Protein AF-A0A0G2EQR3-F1 (afdb_monomer_lite)

pLDDT: mean 72.44, std 26.59, range [21.33, 98.69]

Secondary structure (DSSP, 8-state):
-PPPPPPPPHHHHHHHHHHS--EEEEE----SHHHHHHHHHTT--EEEEE--SS--HHHHHHHHHHHHHHHHHTTTTEEE-SSHHHHHHHHHHT-EEEEEEES-GGGGTT-THHHHHHHHHTEEEEES-SSS--SS--BTTSSS---S-HHHHHHHHHHHHHTPEEE-TTB-HHHHHHHHHHSPTT---EEEEE-BTTTS--TTSBPHHHHHHHHHTT-EEEEP--GGGSTTGGG--HHHHHHHHHHHHHHH-TTSEEE---B-TT--SS-HHHHHHTBGGGTSSB--TTTTS----TT-SSTTTTHHHHHHHHHT------PPP---PPPHHHHHHHHHHSPSSPPSEEEETTSSS-EEEEEEEETTEEEEEEESS---HHHHHHHHHHHHHHHHHHTTSSP-HHHHHH-HHHHHHHHHHHEETTEE----HHHHHHHS--S-GGGSTT-S-----S------SEEEEEEEEESTTS-EEEEEEEE----TT-------------------------------S-EEEEEEEEEE--TT--EEEEEEESSSEEEEETTTTEEEEEE-S--SS-S-EEEEEEEEEE----S-SS------------------------------------------------------PPPPHHHHHHHHHHHGGGS----EEEEEEETB-TT----------TTT-TT--TT-PPPTT-----------------------------------------------SSGGGGGGSS---------------------GGGS-PPPTTBTTB--HHHHHHHHHHHHHHHHHTT----TTSHHHHSHHHHGGG-----------------------------------------------PPPTTTTTT-HHHHHHHHHHHS-HHHHHHHHHHHTTTS-HHHHHHHHHHHTTT-HHHHHHHHHHHHHIIIIIS-IIIIIHHHHHHHHHHHTT-SSHHHHHHHHHHHHHHHTTSEEEEEEBTTSPEEEEEEGGG--TTSS-HHHHHHHHHHHHHHHHHT--TT---EEEEEE-TT--GGG--HHHHHHHHHIIIIISTT-EEEEEEES--TTHHHHHHHHTTTS-HHHHHSEEEE-SHHHHTTTB-GGGSBTTTTSSB-------PPPTT---GGG--HHHHHHHHHHHHHHHHHHHHHHHHHHHHHT-SSHHHHHHHHHHHHHHHHHHHHHHHTTGGGTSPPPHHHHTTSEETTTEE-SS----HHHHHHHHHHHT------TT---

Organism: Phaeomoniella chlamydospora (NCBI:txid158046)

InterPro domains:
  IPR001251 CRAL-TRIO lipid binding domain [PF00650] (998-1143)
  IPR001251 CRAL-TRIO lipid binding domain [PS50191] (1004-1149)
  IPR001251 CRAL-TRIO lipid binding domain [SM00516] (996-1146)
  IPR001251 CRAL-TRIO lipid binding domain [cd00170] (991-1144)
  IPR008257 Peptidase M19 [PF01244] (35-271)
  IPR008257 Peptidase M19 [PS51365] (1-262)
  IPR011012 Longin-like domain superfamily [SSF64356] (357-447)
  IPR011074 CRAL/TRIO, N-terminal domain [PF03765] (900-951)
  IPR011074 CRAL/TRIO, N-terminal domain [SM01100] (928-953)
  IPR028565 Mu homology domain [PF00928] (461-718)
  IPR032466 Metal-dependent hydrolase [SSF51556] (22-273)
  IPR036168 AP-2 complex subunit mu, C-terminal superfamily [SSF49447] (464-717)
  IPR036273 CRAL/TRIO, N-terminal domain superfamily [SSF46938] (786-965)
  IPR036865 CRAL-TRIO lipid binding domain superfamily [G3DSA:3.40.525.10] (850-1183)
  IPR036865 CRAL-TRIO lipid binding domain superfamily [SSF52087] (991-1158)
  IPR052432 Phosphatidylinositol transfer protein/CRAL-TRIO domain [PTHR46590] (793-1256)

Sequence (1275 aa):
MGSPSSPVSEERALEVYRSSIHFDGLNIANWSRDIFEAWNKGGITGVSCTCGLWEGLRGSLANVVQWKRWFEEHSDLIVQANSVADIRQAKADGRTAVLLSWQNTSGIEDQLDYLHVFRDLGVRKMQLTYNTQNYSGSGYTELNDSGLTGFGRQVVGEMAKLGIVCDLSHVGPKTTEDVINFAPEGKPPCFSHVLPSGLKEHPRNKSDELINLLGSKGGFVGLSQFGPHMAKANDSTIDDYVAALDYVIGLIGEDLVGVGSDASEGHGRPSDFMAWCNKDKGYARQLTPWGSQKVVKPLGLLADRPELAKAMARAGCKAIVEHVYRSRPVSATNLLSLYRSHPAPRPALIYLPDASPPTTVFSIRYANLLILTPTQHDVDPVAVLEFLHRLVDIFEEFLGAPLLSVKIEQNYDIVAQLLGEVCDAGIISNTEPNALRDSVETQNFIGKLLGGVGLPGPNEKLFLPATVDMRIGLGPQGLDFEVRVTLNTDFPGSSPSRPGLRSGRSGTSTPAYPFSGPSAGSSNSPVLESVVVTIPIPAEVRNIQDLRPSRGEASFSLWDRNLEWRVPTKDGATVNGTASLSGTIIGPIDTAAASDEGEDSVNGTKTTNNPMLGYYDEDTAAVAEPYQSTPPSSKQKGSKAKAKAKSAPAASNTTQQKKIEANQHLMPRSVAVSFAVRGWLSSGIRVESLTIDTAKSKGLGDGIKPYKGVKYLTVSNRSSRATLPVHHRRHSPKVRTLEASSWTALLSVGAIGGTCAIIAYLYQYSSSLSTSEIGTGPREADSDTFDIEMLAEHNPGHAGNLTEEQENKLREFWAVTLKTFGVELPAEIENSTTAVADEAASIDTPDDTASSATDKDKKKSKKKLGIFRSKKGDKEEKDSSSTNQTDGKPSSEDDKYGQTKEFQHTMETHSPEELRAAFWSMVKCDHPDSLLLRFLRARKWDIEKALIMLVATMNWRMKDVHVDDDIMPVGEPGALEHAKSSDKSIAKEGDDFLDQLRLGKSFLHGTDKDGRPLCHVRVRLHRQGEQSQTSLERYTVYMIETARLLLVPPVETACIIFDMSNFTLANMDYAPVKFMIKCFEANYPESLGAVLVHKAPWVFQGIWKIIKGWLDPVVASKVHFTNSVEDLEGFIAKSHIIKELGGDDSFEYEYIEPLPEETPVVQISGDARSKRDRLLQQRAETVLDFQKKTYQWITSPSDEVSKTLMQDRDTLARRLKDGYWELDPMLRARSWYDRTGVINPGGKIDFYPERTKAVDEKSEAIAEAPVETLADDVD

Foldseek 3Di:
DDPFDPFQALVNLLVLLLVDAAEALEEAAPDDVVQLVLLLLLSHLEYAYAQEALDAQVSSVVSLVVVVVCCVVPVVAEDEDLDPVQSVVSSVSSHYYYAYEHAEPRHCQLHLCVLVVVNVSGHAEYEHHQQADDQQWGFLLDPDTPAGDPSVLVNLVSCQVSNRAYEHQRHFQRNLVNSQVSHDQVRQHEPSEAFECVLPNDSSHHHLVSLLSSLLRLYAYAYEQWQCRGNNRQPDALLSSVVRLVVSCVRNNNARYHHNYHHHHNQDQQDLVLCQSQADSRPHDGRDPPSNDDTHRNCPTSSSNSVNSVSCSVVSNDNDDDDDDDRDDFDPVVVVVQQVVDDPPRDQWDFAVPTVPGWIKGWDDADPDIDIDTDPDDDPNVVVNVLVVVLCVLCCVQLNPPDDVVSCVVPVQQNVQLCCQQAPSNRGDPQDSVVSVQRGDDPDPPPHLPPDDDDDDDDDPPDDQKDKDKDFLDDLQRFKIKIKMWGDWPDPPPDDPDDDDDDDDDDDDDDDDDDDDDPPDDPLGKAWDWKKKKFAFDLQFPDKPPWDKQAFDWDADNVVNIIMGIHDQDDDDDRTDMIMIMIGTDGDDPPVPPDDDDDDDDDDDDDDDDDDDDDDDDDDDDDDDDDDDDDDDDDDDDDDDDDDDDDDDDDDPVVSVVSSVVSVVRITDDMDMDTDMPNADPVRDHDDDDDDDPVPPPPDDPPDDDDDPDDDDDDDDDDDDDDDYDDDDDDDDDDDDDDDDDDDDDDDDDDDDDDDDDPVPPVPPPDDDDDDDDDDDDDDDDDDPDPPVPPDPQPELAPPHYDPVSVLLLLLLLVLLCVLLVNDAPDPCCVPNVVLQSCLLDDDDDDDDDDDDDDDDDDDDDDDDDDDDDDDDDDDDDDDDDDDDDDDGDDPPLCPPVLSVLQVVLSVPDDSNLLVVLLLLVCLQPQSSRVLSLLCVLVVSSSSSSNSLSSSLSCCCVPVQVVQNPLFLCDQVVLVVLLVDPDPVSVQLSCLQVVCQQVCQWDWFFAKPVRAIEIEGALQPAFPPPHDLSSLLSNLSSRLVVSCLQADPPRQAHEYEYDCVVPDPRSDDVSSLLSVQCCDNRNVGPRHQAYEDEQNDPVCVVVVVVSLVSHDPVRNVRYDYYYALVSVVVIHPLCRDDCVSPGDDPDDRHDDHDDPPQHRLVPDDDPLVVQLVVLVVVLVVLVVVLSVLSSCLSVPPDPVSNVVSSVVNVVSSNVNNQSSLSNSSNRGTDDSCDVQVCQDRSSDGDSDDDPDCVSVVVVVVVVPDDDDDDDPPDD

Structure (mmCIF, N/CA/C/O backbone):
data_AF-A0A0G2EQR3-F1
#
_entry.id   AF-A0A0G2EQR3-F1
#
loop_
_atom_site.group_PDB
_atom_site.id
_atom_site.type_symbol
_atom_site.label_atom_id
_atom_site.label_alt_id
_atom_site.label_comp_id
_atom_site.label_asym_id
_atom_site.label_entity_id
_atom_site.label_seq_id
_atom_site.pdbx_PDB_ins_code
_atom_site.Cartn_x
_atom_site.Cartn_y
_atom_site.Cartn_z
_atom_site.occupancy
_atom_site.B_iso_or_equiv
_atom_site.auth_seq_id
_atom_site.auth_comp_id
_atom_site.auth_asym_id
_atom_site.auth_atom_id
_atom_site.pdbx_PDB_model_num
ATOM 1 N N . MET A 1 1 ? 40.671 7.477 20.603 1.00 30.38 1 MET A N 1
ATOM 2 C CA . MET A 1 1 ? 40.638 6.405 19.592 1.00 30.38 1 MET A CA 1
ATOM 3 C C . MET A 1 1 ? 39.947 5.223 20.246 1.00 30.38 1 MET A C 1
ATOM 5 O O . MET A 1 1 ? 40.436 4.782 21.278 1.00 30.38 1 MET A O 1
ATOM 9 N N . GLY A 1 2 ? 38.783 4.806 19.747 1.00 29.23 2 GLY A N 1
ATOM 10 C CA . GLY A 1 2 ? 38.298 3.448 20.022 1.00 29.23 2 GLY A CA 1
ATOM 11 C C . GLY A 1 2 ? 39.070 2.460 19.146 1.00 29.23 2 GLY A C 1
ATOM 12 O O . GLY A 1 2 ? 39.764 2.890 18.222 1.00 29.23 2 GLY A O 1
ATOM 13 N N . SER A 1 3 ? 38.960 1.160 19.414 1.00 27.55 3 SER A N 1
ATOM 14 C CA . SER A 1 3 ? 39.318 0.159 18.404 1.00 27.55 3 SER A CA 1
ATOM 15 C C . SER A 1 3 ? 38.448 0.365 17.157 1.00 27.55 3 SER A C 1
ATOM 17 O O . SER A 1 3 ? 37.293 0.775 17.309 1.00 27.55 3 SER A O 1
ATOM 19 N N . PRO A 1 4 ? 38.951 0.088 15.941 1.00 36.16 4 PRO A N 1
ATOM 20 C CA . PRO A 1 4 ? 38.074 0.013 14.783 1.00 36.16 4 PRO A CA 1
ATOM 21 C C . PRO A 1 4 ? 36.986 -1.029 15.064 1.00 36.16 4 PRO A C 1
ATOM 23 O O . PRO A 1 4 ? 37.283 -2.136 15.518 1.00 36.16 4 PRO A O 1
ATOM 26 N N . SER A 1 5 ? 35.729 -0.662 14.818 1.00 44.25 5 SER A N 1
ATOM 27 C CA . SER A 1 5 ? 34.672 -1.647 14.600 1.00 44.25 5 SER A CA 1
ATOM 28 C C . SER A 1 5 ? 35.129 -2.571 13.475 1.00 44.25 5 SER A C 1
ATOM 30 O O . SER A 1 5 ? 35.646 -2.069 12.475 1.00 44.25 5 SER A O 1
ATOM 32 N N . SER A 1 6 ? 34.971 -3.888 13.639 1.00 48.16 6 SER A N 1
ATOM 33 C CA . SER A 1 6 ? 35.319 -4.859 12.597 1.00 48.16 6 SER A CA 1
ATOM 34 C C . SER A 1 6 ? 34.733 -4.410 11.253 1.00 48.16 6 SER A C 1
ATOM 36 O O . SER A 1 6 ? 33.560 -4.021 11.236 1.00 48.16 6 SER A O 1
ATOM 38 N N . PRO A 1 7 ? 35.512 -4.411 10.155 1.00 58.31 7 PRO A N 1
ATOM 39 C CA . PRO A 1 7 ? 34.997 -3.990 8.859 1.00 58.31 7 PRO A CA 1
ATOM 40 C C . PRO A 1 7 ? 33.796 -4.857 8.480 1.00 58.31 7 PRO A C 1
ATOM 42 O O . PRO A 1 7 ? 33.789 -6.066 8.728 1.00 58.31 7 PRO A O 1
ATOM 45 N N . VAL A 1 8 ? 32.775 -4.225 7.903 1.00 67.81 8 VAL A N 1
ATOM 46 C CA . VAL A 1 8 ? 31.617 -4.933 7.352 1.00 67.81 8 VAL A CA 1
ATOM 47 C C . VAL A 1 8 ? 32.134 -5.846 6.240 1.00 67.81 8 VAL A C 1
ATOM 49 O O . VAL A 1 8 ? 32.901 -5.394 5.394 1.00 67.81 8 VAL A O 1
ATOM 52 N N . SER A 1 9 ? 31.775 -7.130 6.255 1.00 84.25 9 SER A N 1
ATOM 53 C CA . SER A 1 9 ? 32.202 -8.039 5.188 1.00 84.25 9 SER A CA 1
ATOM 54 C C . SER A 1 9 ? 31.444 -7.738 3.891 1.00 84.25 9 SER A C 1
ATOM 56 O O . SER A 1 9 ? 30.340 -7.185 3.924 1.00 84.25 9 SER A O 1
ATOM 58 N N . GLU A 1 10 ? 32.012 -8.106 2.740 1.00 86.50 10 GLU A N 1
ATOM 59 C CA . GLU A 1 10 ? 31.342 -7.896 1.450 1.00 86.50 10 GLU A CA 1
ATOM 60 C C . GLU A 1 10 ? 29.990 -8.636 1.388 1.00 86.50 10 GLU A C 1
ATOM 62 O O . GLU A 1 10 ? 29.036 -8.112 0.816 1.00 86.50 10 GLU A O 1
ATOM 67 N N . GLU A 1 11 ? 29.848 -9.790 2.053 1.00 87.38 11 GLU A N 1
ATOM 68 C CA . GLU A 1 11 ? 28.570 -10.504 2.169 1.00 87.38 11 GLU A CA 1
ATOM 69 C C . GLU A 1 11 ? 27.539 -9.717 2.987 1.00 87.38 11 GLU A C 1
ATOM 71 O O . GLU A 1 11 ? 26.396 -9.583 2.550 1.00 87.38 11 GLU A O 1
ATOM 76 N N . ARG A 1 12 ? 27.925 -9.148 4.141 1.00 81.38 12 ARG A N 1
ATOM 77 C CA . ARG A 1 12 ? 27.002 -8.346 4.964 1.00 81.38 12 ARG A CA 1
ATOM 78 C C . ARG A 1 12 ? 26.628 -7.031 4.279 1.00 81.38 12 ARG A C 1
ATOM 80 O O . ARG A 1 12 ? 25.503 -6.565 4.435 1.00 81.38 12 ARG A O 1
ATOM 87 N N . ALA A 1 13 ? 27.533 -6.442 3.500 1.00 80.31 13 ALA A N 1
ATOM 88 C CA . ALA A 1 13 ? 27.223 -5.261 2.700 1.00 80.31 13 ALA A CA 1
ATOM 89 C C . ALA A 1 13 ? 26.238 -5.579 1.559 1.00 80.31 13 ALA A C 1
ATOM 91 O O . ALA A 1 13 ? 25.302 -4.813 1.340 1.00 80.31 13 ALA A O 1
ATOM 92 N N . LEU A 1 14 ? 26.383 -6.732 0.891 1.00 85.88 14 LEU A N 1
ATOM 93 C CA . LEU A 1 14 ? 25.402 -7.226 -0.085 1.00 85.88 14 LEU A CA 1
ATOM 94 C C . LEU A 1 14 ? 24.039 -7.544 0.550 1.00 85.88 14 LEU A C 1
ATOM 96 O O . LEU A 1 14 ? 23.008 -7.300 -0.072 1.00 85.88 14 LEU A O 1
ATOM 100 N N . GLU A 1 15 ? 24.019 -8.094 1.765 1.00 83.81 15 GLU A N 1
ATOM 101 C CA . GLU A 1 15 ? 22.787 -8.355 2.518 1.00 83.81 15 GLU A CA 1
ATOM 102 C C . GLU A 1 15 ? 22.034 -7.047 2.809 1.00 83.81 15 GLU A C 1
ATOM 104 O O . GLU A 1 15 ? 20.866 -6.921 2.445 1.00 83.81 15 GLU A O 1
ATOM 109 N N . VAL A 1 16 ? 22.732 -6.043 3.359 1.00 78.19 16 VAL A N 1
ATOM 110 C CA . VAL A 1 16 ? 22.176 -4.701 3.606 1.00 78.19 16 VAL A CA 1
ATOM 111 C C . VAL A 1 16 ? 21.670 -4.074 2.305 1.00 78.19 16 VAL A C 1
ATOM 113 O O . VAL A 1 16 ? 20.514 -3.661 2.248 1.00 78.19 16 VAL A O 1
ATOM 116 N N . TYR A 1 17 ? 22.475 -4.087 1.237 1.00 84.19 17 TYR A N 1
ATOM 117 C CA . TYR A 1 17 ? 22.090 -3.549 -0.074 1.00 84.19 17 TYR A CA 1
ATOM 118 C C . TYR A 1 17 ? 20.805 -4.185 -0.630 1.00 84.19 17 TYR A C 1
ATOM 120 O O . TYR A 1 17 ? 19.971 -3.491 -1.205 1.00 84.19 17 TYR A O 1
ATOM 128 N N . ARG A 1 18 ? 20.611 -5.497 -0.438 1.00 84.94 18 ARG A N 1
ATOM 129 C CA . ARG A 1 18 ? 19.378 -6.186 -0.855 1.00 84.94 18 ARG A CA 1
ATOM 130 C C . ARG A 1 18 ? 18.164 -5.739 -0.044 1.00 84.94 18 ARG A C 1
ATOM 132 O O . ARG A 1 18 ? 17.096 -5.593 -0.633 1.00 84.94 18 ARG A O 1
ATOM 139 N N . SER A 1 19 ? 18.311 -5.494 1.259 1.00 80.81 19 SER A N 1
ATOM 140 C CA . SER A 1 19 ? 17.211 -5.023 2.118 1.00 80.81 19 SER A CA 1
ATOM 141 C C . SER A 1 19 ? 16.867 -3.535 1.953 1.00 80.81 19 SER A C 1
ATOM 143 O O . SER A 1 19 ? 15.689 -3.191 1.977 1.00 80.81 19 SER A O 1
ATOM 145 N N . SER A 1 20 ? 17.855 -2.659 1.749 1.00 81.25 20 SER A N 1
ATOM 146 C CA . SER A 1 20 ? 17.670 -1.198 1.685 1.00 81.25 20 SER A CA 1
ATOM 147 C C . SER A 1 20 ? 16.984 -0.713 0.404 1.00 81.25 20 SER A C 1
ATOM 149 O O . SER A 1 20 ? 16.998 -1.393 -0.628 1.00 81.25 20 SER A O 1
ATOM 151 N N . ILE A 1 21 ? 16.436 0.502 0.433 1.00 85.81 21 ILE A N 1
ATOM 152 C CA . ILE A 1 21 ? 15.957 1.207 -0.760 1.00 85.81 21 ILE A CA 1
ATOM 153 C C . ILE A 1 21 ? 17.160 1.800 -1.499 1.00 85.81 21 ILE A C 1
ATOM 155 O O . ILE A 1 21 ? 17.826 2.716 -1.019 1.00 85.81 21 ILE A O 1
ATOM 159 N N . HIS A 1 22 ? 17.431 1.304 -2.707 1.00 89.81 22 HIS A N 1
ATOM 160 C CA . HIS A 1 22 ? 18.425 1.906 -3.595 1.00 89.81 22 HIS A CA 1
ATOM 161 C C . HIS A 1 22 ? 17.739 2.814 -4.620 1.00 89.81 22 HIS A C 1
ATOM 163 O O . HIS A 1 22 ? 17.098 2.322 -5.551 1.00 89.81 22 HIS A O 1
ATOM 169 N N . PHE A 1 23 ? 17.873 4.133 -4.453 1.00 93.75 23 PHE A N 1
ATOM 170 C CA . PHE A 1 23 ? 17.325 5.128 -5.376 1.00 93.75 23 PHE A CA 1
ATOM 171 C C . PHE A 1 23 ? 18.431 5.806 -6.201 1.00 93.75 23 PHE A C 1
ATOM 173 O O . PHE A 1 23 ? 19.350 6.399 -5.635 1.00 93.75 23 PHE A O 1
ATOM 180 N N . ASP A 1 24 ? 18.334 5.758 -7.533 1.00 95.31 24 ASP A N 1
ATOM 181 C CA . ASP A 1 24 ? 19.257 6.449 -8.444 1.00 95.31 24 ASP A CA 1
ATOM 182 C C . ASP A 1 24 ? 18.737 7.855 -8.801 1.00 95.31 24 ASP A C 1
ATOM 184 O O . ASP A 1 24 ? 17.735 8.022 -9.505 1.00 95.31 24 ASP A O 1
ATOM 188 N N . GLY A 1 25 ? 19.443 8.883 -8.324 1.00 93.62 25 GLY A N 1
ATOM 189 C CA . GLY A 1 25 ? 19.083 10.294 -8.453 1.00 93.62 25 GLY A CA 1
ATOM 190 C C . GLY A 1 25 ? 19.040 10.840 -9.884 1.00 93.62 25 GLY A C 1
ATOM 191 O O . GLY A 1 25 ? 18.388 11.869 -10.101 1.00 93.62 25 GLY A O 1
ATOM 192 N N . LEU A 1 26 ? 19.661 10.169 -10.866 1.00 96.75 26 LEU A N 1
ATOM 193 C CA . LEU A 1 26 ? 19.448 10.455 -12.290 1.00 96.75 26 LEU A CA 1
ATOM 194 C C . LEU A 1 26 ? 19.846 9.289 -13.210 1.00 96.75 26 LEU A C 1
ATOM 196 O O . LEU A 1 26 ? 20.982 8.818 -13.173 1.00 96.75 26 LEU A O 1
ATOM 200 N N . ASN A 1 27 ? 18.960 8.952 -14.151 1.00 95.56 27 ASN A N 1
ATOM 201 C CA . ASN A 1 27 ? 19.238 8.025 -15.247 1.00 95.56 27 ASN A CA 1
ATOM 202 C C . ASN A 1 27 ? 18.830 8.607 -16.626 1.00 95.56 27 ASN A C 1
ATOM 204 O O . ASN A 1 27 ? 17.872 9.387 -16.729 1.00 95.56 27 ASN A O 1
ATOM 208 N N . ILE A 1 28 ? 19.569 8.228 -17.678 1.00 94.19 28 ILE A N 1
ATOM 209 C CA . ILE A 1 28 ? 19.391 8.607 -19.098 1.00 94.19 28 ILE A CA 1
ATOM 210 C C . ILE A 1 28 ? 19.653 7.415 -20.048 1.00 94.19 28 ILE A C 1
ATOM 212 O O . ILE A 1 28 ? 20.187 7.597 -21.145 1.00 94.19 28 ILE A O 1
ATOM 216 N N . ALA A 1 29 ? 19.360 6.182 -19.625 1.00 95.00 29 ALA A N 1
ATOM 217 C CA . ALA A 1 29 ? 19.498 4.995 -20.470 1.00 95.00 29 ALA A CA 1
ATOM 218 C C . ALA A 1 29 ? 18.537 5.005 -21.682 1.00 95.00 29 ALA A C 1
ATOM 220 O O . ALA A 1 29 ? 17.672 5.870 -21.830 1.00 95.00 29 ALA A O 1
ATOM 221 N N . ASN A 1 30 ? 18.739 4.067 -22.604 1.00 94.12 30 ASN A N 1
ATOM 222 C CA . ASN A 1 30 ? 17.897 3.877 -23.780 1.00 94.12 30 ASN A CA 1
ATOM 223 C C . ASN A 1 30 ? 16.738 2.949 -23.404 1.00 94.12 30 ASN A C 1
ATOM 225 O O . ASN A 1 30 ? 16.904 1.733 -23.395 1.00 94.12 30 ASN A O 1
ATOM 229 N N . TRP A 1 31 ? 15.614 3.537 -22.994 1.00 95.88 31 TRP A N 1
ATOM 230 C CA . TRP A 1 31 ? 14.511 2.846 -22.323 1.00 95.88 31 TRP A CA 1
ATOM 231 C C . TRP A 1 31 ? 13.975 1.644 -23.122 1.00 95.88 31 TRP A C 1
ATOM 233 O O . TRP A 1 31 ? 13.516 1.785 -24.255 1.00 95.88 31 TRP A O 1
ATOM 243 N N . SER A 1 32 ? 14.041 0.462 -22.510 1.00 96.00 32 SER A N 1
ATOM 244 C CA . SER A 1 32 ? 13.604 -0.826 -23.056 1.00 96.00 32 SER A CA 1
ATOM 245 C C . SER A 1 32 ? 13.393 -1.824 -21.913 1.00 96.00 32 SER A C 1
ATOM 247 O O . SER A 1 32 ? 13.879 -1.596 -20.799 1.00 96.00 32 SER A O 1
ATOM 249 N N . ARG A 1 33 ? 12.729 -2.957 -22.183 1.00 97.25 33 ARG A N 1
ATOM 250 C CA . ARG A 1 33 ? 12.525 -4.008 -21.172 1.00 97.25 33 ARG A CA 1
ATOM 251 C C . ARG A 1 33 ? 13.851 -4.524 -20.598 1.00 97.25 33 ARG A C 1
ATOM 253 O O . ARG A 1 33 ? 13.950 -4.655 -19.386 1.00 97.25 33 ARG A O 1
ATOM 260 N N . ASP A 1 34 ? 14.894 -4.664 -21.417 1.00 97.69 34 ASP A N 1
ATOM 261 C CA . ASP A 1 34 ? 16.261 -5.019 -21.004 1.00 97.69 34 ASP A CA 1
ATOM 262 C C . ASP A 1 34 ? 16.824 -4.073 -19.920 1.00 97.69 34 ASP A C 1
ATOM 264 O O . ASP A 1 34 ? 17.481 -4.515 -18.979 1.00 97.69 34 ASP A O 1
ATOM 268 N N . ILE A 1 35 ? 16.561 -2.761 -20.023 1.00 98.00 35 ILE A N 1
ATOM 269 C CA . ILE A 1 35 ? 16.982 -1.768 -19.017 1.00 98.00 35 ILE A CA 1
ATOM 270 C C . ILE A 1 35 ? 16.170 -1.911 -17.725 1.00 98.00 35 ILE A C 1
ATOM 272 O O . ILE A 1 35 ? 16.722 -1.760 -16.634 1.00 98.00 35 ILE A O 1
ATOM 276 N N . PHE A 1 36 ? 14.880 -2.226 -17.835 1.00 98.19 36 PHE A N 1
ATOM 277 C CA . PHE A 1 36 ? 13.995 -2.430 -16.687 1.00 98.19 36 PHE A CA 1
ATOM 278 C C . PHE A 1 36 ? 14.343 -3.732 -15.938 1.00 98.19 36 PHE A C 1
ATOM 280 O O . PHE A 1 36 ? 14.431 -3.733 -14.710 1.00 98.19 36 PHE A O 1
ATOM 287 N N . GLU A 1 37 ? 14.687 -4.802 -16.660 1.00 98.06 37 GLU A N 1
ATOM 288 C CA . GLU A 1 37 ? 15.287 -6.018 -16.095 1.00 98.06 37 GLU A CA 1
ATOM 289 C C . GLU A 1 37 ? 16.663 -5.745 -15.466 1.00 98.06 37 GLU A C 1
ATOM 291 O O . GLU A 1 37 ? 16.963 -6.268 -14.392 1.00 98.06 37 GLU A O 1
ATOM 296 N N . ALA A 1 38 ? 17.500 -4.901 -16.081 1.00 97.88 38 ALA A N 1
ATOM 297 C CA . ALA A 1 38 ? 18.806 -4.542 -15.528 1.00 97.88 38 ALA A CA 1
ATOM 298 C C . ALA A 1 38 ? 18.698 -3.725 -14.226 1.00 97.88 38 ALA A C 1
ATOM 300 O O . ALA A 1 38 ? 19.509 -3.927 -13.320 1.00 97.88 38 ALA A O 1
ATOM 301 N N . TRP A 1 39 ? 17.691 -2.853 -14.084 1.00 97.31 39 TRP A N 1
ATOM 302 C CA . TRP A 1 39 ? 17.364 -2.208 -12.804 1.00 97.31 39 TRP A CA 1
ATOM 303 C C . TRP A 1 39 ? 16.937 -3.223 -11.747 1.00 97.31 39 TRP A C 1
ATOM 305 O O . TRP A 1 39 ? 17.505 -3.231 -10.652 1.00 97.31 39 TRP A O 1
ATOM 315 N N . ASN A 1 40 ? 15.991 -4.098 -12.093 1.00 94.88 40 ASN A N 1
ATOM 316 C CA . ASN A 1 40 ? 15.453 -5.114 -11.193 1.00 94.88 40 ASN A CA 1
ATOM 317 C C . ASN A 1 40 ? 16.564 -6.044 -10.670 1.00 94.88 40 ASN A C 1
ATOM 319 O O . ASN A 1 40 ? 16.804 -6.139 -9.465 1.00 94.88 40 ASN A O 1
ATOM 323 N N . LYS A 1 41 ? 17.353 -6.613 -11.590 1.00 96.44 41 LYS A N 1
ATOM 324 C CA . LYS A 1 41 ? 18.525 -7.456 -11.310 1.00 96.44 41 LYS A CA 1
ATOM 325 C C . LYS A 1 41 ? 19.616 -6.729 -10.516 1.00 96.44 41 LYS A C 1
ATOM 327 O O . LYS A 1 41 ? 20.290 -7.351 -9.696 1.00 96.44 41 LYS A O 1
ATOM 332 N N . GLY A 1 42 ? 19.778 -5.423 -10.731 1.00 95.06 42 GLY A N 1
ATOM 333 C CA . GLY A 1 42 ? 20.666 -4.566 -9.944 1.00 95.06 42 GLY A CA 1
ATOM 334 C C . GLY A 1 42 ? 20.157 -4.259 -8.529 1.00 95.06 42 GLY A C 1
ATOM 335 O O . GLY A 1 42 ? 20.869 -3.616 -7.758 1.00 95.06 42 GLY A O 1
ATOM 336 N N . GLY A 1 43 ? 18.940 -4.679 -8.166 1.00 93.00 43 GLY A N 1
ATOM 337 C CA . GLY A 1 43 ? 18.281 -4.328 -6.904 1.00 93.00 43 GLY A CA 1
ATOM 338 C C . GLY A 1 43 ? 17.871 -2.853 -6.812 1.00 93.00 43 GLY A C 1
ATOM 339 O O . GLY A 1 43 ? 17.646 -2.344 -5.712 1.00 93.00 43 GLY A O 1
ATOM 340 N N . ILE A 1 44 ? 17.812 -2.149 -7.948 1.00 94.88 44 ILE A N 1
ATOM 341 C CA . ILE A 1 44 ? 17.534 -0.713 -8.002 1.00 94.88 44 ILE A CA 1
ATOM 342 C C . ILE A 1 44 ? 16.046 -0.495 -7.720 1.00 94.88 44 ILE A C 1
ATOM 344 O O . ILE A 1 44 ? 15.177 -0.797 -8.534 1.00 94.88 44 ILE A O 1
ATOM 348 N N . THR A 1 45 ? 15.764 0.018 -6.527 1.00 94.31 45 THR A N 1
ATOM 349 C CA . THR A 1 45 ? 14.410 0.168 -5.983 1.00 94.31 45 THR A CA 1
ATOM 350 C C . THR A 1 45 ? 13.661 1.329 -6.621 1.00 94.31 45 THR A C 1
ATOM 352 O O . THR A 1 45 ? 12.455 1.250 -6.825 1.00 94.31 45 THR A O 1
ATOM 355 N N . GLY A 1 46 ? 14.365 2.405 -6.977 1.00 96.25 46 GLY A N 1
ATOM 356 C CA . GLY A 1 46 ? 13.764 3.505 -7.716 1.00 96.25 46 GLY A CA 1
ATOM 357 C C . GLY A 1 46 ? 14.766 4.323 -8.516 1.00 96.25 46 GLY A C 1
ATOM 358 O O . GLY A 1 46 ? 15.970 4.287 -8.266 1.00 96.25 46 GLY A O 1
ATOM 359 N N . VAL A 1 47 ? 14.265 5.041 -9.518 1.00 96.88 47 VAL A N 1
ATOM 360 C CA . VAL A 1 47 ? 15.082 5.779 -10.483 1.00 96.88 47 VAL A CA 1
ATOM 361 C C . VAL A 1 47 ? 14.409 7.095 -10.861 1.00 96.88 47 VAL A C 1
ATOM 363 O O . VAL A 1 47 ? 13.244 7.127 -11.256 1.00 96.88 47 VAL A O 1
ATOM 366 N N . SER A 1 48 ? 15.164 8.192 -10.808 1.00 97.25 48 SER A N 1
ATOM 367 C CA . SER A 1 48 ? 14.770 9.469 -11.406 1.00 97.25 48 SER A CA 1
ATOM 368 C C . SER A 1 48 ? 15.078 9.459 -12.905 1.00 97.25 48 SER A C 1
ATOM 370 O O . SER A 1 48 ? 16.173 9.832 -13.340 1.00 97.25 48 SER A O 1
ATOM 372 N N . CYS A 1 49 ? 14.109 9.030 -13.707 1.00 96.38 49 CYS A N 1
ATOM 373 C CA . CYS A 1 49 ? 14.265 8.896 -15.154 1.00 96.38 49 CYS A CA 1
ATOM 374 C C . CYS A 1 49 ? 14.113 10.240 -15.865 1.00 96.38 49 CYS A C 1
ATOM 376 O O . CYS A 1 49 ? 13.168 10.992 -15.603 1.00 96.38 49 CYS A O 1
ATOM 378 N N . THR A 1 50 ? 15.029 10.538 -16.787 1.00 96.06 50 THR A N 1
ATOM 379 C CA . THR A 1 50 ? 14.948 11.742 -17.624 1.00 96.06 50 THR A CA 1
ATOM 380 C C . THR A 1 50 ? 13.925 11.547 -18.748 1.00 96.06 50 THR A C 1
ATOM 382 O O . THR A 1 50 ? 14.061 10.641 -19.569 1.00 96.06 50 THR A O 1
ATOM 385 N N . CYS A 1 51 ? 12.923 12.425 -18.815 1.00 94.62 51 CYS A N 1
ATOM 386 C CA . CYS A 1 51 ? 11.879 12.448 -19.850 1.00 94.62 51 CYS A CA 1
ATOM 387 C C . CYS A 1 51 ? 11.707 13.823 -20.534 1.00 94.62 51 CYS A C 1
ATOM 389 O O . CYS A 1 51 ? 10.699 14.072 -21.190 1.00 94.62 51 CYS A O 1
ATOM 391 N N . GLY A 1 52 ? 12.705 14.706 -20.420 1.00 93.94 52 GLY A N 1
ATOM 392 C CA . GLY A 1 52 ? 12.797 15.968 -21.164 1.00 93.94 52 GLY A CA 1
ATOM 393 C C . GLY A 1 52 ? 14.168 16.628 -20.984 1.00 93.94 52 GLY A C 1
ATOM 394 O O . GLY A 1 52 ? 14.717 16.601 -19.877 1.00 93.94 52 GLY A O 1
ATOM 395 N N . LEU A 1 53 ? 14.735 17.182 -22.061 1.00 94.88 53 LEU A N 1
ATOM 396 C CA . LEU A 1 53 ? 16.115 17.689 -22.138 1.00 94.88 53 LEU A CA 1
ATOM 397 C C . LEU A 1 53 ? 16.261 18.961 -22.998 1.00 94.88 53 LEU A C 1
ATOM 399 O O . LEU A 1 53 ? 16.911 19.923 -22.588 1.00 94.88 53 LEU A O 1
ATOM 403 N N . TRP A 1 54 ? 15.652 18.972 -24.183 1.00 96.44 54 TRP A N 1
ATOM 404 C CA . TRP A 1 54 ? 15.633 20.101 -25.128 1.00 96.44 54 TRP A CA 1
ATOM 405 C C . TRP A 1 54 ? 14.233 20.387 -25.687 1.00 96.44 54 TRP A C 1
ATOM 407 O O . TRP A 1 54 ? 14.024 21.388 -26.370 1.00 96.44 54 TRP A O 1
ATOM 417 N N . GLU A 1 55 ? 13.284 19.497 -25.426 1.00 96.12 55 GLU A N 1
ATOM 418 C CA . GLU A 1 55 ? 11.922 19.524 -25.923 1.00 96.12 55 GLU A CA 1
ATOM 419 C C . GLU A 1 55 ? 11.134 20.715 -25.356 1.00 96.12 55 GLU A C 1
ATOM 421 O O . GLU A 1 55 ? 11.254 21.053 -24.176 1.00 96.12 55 GLU A O 1
ATOM 426 N N . GLY A 1 56 ? 10.309 21.328 -26.211 1.00 93.31 56 GLY A N 1
ATOM 427 C CA . GLY A 1 56 ? 9.179 22.166 -25.796 1.00 93.31 56 GLY A CA 1
ATOM 428 C C . GLY A 1 56 ? 7.948 21.318 -25.453 1.00 93.31 56 GLY A C 1
ATOM 429 O O . GLY A 1 56 ? 7.984 20.084 -25.550 1.00 93.31 56 GLY A O 1
ATOM 430 N N . LEU A 1 57 ? 6.839 21.980 -25.117 1.00 94.88 57 LEU A N 1
ATOM 431 C CA . LEU A 1 57 ? 5.601 21.410 -24.565 1.00 94.88 57 LEU A CA 1
ATOM 432 C C . LEU A 1 57 ? 5.184 20.090 -25.230 1.00 94.88 57 LEU A C 1
ATOM 434 O O . LEU A 1 57 ? 4.990 19.073 -24.563 1.00 94.88 57 LEU A O 1
ATOM 438 N N . ARG A 1 58 ? 5.069 20.090 -26.565 1.00 95.50 58 ARG A N 1
ATOM 439 C CA . ARG A 1 58 ? 4.583 18.932 -27.336 1.00 95.50 58 ARG A CA 1
ATOM 440 C C . ARG A 1 58 ? 5.524 17.724 -27.266 1.00 95.50 58 ARG A C 1
ATOM 442 O O . ARG A 1 58 ? 5.042 16.594 -27.268 1.00 95.50 58 ARG A O 1
ATOM 449 N N . GLY A 1 59 ? 6.839 17.949 -27.234 1.00 93.62 59 GLY A N 1
ATOM 450 C CA . GLY A 1 59 ? 7.827 16.870 -27.135 1.00 93.62 59 GLY A CA 1
ATOM 451 C C . GLY A 1 59 ? 7.842 16.270 -25.733 1.00 93.62 59 GLY A C 1
ATOM 452 O O . GLY A 1 59 ? 7.715 15.059 -25.581 1.00 93.62 59 GLY A O 1
ATOM 453 N N . SER A 1 60 ? 7.857 17.122 -24.706 1.00 95.38 60 SER A N 1
ATOM 454 C CA . SER A 1 60 ? 7.783 16.682 -23.312 1.00 95.38 60 SER A CA 1
ATOM 455 C C . SER A 1 60 ? 6.486 15.927 -22.999 1.00 95.38 60 SER A C 1
ATOM 457 O O . SER A 1 60 ? 6.519 14.910 -22.309 1.00 95.38 60 SER A O 1
ATOM 459 N N . LEU A 1 61 ? 5.347 16.353 -23.560 1.00 96.06 61 LEU A N 1
ATOM 460 C CA . LEU A 1 61 ? 4.086 15.614 -23.448 1.00 96.06 61 LEU A CA 1
ATOM 461 C C . LEU A 1 61 ? 4.150 14.248 -24.152 1.00 96.06 61 LEU A C 1
ATOM 463 O O . LEU A 1 61 ? 3.688 13.260 -23.587 1.00 96.06 61 LEU A O 1
ATOM 467 N N . ALA A 1 62 ? 4.752 14.161 -25.343 1.00 95.88 62 ALA A N 1
ATOM 468 C CA . ALA A 1 62 ? 4.926 12.888 -26.047 1.00 95.88 62 ALA A CA 1
ATOM 469 C C . ALA A 1 62 ? 5.816 11.906 -25.261 1.00 95.88 62 ALA A C 1
ATOM 471 O O . ALA A 1 62 ? 5.476 10.727 -25.157 1.00 95.88 62 ALA A O 1
ATOM 472 N N . ASN A 1 63 ? 6.895 12.395 -24.641 1.00 96.19 63 ASN A N 1
ATOM 473 C CA . ASN A 1 63 ? 7.754 11.593 -23.766 1.00 96.19 63 ASN A CA 1
ATOM 474 C C . ASN A 1 63 ? 6.984 11.061 -22.546 1.00 96.19 63 ASN A C 1
ATOM 476 O O . ASN A 1 63 ? 7.116 9.890 -22.197 1.00 96.19 63 ASN A O 1
ATOM 480 N N . VAL A 1 64 ? 6.150 11.893 -21.909 1.00 96.56 64 VAL A N 1
ATOM 481 C CA . VAL A 1 64 ? 5.305 11.472 -20.777 1.00 96.56 64 VAL A CA 1
ATOM 482 C C . VAL A 1 64 ? 4.256 10.440 -21.211 1.00 96.56 64 VAL A C 1
ATOM 484 O O . VAL A 1 64 ? 4.056 9.457 -20.503 1.00 96.56 64 VAL A O 1
ATOM 487 N N . VAL A 1 65 ? 3.638 10.596 -22.388 1.00 96.44 65 VAL A N 1
ATOM 488 C CA . VAL A 1 65 ? 2.707 9.597 -22.953 1.00 96.44 65 VAL A CA 1
ATOM 489 C C . VAL A 1 65 ? 3.405 8.259 -23.218 1.00 96.44 65 VAL A C 1
ATOM 491 O O . VAL A 1 65 ? 2.826 7.214 -22.928 1.00 96.44 65 VAL A O 1
ATOM 494 N N . GLN A 1 66 ? 4.648 8.259 -23.709 1.00 97.62 66 GLN A N 1
ATOM 495 C CA . GLN A 1 66 ? 5.393 7.010 -23.893 1.00 97.62 66 GLN A CA 1
ATOM 496 C C . GLN A 1 66 ? 5.777 6.357 -22.555 1.00 97.62 66 GLN A C 1
ATOM 498 O O . GLN A 1 66 ? 5.726 5.136 -22.443 1.00 97.62 66 GLN A O 1
ATOM 503 N N . TRP A 1 67 ? 6.068 7.144 -21.516 1.00 97.81 67 TRP A N 1
ATOM 504 C CA . TRP A 1 67 ? 6.255 6.607 -20.165 1.00 97.81 67 TRP A CA 1
ATOM 505 C C . TRP A 1 67 ? 4.987 5.974 -19.586 1.00 97.81 67 TRP A C 1
ATOM 507 O O . TRP A 1 67 ? 5.087 4.907 -18.992 1.00 97.81 67 TRP A O 1
ATOM 517 N N . LYS A 1 68 ? 3.802 6.569 -19.797 1.00 96.56 68 LYS A N 1
ATOM 518 C CA . LYS A 1 68 ? 2.524 5.948 -19.392 1.00 96.56 68 LYS A CA 1
ATOM 519 C C . LYS A 1 68 ? 2.347 4.567 -20.028 1.00 96.56 68 LYS A C 1
ATOM 521 O O . LYS A 1 68 ? 2.081 3.616 -19.305 1.00 96.56 68 LYS A O 1
ATOM 526 N N . ARG A 1 69 ? 2.621 4.441 -21.332 1.00 97.12 69 ARG A N 1
ATOM 527 C CA . ARG A 1 69 ? 2.615 3.143 -22.027 1.00 97.12 69 ARG A CA 1
ATOM 528 C C . ARG A 1 69 ? 3.599 2.149 -21.430 1.00 97.12 69 ARG A C 1
ATOM 530 O O . ARG A 1 69 ? 3.202 1.029 -21.167 1.00 97.12 69 ARG A O 1
ATOM 537 N N . TRP A 1 70 ? 4.841 2.540 -21.142 1.00 98.12 70 TRP A N 1
ATOM 538 C CA . TRP A 1 70 ? 5.799 1.616 -20.522 1.00 98.12 70 TRP A CA 1
ATOM 539 C C . TRP A 1 70 ? 5.384 1.156 -19.115 1.00 98.12 70 TRP A C 1
ATOM 541 O O . TRP A 1 70 ? 5.719 0.038 -18.739 1.00 98.12 70 TRP A O 1
ATOM 551 N N . PHE A 1 71 ? 4.620 1.948 -18.355 1.00 98.00 71 PHE A N 1
ATOM 552 C CA . PHE A 1 71 ? 4.030 1.488 -17.086 1.00 98.00 71 PHE A CA 1
ATOM 553 C C . PHE A 1 71 ? 2.872 0.497 -17.270 1.00 98.00 71 PHE A C 1
ATOM 555 O O . PHE A 1 71 ? 2.597 -0.275 -16.359 1.00 98.00 71 PHE A O 1
ATOM 562 N N . GLU A 1 72 ? 2.207 0.498 -18.426 1.00 92.75 72 GLU A N 1
ATOM 563 C CA . GLU A 1 72 ? 1.184 -0.488 -18.796 1.00 92.75 72 GLU A CA 1
ATOM 564 C C . GLU A 1 72 ? 1.851 -1.760 -19.368 1.00 92.75 72 GLU A C 1
ATOM 566 O O . GLU A 1 72 ? 1.639 -2.861 -18.861 1.00 92.75 72 GLU A O 1
ATOM 571 N N . GLU A 1 73 ? 2.726 -1.588 -20.367 1.00 97.56 73 GLU A N 1
ATOM 572 C CA . GLU A 1 73 ? 3.462 -2.621 -21.119 1.00 97.56 73 GLU A CA 1
ATOM 573 C C . GLU A 1 73 ? 4.485 -3.407 -20.272 1.00 97.56 73 GLU A C 1
ATOM 575 O O . GLU A 1 73 ? 4.815 -4.543 -20.618 1.00 97.56 73 GLU A O 1
ATOM 580 N N . HIS A 1 74 ? 5.009 -2.812 -19.192 1.00 97.88 74 HIS A N 1
ATOM 581 C CA . HIS A 1 74 ? 6.048 -3.394 -18.324 1.00 97.88 74 HIS A CA 1
ATOM 582 C C . HIS A 1 74 ? 5.719 -3.251 -16.827 1.00 97.88 74 HIS A C 1
ATOM 584 O O . HIS A 1 74 ? 6.594 -3.022 -15.986 1.00 97.88 74 HIS A O 1
ATOM 590 N N . SER A 1 75 ? 4.431 -3.373 -16.494 1.00 96.50 75 SER A N 1
ATOM 591 C CA . SER A 1 75 ? 3.902 -3.352 -15.120 1.00 96.50 75 SER A CA 1
ATOM 592 C C . SER A 1 75 ? 4.447 -4.475 -14.217 1.00 96.50 75 SER A C 1
ATOM 594 O O . SER A 1 75 ? 4.356 -4.372 -12.990 1.00 96.50 75 SER A O 1
ATOM 596 N N . ASP A 1 76 ? 5.054 -5.506 -14.814 1.00 95.88 76 ASP A N 1
ATOM 597 C CA . ASP A 1 76 ? 5.815 -6.585 -14.174 1.00 95.88 76 ASP A CA 1
ATOM 598 C C . ASP A 1 76 ? 7.148 -6.109 -13.568 1.00 95.88 76 ASP A C 1
ATOM 600 O O . ASP A 1 76 ? 7.596 -6.645 -12.557 1.00 95.88 76 ASP A O 1
ATOM 604 N N . LEU A 1 77 ? 7.775 -5.087 -14.160 1.00 97.00 77 LEU A N 1
ATOM 605 C CA . LEU A 1 77 ? 9.120 -4.623 -13.800 1.00 97.00 77 LEU A CA 1
ATOM 606 C C . LEU A 1 77 ? 9.141 -3.214 -13.199 1.00 97.00 77 LEU A C 1
ATOM 608 O O . LEU A 1 77 ? 9.973 -2.937 -12.329 1.00 97.00 77 LEU A O 1
ATOM 612 N N . ILE A 1 78 ? 8.264 -2.315 -13.656 1.00 98.44 78 ILE A N 1
ATOM 613 C CA . ILE A 1 78 ? 8.277 -0.890 -13.293 1.00 98.44 78 ILE A CA 1
ATOM 614 C C . ILE A 1 78 ? 6.901 -0.356 -12.889 1.00 98.44 78 ILE A C 1
ATOM 616 O O . ILE A 1 78 ? 5.862 -0.798 -13.369 1.00 98.44 78 ILE A O 1
ATOM 620 N N . VAL A 1 79 ? 6.905 0.657 -12.021 1.00 97.50 79 VAL A N 1
ATOM 621 C CA . VAL A 1 79 ? 5.705 1.386 -11.578 1.00 97.50 79 VAL A CA 1
ATOM 622 C C . VAL A 1 79 ? 6.013 2.880 -11.451 1.00 97.50 79 VAL A C 1
ATOM 624 O O . VAL A 1 79 ? 7.141 3.255 -11.133 1.00 97.50 79 VAL A O 1
ATOM 627 N N . GLN A 1 80 ? 5.043 3.763 -11.708 1.00 98.06 80 GLN A N 1
ATOM 628 C CA . GLN A 1 80 ? 5.270 5.208 -11.601 1.00 98.06 80 GLN A CA 1
ATOM 629 C C . GLN A 1 80 ? 5.301 5.681 -10.141 1.00 98.06 80 GLN A C 1
ATOM 631 O O . GLN A 1 80 ? 4.323 5.519 -9.415 1.00 98.06 80 GLN A O 1
ATOM 636 N N . ALA A 1 81 ? 6.372 6.375 -9.751 1.00 94.38 81 ALA A N 1
ATOM 637 C CA . ALA A 1 81 ? 6.473 7.056 -8.465 1.00 94.38 81 ALA A CA 1
ATOM 638 C C . ALA A 1 81 ? 5.927 8.491 -8.539 1.00 94.38 81 ALA A C 1
ATOM 640 O O . ALA A 1 81 ? 6.499 9.382 -9.176 1.00 94.38 81 ALA A O 1
ATOM 641 N N . ASN A 1 82 ? 4.830 8.717 -7.830 1.00 87.94 82 ASN A N 1
ATOM 642 C CA . ASN A 1 82 ? 4.225 10.004 -7.518 1.00 87.94 82 ASN A CA 1
ATOM 643 C C . ASN A 1 82 ? 4.564 10.473 -6.093 1.00 87.94 82 ASN A C 1
ATOM 645 O O . ASN A 1 82 ? 4.548 11.683 -5.849 1.00 87.94 82 ASN A O 1
ATOM 649 N N . SER A 1 83 ? 4.854 9.542 -5.181 1.00 85.31 83 SER A N 1
ATOM 650 C CA . SER A 1 83 ? 5.149 9.765 -3.762 1.00 85.31 83 SER A CA 1
ATOM 651 C C . SER A 1 83 ? 6.343 8.919 -3.271 1.00 85.31 83 SER A C 1
ATOM 653 O O . SER A 1 83 ? 6.901 8.110 -4.011 1.00 85.31 83 SER A O 1
ATOM 655 N N . VAL A 1 84 ? 6.741 9.094 -2.003 1.00 82.50 84 VAL A N 1
ATOM 656 C CA . VAL A 1 84 ? 7.738 8.228 -1.337 1.00 82.50 84 VAL A CA 1
ATOM 657 C C . VAL A 1 84 ? 7.140 6.869 -0.940 1.00 82.50 84 VAL A C 1
ATOM 659 O O . VAL A 1 84 ? 7.875 5.886 -0.869 1.00 82.50 84 VAL A O 1
ATOM 662 N N . ALA A 1 85 ? 5.822 6.786 -0.719 1.00 79.69 85 ALA A N 1
ATOM 663 C CA . ALA A 1 85 ? 5.150 5.516 -0.445 1.00 79.69 85 ALA A CA 1
ATOM 664 C C . ALA A 1 85 ? 5.249 4.580 -1.657 1.00 79.69 85 ALA A C 1
ATOM 666 O O . ALA A 1 85 ? 5.613 3.425 -1.497 1.00 79.69 85 ALA A O 1
ATOM 667 N N . ASP A 1 86 ? 5.078 5.102 -2.871 1.00 86.69 86 ASP A N 1
ATOM 668 C CA . ASP A 1 86 ? 5.157 4.338 -4.122 1.00 86.69 86 ASP A CA 1
ATOM 669 C C . ASP A 1 86 ? 6.550 3.705 -4.327 1.00 86.69 86 ASP A C 1
ATOM 671 O O . ASP A 1 86 ? 6.671 2.607 -4.863 1.00 86.69 86 ASP A O 1
ATOM 675 N N . ILE A 1 87 ? 7.613 4.373 -3.856 1.00 85.94 87 ILE A N 1
ATOM 676 C CA . ILE A 1 87 ? 8.993 3.853 -3.888 1.00 85.94 87 ILE A CA 1
ATOM 677 C C . ILE A 1 87 ? 9.166 2.694 -2.893 1.00 85.94 87 ILE A C 1
ATOM 679 O O . ILE A 1 87 ? 9.862 1.721 -3.185 1.00 85.94 87 ILE A O 1
ATOM 683 N N . ARG A 1 88 ? 8.509 2.773 -1.730 1.00 85.50 88 ARG A N 1
ATOM 684 C CA . ARG A 1 88 ? 8.469 1.689 -0.734 1.00 85.50 88 ARG A CA 1
ATOM 685 C C . ARG A 1 88 ? 7.608 0.522 -1.209 1.00 85.50 88 ARG A C 1
ATOM 687 O O . ARG A 1 88 ? 8.014 -0.622 -1.042 1.00 85.50 88 ARG A O 1
ATOM 694 N N . GLN A 1 89 ? 6.476 0.801 -1.851 1.00 82.56 89 GLN A N 1
ATOM 695 C CA . GLN A 1 89 ? 5.601 -0.228 -2.398 1.00 82.56 89 GLN A CA 1
ATOM 696 C C . GLN A 1 89 ? 6.299 -0.989 -3.524 1.00 82.56 89 GLN A C 1
ATOM 698 O O . GLN A 1 89 ? 6.343 -2.210 -3.482 1.00 82.56 89 GLN A O 1
ATOM 703 N N . ALA A 1 90 ? 6.978 -0.298 -4.446 1.00 89.38 90 ALA A N 1
ATOM 704 C CA . ALA A 1 90 ? 7.784 -0.962 -5.469 1.00 89.38 90 ALA A CA 1
ATOM 705 C C . ALA A 1 90 ? 8.851 -1.898 -4.867 1.00 89.38 90 ALA A C 1
ATOM 707 O O . ALA A 1 90 ? 9.037 -3.003 -5.371 1.00 89.38 90 ALA A O 1
ATOM 708 N N . LYS A 1 91 ? 9.499 -1.514 -3.750 1.00 90.12 91 LYS A N 1
ATOM 709 C CA . LYS A 1 91 ? 10.424 -2.403 -3.021 1.00 90.12 91 LYS A CA 1
ATOM 710 C C . LYS A 1 91 ? 9.741 -3.696 -2.568 1.00 90.12 91 LYS A C 1
ATOM 712 O O . LYS A 1 91 ? 10.337 -4.759 -2.718 1.00 90.12 91 LYS A O 1
ATOM 717 N N . ALA A 1 92 ? 8.539 -3.591 -2.001 1.00 88.50 92 ALA A N 1
ATOM 718 C CA . ALA A 1 92 ? 7.760 -4.726 -1.510 1.00 88.50 92 ALA A CA 1
ATOM 719 C C . ALA A 1 92 ? 7.241 -5.609 -2.659 1.00 88.50 92 ALA A C 1
ATOM 721 O O . ALA A 1 92 ? 7.351 -6.829 -2.586 1.00 88.50 92 ALA A O 1
ATOM 722 N N . ASP A 1 93 ? 6.776 -4.991 -3.747 1.00 89.56 93 ASP A N 1
ATOM 723 C CA . ASP A 1 93 ? 6.309 -5.653 -4.972 1.00 89.56 93 ASP A CA 1
ATOM 724 C C . ASP A 1 93 ? 7.441 -6.327 -5.776 1.00 89.56 93 ASP A C 1
ATOM 726 O O . ASP A 1 93 ? 7.177 -7.009 -6.764 1.00 89.56 93 ASP A O 1
ATOM 730 N N . GLY A 1 94 ? 8.711 -6.078 -5.432 1.00 94.00 94 GLY A N 1
ATOM 731 C CA . GLY A 1 94 ? 9.864 -6.528 -6.218 1.00 94.00 94 GLY A CA 1
ATOM 732 C C . GLY A 1 94 ? 10.055 -5.782 -7.548 1.00 94.00 94 GLY A C 1
ATOM 733 O O . GLY A 1 94 ? 10.679 -6.326 -8.456 1.00 94.00 94 GLY A O 1
ATOM 734 N N . ARG A 1 95 ? 9.541 -4.550 -7.672 1.00 96.56 95 ARG A N 1
ATOM 735 C CA . ARG A 1 95 ? 9.563 -3.697 -8.880 1.00 96.56 95 ARG A CA 1
ATOM 736 C C . ARG A 1 95 ? 10.460 -2.460 -8.710 1.00 96.56 95 ARG A C 1
ATOM 738 O O . ARG A 1 95 ? 10.850 -2.096 -7.602 1.00 96.56 95 ARG A O 1
ATOM 745 N N . THR A 1 96 ? 10.766 -1.768 -9.810 1.00 98.19 96 THR A N 1
ATOM 746 C CA . THR A 1 96 ? 11.507 -0.492 -9.790 1.00 98.19 96 THR A CA 1
ATOM 747 C C . THR A 1 96 ? 10.563 0.711 -9.920 1.00 98.19 96 THR A C 1
ATOM 749 O O . THR A 1 96 ? 9.853 0.873 -10.913 1.00 98.19 96 THR A O 1
ATOM 752 N N . ALA A 1 97 ? 10.594 1.606 -8.932 1.00 98.06 97 ALA A N 1
ATOM 753 C CA . ALA A 1 97 ? 9.808 2.838 -8.898 1.00 98.06 97 ALA A CA 1
ATOM 754 C C . ALA A 1 97 ? 10.404 3.939 -9.792 1.00 98.06 97 ALA A C 1
ATOM 756 O O . ALA A 1 97 ? 11.494 4.453 -9.536 1.00 98.06 97 ALA A O 1
ATOM 757 N N . VAL A 1 98 ? 9.677 4.369 -10.818 1.00 98.50 98 VAL A N 1
ATOM 758 C CA . VAL A 1 98 ? 10.134 5.386 -11.773 1.00 98.50 98 VAL A CA 1
ATOM 759 C C . VAL A 1 98 ? 9.571 6.759 -11.419 1.00 98.50 98 VAL A C 1
ATOM 761 O O . VAL A 1 98 ? 8.393 7.051 -11.632 1.00 98.50 98 VAL A O 1
ATOM 764 N N . LEU A 1 99 ? 10.441 7.640 -10.935 1.00 97.94 99 LEU A N 1
ATOM 765 C CA . LEU A 1 99 ? 10.138 9.049 -10.713 1.00 97.94 99 LEU A CA 1
ATOM 766 C C . LEU A 1 99 ? 10.360 9.823 -12.023 1.00 97.94 99 LEU A C 1
ATOM 768 O O . LEU A 1 99 ? 11.504 10.040 -12.435 1.00 97.94 99 LEU A O 1
ATOM 772 N N . LEU A 1 100 ? 9.283 10.267 -12.681 1.00 98.25 100 LEU A N 1
ATOM 773 C CA . LEU A 1 100 ? 9.413 11.064 -13.905 1.00 98.25 100 LEU A CA 1
ATOM 774 C C . LEU A 1 100 ? 10.064 12.418 -13.600 1.00 98.25 100 LEU A C 1
ATOM 776 O O . LEU A 1 100 ? 9.595 13.192 -12.757 1.00 98.25 100 LEU A O 1
ATOM 780 N N . SER A 1 101 ? 11.154 12.710 -14.308 1.00 97.38 101 SER A N 1
ATOM 781 C CA . SER A 1 101 ? 11.943 13.920 -14.101 1.00 97.38 101 SER A CA 1
ATOM 782 C C . SER A 1 101 ? 12.454 14.533 -15.398 1.00 97.38 101 SER A C 1
ATOM 784 O O . SER A 1 101 ? 12.674 13.835 -16.387 1.00 97.38 101 SER A O 1
ATOM 786 N N . TRP A 1 102 ? 12.655 15.847 -15.406 1.00 97.44 102 TRP A N 1
ATOM 787 C CA . TRP A 1 102 ? 13.234 16.574 -16.537 1.00 97.44 102 TRP A CA 1
ATOM 788 C C . TRP A 1 102 ? 14.597 17.145 -16.191 1.00 97.44 102 TRP A C 1
ATOM 790 O O . TRP A 1 102 ? 14.855 17.552 -15.058 1.00 97.44 102 TRP A O 1
ATOM 800 N N . GLN A 1 103 ? 15.441 17.252 -17.210 1.00 97.75 103 GLN A N 1
ATOM 801 C CA . GLN A 1 103 ? 16.730 17.919 -17.131 1.00 97.75 103 GLN A CA 1
ATOM 802 C C . GLN A 1 103 ? 16.713 19.367 -17.658 1.00 97.75 103 GLN A C 1
ATOM 804 O O . GLN A 1 103 ? 17.755 20.022 -17.657 1.00 97.75 103 GLN A O 1
ATOM 809 N N . ASN A 1 104 ? 15.553 19.894 -18.055 1.00 98.19 104 ASN A N 1
ATOM 810 C CA . ASN A 1 104 ? 15.385 21.274 -18.511 1.00 98.19 104 ASN A CA 1
ATOM 811 C C . ASN A 1 104 ? 13.950 21.758 -18.249 1.00 98.19 104 ASN A C 1
ATOM 813 O O . ASN A 1 104 ? 13.016 20.964 -18.343 1.00 98.19 104 ASN A O 1
ATOM 817 N N . THR A 1 105 ? 13.753 23.057 -18.015 1.00 98.00 105 THR A N 1
ATOM 818 C CA . THR A 1 105 ? 12.422 23.694 -17.991 1.00 98.00 105 THR A CA 1
ATOM 819 C C . THR A 1 105 ? 11.922 24.096 -19.384 1.00 98.00 105 THR A C 1
ATOM 821 O O . THR A 1 105 ? 10.850 24.675 -19.499 1.00 98.00 105 THR A O 1
ATOM 824 N N . SER A 1 106 ? 12.630 23.750 -20.468 1.00 95.12 106 SER A N 1
ATOM 825 C CA . SER A 1 106 ? 12.195 24.039 -21.849 1.00 95.12 106 SER A CA 1
ATOM 826 C C . SER A 1 106 ? 10.767 23.566 -22.158 1.00 95.12 106 SER A C 1
ATOM 828 O O . SER A 1 106 ? 10.062 24.231 -22.909 1.00 95.12 106 SER A O 1
ATOM 830 N N . GLY A 1 107 ? 10.316 22.473 -21.531 1.00 94.38 107 GLY A N 1
ATOM 831 C CA . GLY A 1 107 ? 8.972 21.918 -21.706 1.00 94.38 107 GLY A CA 1
ATOM 832 C C . GLY A 1 107 ? 7.826 22.713 -21.066 1.00 94.38 107 GLY A C 1
ATOM 833 O O . GLY A 1 107 ? 6.676 22.410 -21.372 1.00 94.38 107 GLY A O 1
ATOM 834 N N . ILE A 1 108 ? 8.108 23.703 -20.205 1.00 97.38 108 ILE A N 1
ATOM 835 C CA . ILE A 1 108 ? 7.097 24.675 -19.736 1.00 97.38 108 ILE A CA 1
ATOM 836 C C . ILE A 1 108 ? 7.093 25.976 -20.555 1.00 97.38 108 ILE A C 1
ATOM 838 O O . ILE A 1 108 ? 6.236 26.826 -20.343 1.00 97.38 108 ILE A O 1
ATOM 842 N N . GLU A 1 109 ? 8.028 26.122 -21.500 1.00 95.12 109 GLU A N 1
ATOM 843 C CA . GLU A 1 109 ? 8.142 27.280 -22.393 1.00 95.12 109 GLU A CA 1
ATOM 844 C C . GLU A 1 109 ? 8.187 28.601 -21.592 1.00 95.12 109 GLU A C 1
ATOM 846 O O . GLU A 1 109 ? 9.136 28.798 -20.828 1.00 95.12 109 GLU A O 1
ATOM 851 N N . ASP A 1 110 ? 7.197 29.486 -21.728 1.00 94.75 110 ASP A N 1
ATOM 852 C CA . ASP A 1 110 ? 7.034 30.713 -20.931 1.00 94.75 110 ASP A CA 1
ATOM 853 C C . ASP A 1 110 ? 5.771 30.702 -20.033 1.00 94.75 110 ASP A C 1
ATOM 855 O O . ASP A 1 110 ? 5.361 31.742 -19.515 1.00 94.75 110 ASP A O 1
ATOM 859 N N . GLN A 1 111 ? 5.172 29.526 -19.801 1.00 97.56 111 GLN A N 1
ATOM 860 C CA . GLN A 1 111 ? 3.891 29.358 -19.101 1.00 97.56 111 GLN A CA 1
ATOM 861 C C . GLN A 1 111 ? 4.059 28.642 -17.749 1.00 97.56 111 GLN A C 1
ATOM 863 O O . GLN A 1 111 ? 4.431 27.469 -17.685 1.00 97.56 111 GLN A O 1
ATOM 868 N N . LEU A 1 112 ? 3.724 29.320 -16.645 1.00 96.38 112 LEU A N 1
ATOM 869 C CA . LEU A 1 112 ? 3.783 28.723 -15.299 1.00 96.38 112 LEU A CA 1
ATOM 870 C C . LEU A 1 112 ? 2.745 27.608 -15.106 1.00 96.38 112 LEU A C 1
ATOM 872 O O . LEU A 1 112 ? 3.039 26.611 -14.449 1.00 96.38 112 LEU A O 1
ATOM 876 N N . ASP A 1 113 ? 1.567 27.732 -15.718 1.00 95.94 113 ASP A N 1
ATOM 877 C CA . ASP A 1 113 ? 0.461 26.774 -15.575 1.00 95.94 113 ASP A CA 1
ATOM 878 C C . ASP A 1 113 ? 0.827 25.368 -16.086 1.00 95.94 113 ASP A C 1
ATOM 880 O O . ASP A 1 113 ? 0.296 24.363 -15.613 1.00 95.94 113 ASP A O 1
ATOM 884 N N . TYR A 1 114 ? 1.803 25.254 -16.995 1.00 97.69 114 TYR A N 1
ATOM 885 C CA . TYR A 1 114 ? 2.307 23.954 -17.446 1.00 97.69 114 TYR A CA 1
ATOM 886 C C . TYR A 1 114 ? 3.023 23.183 -16.322 1.00 97.69 114 TYR A C 1
ATOM 888 O O . TYR A 1 114 ? 3.039 21.953 -16.356 1.00 97.69 114 TYR A O 1
ATOM 896 N N . LEU A 1 115 ? 3.533 23.852 -15.277 1.00 97.62 115 LEU A N 1
ATOM 897 C CA . LEU A 1 115 ? 4.034 23.172 -14.074 1.00 97.62 115 LEU A CA 1
ATOM 898 C C . LEU A 1 115 ? 2.920 22.390 -13.366 1.00 97.62 115 LEU A C 1
ATOM 900 O O . LEU A 1 115 ? 3.178 21.276 -12.918 1.00 97.62 115 LEU A O 1
ATOM 904 N N . HIS A 1 116 ? 1.693 22.924 -13.313 1.00 96.56 116 HIS A N 1
ATOM 905 C CA . HIS A 1 116 ? 0.525 22.227 -12.757 1.00 96.56 116 HIS A CA 1
ATOM 906 C C . HIS A 1 116 ? 0.167 21.017 -13.633 1.00 96.56 116 HIS A C 1
ATOM 908 O O . HIS A 1 116 ? 0.130 19.890 -13.148 1.00 96.56 116 HIS A O 1
ATOM 914 N N . VAL A 1 117 ? 0.050 21.213 -14.953 1.00 95.25 117 VAL A N 1
ATOM 915 C CA . VAL A 1 117 ? -0.262 20.128 -15.909 1.00 95.25 117 VAL A CA 1
ATOM 916 C C . VAL A 1 117 ? 0.740 18.969 -15.816 1.00 95.25 117 VAL A C 1
ATOM 918 O O . VAL A 1 117 ? 0.349 17.805 -15.722 1.00 95.25 117 VAL A O 1
ATOM 921 N N . PHE A 1 118 ? 2.046 19.253 -15.800 1.00 96.06 118 PHE A N 1
ATOM 922 C CA . PHE A 1 118 ? 3.058 18.199 -15.689 1.00 96.06 118 PHE A CA 1
ATOM 923 C C . PHE A 1 118 ? 3.183 17.625 -14.270 1.00 96.06 118 PHE A C 1
ATOM 925 O O . PHE A 1 118 ? 3.538 16.450 -14.127 1.00 96.06 118 PHE A O 1
ATOM 932 N N . ARG A 1 119 ? 2.819 18.382 -13.225 1.00 96.44 119 ARG A N 1
ATOM 933 C CA . ARG A 1 119 ? 2.667 17.868 -11.855 1.00 96.44 119 ARG A CA 1
ATOM 934 C C . ARG A 1 119 ? 1.535 16.842 -11.760 1.00 96.44 119 ARG A C 1
ATOM 936 O O . ARG A 1 119 ? 1.723 15.832 -11.076 1.00 96.44 119 ARG A O 1
ATOM 943 N N . ASP A 1 120 ? 0.431 17.034 -12.467 1.00 93.00 120 ASP A N 1
ATOM 944 C CA . ASP A 1 120 ? -0.697 16.094 -12.461 1.00 93.00 120 ASP A CA 1
ATOM 945 C C . ASP A 1 120 ? -0.412 14.854 -13.318 1.00 93.00 120 ASP A C 1
ATOM 947 O O . ASP A 1 120 ? -0.627 13.726 -12.876 1.00 93.00 120 ASP A O 1
ATOM 951 N N . LEU A 1 121 ? 0.211 15.027 -14.490 1.00 93.12 121 LEU A N 1
ATOM 952 C CA . LEU A 1 121 ? 0.661 13.905 -15.330 1.00 93.12 121 LEU A CA 1
ATOM 953 C C . LEU A 1 121 ? 1.736 13.024 -14.656 1.00 93.12 121 LEU A C 1
ATOM 955 O O . LEU A 1 121 ? 1.915 11.859 -15.034 1.00 93.12 121 LEU A O 1
ATOM 959 N N . GLY A 1 122 ? 2.422 13.554 -13.639 1.00 93.69 122 GLY A N 1
ATOM 960 C CA . GLY A 1 122 ? 3.263 12.780 -12.724 1.00 93.69 122 GLY A CA 1
ATOM 961 C C . GLY A 1 122 ? 4.761 13.103 -12.750 1.00 93.69 122 GLY A C 1
ATOM 962 O O . GLY A 1 122 ? 5.554 12.301 -12.264 1.00 93.69 122 GLY A O 1
ATOM 963 N N . VAL A 1 123 ? 5.168 14.257 -13.290 1.00 97.31 123 VAL A N 1
ATOM 964 C CA . VAL A 1 123 ? 6.550 14.764 -13.186 1.00 97.31 123 VAL A CA 1
ATOM 965 C C . VAL A 1 123 ? 6.796 15.303 -11.770 1.00 97.31 123 VAL A C 1
ATOM 967 O O . VAL A 1 123 ? 5.954 16.006 -11.204 1.00 97.31 123 VAL A O 1
ATOM 970 N N . ARG A 1 124 ? 7.933 14.950 -11.159 1.00 96.56 124 ARG A N 1
ATOM 971 C CA . ARG A 1 124 ? 8.242 15.255 -9.741 1.00 96.56 124 ARG A CA 1
ATOM 972 C C . ARG A 1 124 ? 9.565 15.989 -9.510 1.00 96.56 124 ARG A C 1
ATOM 974 O O . ARG A 1 124 ? 9.749 16.564 -8.443 1.00 96.56 124 ARG A O 1
ATOM 981 N N . LYS A 1 125 ? 10.468 16.021 -10.494 1.00 97.81 125 LYS A N 1
ATOM 982 C CA . LYS A 1 125 ? 11.726 16.790 -10.454 1.00 97.81 125 LYS A CA 1
ATOM 983 C C . LYS A 1 125 ? 11.950 17.482 -11.796 1.00 97.81 125 LYS A C 1
ATOM 985 O O . LYS A 1 125 ? 11.792 16.845 -12.835 1.00 97.81 125 LYS A O 1
ATOM 990 N N . MET A 1 126 ? 12.362 18.746 -11.788 1.00 98.44 126 MET A N 1
ATOM 991 C CA . MET A 1 126 ? 12.808 19.457 -12.990 1.00 98.44 126 MET A CA 1
ATOM 992 C C . MET A 1 126 ? 14.121 20.187 -12.703 1.00 98.44 126 MET A C 1
ATOM 994 O O . MET A 1 126 ? 14.246 20.906 -11.712 1.00 98.44 126 MET A O 1
ATOM 998 N N . GLN A 1 127 ? 15.106 20.013 -13.579 1.00 98.56 127 GLN A N 1
ATOM 999 C CA . GLN A 1 127 ? 16.343 20.786 -13.549 1.00 98.56 127 GLN A CA 1
ATOM 1000 C C . GLN A 1 127 ? 16.153 22.120 -14.269 1.00 98.56 127 GLN A C 1
ATOM 1002 O O . GLN A 1 127 ? 15.611 22.160 -15.374 1.00 98.56 127 GLN A O 1
ATOM 1007 N N . LEU A 1 128 ? 16.624 23.208 -13.657 1.00 98.00 128 LEU A N 1
ATOM 1008 C CA . LEU A 1 128 ? 16.265 24.561 -14.088 1.00 98.00 128 LEU A CA 1
ATOM 1009 C C . LEU A 1 128 ? 16.797 24.931 -15.484 1.00 98.00 128 LEU A C 1
ATOM 1011 O O . LEU A 1 128 ? 16.159 25.701 -16.193 1.00 98.00 128 LEU A O 1
ATOM 1015 N N . THR A 1 129 ? 17.947 24.389 -15.896 1.00 98.12 129 THR A N 1
ATOM 1016 C CA . THR A 1 129 ? 18.539 24.610 -17.229 1.00 98.12 129 THR A CA 1
ATOM 1017 C C . THR A 1 129 ? 19.340 23.390 -17.677 1.00 98.12 129 THR A C 1
ATOM 1019 O O . THR A 1 129 ? 20.035 22.797 -16.847 1.00 98.12 129 THR A O 1
ATOM 1022 N N . TYR A 1 130 ? 19.371 23.094 -18.981 1.00 97.69 130 TYR A N 1
ATOM 1023 C CA . TYR A 1 130 ? 20.310 22.120 -19.549 1.00 97.69 130 TYR A CA 1
ATOM 1024 C C . TYR A 1 130 ? 21.412 22.800 -20.366 1.00 97.69 130 TYR A C 1
ATOM 1026 O O . TYR A 1 130 ? 21.163 23.335 -21.447 1.00 97.69 130 TYR A O 1
ATOM 1034 N N . ASN A 1 131 ? 22.641 22.771 -19.836 1.00 95.69 131 ASN A N 1
ATOM 1035 C CA . ASN A 1 131 ? 23.896 23.312 -20.387 1.00 95.69 131 ASN A CA 1
ATOM 1036 C C . ASN A 1 131 ? 23.934 24.824 -20.689 1.00 95.69 131 ASN A C 1
ATOM 1038 O O . ASN A 1 131 ? 24.989 25.433 -20.559 1.00 95.69 131 ASN A O 1
ATOM 1042 N N . THR A 1 132 ? 22.830 25.434 -21.106 1.00 96.75 132 THR A N 1
ATOM 1043 C CA . THR A 1 132 ? 22.749 26.721 -21.812 1.00 96.75 132 THR A CA 1
ATOM 1044 C C . THR A 1 132 ? 21.596 27.566 -21.275 1.00 96.75 132 THR A C 1
ATOM 1046 O O . THR A 1 132 ? 20.823 27.096 -20.441 1.00 96.75 132 THR A O 1
ATOM 1049 N N . GLN A 1 133 ? 21.476 28.814 -21.726 1.00 97.19 133 GLN A N 1
ATOM 1050 C CA . GLN A 1 133 ? 20.417 29.715 -21.275 1.00 97.19 133 GLN A CA 1
ATOM 1051 C C . GLN A 1 133 ? 19.030 29.296 -21.793 1.00 97.19 133 GLN A C 1
ATOM 1053 O O . GLN A 1 133 ? 18.877 28.904 -22.958 1.00 97.19 133 GLN A O 1
ATOM 1058 N N . ASN A 1 134 ? 18.028 29.424 -20.921 1.00 96.88 134 ASN A N 1
ATOM 1059 C CA . ASN A 1 134 ? 16.594 29.326 -21.212 1.00 96.88 134 ASN A CA 1
ATOM 1060 C C . ASN A 1 134 ? 15.837 30.496 -20.528 1.00 96.88 134 ASN A C 1
ATOM 1062 O O . ASN A 1 134 ? 16.460 31.457 -20.073 1.00 96.88 134 ASN A O 1
ATOM 1066 N N . TYR A 1 135 ? 14.502 30.447 -20.454 1.00 97.44 135 TYR A N 1
ATOM 1067 C CA . TYR A 1 135 ? 13.709 31.495 -19.791 1.00 97.44 135 TYR A CA 1
ATOM 1068 C C . TYR A 1 135 ? 13.935 31.585 -18.272 1.00 97.44 135 TYR A C 1
ATOM 1070 O O . TYR A 1 135 ? 13.734 32.651 -17.690 1.00 97.44 135 TYR A O 1
ATOM 1078 N N . SER A 1 136 ? 14.359 30.500 -17.619 1.00 97.75 136 SER A N 1
ATOM 1079 C CA . SER A 1 136 ? 14.559 30.425 -16.169 1.00 97.75 136 SER A CA 1
ATOM 1080 C C . SER A 1 136 ? 15.941 30.929 -15.718 1.00 97.75 136 SER A C 1
ATOM 1082 O O . SER A 1 136 ? 16.034 31.590 -14.685 1.00 97.75 136 SER A O 1
ATOM 1084 N N . GLY A 1 137 ? 17.012 30.670 -16.473 1.00 97.75 137 GLY A N 1
ATOM 1085 C CA . GLY A 1 137 ? 18.377 31.095 -16.122 1.00 97.75 137 GLY A CA 1
ATOM 1086 C C . GLY A 1 137 ? 19.444 30.590 -17.096 1.00 97.75 137 GLY A C 1
ATOM 1087 O O . GLY A 1 137 ? 19.116 30.137 -18.196 1.00 97.75 137 GLY A O 1
ATOM 1088 N N . SER A 1 138 ? 20.718 30.635 -16.686 1.00 97.75 138 SER A N 1
ATOM 1089 C CA . SER A 1 138 ? 21.851 30.130 -17.480 1.00 97.75 138 SER A CA 1
ATOM 1090 C C . SER A 1 138 ? 22.369 28.770 -17.008 1.00 97.75 138 SER A C 1
ATOM 1092 O O . SER A 1 138 ? 22.537 28.512 -15.815 1.00 97.75 138 SER A O 1
ATOM 1094 N N . GLY A 1 139 ? 22.702 27.914 -17.975 1.00 97.25 139 GLY A N 1
ATOM 1095 C CA . GLY A 1 139 ? 23.478 26.695 -17.755 1.00 97.25 139 GLY A CA 1
ATOM 1096 C C . GLY A 1 139 ? 24.992 26.918 -17.842 1.00 97.25 139 GLY A C 1
ATOM 1097 O O . GLY A 1 139 ? 25.467 27.942 -18.332 1.00 97.25 139 GLY A O 1
ATOM 1098 N N . TYR A 1 140 ? 25.760 25.932 -17.375 1.00 96.25 140 TYR A N 1
ATOM 1099 C CA . TYR A 1 140 ? 27.210 26.055 -17.143 1.00 96.25 140 TYR A CA 1
ATOM 1100 C C . TYR A 1 140 ? 28.099 26.242 -18.396 1.00 96.25 140 TYR A C 1
ATOM 1102 O O . TYR A 1 140 ? 29.291 26.508 -18.256 1.00 96.25 140 TYR A O 1
ATOM 1110 N N . THR A 1 141 ? 27.561 26.081 -19.612 1.00 95.62 141 THR A N 1
ATOM 1111 C CA . THR A 1 141 ? 28.289 26.268 -20.889 1.00 95.62 141 THR A CA 1
ATOM 1112 C C . THR A 1 141 ? 27.995 27.605 -21.573 1.00 95.62 141 THR A C 1
ATOM 1114 O O . THR A 1 141 ? 28.435 27.829 -22.706 1.00 95.62 141 THR A O 1
ATOM 1117 N N . GLU A 1 142 ? 27.258 28.510 -20.922 1.00 94.50 142 GLU A N 1
ATOM 1118 C CA . GLU A 1 142 ? 27.201 29.895 -21.385 1.00 94.50 142 GLU A CA 1
ATOM 1119 C C . GLU A 1 142 ? 28.482 30.658 -21.056 1.00 94.50 142 GLU A C 1
ATOM 1121 O O . GLU A 1 142 ? 29.069 30.506 -19.988 1.00 94.50 142 GLU A O 1
ATOM 1126 N N . LEU A 1 143 ? 28.883 31.537 -21.977 1.00 90.19 143 LEU A N 1
ATOM 1127 C CA . LEU A 1 143 ? 30.038 32.426 -21.801 1.00 90.19 143 LEU A CA 1
ATOM 1128 C C . LEU A 1 143 ? 29.811 33.484 -20.708 1.00 90.19 143 LEU A C 1
ATOM 1130 O O . LEU A 1 143 ? 30.766 34.084 -20.222 1.00 90.19 143 LEU A O 1
ATOM 1134 N N . ASN A 1 144 ? 28.549 33.731 -20.355 1.00 94.62 144 ASN A N 1
ATOM 1135 C CA . ASN A 1 144 ? 28.129 34.631 -19.294 1.00 94.62 144 ASN A CA 1
ATOM 1136 C C . ASN A 1 144 ? 26.901 34.028 -18.598 1.00 94.62 144 ASN A C 1
ATOM 1138 O O . ASN A 1 144 ? 25.831 33.924 -19.200 1.00 94.62 144 ASN A O 1
ATOM 1142 N N . ASP A 1 145 ? 27.055 33.628 -17.338 1.00 97.12 145 ASP A N 1
ATOM 1143 C CA . ASP A 1 145 ? 25.941 33.183 -16.505 1.00 97.12 145 ASP A CA 1
ATOM 1144 C C . ASP A 1 145 ? 25.106 34.407 -16.093 1.00 97.12 145 ASP A C 1
ATOM 1146 O O . ASP A 1 145 ? 25.581 35.283 -15.364 1.00 97.12 145 ASP A O 1
ATOM 1150 N N . SER A 1 146 ? 23.862 34.498 -16.577 1.00 94.75 146 SER A N 1
ATOM 1151 C CA . SER A 1 146 ? 22.994 35.645 -16.294 1.00 94.75 146 SER A CA 1
ATOM 1152 C C . SER A 1 146 ? 22.643 35.768 -14.813 1.00 94.75 146 SER A C 1
ATOM 1154 O O . SER A 1 146 ? 22.377 36.877 -14.339 1.00 94.75 146 SER A O 1
ATOM 1156 N N . GLY A 1 147 ? 22.668 34.664 -14.066 1.00 97.38 147 GLY A N 1
ATOM 1157 C CA . GLY A 1 147 ? 21.901 34.512 -12.836 1.00 97.38 147 GLY A CA 1
ATOM 1158 C C . GLY A 1 147 ? 20.431 34.169 -13.107 1.00 97.38 147 GLY A C 1
ATOM 1159 O O . GLY A 1 147 ? 19.979 34.118 -14.258 1.00 97.38 147 GLY A O 1
ATOM 1160 N N . LEU A 1 148 ? 19.681 33.956 -12.027 1.00 98.31 148 LEU A N 1
ATOM 1161 C CA . LEU A 1 148 ? 18.265 33.570 -12.047 1.00 98.31 148 LEU A CA 1
ATOM 1162 C C . LEU A 1 148 ? 17.372 34.715 -12.552 1.00 98.31 148 LEU A C 1
ATOM 1164 O O . LEU A 1 148 ? 17.348 35.801 -11.961 1.00 98.31 148 LEU A O 1
ATOM 1168 N N . THR A 1 149 ? 16.600 34.473 -13.617 1.00 98.38 149 THR A N 1
ATOM 1169 C CA . THR A 1 149 ? 15.745 35.508 -14.226 1.00 98.38 149 THR A CA 1
ATOM 1170 C C . THR A 1 149 ? 14.511 35.819 -13.367 1.00 98.38 149 THR A C 1
ATOM 1172 O O . THR A 1 149 ? 14.149 35.068 -12.460 1.00 98.38 149 THR A O 1
ATOM 1175 N N . GLY A 1 150 ? 13.806 36.915 -13.678 1.00 97.69 150 GLY A N 1
ATOM 1176 C CA . GLY A 1 150 ? 12.525 37.237 -13.034 1.00 97.69 150 GLY A CA 1
ATOM 1177 C C . GLY A 1 150 ? 11.463 36.143 -13.216 1.00 97.69 150 GLY A C 1
ATOM 1178 O O . GLY A 1 150 ? 10.770 35.803 -12.260 1.00 97.69 150 GLY A O 1
ATOM 1179 N N . PHE A 1 151 ? 11.397 35.529 -14.404 1.00 98.12 151 PHE A N 1
ATOM 1180 C CA . PHE A 1 151 ? 10.541 34.365 -14.661 1.00 98.12 151 PHE A CA 1
ATOM 1181 C C . PHE A 1 151 ? 11.051 33.117 -13.927 1.00 98.12 151 PHE A C 1
ATOM 1183 O O . PHE A 1 151 ? 10.271 32.405 -13.306 1.00 98.12 151 PHE A O 1
ATOM 1190 N N . GLY A 1 152 ? 12.369 32.893 -13.891 1.00 98.19 152 GLY A N 1
ATOM 1191 C CA . GLY A 1 152 ? 12.995 31.811 -13.129 1.00 98.19 152 GLY A CA 1
ATOM 1192 C C . GLY A 1 152 ? 12.667 31.845 -11.636 1.00 98.19 152 GLY A C 1
ATOM 1193 O O . GLY A 1 152 ? 12.416 30.796 -11.048 1.00 98.19 152 GLY A O 1
ATOM 1194 N N . ARG A 1 153 ? 12.576 33.036 -11.030 1.00 98.38 153 ARG A N 1
ATOM 1195 C CA . ARG A 1 153 ? 12.097 33.207 -9.644 1.00 98.38 153 ARG A CA 1
ATOM 1196 C C . ARG A 1 153 ? 10.641 32.760 -9.481 1.00 98.38 153 ARG A C 1
ATOM 1198 O O . ARG A 1 153 ? 10.317 32.102 -8.497 1.00 98.38 153 ARG A O 1
ATOM 1205 N N . GLN A 1 154 ? 9.772 33.043 -10.450 1.00 98.38 154 GLN A N 1
ATOM 1206 C CA . GLN A 1 154 ? 8.393 32.545 -10.427 1.00 98.38 154 GLN A CA 1
ATOM 1207 C C . GLN A 1 154 ? 8.336 31.021 -10.620 1.00 98.38 154 GLN A C 1
ATOM 1209 O O . GLN A 1 154 ? 7.664 30.351 -9.844 1.00 98.38 154 GLN A O 1
ATOM 1214 N N . VAL A 1 155 ? 9.111 30.460 -11.557 1.00 98.56 155 VAL A N 1
ATOM 1215 C CA . VAL A 1 155 ? 9.227 29.005 -11.784 1.00 98.56 155 VAL A CA 1
ATOM 1216 C C . VAL A 1 155 ? 9.693 28.270 -10.523 1.00 98.56 155 VAL A C 1
ATOM 1218 O O . VAL A 1 155 ? 9.036 27.325 -10.098 1.00 98.56 155 VAL A O 1
ATOM 1221 N N . VAL A 1 156 ? 10.776 28.721 -9.876 1.00 98.31 156 VAL A N 1
ATOM 1222 C CA . VAL A 1 156 ? 11.286 28.115 -8.628 1.00 98.31 156 VAL A CA 1
ATOM 1223 C C . VAL A 1 156 ? 10.255 28.213 -7.499 1.00 98.31 156 VAL A C 1
ATOM 1225 O O . VAL A 1 156 ? 10.042 27.238 -6.778 1.00 98.31 156 VAL A O 1
ATOM 1228 N N . GLY A 1 157 ? 9.579 29.359 -7.362 1.00 97.19 157 GLY A N 1
ATOM 1229 C CA . GLY A 1 157 ? 8.518 29.541 -6.371 1.00 97.19 157 GLY A CA 1
ATOM 1230 C C . GLY A 1 157 ? 7.315 28.621 -6.605 1.00 97.19 157 GLY A C 1
ATOM 1231 O O . GLY A 1 157 ? 6.805 28.028 -5.657 1.00 97.19 157 GLY A O 1
ATOM 1232 N N . GLU A 1 158 ? 6.878 28.459 -7.854 1.00 98.12 158 GLU A N 1
ATOM 1233 C CA . GLU A 1 158 ? 5.723 27.628 -8.210 1.00 98.12 158 GLU A CA 1
ATOM 1234 C C . GLU A 1 158 ? 6.034 26.129 -8.088 1.00 98.12 158 GLU A C 1
ATOM 1236 O O . GLU A 1 158 ? 5.255 25.379 -7.499 1.00 98.12 158 GLU A O 1
ATOM 1241 N N . MET A 1 159 ? 7.225 25.700 -8.521 1.00 98.06 159 MET A N 1
ATOM 1242 C CA . MET A 1 159 ? 7.737 24.346 -8.278 1.00 98.06 159 MET A CA 1
ATOM 1243 C C . MET A 1 159 ? 7.750 24.003 -6.780 1.00 98.06 159 MET A C 1
ATOM 1245 O O . MET A 1 159 ? 7.301 22.923 -6.392 1.00 98.06 159 MET A O 1
ATOM 1249 N N . ALA A 1 160 ? 8.195 24.933 -5.928 1.00 93.50 160 ALA A N 1
ATOM 1250 C CA . ALA A 1 160 ? 8.240 24.741 -4.479 1.00 93.50 160 ALA A CA 1
ATOM 1251 C C . ALA A 1 160 ? 6.844 24.612 -3.833 1.00 93.50 160 ALA A C 1
ATOM 1253 O O . ALA A 1 160 ? 6.690 23.817 -2.900 1.00 93.50 160 ALA A O 1
ATOM 1254 N N . LYS A 1 161 ? 5.823 25.327 -4.343 1.00 95.12 161 LYS A N 1
ATOM 1255 C CA . LYS A 1 161 ? 4.410 25.147 -3.941 1.00 95.12 161 LYS A CA 1
ATOM 1256 C C . LYS A 1 161 ? 3.879 23.773 -4.352 1.00 95.12 161 LYS A C 1
ATOM 1258 O O . LYS A 1 161 ? 3.296 23.071 -3.533 1.00 95.12 161 LYS A O 1
ATOM 1263 N N . LEU A 1 162 ? 4.108 23.384 -5.609 1.00 93.75 162 LEU A N 1
ATOM 1264 C CA . LEU A 1 162 ? 3.619 22.132 -6.202 1.00 93.75 162 LEU A CA 1
ATOM 1265 C C . LEU A 1 162 ? 4.346 20.877 -5.688 1.00 93.75 162 LEU A C 1
ATOM 1267 O O . LEU A 1 162 ? 3.915 19.752 -5.953 1.00 93.75 162 LEU A O 1
ATOM 1271 N N . GLY A 1 163 ? 5.464 21.042 -4.978 1.00 91.56 163 GLY A N 1
ATOM 1272 C CA . GLY A 1 163 ? 6.315 19.928 -4.561 1.00 91.56 163 GLY A CA 1
ATOM 1273 C C . GLY A 1 163 ? 7.066 19.280 -5.728 1.00 91.56 163 GLY A C 1
ATOM 1274 O O . GLY A 1 163 ? 7.319 18.079 -5.694 1.00 91.56 163 GLY A O 1
ATOM 1275 N N . ILE A 1 164 ? 7.407 20.058 -6.762 1.00 96.75 164 ILE A N 1
ATOM 1276 C CA . ILE A 1 164 ? 8.340 19.644 -7.815 1.00 96.75 164 ILE A CA 1
ATOM 1277 C C . ILE A 1 164 ? 9.755 19.987 -7.335 1.00 96.75 164 ILE A C 1
ATOM 1279 O O . ILE A 1 164 ? 10.065 21.148 -7.070 1.00 96.75 164 ILE A O 1
ATOM 1283 N N . VAL A 1 165 ? 10.633 18.991 -7.235 1.00 96.50 165 VAL A N 1
ATOM 1284 C CA . VAL A 1 165 ? 12.025 19.190 -6.807 1.00 96.50 165 VAL A CA 1
ATOM 1285 C C . VAL A 1 165 ? 12.795 19.982 -7.870 1.00 96.50 165 VAL A C 1
ATOM 1287 O O . VAL A 1 165 ? 12.804 19.609 -9.045 1.00 96.50 165 VAL A O 1
ATOM 1290 N N . CYS A 1 166 ? 13.460 21.062 -7.454 1.00 98.38 166 CYS A N 1
ATOM 1291 C CA . CYS A 1 166 ? 14.329 21.865 -8.312 1.00 98.38 166 CYS A CA 1
ATOM 1292 C C . CYS A 1 166 ? 15.751 21.288 -8.328 1.00 98.38 166 CYS A C 1
ATOM 1294 O O . CYS A 1 166 ? 16.396 21.205 -7.285 1.00 98.38 166 CYS A O 1
ATOM 1296 N N . ASP A 1 167 ? 16.239 20.895 -9.504 1.00 98.69 167 ASP A N 1
ATOM 1297 C CA . ASP A 1 167 ? 17.603 20.387 -9.704 1.00 98.69 167 ASP A CA 1
ATOM 1298 C C . ASP A 1 167 ? 18.493 21.444 -10.379 1.00 98.69 167 ASP A C 1
ATOM 1300 O O . ASP A 1 167 ? 18.067 22.194 -11.263 1.00 98.69 167 ASP A O 1
ATOM 1304 N N . LEU A 1 168 ? 19.749 21.512 -9.948 1.00 98.62 168 LEU A N 1
ATOM 1305 C CA . LEU A 1 168 ? 20.719 22.525 -10.357 1.00 98.62 168 LEU A CA 1
ATOM 1306 C C . LEU A 1 168 ? 21.985 21.936 -11.000 1.00 98.62 168 LEU A C 1
ATOM 1308 O O . LEU A 1 168 ? 22.954 22.664 -11.221 1.00 98.62 168 LEU A O 1
ATOM 1312 N N . SER A 1 169 ? 22.022 20.641 -11.326 1.00 98.19 169 SER A N 1
ATOM 1313 C CA . SER A 1 169 ? 23.270 19.964 -11.728 1.00 98.19 169 SER A CA 1
ATOM 1314 C C . SER A 1 169 ? 23.933 20.555 -12.990 1.00 98.19 169 SER A C 1
ATOM 1316 O O . SER A 1 169 ? 25.128 20.842 -12.961 1.00 98.19 169 SER A O 1
ATOM 1318 N N . HIS A 1 170 ? 23.176 20.819 -14.062 1.00 97.88 170 HIS A N 1
ATOM 1319 C CA . HIS A 1 170 ? 23.636 21.487 -15.300 1.00 97.88 170 HIS A CA 1
ATOM 1320 C C . HIS A 1 170 ? 23.531 23.028 -15.278 1.00 97.88 170 HIS A C 1
ATOM 1322 O O . HIS A 1 170 ? 23.837 23.687 -16.278 1.00 97.88 170 HIS A O 1
ATOM 1328 N N . VAL A 1 171 ? 23.109 23.616 -14.159 1.00 98.50 171 VAL A N 1
ATOM 1329 C CA . VAL A 1 171 ? 22.945 25.070 -14.000 1.00 98.50 171 VAL A CA 1
ATOM 1330 C C . VAL A 1 171 ? 24.303 25.743 -13.766 1.00 98.50 171 VAL A C 1
ATOM 1332 O O . VAL A 1 171 ? 25.186 25.156 -13.133 1.00 98.50 171 VAL A O 1
ATOM 1335 N N . GLY A 1 172 ? 24.489 26.960 -14.287 1.00 98.06 172 GLY A N 1
ATOM 1336 C CA . GLY A 1 172 ? 25.726 27.730 -14.113 1.00 98.06 172 GLY A CA 1
ATOM 1337 C C . GLY A 1 172 ? 25.985 28.134 -12.650 1.00 98.06 172 GLY A C 1
ATOM 1338 O O . GLY A 1 172 ? 25.057 28.077 -11.838 1.00 98.06 172 GLY A O 1
ATOM 1339 N N . PRO A 1 173 ? 27.224 28.499 -12.264 1.00 97.75 173 PRO A N 1
ATOM 1340 C CA . PRO A 1 173 ? 27.576 28.786 -10.869 1.00 97.75 173 PRO A CA 1
ATOM 1341 C C . PRO A 1 173 ? 26.752 29.908 -10.220 1.00 97.75 173 PRO A C 1
ATOM 1343 O O . PRO A 1 173 ? 26.270 29.738 -9.102 1.00 97.75 173 PRO A O 1
ATOM 1346 N N . LYS A 1 174 ? 26.523 31.018 -10.931 1.00 98.06 174 LYS A N 1
ATOM 1347 C CA . LYS A 1 174 ? 25.769 32.170 -10.419 1.00 98.06 174 LYS A CA 1
ATOM 1348 C C . LYS A 1 174 ? 24.270 31.884 -10.411 1.00 98.06 174 LYS A C 1
ATOM 1350 O O . LYS A 1 174 ? 23.618 32.147 -9.408 1.00 98.06 174 LYS A O 1
ATOM 1355 N N . THR A 1 175 ? 23.716 31.289 -11.474 1.00 98.62 175 THR A N 1
ATOM 1356 C CA . THR A 1 175 ? 22.304 30.855 -11.454 1.00 98.62 175 THR A CA 1
ATOM 1357 C C . THR A 1 175 ? 22.077 29.800 -10.354 1.00 98.62 175 THR A C 1
ATOM 1359 O O . THR A 1 175 ? 21.023 29.792 -9.726 1.00 98.62 175 THR A O 1
ATOM 1362 N N . THR A 1 176 ? 23.070 28.955 -10.047 1.00 98.69 176 THR A N 1
ATOM 1363 C CA . THR A 1 176 ? 23.021 28.011 -8.914 1.00 98.69 176 THR A CA 1
ATOM 1364 C C . THR A 1 176 ? 22.943 28.749 -7.575 1.00 98.69 176 THR A C 1
ATOM 1366 O O . THR A 1 176 ? 22.039 28.478 -6.788 1.00 98.69 176 THR A O 1
ATOM 1369 N N . GLU A 1 177 ? 23.855 29.693 -7.324 1.00 98.50 177 GLU A N 1
ATOM 1370 C CA . GLU A 1 177 ? 23.879 30.512 -6.105 1.00 98.50 177 GLU A CA 1
ATOM 1371 C C . GLU A 1 177 ? 22.583 31.322 -5.924 1.00 98.50 177 GLU A C 1
ATOM 1373 O O . GLU A 1 177 ? 21.979 31.288 -4.851 1.00 98.50 177 GLU A O 1
ATOM 1378 N N . ASP A 1 178 ? 22.114 31.993 -6.982 1.00 98.62 178 ASP A N 1
ATOM 1379 C CA . ASP A 1 178 ? 20.853 32.740 -6.988 1.00 98.62 178 ASP A CA 1
ATOM 1380 C C . ASP A 1 178 ? 19.663 31.861 -6.569 1.00 98.62 178 ASP A C 1
ATOM 1382 O O . ASP A 1 178 ? 18.808 32.317 -5.809 1.00 98.62 178 ASP A O 1
ATOM 1386 N N . VAL A 1 179 ? 19.584 30.613 -7.054 1.00 98.62 179 VAL A N 1
ATOM 1387 C CA . VAL A 1 179 ? 18.477 29.701 -6.718 1.00 98.62 179 VAL A CA 1
ATOM 1388 C C . VAL A 1 179 ? 18.590 29.189 -5.288 1.00 98.62 179 VAL A C 1
ATOM 1390 O O . VAL A 1 179 ? 17.584 29.190 -4.588 1.00 98.62 179 VAL A O 1
ATOM 1393 N N . ILE A 1 180 ? 19.777 28.794 -4.817 1.00 98.12 180 ILE A N 1
ATOM 1394 C CA . ILE A 1 180 ? 19.944 28.303 -3.435 1.00 98.12 180 ILE A CA 1
ATOM 1395 C C . ILE A 1 180 ? 19.644 29.416 -2.413 1.00 98.12 180 ILE A C 1
ATOM 1397 O O . ILE A 1 180 ? 19.104 29.146 -1.340 1.00 98.12 180 ILE A O 1
ATOM 1401 N N . ASN A 1 181 ? 19.937 30.674 -2.755 1.00 97.31 181 ASN A N 1
ATOM 1402 C CA . ASN A 1 181 ? 19.612 31.832 -1.922 1.00 97.31 181 ASN A CA 1
ATOM 1403 C C . ASN A 1 181 ? 18.153 32.310 -2.049 1.00 97.31 181 ASN A C 1
ATOM 1405 O O . ASN A 1 181 ? 17.657 32.960 -1.130 1.00 97.31 181 ASN A O 1
ATOM 1409 N N . PHE A 1 182 ? 17.462 32.005 -3.153 1.00 97.69 182 PHE A N 1
ATOM 1410 C CA . PHE A 1 182 ? 16.057 32.376 -3.381 1.00 97.69 182 PHE A CA 1
ATOM 1411 C C . PHE A 1 182 ? 15.044 31.281 -2.996 1.00 97.69 182 PHE A C 1
ATOM 1413 O O . PHE A 1 182 ? 13.874 31.590 -2.774 1.00 97.69 182 PHE A O 1
ATOM 1420 N N . ALA A 1 183 ? 15.461 30.013 -2.944 1.00 92.62 183 ALA A N 1
ATOM 1421 C CA . ALA A 1 183 ? 14.580 28.881 -2.672 1.00 92.62 183 ALA A CA 1
ATOM 1422 C C . ALA A 1 183 ? 13.820 29.053 -1.338 1.00 92.62 183 ALA A C 1
ATOM 1424 O O . ALA A 1 183 ? 14.442 29.416 -0.335 1.00 92.62 183 ALA A O 1
ATOM 1425 N N . PRO A 1 184 ? 12.498 28.784 -1.294 1.00 86.94 184 PRO A N 1
ATOM 1426 C CA . PRO A 1 184 ? 11.725 28.894 -0.062 1.00 86.94 184 PRO A CA 1
ATOM 1427 C C . PRO A 1 184 ? 12.261 28.007 1.066 1.00 86.94 184 PRO A C 1
ATOM 1429 O O . PRO A 1 184 ? 12.775 26.909 0.841 1.00 86.94 184 PRO A O 1
ATOM 1432 N N . GLU A 1 185 ? 12.092 28.475 2.300 1.00 82.94 185 GLU A N 1
ATOM 1433 C CA . GLU A 1 185 ? 12.482 27.737 3.499 1.00 82.94 185 GLU A CA 1
ATOM 1434 C C . GLU A 1 185 ? 11.785 26.365 3.563 1.00 82.94 185 GLU A C 1
ATOM 1436 O O . GLU A 1 185 ? 10.620 26.213 3.188 1.00 82.94 185 GLU A O 1
ATOM 1441 N N . GLY A 1 186 ? 12.531 25.327 3.956 1.00 80.44 186 GLY A N 1
ATOM 1442 C CA . GLY A 1 186 ? 12.059 23.938 3.919 1.00 80.44 186 GLY A CA 1
ATOM 1443 C C . GLY A 1 186 ? 11.868 23.341 2.511 1.00 80.44 186 GLY A C 1
ATOM 1444 O O . GLY A 1 186 ? 11.421 22.199 2.402 1.00 80.44 186 GLY A O 1
ATOM 1445 N N . LYS A 1 187 ? 12.206 24.068 1.433 1.00 87.12 187 LYS A N 1
ATOM 1446 C CA . LYS A 1 187 ? 12.151 23.603 0.032 1.00 87.12 187 LYS A CA 1
ATOM 1447 C C . LYS A 1 187 ? 13.504 23.767 -0.694 1.00 87.12 187 LYS A C 1
ATOM 1449 O O . LYS A 1 187 ? 13.543 24.385 -1.761 1.00 87.12 187 LYS A O 1
ATOM 1454 N N . PRO A 1 188 ? 14.624 23.245 -0.152 1.00 91.25 188 PRO A N 1
ATOM 1455 C CA . PRO A 1 188 ? 15.920 23.382 -0.804 1.00 91.25 188 PRO A CA 1
ATOM 1456 C C . PRO A 1 188 ? 15.959 22.647 -2.158 1.00 91.25 188 PRO A C 1
ATOM 1458 O O . PRO A 1 188 ? 15.309 21.609 -2.321 1.00 91.25 188 PRO A O 1
ATOM 1461 N N . PRO A 1 189 ? 16.735 23.151 -3.134 1.00 96.81 189 PRO A N 1
ATOM 1462 C CA . PRO A 1 189 ? 16.996 22.441 -4.380 1.00 96.81 189 PRO A CA 1
ATOM 1463 C C . PRO A 1 189 ? 17.943 21.247 -4.150 1.00 96.81 189 PRO A C 1
ATOM 1465 O O . PRO A 1 189 ? 18.416 20.996 -3.039 1.00 96.81 189 PRO A O 1
ATOM 1468 N N . CYS A 1 190 ? 18.260 20.515 -5.217 1.00 98.12 190 CYS A N 1
ATOM 1469 C CA . CYS A 1 190 ? 19.277 19.466 -5.207 1.00 98.12 190 CYS A CA 1
ATOM 1470 C C . CYS A 1 190 ? 20.305 19.629 -6.335 1.00 98.12 190 CYS A C 1
ATOM 1472 O O . CYS A 1 190 ? 20.068 20.279 -7.356 1.00 98.12 190 CYS A O 1
ATOM 1474 N N . PHE A 1 191 ? 21.447 18.970 -6.170 1.00 98.50 191 PHE A N 1
ATOM 1475 C CA . PHE A 1 191 ? 22.286 18.541 -7.281 1.00 98.50 191 PHE A CA 1
ATOM 1476 C C . PHE A 1 191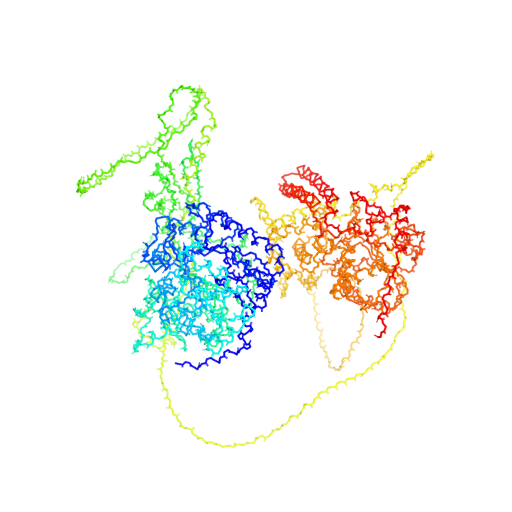 ? 22.014 17.054 -7.502 1.00 98.50 191 PHE A C 1
ATOM 1478 O O . PHE A 1 191 ? 22.580 16.226 -6.800 1.00 98.50 191 PHE A O 1
ATOM 1485 N N . SER A 1 192 ? 21.133 16.681 -8.433 1.00 97.12 192 SER A N 1
ATOM 1486 C CA . SER A 1 192 ? 20.794 15.261 -8.612 1.00 97.12 192 SER A CA 1
ATOM 1487 C C . SER A 1 192 ? 21.917 14.401 -9.207 1.00 97.12 192 SER A C 1
ATOM 1489 O O . SER A 1 192 ? 21.866 13.185 -9.054 1.00 97.12 192 SER A O 1
ATOM 1491 N N . HIS A 1 193 ? 22.911 15.002 -9.878 1.00 97.81 193 HIS A N 1
ATOM 1492 C CA . HIS A 1 193 ? 24.071 14.303 -10.451 1.00 97.81 193 HIS A CA 1
ATOM 1493 C C . HIS A 1 193 ? 25.255 15.267 -10.708 1.00 97.81 193 HIS A C 1
ATOM 1495 O O . HIS A 1 193 ? 25.386 15.879 -11.775 1.00 97.81 193 HIS A O 1
ATOM 1501 N N . VAL A 1 194 ? 26.165 15.414 -9.743 1.00 98.00 194 VAL A N 1
ATOM 1502 C CA . VAL A 1 194 ? 27.378 16.263 -9.850 1.00 98.00 194 VAL A CA 1
ATOM 1503 C C . VAL A 1 194 ? 28.633 15.543 -9.358 1.00 98.00 194 VAL A C 1
ATOM 1505 O O . VAL A 1 194 ? 28.555 14.469 -8.773 1.00 98.00 194 VAL A O 1
ATOM 1508 N N . LEU A 1 195 ? 29.795 16.145 -9.598 1.00 97.94 195 LEU A N 1
ATOM 1509 C CA . LEU A 1 195 ? 31.077 15.796 -8.982 1.00 97.94 195 LEU A CA 1
ATOM 1510 C C . LEU A 1 195 ? 31.694 17.077 -8.380 1.00 97.94 195 LEU A C 1
ATOM 1512 O O . LEU A 1 195 ? 31.397 18.167 -8.886 1.00 97.94 195 LEU A O 1
ATOM 1516 N N . PRO A 1 196 ? 32.506 16.980 -7.311 1.00 97.25 196 PRO A N 1
ATOM 1517 C CA . PRO A 1 196 ? 33.129 18.136 -6.665 1.00 97.25 196 PRO A CA 1
ATOM 1518 C C . PRO A 1 196 ? 34.334 18.653 -7.462 1.00 97.25 196 PRO A C 1
ATOM 1520 O O . PRO A 1 196 ? 35.154 17.863 -7.945 1.00 97.25 196 PRO A O 1
ATOM 1523 N N . SER A 1 197 ? 34.475 19.976 -7.591 1.00 97.19 197 SER A N 1
ATOM 1524 C CA . SER A 1 197 ? 35.603 20.565 -8.330 1.00 97.19 197 SER A CA 1
ATOM 1525 C C . SER A 1 197 ? 36.933 20.425 -7.576 1.00 97.19 197 SER A C 1
ATOM 1527 O O . SER A 1 197 ? 37.967 20.237 -8.216 1.00 97.19 197 SER A O 1
ATOM 1529 N N . GLY A 1 198 ? 36.901 20.334 -6.239 1.00 95.06 198 GLY A N 1
ATOM 1530 C CA . GLY A 1 198 ? 38.074 20.051 -5.403 1.00 95.06 198 GLY A CA 1
ATOM 1531 C C . GLY A 1 198 ? 38.759 18.701 -5.678 1.00 95.06 198 GLY A C 1
ATOM 1532 O O . GLY A 1 198 ? 39.946 18.547 -5.387 1.00 95.06 198 GLY A O 1
ATOM 1533 N N . LEU A 1 199 ? 38.067 17.740 -6.312 1.00 95.50 199 LEU A N 1
ATOM 1534 C CA . LEU A 1 199 ? 38.682 16.510 -6.844 1.00 95.50 199 LEU A CA 1
ATOM 1535 C C . LEU A 1 199 ? 39.110 16.628 -8.312 1.00 95.50 199 LEU A C 1
ATOM 1537 O O . LEU A 1 199 ? 40.028 15.923 -8.740 1.00 95.50 199 LEU A O 1
ATOM 1541 N N . LYS A 1 200 ? 38.442 17.485 -9.093 1.00 95.62 200 LYS A N 1
ATOM 1542 C CA . LYS A 1 200 ? 38.835 17.842 -10.459 1.00 95.62 200 LYS A CA 1
ATOM 1543 C C . LYS A 1 200 ? 38.133 19.103 -10.944 1.00 95.62 200 LYS A C 1
ATOM 1545 O O . LYS A 1 200 ? 36.913 19.115 -11.112 1.00 95.62 200 LYS A O 1
ATOM 1550 N N . GLU A 1 201 ? 38.923 20.102 -11.316 1.00 94.94 201 GLU A N 1
ATOM 1551 C CA . GLU A 1 201 ? 38.407 21.302 -11.964 1.00 94.94 201 GLU A CA 1
ATOM 1552 C C . GLU A 1 201 ? 37.813 21.004 -13.347 1.00 94.94 201 GLU A C 1
ATOM 1554 O O . GLU A 1 201 ? 38.485 20.503 -14.255 1.00 94.94 201 GLU A O 1
ATOM 1559 N N . HIS A 1 202 ? 36.522 21.302 -13.491 1.00 93.25 202 HIS A N 1
ATOM 1560 C CA . HIS A 1 202 ? 35.759 21.185 -14.729 1.00 93.25 202 HIS A CA 1
ATOM 1561 C C . HIS A 1 202 ? 34.453 22.000 -14.608 1.00 93.25 202 HIS A C 1
ATOM 1563 O O . HIS A 1 202 ? 33.765 21.846 -13.603 1.00 93.25 202 HIS A O 1
ATOM 1569 N N . PRO A 1 203 ? 34.018 22.785 -15.618 1.00 90.81 203 PRO A N 1
ATOM 1570 C CA . PRO A 1 203 ? 32.851 23.676 -15.495 1.00 90.81 203 PRO A CA 1
ATOM 1571 C C . PRO A 1 203 ? 31.497 23.026 -15.138 1.00 90.81 203 PRO A C 1
ATOM 1573 O O . PRO A 1 203 ? 30.571 23.730 -14.750 1.00 90.81 203 PRO A O 1
ATOM 1576 N N . ARG A 1 204 ? 31.355 21.698 -15.282 1.00 94.06 204 ARG A N 1
ATOM 1577 C CA . ARG A 1 204 ? 30.153 20.926 -14.885 1.00 94.06 204 ARG A CA 1
ATOM 1578 C C . ARG A 1 204 ? 30.213 20.380 -13.448 1.00 94.06 204 ARG A C 1
ATOM 1580 O O . ARG A 1 204 ? 29.206 19.871 -12.943 1.00 94.06 204 ARG A O 1
ATOM 1587 N N . ASN A 1 205 ? 31.381 20.449 -12.816 1.00 97.50 205 ASN A N 1
ATOM 1588 C CA . ASN A 1 205 ? 31.558 20.111 -11.411 1.00 97.50 205 ASN A CA 1
ATOM 1589 C C . ASN A 1 205 ? 31.114 21.302 -10.559 1.00 97.50 205 ASN A C 1
ATOM 1591 O O . ASN A 1 205 ? 31.158 22.449 -11.006 1.00 97.50 205 ASN A O 1
ATOM 1595 N N . LYS A 1 206 ? 30.635 21.034 -9.346 1.00 98.19 206 LYS A N 1
ATOM 1596 C CA . LYS A 1 206 ? 30.259 22.090 -8.400 1.00 98.19 206 LYS A CA 1
ATOM 1597 C C . LYS A 1 206 ? 31.438 22.322 -7.469 1.00 98.19 206 LYS A C 1
ATOM 1599 O O . LYS A 1 206 ? 32.038 21.352 -7.011 1.00 98.19 206 LYS A O 1
ATOM 1604 N N . SER A 1 207 ? 31.787 23.582 -7.233 1.00 98.31 207 SER A N 1
ATOM 1605 C CA . SER A 1 207 ? 32.848 23.903 -6.286 1.00 98.31 207 SER A CA 1
ATOM 1606 C C . SER A 1 207 ? 32.403 23.593 -4.861 1.00 98.31 207 SER A C 1
ATOM 1608 O O . SER A 1 207 ? 31.202 23.511 -4.568 1.00 98.31 207 SER A O 1
ATOM 1610 N N . ASP A 1 208 ? 33.371 23.420 -3.973 1.00 98.00 208 ASP A N 1
ATOM 1611 C CA . ASP A 1 208 ? 33.103 23.057 -2.589 1.00 98.00 208 ASP A CA 1
ATOM 1612 C C . ASP A 1 208 ? 32.294 24.155 -1.878 1.00 98.00 208 ASP A C 1
ATOM 1614 O O . ASP A 1 208 ? 31.470 23.839 -1.024 1.00 98.00 208 ASP A O 1
ATOM 1618 N N . GLU A 1 209 ? 32.420 25.427 -2.273 1.00 98.00 209 GLU A N 1
ATOM 1619 C CA . GLU A 1 209 ? 31.579 26.524 -1.776 1.00 98.00 209 GLU A CA 1
ATOM 1620 C C . GLU A 1 209 ? 30.110 26.345 -2.178 1.00 98.00 209 GLU A C 1
ATOM 1622 O O . GLU A 1 209 ? 29.231 26.523 -1.340 1.00 98.00 209 GLU A O 1
ATOM 1627 N N . LEU A 1 210 ? 29.821 25.948 -3.424 1.00 98.12 210 LEU A N 1
ATOM 1628 C CA . LEU A 1 210 ? 28.447 25.694 -3.881 1.00 98.12 210 LEU A CA 1
ATOM 1629 C C . LEU A 1 210 ? 27.851 24.425 -3.257 1.00 98.12 210 LEU A C 1
ATOM 1631 O O . LEU A 1 210 ? 26.648 24.377 -3.002 1.00 98.12 210 LEU A O 1
ATOM 1635 N N . ILE A 1 211 ? 28.678 23.409 -2.997 1.00 98.00 211 ILE A N 1
ATOM 1636 C CA . ILE A 1 211 ? 28.270 22.189 -2.285 1.00 98.00 211 ILE A CA 1
ATOM 1637 C C . ILE A 1 211 ? 27.956 22.514 -0.818 1.00 98.00 211 ILE A C 1
ATOM 1639 O O . ILE A 1 211 ? 26.879 22.162 -0.340 1.00 98.00 211 ILE A O 1
ATOM 1643 N N . ASN A 1 212 ? 28.828 23.255 -0.127 1.00 96.69 212 ASN A N 1
ATOM 1644 C CA . ASN A 1 212 ? 28.586 23.717 1.243 1.00 96.69 212 ASN A CA 1
ATOM 1645 C C . ASN A 1 212 ? 27.384 24.672 1.331 1.00 96.69 212 ASN A C 1
ATOM 1647 O O . ASN A 1 212 ? 26.579 24.544 2.251 1.00 96.69 212 ASN A O 1
ATOM 1651 N N . LEU A 1 213 ? 27.208 25.585 0.368 1.00 96.81 213 LEU A N 1
ATOM 1652 C CA . LEU A 1 213 ? 26.045 26.475 0.303 1.00 96.81 213 LEU A CA 1
ATOM 1653 C C . LEU A 1 213 ? 24.746 25.667 0.169 1.00 96.81 213 LEU A C 1
ATOM 1655 O O . LEU A 1 213 ? 23.803 25.911 0.922 1.00 96.81 213 LEU A O 1
ATOM 1659 N N . LEU A 1 214 ? 24.706 24.667 -0.719 1.00 96.56 214 LEU A N 1
ATOM 1660 C CA . LEU A 1 214 ? 23.554 23.774 -0.855 1.00 96.56 214 LEU A CA 1
ATOM 1661 C C . LEU A 1 214 ? 23.288 22.984 0.439 1.00 96.56 214 LEU A C 1
ATOM 1663 O O . LEU A 1 214 ? 22.155 22.963 0.925 1.00 96.56 214 LEU A O 1
ATOM 1667 N N . GLY A 1 215 ? 24.334 22.398 1.030 1.00 90.44 215 GLY A N 1
ATOM 1668 C CA . GLY A 1 215 ? 24.241 21.653 2.286 1.00 90.44 215 GLY A CA 1
ATOM 1669 C C . GLY A 1 215 ? 23.764 22.513 3.460 1.00 90.44 215 GLY A C 1
ATOM 1670 O O . GLY A 1 215 ? 22.937 22.064 4.249 1.00 90.44 215 GLY A O 1
ATOM 1671 N N . SER A 1 216 ? 24.172 23.787 3.520 1.00 90.00 216 SER A N 1
ATOM 1672 C CA . SER A 1 216 ? 23.727 24.751 4.542 1.00 90.00 216 SER A CA 1
ATOM 1673 C C . SER A 1 216 ? 22.226 25.074 4.490 1.00 90.00 216 SER A C 1
ATOM 1675 O O . SER A 1 216 ? 21.673 25.576 5.466 1.00 90.00 216 SER A O 1
ATOM 1677 N N . LYS A 1 217 ? 21.551 24.765 3.373 1.00 87.75 217 LYS A N 1
ATOM 1678 C CA . LYS A 1 217 ? 20.087 24.845 3.222 1.00 87.75 217 LYS A CA 1
ATOM 1679 C C . LYS A 1 217 ? 19.385 23.491 3.409 1.00 87.75 217 LYS A C 1
ATOM 1681 O O . LYS A 1 217 ? 18.171 23.418 3.252 1.00 87.75 217 LYS A O 1
ATOM 1686 N N . GLY A 1 218 ? 20.126 22.420 3.704 1.00 85.44 218 GLY A N 1
ATOM 1687 C CA . GLY A 1 218 ? 19.616 21.045 3.732 1.00 85.44 218 GLY A CA 1
ATOM 1688 C C . GLY A 1 218 ? 19.375 20.435 2.345 1.00 85.44 218 GLY A C 1
ATOM 1689 O O . GLY A 1 218 ? 18.618 19.473 2.232 1.00 85.44 218 GLY A O 1
ATOM 1690 N N . GLY A 1 219 ? 19.973 20.994 1.286 1.00 87.19 219 GLY A N 1
ATOM 1691 C CA . GLY A 1 219 ? 19.859 20.470 -0.076 1.00 87.19 219 GLY A CA 1
ATOM 1692 C C . GLY A 1 219 ? 20.717 19.222 -0.313 1.00 87.19 219 GLY A C 1
ATOM 1693 O O . GLY A 1 219 ? 21.767 19.042 0.299 1.00 87.19 219 GLY A O 1
ATOM 1694 N N . PHE A 1 220 ? 20.254 18.357 -1.216 1.00 94.00 220 PHE A N 1
ATOM 1695 C CA . PHE A 1 220 ? 20.813 17.019 -1.448 1.00 94.00 220 PHE A CA 1
ATOM 1696 C C . PHE A 1 220 ? 21.806 16.963 -2.619 1.00 94.00 220 PHE A C 1
ATOM 1698 O O . PHE A 1 220 ? 21.580 17.602 -3.652 1.00 94.00 220 PHE A O 1
ATOM 1705 N N . VAL A 1 221 ? 22.852 16.136 -2.496 1.00 97.44 221 VAL A N 1
ATOM 1706 C CA . VAL A 1 221 ? 23.860 15.900 -3.545 1.00 97.44 221 VAL A CA 1
ATOM 1707 C C . VAL A 1 221 ? 23.906 14.428 -3.970 1.00 97.44 221 VAL A C 1
ATOM 1709 O O . VAL A 1 221 ? 24.513 13.582 -3.318 1.00 97.44 221 VAL A O 1
ATOM 1712 N N . GLY A 1 222 ? 23.317 14.136 -5.129 1.00 96.44 222 GLY A N 1
ATOM 1713 C CA . GLY A 1 222 ? 23.545 12.903 -5.875 1.00 96.44 222 GLY A CA 1
ATOM 1714 C C . GLY A 1 222 ? 24.884 12.958 -6.615 1.00 96.44 222 GLY A C 1
ATOM 1715 O O . GLY A 1 222 ? 25.121 13.844 -7.443 1.00 96.44 222 GLY A O 1
ATOM 1716 N N . LEU A 1 223 ? 25.771 12.008 -6.327 1.00 96.12 223 LEU A N 1
ATOM 1717 C CA . LEU A 1 223 ? 27.100 11.931 -6.923 1.00 96.12 223 LEU A CA 1
ATOM 1718 C C . LEU A 1 223 ? 27.067 11.210 -8.277 1.00 96.12 223 LEU A C 1
ATOM 1720 O O . LEU A 1 223 ? 26.618 10.061 -8.383 1.00 96.12 223 LEU A O 1
ATOM 1724 N N . SER A 1 224 ? 27.609 11.867 -9.301 1.00 95.25 224 SER A N 1
ATOM 1725 C CA . SER A 1 224 ? 27.757 11.323 -10.650 1.00 95.25 224 SER A CA 1
ATOM 1726 C C . SER A 1 224 ? 29.024 10.491 -10.811 1.00 95.25 224 SER A C 1
ATOM 1728 O O . SER A 1 224 ? 30.058 10.753 -10.210 1.00 95.25 224 SER A O 1
ATOM 1730 N N . GLN A 1 225 ? 28.951 9.503 -11.696 1.00 93.06 225 GLN A N 1
ATOM 1731 C CA . GLN A 1 225 ? 30.058 8.621 -12.080 1.00 93.06 225 GLN A CA 1
ATOM 1732 C C . GLN A 1 225 ? 30.571 8.914 -13.510 1.00 93.06 225 GLN A C 1
ATOM 1734 O O . GLN A 1 225 ? 31.057 8.025 -14.203 1.00 93.06 225 GLN A O 1
ATOM 1739 N N . PHE A 1 226 ? 30.378 10.131 -14.035 1.00 92.69 226 PHE A N 1
ATOM 1740 C CA . PHE A 1 226 ? 30.788 10.484 -15.404 1.00 92.69 226 PHE A CA 1
ATOM 1741 C C . PHE A 1 226 ? 32.316 10.653 -15.513 1.00 92.69 226 PHE A C 1
ATOM 1743 O O . PHE A 1 226 ? 32.850 11.715 -15.190 1.00 92.69 226 PHE A O 1
ATOM 1750 N N . GLY A 1 227 ? 33.012 9.619 -16.006 1.00 91.69 227 GLY A N 1
ATOM 1751 C CA . GLY A 1 227 ? 34.479 9.511 -16.060 1.00 91.69 227 GLY A CA 1
ATOM 1752 C C . GLY A 1 227 ? 35.240 10.807 -16.379 1.00 91.69 227 GLY A C 1
ATOM 1753 O O . GLY A 1 227 ? 36.031 11.240 -15.546 1.00 91.69 227 GLY A O 1
ATOM 1754 N N . PRO A 1 228 ? 34.995 11.511 -17.504 1.00 90.81 228 PRO A N 1
ATOM 1755 C CA . PRO A 1 228 ? 35.701 12.754 -17.841 1.00 90.81 228 PRO A CA 1
ATOM 1756 C C . PRO A 1 228 ? 35.697 13.835 -16.750 1.00 90.81 228 PRO A C 1
ATOM 1758 O O . PRO A 1 228 ? 36.623 14.644 -16.709 1.00 90.81 228 PRO A O 1
ATOM 1761 N N . HIS A 1 229 ? 34.707 13.838 -15.856 1.00 93.12 229 HIS A N 1
ATOM 1762 C CA . HIS A 1 229 ? 34.571 14.785 -14.748 1.00 93.12 229 HIS A CA 1
ATOM 1763 C C . HIS A 1 229 ? 35.180 14.278 -13.423 1.00 93.12 229 HIS A C 1
ATOM 1765 O O . HIS A 1 229 ? 35.355 15.071 -12.502 1.00 93.12 229 HIS A O 1
ATOM 1771 N N . MET A 1 230 ? 35.522 12.988 -13.318 1.00 95.31 230 MET A N 1
ATOM 1772 C CA . MET A 1 230 ? 36.138 12.375 -12.132 1.00 95.31 230 MET A CA 1
ATOM 1773 C C . MET A 1 230 ? 37.657 12.587 -12.086 1.00 95.31 230 MET A C 1
ATOM 1775 O O . MET A 1 230 ? 38.295 12.807 -13.122 1.00 95.31 230 MET A O 1
ATOM 1779 N N . ALA A 1 231 ? 38.240 12.470 -10.886 1.00 93.75 231 ALA A N 1
ATOM 1780 C CA . ALA A 1 231 ? 39.651 12.738 -10.586 1.00 93.75 231 ALA A CA 1
ATOM 1781 C C . ALA A 1 231 ? 40.640 12.092 -11.578 1.00 93.75 231 ALA A C 1
ATOM 1783 O O . ALA A 1 231 ? 41.478 12.789 -12.148 1.00 93.75 231 ALA A O 1
ATOM 1784 N N . LYS A 1 232 ? 40.499 10.788 -11.865 1.00 95.62 232 LYS A N 1
ATOM 1785 C CA . LYS A 1 232 ? 41.356 10.055 -12.822 1.00 95.62 232 LYS A CA 1
ATOM 1786 C C . LYS A 1 232 ? 40.798 10.030 -14.252 1.00 95.62 232 LYS A C 1
ATOM 1788 O O . LYS A 1 232 ? 41.216 9.222 -15.072 1.00 95.62 232 LYS A O 1
ATOM 1793 N N . ALA A 1 233 ? 39.857 10.914 -14.581 1.00 92.31 233 ALA A N 1
ATOM 1794 C CA . ALA A 1 233 ? 39.148 10.911 -15.858 1.00 92.31 233 ALA A CA 1
ATOM 1795 C C . ALA A 1 233 ? 38.522 9.527 -16.164 1.00 92.31 233 ALA A C 1
ATOM 1797 O O . ALA A 1 233 ? 37.862 8.930 -15.315 1.00 92.31 233 ALA A O 1
ATOM 1798 N N . ASN A 1 234 ? 38.734 9.000 -17.373 1.00 92.69 234 ASN A N 1
ATOM 1799 C CA . ASN A 1 234 ? 38.269 7.666 -17.756 1.00 92.69 234 ASN A CA 1
ATOM 1800 C C . ASN A 1 234 ? 39.026 6.511 -17.061 1.00 92.69 234 ASN A C 1
ATOM 1802 O O . ASN A 1 234 ? 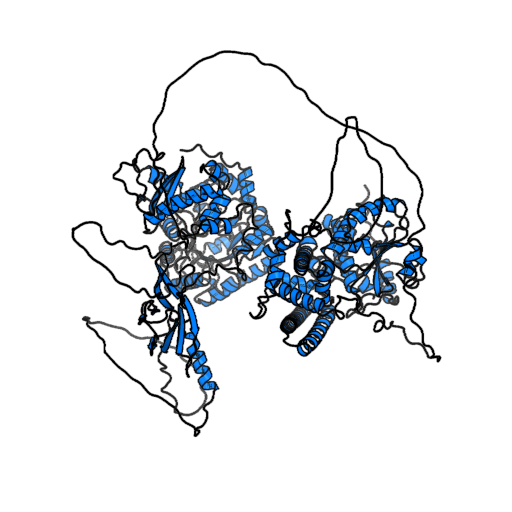38.596 5.373 -17.202 1.00 92.69 234 ASN A O 1
ATOM 1806 N N . ASP A 1 235 ? 40.094 6.778 -16.303 1.00 95.12 235 ASP A N 1
ATOM 1807 C CA . ASP A 1 235 ? 40.858 5.756 -15.569 1.00 95.12 235 ASP A CA 1
ATOM 1808 C C . ASP A 1 235 ? 40.382 5.590 -14.104 1.00 95.12 235 ASP A C 1
ATOM 1810 O O . ASP A 1 235 ? 41.038 4.921 -13.303 1.00 95.12 235 ASP A O 1
ATOM 1814 N N . SER A 1 236 ? 39.253 6.209 -13.727 1.00 95.88 236 SER A N 1
ATOM 1815 C CA . SER A 1 236 ? 38.636 6.044 -12.400 1.00 95.88 236 SER A CA 1
ATOM 1816 C C . SER A 1 236 ? 37.990 4.662 -12.218 1.00 95.88 236 SER A C 1
ATOM 1818 O O . SER A 1 236 ? 37.302 4.166 -13.110 1.00 95.88 236 SER A O 1
ATOM 1820 N N . THR A 1 237 ? 38.166 4.065 -11.036 1.00 96.38 237 THR A N 1
ATOM 1821 C CA . THR A 1 237 ? 37.547 2.790 -10.618 1.00 96.38 237 THR A CA 1
ATOM 1822 C C . THR A 1 237 ? 36.343 3.007 -9.696 1.00 96.38 237 THR A C 1
ATOM 1824 O O . THR A 1 237 ? 36.046 4.133 -9.292 1.00 96.38 237 THR A O 1
ATOM 1827 N N . ILE A 1 238 ? 35.627 1.931 -9.343 1.00 95.56 238 ILE A N 1
ATOM 1828 C CA . ILE A 1 238 ? 34.515 2.004 -8.382 1.00 95.56 238 ILE A CA 1
ATOM 1829 C C . ILE A 1 238 ? 34.975 2.522 -7.010 1.00 95.56 238 ILE A C 1
ATOM 1831 O O . ILE A 1 238 ? 34.253 3.267 -6.354 1.00 95.56 238 ILE A O 1
ATOM 1835 N N . ASP A 1 239 ? 36.212 2.218 -6.613 1.00 94.44 239 ASP A N 1
ATOM 1836 C CA . ASP A 1 239 ? 36.796 2.709 -5.365 1.00 94.44 239 ASP A CA 1
ATOM 1837 C C . ASP A 1 239 ? 37.135 4.218 -5.453 1.00 94.44 239 ASP A C 1
ATOM 1839 O O . ASP A 1 239 ? 37.050 4.919 -4.449 1.00 94.44 239 ASP A O 1
ATOM 1843 N N . ASP A 1 240 ? 37.413 4.762 -6.651 1.00 95.62 240 ASP A N 1
ATOM 1844 C CA . ASP A 1 240 ? 37.500 6.221 -6.868 1.00 95.62 240 ASP A CA 1
ATOM 1845 C C . ASP A 1 240 ? 36.130 6.914 -6.806 1.00 95.62 240 ASP A C 1
ATOM 1847 O O . ASP A 1 240 ? 36.054 8.090 -6.450 1.00 95.62 240 ASP A O 1
ATOM 1851 N N . TYR A 1 241 ? 35.044 6.211 -7.151 1.00 95.94 241 TYR A N 1
ATOM 1852 C CA . TYR A 1 241 ? 33.687 6.721 -6.941 1.00 95.94 241 TYR A CA 1
ATOM 1853 C C . TYR A 1 241 ? 33.342 6.761 -5.449 1.00 95.94 241 TYR A C 1
ATOM 1855 O O . TYR A 1 241 ? 32.834 7.775 -4.979 1.00 95.94 241 TYR A O 1
ATOM 1863 N N . VAL A 1 242 ? 33.681 5.714 -4.687 1.00 93.56 242 VAL A N 1
ATOM 1864 C CA . VAL A 1 242 ? 33.507 5.709 -3.222 1.00 93.56 242 VAL A CA 1
ATOM 1865 C C . VAL A 1 242 ? 34.364 6.796 -2.564 1.00 93.56 242 VAL A C 1
ATOM 1867 O O . VAL A 1 242 ? 33.844 7.552 -1.754 1.00 93.56 242 VAL A O 1
ATOM 1870 N N . ALA A 1 243 ? 35.617 6.987 -2.987 1.00 92.25 243 ALA A N 1
ATOM 1871 C CA . ALA A 1 243 ? 36.448 8.090 -2.494 1.00 92.25 243 ALA A CA 1
ATOM 1872 C C . ALA A 1 243 ? 35.864 9.483 -2.821 1.00 92.25 243 ALA A C 1
ATOM 1874 O O . ALA A 1 243 ? 36.018 10.420 -2.037 1.00 92.25 243 ALA A O 1
ATOM 1875 N N . ALA A 1 244 ? 35.173 9.634 -3.958 1.00 94.00 244 ALA A N 1
ATOM 1876 C CA . ALA A 1 244 ? 34.452 10.860 -4.297 1.00 94.00 244 ALA A CA 1
ATOM 1877 C C . ALA A 1 244 ? 33.138 11.030 -3.509 1.00 94.00 244 ALA A C 1
ATOM 1879 O O . ALA A 1 244 ? 32.728 12.164 -3.256 1.00 94.00 244 ALA A O 1
ATOM 1880 N N . LEU A 1 245 ? 32.513 9.930 -3.077 1.00 91.75 245 LEU A N 1
ATOM 1881 C CA . LEU A 1 245 ? 31.381 9.932 -2.151 1.00 91.75 245 LEU A CA 1
ATOM 1882 C C . LEU A 1 245 ? 31.847 10.394 -0.767 1.00 91.75 245 LEU A C 1
ATOM 1884 O O . LEU A 1 245 ? 31.364 11.417 -0.288 1.00 91.75 245 LEU A O 1
ATOM 1888 N N . ASP A 1 246 ? 32.861 9.734 -0.200 1.00 86.69 246 ASP A N 1
ATOM 1889 C CA . ASP A 1 246 ? 33.489 10.083 1.082 1.00 86.69 246 ASP A CA 1
ATOM 1890 C C . ASP A 1 246 ? 33.969 11.548 1.120 1.00 86.69 246 ASP A C 1
ATOM 1892 O O . ASP A 1 246 ? 33.878 12.205 2.157 1.00 86.69 246 ASP A O 1
ATOM 1896 N N . TYR A 1 247 ? 34.427 12.099 -0.012 1.00 93.12 247 TYR A N 1
ATOM 1897 C CA . TYR A 1 247 ? 34.798 13.512 -0.128 1.00 93.12 247 TYR A CA 1
ATOM 1898 C C . TYR A 1 247 ? 33.611 14.460 0.096 1.00 93.12 247 TYR A C 1
ATOM 1900 O O . TYR A 1 247 ? 33.685 15.347 0.944 1.00 93.12 247 TYR A O 1
ATOM 1908 N N . VAL A 1 248 ? 32.502 14.270 -0.629 1.00 90.25 248 VAL A N 1
ATOM 1909 C CA . VAL A 1 248 ? 31.304 15.124 -0.492 1.00 90.25 248 VAL A CA 1
ATOM 1910 C C . VAL A 1 248 ? 30.633 14.900 0.869 1.00 90.25 248 VAL A C 1
ATOM 1912 O O . VAL A 1 248 ? 30.195 15.858 1.506 1.00 90.25 248 VAL A O 1
ATOM 1915 N N . ILE A 1 249 ? 30.652 13.663 1.367 1.00 86.06 249 ILE A N 1
ATOM 1916 C CA . ILE A 1 249 ? 30.275 13.294 2.739 1.00 86.06 249 ILE A CA 1
ATOM 1917 C C . ILE A 1 249 ? 31.120 14.053 3.778 1.00 86.06 249 ILE A C 1
ATOM 1919 O O . ILE A 1 249 ? 30.600 14.487 4.807 1.00 86.06 249 ILE A O 1
ATOM 1923 N N . GLY A 1 250 ? 32.405 14.282 3.502 1.00 82.69 250 GLY A N 1
ATOM 1924 C CA . GLY A 1 250 ? 33.289 15.108 4.324 1.00 82.69 250 GLY A CA 1
ATOM 1925 C C . GLY A 1 250 ? 32.932 16.600 4.343 1.00 82.69 250 GLY A C 1
ATOM 1926 O O . GLY A 1 250 ? 33.232 17.266 5.334 1.00 82.69 250 GLY A O 1
ATOM 1927 N N . LEU A 1 251 ? 32.275 17.115 3.294 1.00 86.44 251 LEU A N 1
ATOM 1928 C CA . LEU A 1 251 ? 31.814 18.507 3.205 1.00 86.44 251 LEU A CA 1
ATOM 1929 C C . LEU A 1 251 ? 30.470 18.716 3.921 1.00 86.44 251 LEU A C 1
ATOM 1931 O O . LEU A 1 251 ? 30.368 19.578 4.790 1.00 86.44 251 LEU A O 1
ATOM 1935 N N . ILE A 1 252 ? 29.443 17.931 3.569 1.00 84.75 252 ILE A N 1
ATOM 1936 C CA . ILE A 1 252 ? 28.040 18.175 3.981 1.00 84.75 252 ILE A CA 1
ATOM 1937 C C . ILE A 1 252 ? 27.418 17.052 4.831 1.00 84.75 252 ILE A C 1
ATOM 1939 O O . ILE A 1 252 ? 26.222 17.073 5.115 1.00 84.75 252 ILE A O 1
ATOM 1943 N N . GLY A 1 253 ? 28.232 16.093 5.277 1.00 78.81 253 GLY A N 1
ATOM 1944 C CA . GLY A 1 253 ? 27.813 14.930 6.061 1.00 78.81 253 GLY A CA 1
ATOM 1945 C C . GLY A 1 253 ? 27.419 13.730 5.196 1.00 78.81 253 GLY A C 1
ATOM 1946 O O . GLY A 1 253 ? 26.993 13.884 4.056 1.00 78.81 253 GLY A O 1
ATOM 1947 N N . GLU A 1 254 ? 27.495 12.527 5.780 1.00 79.31 254 GLU A N 1
ATOM 1948 C CA . GLU A 1 254 ? 27.138 11.223 5.163 1.00 79.31 254 GLU A CA 1
ATOM 1949 C C . GLU A 1 254 ? 25.691 11.123 4.659 1.00 79.31 254 GLU A C 1
ATOM 1951 O O . GLU A 1 254 ? 25.298 10.194 3.965 1.00 79.31 254 GLU A O 1
ATOM 1956 N N . ASP A 1 255 ? 24.918 12.125 5.036 1.00 76.25 255 ASP A N 1
ATOM 1957 C CA . ASP A 1 255 ? 23.497 12.073 5.275 1.00 76.25 255 ASP A CA 1
ATOM 1958 C C . ASP A 1 255 ? 22.780 13.004 4.261 1.00 76.25 255 ASP A C 1
ATOM 1960 O O . ASP A 1 255 ? 21.643 12.756 3.885 1.00 76.25 255 ASP A O 1
ATOM 1964 N N . LEU A 1 256 ? 23.453 14.035 3.715 1.00 85.94 256 LEU A N 1
ATOM 1965 C CA . LEU A 1 256 ? 22.958 14.875 2.598 1.00 85.94 256 LEU A CA 1
ATOM 1966 C C . LEU A 1 256 ? 23.428 14.397 1.204 1.00 85.94 256 LEU A C 1
ATOM 1968 O O . LEU A 1 256 ? 23.306 15.134 0.220 1.00 85.94 256 LEU A O 1
ATOM 1972 N N . VAL A 1 257 ? 23.960 13.177 1.103 1.00 88.12 257 VAL A N 1
ATOM 1973 C CA . VAL A 1 257 ? 24.649 12.655 -0.090 1.00 88.12 257 VAL A CA 1
ATOM 1974 C C . VAL A 1 257 ? 24.047 11.320 -0.536 1.00 88.12 257 VAL A C 1
ATOM 1976 O O . VAL A 1 257 ? 23.584 10.530 0.282 1.00 88.12 257 VAL A O 1
ATOM 1979 N N . GLY A 1 258 ? 24.067 11.038 -1.839 1.00 90.75 258 GLY A N 1
ATOM 1980 C CA . GLY A 1 258 ? 23.689 9.729 -2.376 1.00 90.75 258 GLY A CA 1
ATOM 1981 C C . GLY A 1 258 ? 24.132 9.513 -3.821 1.00 90.75 258 GLY A C 1
ATOM 1982 O O . GLY A 1 258 ? 25.046 10.176 -4.312 1.00 90.75 258 GLY A O 1
ATOM 1983 N N . VAL A 1 259 ? 23.491 8.576 -4.521 1.00 92.12 259 VAL A N 1
ATOM 1984 C CA . VAL A 1 259 ? 23.850 8.192 -5.897 1.00 92.12 259 VAL A CA 1
ATOM 1985 C C . VAL A 1 259 ? 23.042 8.996 -6.918 1.00 92.12 259 VAL A C 1
ATOM 1987 O O . VAL A 1 259 ? 21.826 9.113 -6.803 1.00 92.12 259 VAL A O 1
ATOM 1990 N N . GLY A 1 260 ? 23.719 9.536 -7.933 1.00 94.94 260 GLY A N 1
ATOM 1991 C CA . GLY A 1 260 ? 23.123 10.257 -9.063 1.00 94.94 260 GLY A CA 1
ATOM 1992 C C . GLY A 1 260 ? 23.788 9.831 -10.365 1.00 94.94 260 GLY A C 1
ATOM 1993 O O . GLY A 1 260 ? 24.585 10.577 -10.935 1.00 94.94 260 GLY A O 1
ATOM 1994 N N . SER A 1 261 ? 23.575 8.580 -10.773 1.00 92.50 261 SER A N 1
ATOM 1995 C CA . SER A 1 261 ? 24.567 7.826 -11.541 1.00 92.50 261 SER A CA 1
ATOM 1996 C C . SER A 1 261 ? 24.777 8.332 -12.973 1.00 92.50 261 SER A C 1
ATOM 1998 O O . SER A 1 261 ? 25.841 8.092 -13.555 1.00 92.50 261 SER A O 1
ATOM 2000 N N . ASP A 1 262 ? 23.814 9.058 -13.552 1.00 93.19 262 ASP A N 1
ATOM 2001 C CA . ASP A 1 262 ? 23.860 9.497 -14.953 1.00 93.19 262 ASP A CA 1
ATOM 2002 C C . ASP A 1 262 ? 24.153 8.292 -15.874 1.00 93.19 262 ASP A C 1
ATOM 2004 O O . ASP A 1 262 ? 24.981 8.334 -16.786 1.00 93.19 262 ASP A O 1
ATOM 2008 N N . ALA A 1 263 ? 23.572 7.132 -15.552 1.00 93.12 263 ALA A N 1
ATOM 2009 C CA . ALA A 1 263 ? 23.732 5.939 -16.369 1.00 93.12 263 ALA A CA 1
ATOM 2010 C C . ALA A 1 263 ? 23.078 6.167 -17.735 1.00 93.12 263 ALA A C 1
ATOM 2012 O O . ALA A 1 263 ? 21.973 6.693 -17.832 1.00 93.12 263 ALA A O 1
ATOM 2013 N N . SER A 1 264 ? 23.788 5.770 -18.789 1.00 91.81 264 SER A N 1
ATOM 2014 C CA . SER A 1 264 ? 23.371 5.934 -20.182 1.00 91.81 264 SER A CA 1
ATOM 2015 C C . SER A 1 264 ? 23.492 4.607 -20.934 1.00 91.81 264 SER A C 1
ATOM 2017 O O . SER A 1 264 ? 24.079 4.543 -22.014 1.00 91.81 264 SER A O 1
ATOM 2019 N N . GLU A 1 265 ? 23.054 3.528 -20.291 1.00 93.06 265 GLU A N 1
ATOM 2020 C CA . GLU A 1 265 ? 23.107 2.168 -20.830 1.00 93.06 265 GLU A CA 1
ATOM 2021 C C . GLU A 1 265 ? 22.158 2.027 -22.033 1.00 93.06 265 GLU A C 1
ATOM 2023 O O . GLU A 1 265 ? 21.241 2.828 -22.200 1.00 93.06 265 GLU A O 1
ATOM 2028 N N . GLY A 1 266 ? 22.433 1.095 -22.947 1.00 89.62 266 GLY A N 1
ATOM 2029 C CA . GLY A 1 266 ? 21.703 0.975 -24.219 1.00 89.62 266 GLY A CA 1
ATOM 2030 C C . GLY A 1 266 ? 21.935 2.110 -25.240 1.00 89.62 266 GLY A C 1
ATOM 2031 O O . GLY A 1 266 ? 21.548 1.961 -26.399 1.00 89.62 266 GLY A O 1
ATOM 2032 N N . HIS A 1 267 ? 22.603 3.215 -24.870 1.00 87.44 267 HIS A N 1
ATOM 2033 C CA . HIS A 1 267 ? 23.071 4.245 -25.811 1.00 87.44 267 HIS A CA 1
ATOM 2034 C C . HIS A 1 267 ? 24.513 3.984 -26.253 1.00 87.44 267 HIS A C 1
ATOM 2036 O O . HIS A 1 267 ? 25.428 3.893 -25.433 1.00 87.44 267 HIS A O 1
ATOM 2042 N N . GLY A 1 268 ? 24.746 3.950 -27.567 1.00 76.62 268 GLY A N 1
ATOM 2043 C CA . GLY A 1 268 ? 26.099 3.890 -28.127 1.00 76.62 268 GLY A CA 1
ATOM 2044 C C . GLY A 1 268 ? 26.937 5.139 -27.808 1.00 76.62 268 GLY A C 1
ATOM 2045 O O . GLY A 1 268 ? 26.407 6.223 -27.548 1.00 76.62 268 GLY A O 1
ATOM 2046 N N . ARG A 1 269 ? 28.269 5.015 -27.869 1.00 74.62 269 ARG A N 1
ATOM 2047 C CA . ARG A 1 269 ? 29.201 6.157 -27.846 1.00 74.62 269 ARG A CA 1
ATOM 2048 C C . ARG A 1 269 ? 30.254 5.998 -28.955 1.00 74.62 269 ARG A C 1
ATOM 2050 O O . ARG A 1 269 ? 31.134 5.149 -28.802 1.00 74.62 269 ARG A O 1
ATOM 2057 N N . PRO A 1 270 ? 30.192 6.792 -30.042 1.00 70.06 270 PRO A N 1
ATOM 2058 C CA . PRO A 1 270 ? 29.167 7.799 -30.348 1.00 70.06 270 PRO A CA 1
ATOM 2059 C C . PRO A 1 270 ? 27.772 7.197 -30.609 1.00 70.06 270 PRO A C 1
ATOM 2061 O O . PRO A 1 270 ? 27.639 6.030 -30.967 1.00 70.06 270 PRO A O 1
ATOM 2064 N N . SER A 1 271 ? 26.739 8.022 -30.445 1.00 83.62 271 SER A N 1
ATOM 2065 C CA . SER A 1 271 ? 25.362 7.796 -30.911 1.00 83.62 271 SER A CA 1
ATOM 2066 C C . SER A 1 271 ? 24.706 9.143 -31.209 1.00 83.62 271 SER A C 1
ATOM 2068 O O . SER A 1 271 ? 25.155 10.175 -30.698 1.00 83.62 271 SER A O 1
ATOM 2070 N N . ASP A 1 272 ? 23.634 9.141 -32.001 1.00 87.38 272 ASP A N 1
ATOM 2071 C CA . ASP A 1 272 ? 22.916 10.370 -32.356 1.00 87.38 272 ASP A CA 1
ATOM 2072 C C . ASP A 1 272 ? 22.288 11.049 -31.131 1.00 87.38 272 ASP A C 1
ATOM 2074 O O . ASP A 1 272 ? 22.356 12.271 -31.016 1.00 87.38 272 ASP A O 1
ATOM 2078 N N . PHE A 1 273 ? 21.791 10.272 -30.158 1.00 89.44 273 PHE A N 1
ATOM 2079 C CA . PHE A 1 273 ? 21.320 10.793 -28.870 1.00 89.44 273 PHE A CA 1
ATOM 2080 C C . PHE A 1 273 ? 22.433 11.536 -28.116 1.00 89.44 273 PHE A C 1
ATOM 2082 O O . PHE A 1 273 ? 22.265 12.695 -27.744 1.00 89.44 273 PHE A O 1
ATOM 2089 N N . MET A 1 274 ? 23.616 10.930 -27.963 1.00 87.00 274 MET A N 1
ATOM 2090 C CA . MET A 1 274 ? 24.753 11.581 -27.294 1.00 87.00 274 MET A CA 1
ATOM 2091 C C . MET A 1 274 ? 25.256 12.823 -28.049 1.00 87.00 274 MET A C 1
ATOM 2093 O O . MET A 1 274 ? 25.651 13.814 -27.429 1.00 87.00 274 MET A O 1
ATOM 2097 N N . ALA A 1 275 ? 25.202 12.805 -29.384 1.00 88.00 275 ALA A N 1
ATOM 2098 C CA . ALA A 1 275 ? 25.524 13.963 -30.213 1.00 88.00 275 ALA A CA 1
ATOM 2099 C C . ALA A 1 275 ? 24.485 15.095 -30.082 1.00 88.00 275 ALA A C 1
ATOM 2101 O O . ALA A 1 275 ? 24.867 16.264 -30.099 1.00 88.00 275 ALA A O 1
ATOM 2102 N N . TRP A 1 276 ? 23.203 14.759 -29.917 1.00 92.06 276 TRP A N 1
ATOM 2103 C CA . TRP A 1 276 ? 22.090 15.685 -29.683 1.00 92.06 276 TRP A CA 1
ATOM 2104 C C . TRP A 1 276 ? 22.158 16.316 -28.283 1.00 92.06 276 TRP A C 1
ATOM 2106 O O . TRP A 1 276 ? 22.149 17.541 -28.165 1.00 92.06 276 TRP A O 1
ATOM 2116 N N . CYS A 1 277 ? 22.367 15.528 -27.222 1.00 92.25 277 CYS A N 1
ATOM 2117 C CA . CYS A 1 277 ? 22.584 16.043 -25.860 1.00 92.25 277 CYS A CA 1
ATOM 2118 C C . CYS A 1 277 ? 23.749 17.052 -25.795 1.00 92.25 277 CYS A C 1
ATOM 2120 O O . CYS A 1 277 ? 23.685 18.055 -25.085 1.00 92.25 277 CYS A O 1
ATOM 2122 N N . ASN A 1 278 ? 24.812 16.814 -26.573 1.00 92.38 278 ASN A N 1
ATOM 2123 C CA . ASN A 1 278 ? 26.012 17.654 -26.618 1.00 92.38 278 ASN A CA 1
ATOM 2124 C C . ASN A 1 278 ? 25.948 18.822 -27.632 1.00 92.38 278 ASN A C 1
ATOM 2126 O O . ASN A 1 278 ? 26.951 19.515 -27.838 1.00 92.38 278 ASN A O 1
ATOM 2130 N N . LYS A 1 279 ? 24.796 19.060 -28.268 1.00 93.31 279 LYS A N 1
ATOM 2131 C CA . LYS A 1 279 ? 24.539 20.235 -29.111 1.00 93.31 279 LYS A CA 1
ATOM 2132 C C . LYS A 1 279 ? 23.537 21.163 -28.445 1.00 93.31 279 LYS A C 1
ATOM 2134 O O . LYS A 1 279 ? 22.544 20.722 -27.879 1.00 93.31 279 LYS A O 1
ATOM 2139 N N . ASP A 1 280 ? 23.769 22.459 -28.582 1.00 95.25 280 ASP A N 1
ATOM 2140 C CA . ASP A 1 280 ? 22.848 23.507 -28.151 1.00 95.25 280 ASP A CA 1
ATOM 2141 C C . ASP A 1 280 ? 21.478 23.327 -28.831 1.00 95.25 280 ASP A C 1
ATOM 2143 O O . ASP A 1 280 ? 21.389 23.261 -30.063 1.00 95.25 280 ASP A O 1
ATOM 2147 N N . LYS A 1 281 ? 20.428 23.165 -28.014 1.00 94.81 281 LYS A N 1
ATOM 2148 C CA . LYS A 1 281 ? 19.041 22.856 -28.426 1.00 94.81 281 LYS A CA 1
ATOM 2149 C C . LYS A 1 281 ? 18.950 21.608 -29.326 1.00 94.81 281 LYS A C 1
ATOM 2151 O O . LYS A 1 281 ? 18.047 21.484 -30.146 1.00 94.81 281 LYS A O 1
ATOM 2156 N N . GLY A 1 282 ? 19.906 20.684 -29.210 1.00 93.25 282 GLY A N 1
ATOM 2157 C CA . GLY A 1 282 ? 19.956 19.438 -29.976 1.00 93.25 282 GLY A CA 1
ATOM 2158 C C . GLY A 1 282 ? 20.596 19.521 -31.367 1.00 93.25 282 GLY A C 1
ATOM 2159 O O . GLY A 1 282 ? 20.999 18.491 -31.910 1.00 93.25 282 GLY A O 1
ATOM 2160 N N . TYR A 1 283 ? 20.729 20.714 -31.962 1.00 94.81 283 TYR A N 1
ATOM 2161 C CA . TYR A 1 283 ? 21.143 20.856 -33.370 1.00 94.81 283 TYR A CA 1
ATOM 2162 C C . TYR A 1 283 ? 22.244 21.891 -33.645 1.00 94.81 283 TYR A C 1
ATOM 2164 O O . TYR A 1 283 ? 22.921 21.759 -34.667 1.00 94.81 283 TYR A O 1
ATOM 2172 N N . ALA A 1 284 ? 22.436 22.893 -32.780 1.00 95.31 284 ALA A N 1
ATOM 2173 C CA . ALA A 1 284 ? 23.309 24.037 -33.046 1.00 95.31 284 ALA A CA 1
ATOM 2174 C C . ALA A 1 284 ? 24.761 23.805 -32.564 1.00 95.31 284 ALA A C 1
ATOM 2176 O O . ALA A 1 284 ? 25.371 22.785 -32.895 1.00 95.31 284 ALA A O 1
ATOM 2177 N N . ARG A 1 285 ? 25.360 24.769 -31.844 1.00 94.56 285 ARG A N 1
ATOM 2178 C CA . ARG A 1 285 ? 26.782 24.728 -31.447 1.00 94.56 285 ARG A CA 1
ATOM 2179 C C . ARG A 1 285 ? 27.096 23.495 -30.589 1.00 94.56 285 ARG A C 1
ATOM 2181 O O . ARG A 1 285 ? 26.307 23.121 -29.725 1.00 94.56 285 ARG A O 1
ATOM 2188 N N . GLN A 1 286 ? 28.260 22.882 -30.802 1.00 92.75 286 GLN A N 1
ATOM 2189 C CA . GLN A 1 286 ? 28.764 21.825 -29.921 1.00 92.75 286 GLN A CA 1
ATOM 2190 C C . GLN A 1 286 ? 29.144 22.426 -28.560 1.00 92.75 286 GLN A C 1
ATOM 2192 O O . GLN A 1 286 ? 29.802 23.463 -28.508 1.00 92.75 286 GLN A O 1
ATOM 2197 N N . LEU A 1 287 ? 28.728 21.773 -27.474 1.00 92.38 287 LEU A N 1
ATOM 2198 C CA . LEU A 1 287 ? 28.836 22.301 -26.110 1.00 92.38 287 LEU A CA 1
ATOM 2199 C C . LEU A 1 287 ? 30.094 21.820 -25.379 1.00 92.38 287 LEU A C 1
ATOM 2201 O O . LEU A 1 287 ? 30.750 22.603 -24.699 1.00 92.38 287 LEU A O 1
ATOM 2205 N N . THR A 1 288 ? 30.465 20.546 -25.539 1.00 88.12 288 THR A N 1
ATOM 2206 C CA . THR A 1 288 ? 31.695 19.973 -24.963 1.00 88.12 288 THR A CA 1
ATOM 2207 C C . THR A 1 288 ? 32.472 19.144 -25.996 1.00 88.12 288 THR A C 1
ATOM 2209 O O . THR A 1 288 ? 31.869 18.577 -26.915 1.00 88.12 288 THR A O 1
ATOM 2212 N N . PRO A 1 289 ? 33.804 19.003 -25.871 1.00 81.88 289 PRO A N 1
ATOM 2213 C CA . PRO A 1 289 ? 34.594 18.177 -26.788 1.00 81.88 289 PRO A CA 1
ATOM 2214 C C . PRO A 1 289 ? 34.453 16.657 -26.550 1.00 81.88 289 PRO A C 1
ATOM 2216 O O . PRO A 1 289 ? 34.871 15.878 -27.407 1.00 81.88 289 PRO A O 1
ATOM 2219 N N . TRP A 1 290 ? 33.858 16.215 -25.432 1.00 72.25 290 TRP A N 1
ATOM 2220 C CA . TRP A 1 290 ? 33.788 14.794 -25.038 1.00 72.25 290 TRP A CA 1
ATOM 2221 C C . TRP A 1 290 ? 32.506 14.051 -25.446 1.00 72.25 290 TRP A C 1
ATOM 2223 O O . TRP A 1 290 ? 32.489 12.826 -25.373 1.00 72.25 290 TRP A O 1
ATOM 2233 N N . GLY A 1 291 ? 31.437 14.733 -25.875 1.00 67.06 291 GLY A N 1
ATOM 2234 C CA . GLY A 1 291 ? 30.111 14.104 -26.040 1.00 67.06 291 GLY A CA 1
ATOM 2235 C C . GLY A 1 291 ? 30.031 12.910 -27.008 1.00 67.06 291 GLY A C 1
ATOM 2236 O O . GLY A 1 291 ? 29.169 12.055 -26.843 1.00 67.06 291 GLY A O 1
ATOM 2237 N N . SER A 1 292 ? 30.944 12.805 -27.978 1.00 66.44 292 SER A N 1
ATOM 2238 C CA . SER A 1 292 ? 31.048 11.673 -28.915 1.00 66.44 292 SER A CA 1
ATOM 2239 C C . SER A 1 292 ? 32.083 10.608 -28.516 1.00 66.44 292 SER A C 1
ATOM 2241 O O . SER A 1 292 ? 32.238 9.613 -29.224 1.00 66.44 292 SER A O 1
ATOM 2243 N N . GLN A 1 293 ? 32.811 10.802 -27.414 1.00 75.31 293 GLN A N 1
ATOM 2244 C CA . GLN A 1 293 ? 33.923 9.943 -26.995 1.00 75.31 293 GLN A CA 1
ATOM 2245 C C . GLN A 1 293 ? 33.456 8.794 -26.087 1.00 75.31 293 GLN A C 1
ATOM 2247 O O . GLN A 1 293 ? 32.403 8.862 -25.445 1.00 75.31 293 GLN A O 1
ATOM 2252 N N . LYS A 1 294 ? 34.273 7.735 -25.987 1.00 80.12 294 LYS A N 1
ATOM 2253 C CA . LYS A 1 294 ? 34.068 6.682 -24.984 1.00 80.12 294 LYS A CA 1
ATOM 2254 C C . LYS A 1 294 ? 34.238 7.279 -23.582 1.00 80.12 294 LYS A C 1
ATOM 2256 O O . LYS A 1 294 ? 35.229 7.948 -23.298 1.00 80.12 294 LYS A O 1
ATOM 2261 N N . VAL A 1 295 ? 33.271 7.004 -22.714 1.00 86.31 295 VAL A N 1
ATOM 2262 C CA . VAL A 1 295 ? 33.229 7.448 -21.316 1.00 86.31 295 VAL A CA 1
ATOM 2263 C C . VAL A 1 295 ? 33.191 6.216 -20.425 1.00 86.31 295 VAL A C 1
ATOM 2265 O O . VAL A 1 295 ? 32.438 5.285 -20.706 1.00 86.31 295 VAL A O 1
ATOM 2268 N N . VAL A 1 296 ? 34.001 6.210 -19.368 1.00 89.88 296 VAL A N 1
ATOM 2269 C CA . VAL A 1 296 ? 33.930 5.197 -18.309 1.00 89.88 296 VAL A CA 1
ATOM 2270 C C . VAL A 1 296 ? 32.913 5.630 -17.253 1.00 89.88 296 VAL A C 1
ATOM 2272 O O . VAL A 1 296 ? 32.755 6.817 -16.959 1.00 89.88 296 VAL A O 1
ATOM 2275 N N . LYS A 1 297 ? 32.191 4.638 -16.731 1.00 92.75 297 LYS A N 1
ATOM 2276 C CA . LYS A 1 297 ? 31.137 4.750 -15.723 1.00 92.75 297 LYS A CA 1
ATOM 2277 C C . LYS A 1 297 ? 31.481 3.762 -14.596 1.00 92.75 297 LYS A C 1
ATOM 2279 O O . LYS A 1 297 ? 31.191 2.576 -14.742 1.00 92.75 297 LYS A O 1
ATOM 2284 N N . PRO A 1 298 ? 32.195 4.198 -13.538 1.00 93.06 298 PRO A N 1
ATOM 2285 C CA . PRO A 1 298 ? 32.762 3.282 -12.544 1.00 93.06 298 PRO A CA 1
ATOM 2286 C C . PRO A 1 298 ? 31.805 2.390 -11.740 1.00 93.06 298 PRO A C 1
ATOM 2288 O O . PRO A 1 298 ? 32.277 1.433 -11.137 1.00 93.06 298 PRO A O 1
ATOM 2291 N N . LEU A 1 299 ? 30.493 2.647 -11.738 1.00 92.94 299 LEU A N 1
ATOM 2292 C CA . LEU A 1 299 ? 29.479 1.769 -11.130 1.00 92.94 299 LEU A CA 1
ATOM 2293 C C . LEU A 1 299 ? 29.067 0.586 -12.031 1.00 92.94 299 LEU A C 1
ATOM 2295 O O . LEU A 1 299 ? 28.147 -0.147 -11.675 1.00 92.94 299 LEU A O 1
ATOM 2299 N N . GLY A 1 300 ? 29.709 0.418 -13.192 1.00 92.25 300 GLY A N 1
ATOM 2300 C CA . GLY A 1 300 ? 29.429 -0.675 -14.124 1.00 92.25 300 GLY A CA 1
ATOM 2301 C C . GLY A 1 300 ? 28.066 -0.555 -14.806 1.00 92.25 300 GLY A C 1
ATOM 2302 O O . GLY A 1 300 ? 27.530 0.549 -14.975 1.00 92.25 300 GLY A O 1
ATOM 2303 N N . LEU A 1 301 ? 27.516 -1.704 -15.210 1.00 94.94 301 LEU A N 1
ATOM 2304 C CA . LEU A 1 301 ? 26.159 -1.790 -15.745 1.00 94.94 301 LEU A CA 1
ATOM 2305 C C . LEU A 1 301 ? 25.125 -1.545 -14.635 1.00 94.94 301 LEU A C 1
ATOM 2307 O O . LEU A 1 301 ? 25.437 -1.505 -13.439 1.00 94.94 301 LEU A O 1
ATOM 2311 N N . LEU A 1 302 ? 23.864 -1.377 -15.016 1.00 96.00 302 LEU A N 1
ATOM 2312 C CA . LEU A 1 302 ? 22.749 -1.258 -14.074 1.00 96.00 302 LEU A CA 1
ATOM 2313 C C . LEU A 1 302 ? 22.555 -2.550 -13.265 1.00 96.00 302 LEU A C 1
ATOM 2315 O O . LEU A 1 302 ? 22.371 -2.478 -12.053 1.00 96.00 302 LEU A O 1
ATOM 2319 N N . ALA A 1 303 ? 22.742 -3.713 -13.895 1.00 96.94 303 ALA A N 1
ATOM 2320 C CA . ALA A 1 303 ? 22.689 -5.015 -13.226 1.00 96.94 303 ALA A CA 1
ATOM 2321 C C . ALA A 1 303 ? 23.835 -5.258 -12.217 1.00 96.94 303 ALA A C 1
ATOM 2323 O O . ALA A 1 303 ? 23.680 -6.072 -11.309 1.00 96.94 303 ALA A O 1
ATOM 2324 N N . ASP A 1 304 ? 24.964 -4.549 -12.342 1.00 95.81 304 ASP A N 1
ATOM 2325 C CA . ASP A 1 304 ? 26.162 -4.740 -11.503 1.00 95.81 304 ASP A CA 1
ATOM 2326 C C . ASP A 1 304 ? 26.152 -3.869 -10.229 1.00 95.81 304 ASP A C 1
ATOM 2328 O O . ASP A 1 304 ? 27.103 -3.868 -9.445 1.00 95.81 304 ASP A O 1
ATOM 2332 N N . ARG A 1 305 ? 25.070 -3.116 -9.989 1.00 93.50 305 ARG A N 1
ATOM 2333 C CA . ARG A 1 305 ? 24.962 -2.141 -8.890 1.00 93.50 305 ARG A CA 1
ATOM 2334 C C . ARG A 1 305 ? 25.282 -2.669 -7.475 1.00 93.50 305 ARG A C 1
ATOM 2336 O O . ARG A 1 305 ? 25.862 -1.888 -6.716 1.00 93.50 305 ARG A O 1
ATOM 2343 N N . PRO A 1 306 ? 25.038 -3.949 -7.109 1.00 93.62 306 PRO A N 1
ATOM 2344 C CA . PRO A 1 306 ? 25.470 -4.500 -5.820 1.00 93.62 306 PRO A CA 1
ATOM 2345 C C . PRO A 1 306 ? 26.991 -4.451 -5.564 1.00 93.62 306 PRO A C 1
ATOM 2347 O O . PRO A 1 306 ? 27.411 -4.475 -4.405 1.00 93.62 306 PRO A O 1
ATOM 2350 N N . GLU A 1 307 ? 27.838 -4.329 -6.595 1.00 93.94 307 GLU A N 1
ATOM 2351 C CA . GLU A 1 307 ? 29.294 -4.190 -6.419 1.00 93.94 307 GLU A CA 1
ATOM 2352 C C . GLU A 1 307 ? 29.691 -2.878 -5.714 1.00 93.94 307 GLU A C 1
ATOM 2354 O O . GLU A 1 307 ? 30.748 -2.818 -5.079 1.00 93.94 307 GLU A O 1
ATOM 2359 N N . LEU A 1 308 ? 28.831 -1.848 -5.738 1.00 92.50 308 LEU A N 1
ATOM 2360 C CA . LEU A 1 308 ? 29.028 -0.615 -4.965 1.00 92.50 308 LEU A CA 1
ATOM 2361 C C . LEU A 1 308 ? 29.051 -0.898 -3.457 1.00 92.50 308 LEU A C 1
ATOM 2363 O O . LEU A 1 308 ? 29.916 -0.383 -2.752 1.00 92.50 308 LEU A O 1
ATOM 2367 N N . ALA A 1 309 ? 28.166 -1.771 -2.966 1.00 89.25 309 ALA A N 1
ATOM 2368 C CA . ALA A 1 309 ? 28.127 -2.136 -1.551 1.00 89.25 309 ALA A CA 1
ATOM 2369 C C . ALA A 1 309 ? 29.435 -2.811 -1.103 1.00 89.25 309 ALA A C 1
ATOM 2371 O O . ALA A 1 309 ? 29.954 -2.517 -0.025 1.00 89.25 309 ALA A O 1
ATOM 2372 N N . LYS A 1 310 ? 30.023 -3.650 -1.967 1.00 89.94 310 LYS A N 1
ATOM 2373 C CA . LYS A 1 310 ? 31.348 -4.241 -1.735 1.00 89.94 310 LYS A CA 1
ATOM 2374 C C . LYS A 1 310 ? 32.460 -3.191 -1.733 1.00 89.94 310 LYS A C 1
ATOM 2376 O O . LYS A 1 310 ? 33.317 -3.216 -0.857 1.00 89.94 310 LYS A O 1
ATOM 2381 N N . ALA A 1 311 ? 32.447 -2.251 -2.681 1.00 90.56 311 ALA A N 1
ATOM 2382 C CA . ALA A 1 311 ? 33.434 -1.170 -2.736 1.00 90.56 311 ALA A CA 1
ATOM 2383 C C . ALA A 1 311 ? 33.414 -0.308 -1.463 1.00 90.56 311 ALA A C 1
ATOM 2385 O O . ALA A 1 311 ? 34.466 -0.029 -0.888 1.00 90.56 311 ALA A O 1
ATOM 2386 N N . MET A 1 312 ? 32.222 0.019 -0.962 1.00 86.38 312 MET A N 1
ATOM 2387 C CA . MET A 1 312 ? 32.035 0.736 0.303 1.00 86.38 312 MET A CA 1
ATOM 2388 C C . MET A 1 312 ? 32.509 -0.096 1.509 1.00 86.38 312 MET A C 1
ATOM 2390 O O . MET A 1 312 ? 33.198 0.423 2.387 1.00 86.38 312 MET A O 1
ATOM 2394 N N . ALA A 1 313 ? 32.249 -1.408 1.523 1.00 84.25 313 ALA A N 1
ATOM 2395 C CA . ALA A 1 313 ? 32.782 -2.313 2.545 1.00 84.25 313 ALA A CA 1
ATOM 2396 C C . ALA A 1 313 ? 34.324 -2.345 2.562 1.00 84.25 313 ALA A C 1
ATOM 2398 O O . ALA A 1 313 ? 34.933 -2.239 3.629 1.00 84.25 313 ALA A O 1
ATOM 2399 N N . ARG A 1 314 ? 34.973 -2.413 1.387 1.00 87.31 314 ARG A N 1
ATOM 2400 C CA . ARG A 1 314 ? 36.444 -2.359 1.250 1.00 87.31 314 ARG A CA 1
ATOM 2401 C C . ARG A 1 314 ? 37.039 -1.014 1.663 1.00 87.31 314 ARG A C 1
ATOM 2403 O O . ARG A 1 314 ? 38.119 -0.998 2.250 1.00 87.31 314 ARG A O 1
ATOM 2410 N N . ALA A 1 315 ? 36.349 0.092 1.384 1.00 82.50 315 ALA A N 1
ATOM 2411 C CA . ALA A 1 315 ? 36.734 1.426 1.850 1.00 82.50 315 ALA A CA 1
ATOM 2412 C C . ALA A 1 315 ? 36.622 1.580 3.382 1.00 82.50 315 ALA A C 1
ATOM 2414 O O . ALA A 1 315 ? 37.207 2.494 3.963 1.00 82.50 315 ALA A O 1
ATOM 2415 N N . GLY A 1 316 ? 35.917 0.665 4.057 1.00 72.56 316 GLY A N 1
ATOM 2416 C CA . GLY A 1 316 ? 35.677 0.724 5.495 1.00 72.56 316 GLY A CA 1
ATOM 2417 C C . GLY A 1 316 ? 34.504 1.626 5.877 1.00 72.56 316 GLY A C 1
ATOM 2418 O O . GLY A 1 316 ? 34.366 1.962 7.058 1.00 72.56 316 GLY A O 1
ATOM 2419 N N . CYS A 1 317 ? 33.645 1.990 4.916 1.00 66.44 317 CYS A N 1
ATOM 2420 C CA . CYS A 1 317 ? 32.356 2.603 5.206 1.00 66.44 317 CYS A CA 1
ATOM 2421 C C . CYS A 1 317 ? 31.597 1.685 6.176 1.00 66.44 317 CYS A C 1
ATOM 2423 O O . CYS A 1 317 ? 31.502 0.469 5.975 1.00 66.44 317 CYS A O 1
ATOM 2425 N N . LYS A 1 318 ? 31.038 2.255 7.244 1.00 54.97 318 LYS A N 1
ATOM 2426 C CA . LYS A 1 318 ? 30.077 1.515 8.070 1.00 54.97 318 LYS A CA 1
ATOM 2427 C C . LYS A 1 318 ? 28.840 1.230 7.223 1.00 54.97 318 LYS A C 1
ATOM 2429 O O . LYS A 1 318 ? 28.537 1.996 6.313 1.00 54.97 318 LYS A O 1
ATOM 2434 N N . ALA A 1 319 ? 28.130 0.143 7.524 1.00 40.50 319 ALA A N 1
ATOM 2435 C CA . ALA A 1 319 ? 26.874 -0.161 6.848 1.00 40.50 319 ALA A CA 1
ATOM 2436 C C . ALA A 1 319 ? 25.929 1.038 7.007 1.00 40.50 319 ALA A C 1
ATOM 2438 O O . ALA A 1 319 ? 25.549 1.368 8.132 1.00 40.50 319 ALA A O 1
ATOM 2439 N N . ILE A 1 320 ? 25.618 1.711 5.896 1.00 41.72 320 ILE A N 1
ATOM 2440 C CA . ILE A 1 320 ? 24.773 2.902 5.906 1.00 41.72 320 ILE A CA 1
ATOM 2441 C C . ILE A 1 320 ? 23.349 2.435 6.187 1.00 41.72 320 ILE A C 1
ATOM 2443 O O . ILE A 1 320 ? 22.691 1.845 5.332 1.00 41.72 320 ILE A O 1
ATOM 2447 N N . VAL A 1 321 ? 22.913 2.657 7.424 1.00 30.30 321 VAL A N 1
ATOM 2448 C CA . VAL A 1 321 ? 21.520 2.488 7.832 1.00 30.30 321 VAL A CA 1
ATOM 2449 C C . VAL A 1 321 ? 20.705 3.547 7.100 1.00 30.30 321 VAL A C 1
ATOM 2451 O O . VAL A 1 321 ? 21.069 4.721 7.101 1.00 30.30 321 VAL A O 1
ATOM 2454 N N . GLU A 1 322 ? 19.613 3.136 6.463 1.00 34.06 322 GLU A N 1
ATOM 2455 C CA . GLU A 1 322 ? 18.734 4.055 5.749 1.00 34.06 322 GLU A CA 1
ATOM 2456 C C . GLU A 1 322 ? 18.002 4.959 6.750 1.00 34.06 322 GLU A C 1
ATOM 2458 O O . GLU A 1 322 ? 17.071 4.533 7.433 1.00 34.06 322 GLU A O 1
ATOM 2463 N N . HIS A 1 323 ? 18.446 6.211 6.859 1.00 27.80 323 HIS A N 1
ATOM 2464 C CA . HIS A 1 323 ? 17.840 7.210 7.732 1.00 27.80 323 HIS A CA 1
ATOM 2465 C C . HIS A 1 323 ? 16.919 8.118 6.911 1.00 27.80 323 HIS A C 1
ATOM 2467 O O . HIS A 1 323 ? 17.349 8.729 5.933 1.00 27.80 323 HIS A O 1
ATOM 2473 N N . VAL A 1 324 ? 15.640 8.213 7.284 1.00 29.84 324 VAL A N 1
ATOM 2474 C CA . VAL A 1 324 ? 14.651 9.030 6.556 1.00 29.84 324 VAL A CA 1
ATOM 2475 C C . VAL A 1 324 ? 14.872 10.516 6.868 1.00 29.84 324 VAL A C 1
ATOM 2477 O O . VAL A 1 324 ? 15.079 10.903 8.016 1.00 29.84 324 VAL A O 1
ATOM 2480 N N . TYR A 1 325 ? 14.866 11.359 5.834 1.00 32.03 325 TYR A N 1
ATOM 2481 C CA . TYR A 1 325 ? 15.463 12.696 5.899 1.00 32.03 325 TYR A CA 1
ATOM 2482 C C . TYR A 1 325 ? 14.565 13.725 6.616 1.00 32.03 325 TYR A C 1
ATOM 2484 O O . TYR A 1 325 ? 13.461 14.029 6.164 1.00 32.03 325 TYR A O 1
ATOM 2492 N N . ARG A 1 326 ? 15.109 14.351 7.666 1.00 31.72 326 ARG A N 1
ATOM 2493 C CA . ARG A 1 326 ? 14.769 15.705 8.154 1.00 31.72 326 ARG A CA 1
ATOM 2494 C C . ARG A 1 326 ? 16.088 16.495 8.347 1.00 31.72 326 ARG A C 1
ATOM 2496 O O . ARG A 1 326 ? 17.163 15.934 8.149 1.00 31.72 326 ARG A O 1
ATOM 2503 N N . SER A 1 327 ? 16.014 17.796 8.646 1.00 37.50 327 SER A N 1
ATOM 2504 C CA . SER A 1 327 ? 17.149 18.750 8.683 1.00 37.50 327 SER A CA 1
ATOM 2505 C C . SER A 1 327 ? 18.325 18.334 9.590 1.00 37.50 327 SER A C 1
ATOM 2507 O O . SER A 1 327 ? 18.128 17.611 10.564 1.00 37.50 327 SER A O 1
ATOM 2509 N N . ARG A 1 328 ? 19.560 18.777 9.278 1.00 48.75 328 ARG A N 1
ATOM 2510 C CA . ARG A 1 328 ? 20.788 18.057 9.688 1.00 48.75 328 ARG A CA 1
ATOM 2511 C C . ARG A 1 328 ? 21.803 18.820 10.571 1.00 48.75 328 ARG A C 1
ATOM 2513 O O . ARG A 1 328 ? 22.166 19.951 10.242 1.00 48.75 328 ARG A O 1
ATOM 2520 N N . PRO A 1 329 ? 22.319 18.194 11.653 1.00 54.44 329 PRO A N 1
ATOM 2521 C CA . PRO A 1 329 ? 23.338 18.764 12.542 1.00 54.44 329 PRO A CA 1
ATOM 2522 C C . PRO A 1 329 ? 24.787 18.398 12.151 1.00 54.44 329 PRO A C 1
ATOM 2524 O O . PRO A 1 329 ? 25.040 17.540 11.309 1.00 54.44 329 PRO A O 1
ATOM 2527 N N . VAL A 1 330 ? 25.764 19.019 12.827 1.00 59.00 330 VAL A N 1
ATOM 2528 C CA . VAL A 1 330 ? 27.207 18.741 12.666 1.00 59.00 330 VAL A CA 1
ATOM 2529 C C . VAL A 1 330 ? 27.548 17.296 13.059 1.00 59.00 330 VAL A C 1
ATOM 2531 O O . VAL A 1 330 ? 27.183 16.843 14.145 1.00 59.00 330 VAL A O 1
ATOM 2534 N N . SER A 1 331 ? 28.314 16.591 12.216 1.00 63.09 331 SER A N 1
ATOM 2535 C CA . SER A 1 331 ? 28.627 15.168 12.416 1.00 63.09 331 SER A CA 1
ATOM 2536 C C . SER A 1 331 ? 29.343 14.880 13.745 1.00 63.09 331 SER A C 1
ATOM 2538 O O . SER A 1 331 ? 30.258 15.595 14.174 1.00 63.09 331 SER A O 1
ATOM 2540 N N . ALA A 1 332 ? 28.955 13.780 14.400 1.00 63.53 332 ALA A N 1
ATOM 2541 C CA . ALA A 1 332 ? 29.413 13.439 15.749 1.00 63.53 332 ALA A CA 1
ATOM 2542 C C . ALA A 1 332 ? 30.944 13.287 15.862 1.00 63.53 332 ALA A C 1
ATOM 2544 O O . ALA A 1 332 ? 31.528 13.619 16.896 1.00 63.53 332 ALA A O 1
ATOM 2545 N N . THR A 1 333 ? 31.614 12.828 14.800 1.00 65.06 333 THR A N 1
ATOM 2546 C CA . THR A 1 333 ? 33.081 12.692 14.742 1.00 65.06 333 THR A CA 1
ATOM 2547 C C . THR A 1 333 ? 33.785 14.051 14.777 1.00 65.06 333 THR A C 1
ATOM 2549 O O . THR A 1 333 ? 34.755 14.223 15.526 1.00 65.06 333 THR A O 1
ATOM 2552 N N . ASN A 1 334 ? 33.277 15.032 14.026 1.00 68.62 334 ASN A N 1
ATOM 2553 C CA . ASN A 1 334 ? 33.837 16.383 13.968 1.00 68.62 334 ASN A CA 1
ATOM 2554 C C . ASN A 1 334 ? 33.534 17.136 15.271 1.00 68.62 334 ASN A C 1
ATOM 2556 O O . ASN A 1 334 ? 34.452 17.649 15.918 1.00 68.62 334 ASN A O 1
ATOM 2560 N N . LEU A 1 335 ? 32.280 17.072 15.731 1.00 79.38 335 LEU A N 1
ATOM 2561 C CA . LEU A 1 335 ? 31.816 17.629 17.005 1.00 79.38 335 LEU A CA 1
ATOM 2562 C C . LEU A 1 335 ? 32.668 17.150 18.194 1.00 79.38 335 LEU A C 1
ATOM 2564 O O . LEU A 1 335 ? 33.180 17.952 18.977 1.00 79.38 335 LEU A O 1
ATOM 2568 N N . LEU A 1 336 ? 32.889 15.836 18.305 1.00 81.25 336 LEU A N 1
ATOM 2569 C CA . LEU A 1 336 ? 33.689 15.232 19.373 1.00 81.25 336 LEU A CA 1
ATOM 2570 C C . LEU A 1 336 ? 35.177 15.605 19.289 1.00 81.25 336 LEU A C 1
ATOM 2572 O O . LEU A 1 336 ? 35.866 15.595 20.312 1.00 81.25 336 LEU A O 1
ATOM 2576 N N . SER A 1 337 ? 35.686 15.924 18.098 1.00 81.62 337 SER A N 1
ATOM 2577 C CA . SER A 1 337 ? 37.082 16.323 17.884 1.00 81.62 337 SER A CA 1
ATOM 2578 C C . SER A 1 337 ? 37.312 17.785 18.276 1.00 81.62 337 SER A C 1
ATOM 2580 O O . SER A 1 337 ? 38.224 18.062 19.057 1.00 81.62 337 SER A O 1
ATOM 2582 N N . LEU A 1 338 ? 36.425 18.692 17.859 1.00 81.50 338 LEU A N 1
ATOM 2583 C CA . LEU A 1 338 ? 36.424 20.109 18.254 1.00 81.50 338 LEU A CA 1
ATOM 2584 C C . LEU A 1 338 ? 36.124 20.305 19.756 1.00 81.50 338 LEU A C 1
ATOM 2586 O O . LEU A 1 338 ? 36.753 21.120 20.434 1.00 81.50 338 LEU A O 1
ATOM 2590 N N . TYR A 1 339 ? 35.246 19.483 20.338 1.00 85.50 339 TYR A N 1
ATOM 2591 C CA . TYR A 1 339 ? 35.064 19.433 21.794 1.00 85.50 339 TYR A CA 1
ATOM 2592 C C . TYR A 1 339 ? 36.336 18.941 22.515 1.00 85.50 339 TYR A C 1
ATOM 2594 O O . TYR A 1 339 ? 36.648 19.370 23.628 1.00 85.50 339 TYR A O 1
ATOM 2602 N N . ARG A 1 340 ? 37.111 18.033 21.905 1.00 85.75 340 ARG A N 1
ATOM 2603 C CA . ARG A 1 340 ? 38.344 17.488 22.502 1.00 85.75 340 ARG A CA 1
ATOM 2604 C C . ARG A 1 340 ? 39.568 18.391 22.351 1.00 85.75 340 ARG A C 1
ATOM 2606 O O . ARG A 1 340 ? 40.434 18.287 23.220 1.00 85.75 340 ARG A O 1
ATOM 2613 N N . SER A 1 341 ? 39.649 19.264 21.346 1.00 83.44 341 SER A N 1
ATOM 2614 C CA . SER A 1 341 ? 40.753 20.235 21.221 1.00 83.44 341 SER A CA 1
ATOM 2615 C C . SER A 1 341 ? 40.771 21.242 22.378 1.00 83.44 341 SER A C 1
ATOM 2617 O O . SER A 1 341 ? 41.843 21.623 22.846 1.00 83.44 341 SER A O 1
ATOM 2619 N N . HIS A 1 342 ? 39.596 21.588 22.913 1.00 81.75 342 HIS A N 1
ATOM 2620 C CA . HIS A 1 342 ? 39.464 22.417 24.108 1.00 81.75 342 HIS A CA 1
ATOM 2621 C C . HIS A 1 342 ? 40.198 21.798 25.318 1.00 81.75 342 HIS A C 1
ATOM 2623 O O . HIS A 1 342 ? 40.050 20.596 25.576 1.00 81.75 342 HIS A O 1
ATOM 2629 N N . PRO A 1 343 ? 40.984 22.582 26.085 1.00 79.50 343 PRO A N 1
ATOM 2630 C CA . PRO A 1 343 ? 41.759 22.079 27.218 1.00 79.50 343 PRO A CA 1
ATOM 2631 C C . PRO A 1 343 ? 40.870 21.633 28.391 1.00 79.50 343 PRO A C 1
ATOM 2633 O O . PRO A 1 343 ? 39.699 21.992 28.496 1.00 79.50 343 PRO A O 1
ATOM 2636 N N . ALA A 1 344 ? 41.431 20.824 29.293 1.00 72.81 344 ALA A N 1
ATOM 2637 C CA . ALA A 1 344 ? 40.747 20.382 30.508 1.00 72.81 344 ALA A CA 1
ATOM 2638 C C . ALA A 1 344 ? 41.083 21.298 31.709 1.00 72.81 344 ALA A C 1
ATOM 2640 O O . ALA A 1 344 ? 42.248 21.671 31.849 1.00 72.81 344 ALA A O 1
ATOM 2641 N N . PRO A 1 345 ? 40.129 21.596 32.617 1.00 74.25 345 PRO A N 1
ATOM 2642 C CA . PRO A 1 345 ? 38.742 21.126 32.636 1.00 74.25 345 PRO A CA 1
ATOM 2643 C C . PRO A 1 345 ? 37.877 21.803 31.563 1.00 74.25 345 PRO A C 1
ATOM 2645 O O . PRO A 1 345 ? 37.914 23.016 31.399 1.00 74.25 345 PRO A O 1
ATOM 2648 N N . ARG A 1 346 ? 37.074 21.000 30.856 1.00 82.19 346 ARG A N 1
ATOM 2649 C CA . ARG A 1 346 ? 36.100 21.501 29.878 1.00 82.19 346 ARG A CA 1
ATOM 2650 C C . ARG A 1 346 ? 34.821 21.916 30.614 1.00 82.19 346 ARG A C 1
ATOM 2652 O O . ARG A 1 346 ? 34.350 21.111 31.423 1.00 82.19 346 ARG A O 1
ATOM 2659 N N . PRO A 1 347 ? 34.270 23.117 30.373 1.00 82.75 347 PRO A N 1
ATOM 2660 C CA . PRO A 1 347 ? 32.962 23.500 30.897 1.00 82.75 347 PRO A CA 1
ATOM 2661 C C . PRO A 1 347 ? 31.841 22.672 30.248 1.00 82.75 347 PRO A C 1
ATOM 2663 O O . PRO A 1 347 ? 32.034 22.049 29.205 1.00 82.75 347 PRO A O 1
ATOM 2666 N N . ALA A 1 348 ? 30.656 22.687 30.866 1.00 82.44 348 ALA A N 1
ATOM 2667 C CA . ALA A 1 348 ? 29.463 22.021 30.334 1.00 82.44 348 ALA A CA 1
ATOM 2668 C C . ALA A 1 348 ? 28.927 22.676 29.045 1.00 82.44 348 ALA A C 1
ATOM 2670 O O . ALA A 1 348 ? 28.174 22.039 28.319 1.00 82.44 348 ALA A O 1
ATOM 2671 N N . LEU A 1 349 ? 29.339 23.913 28.754 1.00 90.44 349 LEU A N 1
ATOM 2672 C CA . LEU A 1 349 ? 28.955 24.705 27.588 1.00 90.44 349 LEU A CA 1
ATOM 2673 C C . LEU A 1 349 ? 30.213 25.223 26.877 1.00 90.44 349 LEU A C 1
ATOM 2675 O O . LEU A 1 349 ? 31.040 25.879 27.512 1.00 90.44 349 LEU A O 1
ATOM 2679 N N . ILE A 1 350 ? 30.357 24.938 25.582 1.00 87.44 350 ILE A N 1
ATOM 2680 C CA . ILE A 1 350 ? 31.467 25.391 24.729 1.00 87.44 350 ILE A CA 1
ATOM 2681 C C . ILE A 1 350 ? 30.901 25.915 23.406 1.00 87.44 350 ILE A C 1
ATOM 2683 O O . ILE A 1 350 ? 30.168 25.200 22.735 1.00 87.44 350 ILE A O 1
ATOM 2687 N N . TYR A 1 351 ? 31.281 27.126 22.996 1.00 86.75 351 TYR A N 1
ATOM 2688 C CA . TYR A 1 351 ? 31.029 27.611 21.637 1.00 86.75 351 TYR A CA 1
ATOM 2689 C C . TYR A 1 351 ? 32.142 27.138 20.693 1.00 86.75 351 TYR A C 1
ATOM 2691 O O . TYR A 1 351 ? 33.323 27.297 21.007 1.00 86.75 351 TYR A O 1
ATOM 2699 N N . LEU A 1 352 ? 31.773 26.554 19.552 1.00 80.75 352 LEU A N 1
ATOM 2700 C CA . LEU A 1 352 ? 32.686 26.097 18.505 1.00 80.75 352 LEU A CA 1
ATOM 2701 C C . LEU A 1 352 ? 32.536 26.995 17.263 1.00 80.75 352 LEU A C 1
ATOM 2703 O O . LEU A 1 352 ? 31.689 26.708 16.411 1.00 80.75 352 LEU A O 1
ATOM 2707 N N . PRO A 1 353 ? 33.344 28.067 17.131 1.00 74.50 353 PRO A N 1
ATOM 2708 C CA . PRO A 1 353 ? 33.309 28.933 15.951 1.00 74.50 353 PRO A CA 1
ATOM 2709 C C . PRO A 1 353 ? 33.787 28.214 14.682 1.00 74.50 353 PRO A C 1
ATOM 2711 O O . PRO A 1 353 ? 33.335 28.549 13.595 1.00 74.50 353 PRO A O 1
ATOM 2714 N N . ASP A 1 354 ? 34.660 27.211 14.826 1.00 69.50 354 ASP A N 1
ATOM 2715 C CA . ASP A 1 354 ? 35.261 26.446 13.722 1.00 69.50 354 ASP A CA 1
ATOM 2716 C C . ASP A 1 354 ? 34.389 25.262 13.248 1.00 69.50 354 ASP A C 1
ATOM 2718 O O . ASP A 1 354 ? 34.848 24.399 12.498 1.00 69.50 354 ASP A O 1
ATOM 2722 N N . ALA A 1 355 ? 33.143 25.169 13.722 1.00 66.06 355 ALA A N 1
ATOM 2723 C CA . ALA A 1 355 ? 32.152 24.242 13.182 1.00 66.06 355 ALA A CA 1
ATOM 2724 C C . ALA A 1 355 ? 31.474 24.846 11.937 1.00 66.06 355 ALA A C 1
ATOM 2726 O O . ALA A 1 355 ? 31.388 26.064 11.800 1.00 66.06 355 ALA A O 1
ATOM 2727 N N . SER A 1 356 ? 30.951 23.996 11.049 1.00 56.09 356 SER A N 1
ATOM 2728 C CA . SER A 1 356 ? 30.126 24.416 9.909 1.00 56.09 356 SER A CA 1
ATOM 2729 C C . SER A 1 356 ? 28.740 23.763 10.018 1.00 56.09 356 SER A C 1
ATOM 2731 O O . SER A 1 356 ? 28.656 22.542 9.868 1.00 56.09 356 SER A O 1
ATOM 2733 N N . PRO A 1 357 ? 27.666 24.520 10.328 1.00 57.62 357 PRO A N 1
ATOM 2734 C CA . PRO A 1 357 ? 27.676 25.916 10.786 1.00 57.62 357 PRO A CA 1
ATOM 2735 C C . PRO A 1 357 ? 28.318 26.079 12.185 1.00 57.62 357 PRO A C 1
ATOM 2737 O O . PRO A 1 357 ? 28.394 25.101 12.941 1.00 57.62 357 PRO A O 1
ATOM 2740 N N . PRO A 1 358 ? 28.745 27.300 12.573 1.00 73.12 358 PRO A N 1
ATOM 2741 C CA . PRO A 1 358 ? 29.224 27.590 13.924 1.00 73.12 358 PRO A CA 1
ATOM 2742 C C . PRO A 1 358 ? 28.196 27.160 14.972 1.00 73.12 358 PRO A C 1
ATOM 2744 O O . PRO A 1 358 ? 27.002 27.406 14.817 1.00 73.12 358 PRO A O 1
ATOM 2747 N N . THR A 1 359 ? 28.648 26.454 16.006 1.00 80.00 359 THR A N 1
ATOM 2748 C CA . THR A 1 359 ? 27.762 25.614 16.827 1.00 80.00 359 THR A CA 1
ATOM 2749 C C . THR A 1 359 ? 28.070 25.768 18.311 1.00 80.00 359 THR A C 1
ATOM 2751 O O . THR A 1 359 ? 29.216 25.642 18.745 1.00 80.00 359 THR A O 1
ATOM 2754 N N . THR A 1 360 ? 27.030 25.961 19.117 1.00 87.19 360 THR A N 1
ATOM 2755 C CA . THR A 1 360 ? 27.120 25.899 20.579 1.00 87.19 360 THR A CA 1
ATOM 2756 C C . THR A 1 360 ? 26.968 24.447 21.035 1.00 87.19 360 THR A C 1
ATOM 2758 O O . THR A 1 360 ? 26.120 23.724 20.525 1.00 87.19 360 THR A O 1
ATOM 2761 N N . VAL A 1 361 ? 27.805 23.977 21.963 1.00 88.25 361 VAL A N 1
ATOM 2762 C CA . VAL A 1 361 ? 27.842 22.570 22.395 1.00 88.25 361 VAL A CA 1
ATOM 2763 C C . VAL A 1 361 ? 27.651 22.444 23.894 1.00 88.25 361 VAL A C 1
ATOM 2765 O O . VAL A 1 361 ? 28.471 22.904 24.694 1.00 88.25 361 VAL A O 1
ATOM 2768 N N . PHE A 1 362 ? 26.596 21.726 24.254 1.00 91.56 362 PHE A N 1
ATOM 2769 C CA . PHE A 1 362 ? 26.285 21.307 25.610 1.00 91.56 362 PHE A CA 1
ATOM 2770 C C . PHE A 1 362 ? 26.880 19.928 25.884 1.00 91.56 362 PHE A C 1
ATOM 2772 O O . PHE A 1 362 ? 26.961 19.082 24.991 1.00 91.56 362 PHE A O 1
ATOM 2779 N N . SER A 1 363 ? 27.332 19.693 27.114 1.00 89.50 363 SER A N 1
ATOM 2780 C CA . SER A 1 363 ? 27.951 18.428 27.497 1.00 89.50 363 SER A CA 1
ATOM 2781 C C . SER A 1 363 ? 27.724 18.060 28.958 1.00 89.50 363 SER A C 1
ATOM 2783 O O . SER A 1 363 ? 27.952 18.865 29.863 1.00 89.50 363 SER A O 1
ATOM 2785 N N . ILE A 1 364 ? 27.358 16.797 29.186 1.00 87.19 364 ILE A N 1
ATOM 2786 C CA . ILE A 1 364 ? 27.298 16.189 30.520 1.00 87.19 364 ILE A CA 1
ATOM 2787 C C . ILE A 1 364 ? 28.115 14.895 30.564 1.00 87.19 364 ILE A C 1
ATOM 2789 O O . ILE A 1 364 ? 28.462 14.295 29.541 1.00 87.19 364 ILE A O 1
ATOM 2793 N N . ARG A 1 365 ? 28.445 14.454 31.779 1.00 82.88 365 ARG A N 1
ATOM 2794 C CA . ARG A 1 365 ? 29.119 13.176 32.034 1.00 82.88 365 ARG A CA 1
ATOM 2795 C C . ARG A 1 365 ? 28.308 12.374 33.026 1.00 82.88 365 ARG A C 1
ATOM 2797 O O . ARG A 1 365 ? 28.043 12.855 34.124 1.00 82.88 365 ARG A O 1
ATOM 2804 N N . TYR A 1 366 ? 27.978 11.149 32.647 1.00 82.69 366 TYR A N 1
ATOM 2805 C CA . TYR A 1 366 ? 27.219 10.232 33.479 1.00 82.69 366 TYR A CA 1
ATOM 2806 C C . TYR A 1 366 ? 27.844 8.839 33.402 1.00 82.69 366 TYR A C 1
ATOM 2808 O O . TYR A 1 366 ? 28.162 8.360 32.315 1.00 82.69 366 TYR A O 1
ATOM 2816 N N . ALA A 1 367 ? 28.100 8.217 34.556 1.00 80.25 367 ALA A N 1
ATOM 2817 C CA . ALA A 1 367 ? 28.953 7.031 34.673 1.00 80.25 367 ALA A CA 1
ATOM 2818 C C . ALA A 1 367 ? 30.270 7.176 33.864 1.00 80.25 367 ALA A C 1
ATOM 2820 O O . ALA A 1 367 ? 31.083 8.055 34.159 1.00 80.25 367 ALA A O 1
ATOM 2821 N N . ASN A 1 368 ? 30.479 6.337 32.841 1.00 77.81 368 ASN A N 1
ATOM 2822 C CA . ASN A 1 368 ? 31.623 6.406 31.917 1.00 77.81 368 ASN A CA 1
ATOM 2823 C C . ASN A 1 368 ? 31.294 7.088 30.570 1.00 77.81 368 ASN A C 1
ATOM 2825 O O . ASN A 1 368 ? 32.163 7.177 29.700 1.00 77.81 368 ASN A O 1
ATOM 2829 N N . LEU A 1 369 ? 30.060 7.562 30.385 1.00 80.69 369 LEU A N 1
ATOM 2830 C CA . LEU A 1 369 ? 29.575 8.184 29.157 1.00 80.69 369 LEU A CA 1
ATOM 2831 C C . LEU A 1 369 ? 29.877 9.692 29.134 1.00 80.69 369 LEU A C 1
ATOM 2833 O O . LEU A 1 369 ? 29.920 10.375 30.162 1.00 80.69 369 LEU A O 1
ATOM 2837 N N . LEU A 1 370 ? 30.085 10.211 27.925 1.00 85.88 370 LEU A N 1
ATOM 2838 C CA . LEU A 1 370 ? 30.141 11.637 27.613 1.00 85.88 370 LEU A CA 1
ATOM 2839 C C . LEU A 1 370 ? 29.034 11.901 26.597 1.00 85.88 370 LEU A C 1
ATOM 2841 O O . LEU A 1 370 ? 29.124 11.409 25.475 1.00 85.88 370 LEU A O 1
ATOM 2845 N N . ILE A 1 371 ? 28.023 12.661 27.002 1.00 86.81 371 ILE A N 1
ATOM 2846 C CA . ILE A 1 371 ? 26.901 13.050 26.146 1.00 86.81 371 ILE A CA 1
ATOM 2847 C C . ILE A 1 371 ? 27.179 14.476 25.673 1.00 86.81 371 ILE A C 1
ATOM 2849 O O . ILE A 1 371 ? 27.571 15.322 26.481 1.00 86.81 371 ILE A O 1
ATOM 2853 N N . LEU A 1 372 ? 27.040 14.710 24.367 1.00 84.94 372 LEU A N 1
ATOM 2854 C CA . LEU A 1 372 ? 27.261 15.994 23.699 1.00 84.94 372 LEU A CA 1
ATOM 2855 C C . LEU A 1 372 ? 26.027 16.331 22.862 1.00 84.94 372 LEU A C 1
ATOM 2857 O O . LEU A 1 372 ? 25.559 15.463 22.128 1.00 84.94 372 LEU A O 1
ATOM 2861 N N . THR A 1 373 ? 25.580 17.584 22.901 1.00 87.31 373 THR A N 1
ATOM 2862 C CA . THR A 1 373 ? 24.473 18.073 22.067 1.00 87.31 373 THR A CA 1
ATOM 2863 C C . THR A 1 373 ? 24.840 19.413 21.431 1.00 87.31 373 THR A C 1
ATOM 2865 O O . THR A 1 373 ? 25.139 20.360 22.164 1.00 87.31 373 THR A O 1
ATOM 2868 N N . PRO A 1 374 ? 24.857 19.503 20.087 1.00 83.56 374 PRO A N 1
ATOM 2869 C CA . PRO A 1 374 ? 25.034 20.756 19.365 1.00 83.56 374 PRO A CA 1
ATOM 2870 C C . PRO A 1 374 ? 23.718 21.545 19.295 1.00 83.56 374 PRO A C 1
ATOM 2872 O O . PRO A 1 374 ? 22.646 20.952 19.198 1.00 83.56 374 PRO A O 1
ATOM 2875 N N . THR A 1 375 ? 23.798 22.874 19.265 1.00 77.44 375 THR A N 1
ATOM 2876 C CA . THR A 1 375 ? 22.677 23.771 18.952 1.00 77.44 375 THR A CA 1
ATOM 2877 C C . THR A 1 375 ? 23.121 24.815 17.925 1.00 77.44 375 THR A C 1
ATOM 2879 O O . THR A 1 375 ? 24.219 25.370 18.013 1.00 77.44 375 THR A O 1
ATOM 2882 N N . GLN A 1 376 ? 22.266 25.057 16.926 1.00 61.19 376 GLN A N 1
ATOM 2883 C CA . GLN A 1 376 ? 22.511 25.982 15.804 1.00 61.19 376 GLN A CA 1
ATOM 2884 C C . GLN A 1 376 ? 21.827 27.353 15.997 1.00 61.19 376 GLN A C 1
ATOM 2886 O O . GLN A 1 376 ? 21.952 28.242 15.156 1.00 61.19 376 GLN A O 1
ATOM 2891 N N . HIS A 1 377 ? 21.114 27.530 17.112 1.00 63.50 377 HIS A N 1
ATOM 2892 C CA . HIS A 1 377 ? 20.405 28.750 17.497 1.00 63.50 377 HIS A CA 1
ATOM 2893 C C . HIS A 1 377 ? 20.679 29.076 18.973 1.00 63.50 377 HIS A C 1
ATOM 2895 O O . HIS A 1 377 ? 21.077 28.192 19.743 1.00 63.50 377 HIS A O 1
ATOM 2901 N N . ASP A 1 378 ? 20.439 30.330 19.365 1.00 67.94 378 ASP A N 1
ATOM 2902 C CA . ASP A 1 378 ? 20.468 30.748 20.767 1.00 67.94 378 ASP A CA 1
ATOM 2903 C C . ASP A 1 378 ? 19.307 30.103 21.537 1.00 67.94 378 ASP A C 1
ATOM 2905 O O . ASP A 1 378 ? 18.136 30.266 21.196 1.00 67.94 378 ASP A O 1
ATOM 2909 N N . VAL A 1 379 ? 19.648 29.364 22.592 1.00 71.19 379 VAL A N 1
ATOM 2910 C CA . VAL A 1 379 ? 18.720 28.628 23.461 1.00 71.19 379 VAL A CA 1
ATOM 2911 C C . VAL A 1 379 ? 19.165 28.762 24.915 1.00 71.19 379 VAL A C 1
ATOM 2913 O O . VAL A 1 379 ? 20.356 28.940 25.178 1.00 71.19 379 VAL A O 1
ATOM 2916 N N . ASP A 1 380 ? 18.232 28.671 25.868 1.00 81.00 380 ASP A N 1
ATOM 2917 C CA . ASP A 1 380 ? 18.558 28.770 27.297 1.00 81.00 380 ASP A CA 1
ATOM 2918 C C . ASP A 1 380 ? 19.519 27.634 27.716 1.00 81.00 380 ASP A C 1
ATOM 2920 O O . ASP A 1 380 ? 19.148 26.455 27.639 1.00 81.00 380 ASP A O 1
ATOM 2924 N N . PRO A 1 381 ? 20.738 27.954 28.202 1.00 80.00 381 PRO A N 1
ATOM 2925 C CA . PRO A 1 381 ? 21.688 26.952 28.661 1.00 80.00 381 PRO A CA 1
ATOM 2926 C C . PRO A 1 381 ? 21.173 26.027 29.765 1.00 80.00 381 PRO A C 1
ATOM 2928 O O . PRO A 1 381 ? 21.650 24.897 29.882 1.00 80.00 381 PRO A O 1
ATOM 2931 N N . VAL A 1 382 ? 20.229 26.491 30.588 1.00 80.25 382 VAL A N 1
ATOM 2932 C CA . VAL A 1 382 ? 19.626 25.691 31.659 1.00 80.25 382 VAL A CA 1
ATOM 2933 C C . VAL A 1 382 ? 18.704 24.631 31.065 1.00 80.25 382 VAL A C 1
ATOM 2935 O O . VAL A 1 382 ? 18.830 23.465 31.430 1.00 80.25 382 VAL A O 1
ATOM 2938 N N . ALA A 1 383 ? 17.856 25.005 30.103 1.00 78.12 383 ALA A N 1
ATOM 2939 C CA . ALA A 1 383 ? 16.903 24.094 29.470 1.00 78.12 383 ALA A CA 1
ATOM 2940 C C . ALA A 1 383 ? 17.604 22.928 28.755 1.00 78.12 383 ALA A C 1
ATOM 2942 O O . ALA A 1 383 ? 17.211 21.774 28.928 1.00 78.12 383 ALA A O 1
ATOM 2943 N N . VAL A 1 384 ? 18.690 23.196 28.015 1.00 77.06 384 VAL A N 1
ATOM 2944 C CA . VAL A 1 384 ? 19.440 22.125 27.334 1.00 77.06 384 VAL A CA 1
ATOM 2945 C C . VAL A 1 384 ? 20.145 21.210 28.341 1.00 77.06 384 VAL A C 1
ATOM 2947 O O . VAL A 1 384 ? 20.125 19.994 28.178 1.00 77.06 384 VAL A O 1
ATOM 2950 N N . LEU A 1 385 ? 20.743 21.747 29.410 1.00 82.69 385 LEU A N 1
ATOM 2951 C CA . LEU A 1 385 ? 21.411 20.912 30.418 1.00 82.69 385 LEU A CA 1
ATOM 2952 C C . LEU A 1 385 ? 20.420 20.090 31.259 1.00 82.69 385 LEU A C 1
ATOM 2954 O O . LEU A 1 385 ? 20.717 18.938 31.576 1.00 82.69 385 LEU A O 1
ATOM 2958 N N . GLU A 1 386 ? 19.245 20.637 31.584 1.00 83.00 386 GLU A N 1
ATOM 2959 C CA . GLU A 1 386 ? 18.161 19.895 32.240 1.00 83.00 386 GLU A CA 1
ATOM 2960 C C . GLU A 1 386 ? 17.637 18.771 31.337 1.00 83.00 386 GLU A C 1
ATOM 2962 O O . GLU A 1 386 ? 17.519 17.630 31.789 1.00 83.00 386 GLU A O 1
ATOM 2967 N N . PHE A 1 387 ? 17.441 19.049 30.044 1.00 84.50 387 PHE A N 1
ATOM 2968 C CA . PHE A 1 387 ? 17.093 18.042 29.044 1.00 84.50 387 PHE A CA 1
ATOM 2969 C C . PHE A 1 387 ? 18.107 16.891 28.981 1.00 84.50 387 PHE A C 1
ATOM 2971 O O . PHE A 1 387 ? 17.701 15.733 29.039 1.00 84.50 387 PHE A O 1
ATOM 2978 N N . LEU A 1 388 ? 19.418 17.165 28.935 1.00 85.31 388 LEU A N 1
ATOM 2979 C CA . LEU A 1 388 ? 20.422 16.089 28.889 1.00 85.31 388 LEU A CA 1
ATOM 2980 C C . LEU A 1 388 ? 20.420 15.218 30.150 1.00 85.31 388 LEU A C 1
ATOM 2982 O O . LEU A 1 388 ? 20.697 14.022 30.063 1.00 85.31 388 LEU A O 1
ATOM 2986 N N . HIS A 1 389 ? 20.095 15.785 31.313 1.00 84.94 389 HIS A N 1
ATOM 2987 C CA . HIS A 1 389 ? 19.913 15.000 32.532 1.00 84.94 389 HIS A CA 1
ATOM 2988 C C . HIS A 1 389 ? 18.618 14.173 32.499 1.00 84.94 389 HIS A C 1
ATOM 2990 O O . HIS A 1 389 ? 18.664 12.983 32.805 1.00 84.94 389 HIS A O 1
ATOM 2996 N N . ARG A 1 390 ? 17.503 14.750 32.036 1.00 83.69 390 ARG A N 1
ATOM 2997 C CA . ARG A 1 390 ? 16.227 14.040 31.838 1.00 83.69 390 ARG A CA 1
ATOM 2998 C C . ARG A 1 390 ? 16.364 12.884 30.837 1.00 83.69 390 ARG A C 1
ATOM 3000 O O . ARG A 1 390 ? 15.836 11.809 31.085 1.00 83.69 390 ARG A O 1
ATOM 3007 N N . LEU A 1 391 ? 17.122 13.075 29.755 1.00 85.25 391 LEU A N 1
ATOM 3008 C CA . LEU A 1 391 ? 17.423 12.053 28.747 1.00 85.25 391 LEU A CA 1
ATOM 3009 C C . LEU A 1 391 ? 18.184 10.856 29.343 1.00 85.25 391 LEU A C 1
ATOM 3011 O O . LEU A 1 391 ? 17.916 9.715 28.978 1.00 85.25 391 LEU A O 1
ATOM 3015 N N . VAL A 1 392 ? 19.103 11.097 30.286 1.00 84.94 392 VAL A N 1
ATOM 3016 C CA . VAL A 1 392 ? 19.783 10.022 31.030 1.00 84.94 392 VAL A CA 1
ATOM 3017 C C . VAL A 1 392 ? 18.813 9.273 31.937 1.00 84.94 392 VAL A C 1
ATOM 3019 O O . VAL A 1 392 ? 18.829 8.044 31.919 1.00 84.94 392 VAL A O 1
ATOM 3022 N N . ASP A 1 393 ? 17.970 9.983 32.693 1.00 83.25 393 ASP A N 1
ATOM 3023 C CA . ASP A 1 393 ? 16.971 9.358 33.570 1.00 83.25 393 ASP A CA 1
ATOM 3024 C C . ASP A 1 393 ? 15.997 8.482 32.747 1.00 83.25 393 ASP A C 1
ATOM 3026 O O . ASP A 1 393 ? 15.745 7.335 33.109 1.00 83.25 393 ASP A O 1
ATOM 3030 N N . ILE A 1 394 ? 15.544 8.971 31.585 1.00 83.88 394 ILE A N 1
ATOM 3031 C CA . ILE A 1 394 ? 14.704 8.231 30.626 1.00 83.88 394 ILE A CA 1
A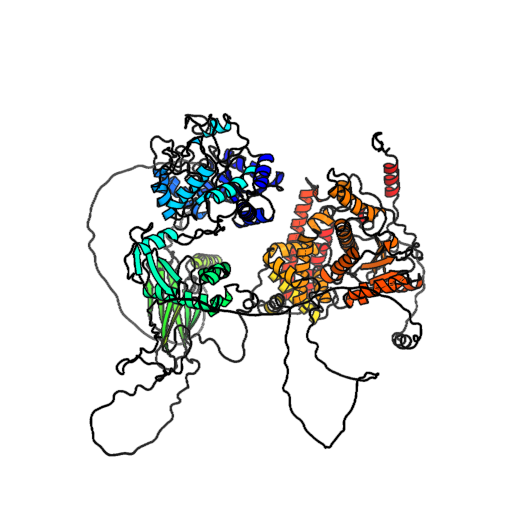TOM 3032 C C . ILE A 1 394 ? 15.441 7.002 30.066 1.00 83.88 394 ILE A C 1
ATOM 3034 O O . ILE A 1 394 ? 14.895 5.900 30.058 1.00 83.88 394 ILE A O 1
ATOM 3038 N N . PHE A 1 395 ? 16.699 7.133 29.636 1.00 85.44 395 PHE A N 1
ATOM 3039 C CA . PHE A 1 395 ? 17.469 5.980 29.155 1.00 85.44 395 PHE A CA 1
ATOM 3040 C C . PHE A 1 395 ? 17.757 4.954 30.272 1.00 85.44 395 PHE A C 1
ATOM 3042 O O . PHE A 1 395 ? 17.843 3.761 29.984 1.00 85.44 395 PHE A O 1
ATOM 3049 N N . GLU A 1 396 ? 17.869 5.359 31.542 1.00 84.12 396 GLU A N 1
ATOM 3050 C CA . GLU A 1 396 ? 17.932 4.421 32.678 1.00 84.12 396 GLU A CA 1
ATOM 3051 C C . GLU A 1 396 ? 16.582 3.792 33.035 1.00 84.12 396 GLU A C 1
ATOM 3053 O O . GLU A 1 396 ? 16.565 2.671 33.544 1.00 84.12 396 GLU A O 1
ATOM 3058 N N . GLU A 1 39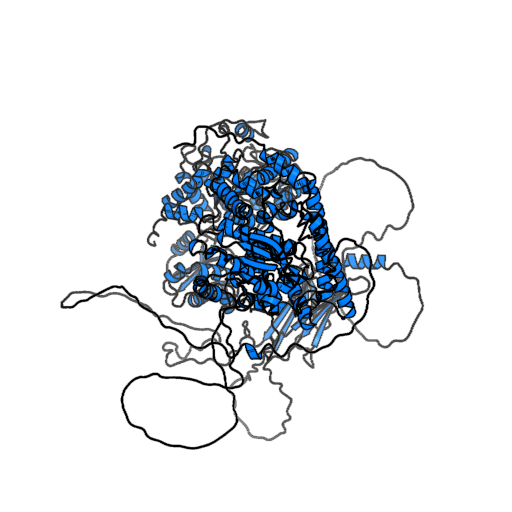7 ? 15.466 4.461 32.758 1.00 79.31 397 GLU A N 1
ATOM 3059 C CA . GLU A 1 397 ? 14.121 3.913 32.939 1.00 79.31 397 GLU A CA 1
ATOM 3060 C C . GLU A 1 397 ? 13.811 2.829 31.892 1.00 79.31 397 GLU A C 1
ATOM 3062 O O . GLU A 1 397 ? 13.347 1.748 32.254 1.00 79.31 397 GLU A O 1
ATOM 3067 N N . PHE A 1 398 ? 14.144 3.075 30.621 1.00 76.62 398 PHE A N 1
ATOM 3068 C CA . PHE A 1 398 ? 13.820 2.179 29.502 1.00 76.62 398 PHE A CA 1
ATOM 3069 C C . PHE A 1 398 ? 14.871 1.082 29.276 1.00 76.62 398 PHE A C 1
ATOM 3071 O O . PHE A 1 398 ? 14.517 -0.061 29.001 1.00 76.62 398 PHE A O 1
ATOM 3078 N N . LEU A 1 399 ? 16.167 1.390 29.425 1.00 80.69 399 LEU A N 1
ATOM 3079 C CA . LEU A 1 399 ? 17.257 0.414 29.237 1.00 80.69 399 LEU A CA 1
ATOM 3080 C C . LEU A 1 399 ? 17.757 -0.179 30.569 1.00 80.69 399 LEU A C 1
ATOM 3082 O O . LEU A 1 399 ? 18.602 -1.082 30.589 1.00 80.69 399 LEU A O 1
ATOM 3086 N N . GLY A 1 400 ? 17.255 0.325 31.699 1.00 74.50 400 GLY A N 1
ATOM 3087 C CA . GLY A 1 400 ? 17.612 -0.072 33.060 1.00 74.50 400 GLY A CA 1
ATOM 3088 C C . GLY A 1 400 ? 18.916 0.557 33.571 1.00 74.50 400 GLY A C 1
ATOM 3089 O O . GLY A 1 400 ? 19.968 0.459 32.935 1.00 74.50 400 GLY A O 1
ATOM 3090 N N . ALA A 1 401 ? 18.896 1.100 34.786 1.00 76.94 401 ALA A N 1
ATOM 3091 C CA . ALA A 1 401 ? 20.100 1.564 35.478 1.00 76.94 401 ALA A CA 1
ATOM 3092 C C . ALA A 1 401 ? 21.114 0.421 35.773 1.00 76.94 401 ALA A C 1
ATOM 3094 O O . ALA A 1 401 ? 20.711 -0.726 35.998 1.00 76.94 401 ALA A O 1
ATOM 3095 N N . PRO A 1 402 ? 22.434 0.699 35.833 1.00 72.12 402 PRO A N 1
ATOM 3096 C CA . PRO A 1 402 ? 23.075 1.930 35.383 1.00 72.12 402 PRO A CA 1
ATOM 3097 C C . PRO A 1 402 ? 23.170 1.988 33.849 1.00 72.12 402 PRO A C 1
ATOM 3099 O O . PRO A 1 402 ? 23.326 0.953 33.192 1.00 72.12 402 PRO A O 1
ATOM 3102 N N . LEU A 1 403 ? 23.162 3.194 33.281 1.00 79.81 403 LEU A N 1
ATOM 3103 C CA . LEU A 1 403 ? 23.341 3.399 31.843 1.00 79.81 403 LEU A CA 1
ATOM 3104 C C . LEU A 1 403 ? 24.773 3.039 31.400 1.00 79.81 403 LEU A C 1
ATOM 3106 O O . LEU A 1 403 ? 25.763 3.600 31.880 1.00 79.81 403 LEU A O 1
ATOM 3110 N N . LEU A 1 404 ? 24.885 2.100 30.458 1.00 78.56 404 LEU A N 1
ATOM 3111 C CA . LEU A 1 404 ? 26.145 1.589 29.902 1.00 78.56 404 LEU A CA 1
ATOM 3112 C C . LEU A 1 404 ? 26.110 1.676 28.374 1.00 78.56 404 LEU A C 1
ATOM 3114 O O . LEU A 1 404 ? 25.048 1.490 27.786 1.00 78.56 404 LEU A O 1
ATOM 3118 N N . SER A 1 405 ? 27.260 1.885 27.720 1.00 74.56 405 SER A N 1
ATOM 3119 C CA . SER A 1 405 ? 27.302 2.017 26.251 1.00 74.56 405 SER A CA 1
ATOM 3120 C C . SER A 1 405 ? 26.741 0.777 25.552 1.00 74.56 405 SER A C 1
ATOM 3122 O O . SER A 1 405 ? 25.868 0.909 24.709 1.00 74.56 405 SER A O 1
ATOM 3124 N N . VAL A 1 406 ? 27.109 -0.421 26.023 1.00 68.75 406 VAL A N 1
ATOM 3125 C CA . VAL A 1 406 ? 26.599 -1.710 25.523 1.00 68.75 406 VAL A CA 1
ATOM 3126 C C . VAL A 1 406 ? 25.067 -1.800 25.571 1.00 68.75 406 VAL A C 1
ATOM 3128 O O . VAL A 1 406 ? 24.479 -2.402 24.686 1.00 68.75 406 VAL A O 1
ATOM 3131 N N . LYS A 1 407 ? 24.397 -1.170 26.550 1.00 74.44 407 LYS A N 1
ATOM 3132 C CA . LYS A 1 407 ? 22.924 -1.144 26.600 1.00 74.44 407 LYS A CA 1
ATOM 3133 C C . LYS A 1 407 ? 22.327 -0.254 25.510 1.00 74.44 407 LYS A C 1
ATOM 3135 O O . LYS A 1 407 ? 21.346 -0.643 24.891 1.00 74.44 407 LYS A O 1
ATOM 3140 N N . ILE A 1 408 ? 22.935 0.905 25.259 1.00 74.94 408 ILE A N 1
ATOM 3141 C CA . ILE A 1 408 ? 22.543 1.827 24.180 1.00 74.94 408 ILE A CA 1
ATOM 3142 C C . ILE A 1 408 ? 22.813 1.173 22.812 1.00 74.94 408 ILE A C 1
ATOM 3144 O O . ILE A 1 408 ? 21.970 1.212 21.926 1.00 74.94 408 ILE A O 1
ATOM 3148 N N . GLU A 1 409 ? 23.961 0.506 22.666 1.00 71.62 409 GLU A N 1
ATOM 3149 C CA . GLU A 1 409 ? 24.370 -0.241 21.467 1.00 71.62 409 GLU A CA 1
ATOM 3150 C C . GLU A 1 409 ? 23.453 -1.447 21.165 1.00 71.62 409 GLU A C 1
ATOM 3152 O O . GLU A 1 409 ? 23.343 -1.846 20.010 1.00 71.62 409 GLU A O 1
ATOM 3157 N N . GLN A 1 410 ? 22.798 -2.027 22.180 1.00 62.91 410 GLN A N 1
ATOM 3158 C CA . GLN A 1 410 ? 21.913 -3.197 22.054 1.00 62.91 410 GLN A CA 1
ATOM 3159 C C . GLN A 1 410 ? 20.422 -2.867 21.863 1.00 62.91 410 GLN A C 1
ATOM 3161 O O . GLN A 1 410 ? 19.662 -3.780 21.565 1.00 62.91 410 GLN A O 1
ATOM 3166 N N . ASN A 1 411 ? 20.003 -1.610 22.045 1.00 65.88 411 ASN A N 1
ATOM 3167 C CA . ASN A 1 411 ? 18.594 -1.177 22.009 1.00 65.88 411 ASN A CA 1
ATOM 3168 C C . ASN A 1 411 ? 18.466 0.134 21.204 1.00 65.88 411 ASN A C 1
ATOM 3170 O O . ASN A 1 411 ? 17.907 1.131 21.667 1.00 65.88 411 ASN A O 1
ATOM 3174 N N . TYR A 1 412 ? 19.118 0.172 20.038 1.00 66.88 412 TYR A N 1
ATOM 3175 C CA . TYR A 1 412 ? 19.268 1.379 19.215 1.00 66.88 412 TYR A CA 1
ATOM 3176 C C . TYR A 1 412 ? 17.931 1.885 18.644 1.00 66.88 412 TYR A C 1
ATOM 3178 O O . TYR A 1 412 ? 17.726 3.087 18.507 1.00 66.88 412 TYR A O 1
ATOM 3186 N N . ASP A 1 413 ? 17.019 0.959 18.369 1.00 55.84 413 ASP A N 1
ATOM 3187 C CA . ASP A 1 413 ? 15.615 1.160 18.012 1.00 55.84 413 ASP A CA 1
ATOM 3188 C C . ASP A 1 413 ? 14.839 1.933 19.091 1.00 55.84 413 ASP A C 1
ATOM 3190 O O . ASP A 1 413 ? 14.302 3.007 18.815 1.00 55.84 413 ASP A O 1
ATOM 3194 N N . ILE A 1 414 ? 14.856 1.447 20.335 1.00 69.38 414 ILE A N 1
ATOM 3195 C CA . ILE A 1 414 ? 14.198 2.096 21.481 1.00 69.38 414 ILE A CA 1
ATOM 3196 C C . ILE A 1 414 ? 14.835 3.470 21.743 1.00 69.38 414 ILE A C 1
ATOM 3198 O O . ILE A 1 414 ? 14.136 4.447 22.008 1.00 69.38 414 ILE A O 1
ATOM 3202 N N . VAL A 1 415 ? 16.162 3.582 21.615 1.00 75.44 415 VAL A N 1
ATOM 3203 C CA . VAL A 1 415 ? 16.893 4.856 21.745 1.00 75.44 415 VAL A CA 1
ATOM 3204 C C . VAL A 1 415 ? 16.488 5.866 20.666 1.00 75.44 415 VAL A C 1
ATOM 3206 O O . VAL A 1 415 ? 16.319 7.042 20.984 1.00 75.44 415 VAL A O 1
ATOM 3209 N N . ALA A 1 416 ? 16.314 5.437 19.413 1.00 64.94 416 ALA A N 1
ATOM 3210 C CA . ALA A 1 416 ? 15.898 6.309 18.316 1.00 64.94 416 ALA A CA 1
ATOM 3211 C C . ALA A 1 416 ? 14.455 6.808 18.495 1.00 64.94 416 ALA A C 1
ATOM 3213 O O . ALA A 1 416 ? 14.203 8.004 18.345 1.00 64.94 416 ALA A O 1
ATOM 3214 N N . GLN A 1 417 ? 13.533 5.923 18.889 1.00 65.56 417 GLN A N 1
ATOM 3215 C CA . GLN A 1 417 ? 12.148 6.286 19.203 1.00 65.56 417 GLN A CA 1
ATOM 3216 C C . GLN A 1 417 ? 12.073 7.277 20.378 1.00 65.56 417 GLN A C 1
ATOM 3218 O O . GLN A 1 417 ? 11.459 8.335 20.250 1.00 65.56 417 GLN A O 1
ATOM 3223 N N . LEU A 1 418 ? 12.781 7.006 21.486 1.00 76.50 418 LEU A N 1
ATOM 3224 C CA . LEU A 1 418 ? 12.853 7.924 22.633 1.00 76.50 418 LEU A CA 1
ATOM 3225 C C . LEU A 1 418 ? 13.381 9.300 22.237 1.00 76.50 418 LEU A C 1
ATOM 3227 O O . LEU A 1 418 ? 12.858 10.302 22.714 1.00 76.50 418 LEU A O 1
ATOM 3231 N N . LEU A 1 419 ? 14.397 9.360 21.370 1.00 75.19 419 LEU A N 1
ATOM 3232 C CA . LEU A 1 419 ? 14.950 10.622 20.879 1.00 75.19 419 LEU A CA 1
ATOM 3233 C C . LEU A 1 419 ? 13.965 11.398 19.996 1.00 75.19 419 LEU A C 1
ATOM 3235 O O . LEU A 1 419 ? 13.917 12.618 20.121 1.00 75.19 419 LEU A O 1
ATOM 3239 N N . GLY A 1 420 ? 13.171 10.725 19.159 1.00 67.19 420 GLY A N 1
ATOM 3240 C CA . GLY A 1 420 ? 12.112 11.373 18.374 1.00 67.19 420 GLY A CA 1
ATOM 3241 C C . GLY A 1 420 ? 11.007 11.968 19.252 1.00 67.19 420 GLY A C 1
ATOM 3242 O O . GLY A 1 420 ? 10.583 13.099 19.034 1.00 67.19 420 GLY A O 1
ATOM 3243 N N . GLU A 1 421 ? 10.606 11.250 20.300 1.00 74.94 421 GLU A N 1
ATOM 3244 C CA . GLU A 1 421 ? 9.505 11.652 21.185 1.00 74.94 421 GLU A CA 1
ATOM 3245 C C . GLU A 1 421 ? 9.884 12.724 22.222 1.00 74.94 421 GLU A C 1
ATOM 3247 O O . GLU A 1 421 ? 9.028 13.494 22.666 1.00 74.94 421 GLU A O 1
ATOM 3252 N N . VAL A 1 422 ? 11.164 12.836 22.600 1.00 72.94 422 VAL A N 1
ATOM 3253 C CA . VAL A 1 422 ? 11.657 13.969 23.412 1.00 72.94 422 VAL A CA 1
ATOM 3254 C C . VAL A 1 422 ? 12.168 15.148 22.578 1.00 72.94 422 VAL A C 1
ATOM 3256 O O . VAL A 1 422 ? 12.379 16.219 23.147 1.00 72.94 422 VAL A O 1
ATOM 3259 N N . CYS A 1 423 ? 12.367 14.981 21.265 1.00 66.00 423 CYS A N 1
ATOM 3260 C CA . CYS A 1 423 ? 12.850 16.032 20.367 1.00 66.00 423 CYS A CA 1
ATOM 3261 C C . CYS A 1 423 ? 12.233 15.949 18.955 1.00 66.00 423 CYS A C 1
ATOM 3263 O O . CYS A 1 423 ? 12.844 15.364 18.054 1.00 66.00 423 CYS A O 1
ATOM 3265 N N . ASP A 1 424 ? 11.109 16.629 18.697 1.00 56.75 424 ASP A N 1
ATOM 3266 C CA . ASP A 1 424 ? 10.636 16.775 17.310 1.00 56.75 424 ASP A CA 1
ATOM 3267 C C . ASP A 1 424 ? 11.511 17.783 16.549 1.00 56.75 424 ASP A C 1
ATOM 3269 O O . ASP A 1 424 ? 11.728 18.914 16.986 1.00 56.75 424 ASP A O 1
ATOM 3273 N N . ALA A 1 425 ? 12.060 17.350 15.412 1.00 50.31 425 ALA A N 1
ATOM 3274 C CA . ALA A 1 425 ? 12.941 18.126 14.532 1.00 50.31 425 ALA A CA 1
ATOM 3275 C C . ALA A 1 425 ? 14.128 18.845 15.231 1.00 50.31 425 ALA A C 1
ATOM 3277 O O . ALA A 1 425 ? 14.685 19.797 14.684 1.00 50.31 425 ALA A O 1
ATOM 3278 N N . GLY A 1 426 ? 14.542 18.384 16.419 1.00 52.75 426 GLY A N 1
ATOM 3279 C CA . GLY A 1 426 ? 15.605 18.997 17.228 1.00 52.75 426 GLY A CA 1
ATOM 3280 C C . GLY A 1 426 ? 15.142 20.083 18.213 1.00 52.75 426 GLY A C 1
ATOM 3281 O O . GLY A 1 426 ? 15.973 20.625 18.943 1.00 52.75 426 GLY A O 1
ATOM 3282 N N . ILE A 1 427 ? 13.842 20.381 18.280 1.00 59.28 427 ILE A N 1
ATOM 3283 C CA . ILE A 1 427 ? 13.237 21.192 19.343 1.00 59.28 427 ILE A CA 1
ATOM 3284 C C . ILE A 1 427 ? 13.002 20.285 20.552 1.00 59.28 427 ILE A C 1
ATOM 3286 O O . ILE A 1 427 ? 12.400 19.228 20.414 1.00 59.28 427 ILE A O 1
ATOM 3290 N N . ILE A 1 428 ? 13.450 20.699 21.739 1.00 71.25 428 ILE A N 1
ATOM 3291 C CA . ILE A 1 428 ? 13.244 19.936 22.979 1.00 71.25 428 ILE A CA 1
ATOM 3292 C C . ILE A 1 428 ? 11.752 19.937 23.338 1.00 71.25 428 ILE A C 1
ATOM 3294 O O . ILE A 1 428 ? 11.198 20.969 23.728 1.00 71.25 428 ILE A O 1
ATOM 3298 N N . SER A 1 429 ? 11.120 18.770 23.253 1.00 61.25 429 SER A N 1
ATOM 3299 C CA . SER A 1 429 ? 9.742 18.546 23.683 1.00 61.25 429 SER A CA 1
ATOM 3300 C C . SER A 1 429 ? 9.701 18.316 25.196 1.00 61.25 429 SER A C 1
ATOM 3302 O O . SER A 1 429 ? 10.452 17.510 25.746 1.00 61.25 429 SER A O 1
ATOM 3304 N N . ASN A 1 430 ? 8.775 18.976 25.897 1.00 61.34 430 ASN A N 1
ATOM 3305 C CA . ASN A 1 430 ? 8.542 18.767 27.336 1.00 61.34 430 ASN A CA 1
ATOM 3306 C C . ASN A 1 430 ? 7.734 17.482 27.626 1.00 61.34 430 ASN A C 1
ATOM 3308 O O . ASN A 1 430 ? 6.881 17.453 28.513 1.00 61.34 430 ASN A O 1
ATOM 3312 N N . THR A 1 431 ? 7.998 16.412 26.876 1.00 58.88 431 THR A N 1
ATOM 3313 C CA . THR A 1 431 ? 7.277 15.137 26.935 1.00 58.88 431 THR A CA 1
ATOM 3314 C C . THR A 1 431 ? 7.462 14.496 28.310 1.00 58.88 431 THR A C 1
ATOM 3316 O O . THR A 1 431 ? 8.589 14.345 28.800 1.00 58.88 431 THR A O 1
ATOM 3319 N N . GLU A 1 432 ? 6.365 14.177 29.000 1.00 57.97 432 GLU A N 1
ATOM 3320 C CA . GLU A 1 432 ? 6.429 13.521 30.312 1.00 57.97 432 GLU A CA 1
ATOM 3321 C C . GLU A 1 432 ? 6.879 12.057 30.173 1.00 57.97 432 GLU A C 1
ATOM 3323 O O . GLU A 1 432 ? 6.503 11.414 29.195 1.00 57.97 432 GLU A O 1
ATOM 3328 N N . PRO A 1 433 ? 7.635 11.479 31.133 1.00 54.34 433 PRO A N 1
ATOM 3329 C CA . PRO A 1 433 ? 8.128 10.100 31.012 1.00 54.34 433 PRO A CA 1
ATOM 3330 C C . PRO A 1 433 ? 7.008 9.069 30.826 1.00 54.34 433 PRO A C 1
ATOM 3332 O O . PRO A 1 433 ? 7.180 8.080 30.121 1.00 54.34 433 PRO A O 1
ATOM 3335 N N . ASN A 1 434 ? 5.829 9.347 31.391 1.00 57.53 434 ASN A N 1
ATOM 3336 C CA . ASN A 1 434 ? 4.624 8.546 31.189 1.00 57.53 434 ASN A CA 1
ATOM 3337 C C . ASN A 1 434 ? 4.171 8.540 29.720 1.00 57.53 434 ASN A C 1
ATOM 3339 O O . ASN A 1 434 ? 3.839 7.483 29.205 1.00 57.53 434 ASN A O 1
ATOM 3343 N N . ALA A 1 435 ? 4.217 9.689 29.034 1.00 58.88 435 ALA A N 1
ATOM 3344 C CA . ALA A 1 435 ? 3.847 9.797 27.623 1.00 58.88 435 ALA A CA 1
ATOM 3345 C C . ALA A 1 435 ? 4.865 9.108 26.693 1.00 58.88 435 ALA A C 1
ATOM 3347 O O . ALA A 1 435 ? 4.480 8.608 25.644 1.00 58.88 435 ALA A O 1
ATOM 3348 N N . LEU A 1 436 ? 6.137 9.010 27.102 1.00 59.12 436 LEU A N 1
ATOM 3349 C CA . LEU A 1 436 ? 7.174 8.286 26.351 1.00 59.12 436 LEU A CA 1
ATOM 3350 C C . LEU A 1 436 ? 6.986 6.767 26.388 1.00 59.12 436 LEU A C 1
ATOM 3352 O O . LEU A 1 436 ? 7.251 6.100 25.398 1.00 59.12 436 LEU A O 1
ATOM 3356 N N . ARG A 1 437 ? 6.509 6.205 27.509 1.00 60.31 437 ARG A N 1
ATOM 3357 C CA . ARG A 1 437 ? 6.172 4.763 27.613 1.00 60.31 437 ARG A CA 1
ATOM 3358 C C . ARG A 1 437 ? 5.037 4.363 26.675 1.00 60.31 437 ARG A C 1
ATOM 3360 O O . ARG A 1 437 ? 4.845 3.190 26.385 1.00 60.31 437 ARG A O 1
ATOM 3367 N N . ASP A 1 438 ? 4.284 5.378 26.288 1.00 57.22 438 ASP A N 1
ATOM 3368 C CA . ASP A 1 438 ? 3.059 5.343 25.528 1.00 57.22 438 ASP A CA 1
ATOM 3369 C C . ASP A 1 438 ? 3.339 5.501 24.021 1.00 57.22 438 ASP A C 1
ATOM 3371 O O . ASP A 1 438 ? 2.593 4.981 23.196 1.00 57.22 438 ASP A O 1
ATOM 3375 N N . SER A 1 439 ? 4.344 6.286 23.620 1.00 49.44 439 SER A N 1
ATOM 3376 C CA . SER A 1 439 ? 4.703 6.521 22.208 1.00 49.44 439 SER A CA 1
ATOM 3377 C C . SER A 1 439 ? 5.975 5.809 21.742 1.00 49.44 439 SER A C 1
ATOM 3379 O O . SER A 1 439 ? 6.245 5.798 20.545 1.00 49.44 439 SER A O 1
ATOM 3381 N N . VAL A 1 440 ? 6.721 5.176 22.651 1.00 46.84 440 VAL A N 1
ATOM 3382 C CA . VAL A 1 440 ? 7.856 4.309 22.318 1.00 46.84 440 VAL A CA 1
ATOM 3383 C C . VAL A 1 440 ? 7.507 2.847 22.550 1.00 46.84 440 VAL A C 1
ATOM 3385 O O . VAL A 1 440 ? 7.268 2.415 23.681 1.00 46.84 440 VAL A O 1
ATOM 3388 N N . GLU A 1 441 ? 7.609 2.059 21.487 1.00 50.94 441 GLU A N 1
ATOM 3389 C CA . GLU A 1 441 ? 7.524 0.605 21.518 1.00 50.94 441 GLU A CA 1
ATOM 3390 C C . GLU A 1 441 ? 8.781 -0.013 22.146 1.00 50.94 441 GLU A C 1
ATOM 3392 O O . GLU A 1 441 ? 9.657 -0.581 21.494 1.00 50.94 441 GLU A O 1
ATOM 3397 N N . THR A 1 442 ? 8.826 0.015 23.477 1.00 45.94 442 THR A N 1
ATOM 3398 C CA . THR A 1 442 ? 9.315 -1.172 24.193 1.00 45.94 442 THR A CA 1
ATOM 3399 C C . THR A 1 442 ? 8.365 -2.341 23.903 1.00 45.94 442 THR A C 1
ATOM 3401 O O . THR A 1 442 ? 7.183 -2.113 23.647 1.00 45.94 442 THR A O 1
ATOM 3404 N N . GLN A 1 443 ? 8.835 -3.594 23.950 1.00 40.31 443 GLN A N 1
ATOM 3405 C CA . GLN A 1 443 ? 7.965 -4.756 23.707 1.00 40.31 443 GLN A CA 1
ATOM 3406 C C . GLN A 1 443 ? 6.844 -4.878 24.760 1.00 40.31 443 GLN A C 1
ATOM 3408 O O . GLN A 1 443 ? 7.041 -5.533 25.782 1.00 40.31 443 GLN A O 1
ATOM 3413 N N . ASN A 1 444 ? 5.694 -4.241 24.494 1.00 32.66 444 ASN A N 1
ATOM 3414 C CA . ASN A 1 444 ? 4.340 -4.490 25.016 1.00 32.66 444 ASN A CA 1
ATOM 3415 C C . ASN A 1 444 ? 3.346 -3.474 24.393 1.00 32.66 444 ASN A C 1
ATOM 3417 O O . ASN A 1 444 ? 2.911 -2.523 25.039 1.00 32.66 444 ASN A O 1
ATOM 3421 N N . PHE A 1 445 ? 2.970 -3.693 23.129 1.00 34.91 445 PHE A N 1
ATOM 3422 C CA . PHE A 1 445 ? 2.167 -2.784 22.283 1.00 34.91 445 PHE A CA 1
ATOM 3423 C C . PHE A 1 445 ? 0.754 -2.435 22.820 1.00 34.91 445 PHE A C 1
ATOM 3425 O O . PHE A 1 445 ? 0.171 -1.415 22.468 1.00 34.91 445 PHE A O 1
ATOM 3432 N N . ILE A 1 446 ? 0.195 -3.260 23.712 1.00 35.34 446 ILE A N 1
ATOM 3433 C CA . ILE A 1 446 ? -1.230 -3.226 24.109 1.00 35.34 446 ILE A CA 1
ATOM 3434 C C . ILE A 1 446 ? -1.544 -2.151 25.180 1.00 35.34 446 ILE A C 1
ATOM 3436 O O . ILE A 1 446 ? -2.692 -1.959 25.570 1.00 35.34 446 ILE A O 1
ATOM 3440 N N . GLY A 1 447 ? -0.552 -1.379 25.635 1.00 33.44 447 GLY A N 1
ATOM 3441 C CA . GLY A 1 447 ? -0.764 -0.336 26.648 1.00 33.44 447 GLY A CA 1
ATOM 3442 C C . GLY A 1 447 ? -1.605 0.868 26.194 1.00 33.44 447 GLY A C 1
ATOM 3443 O O . GLY A 1 447 ? -2.239 1.501 27.037 1.00 33.44 447 GLY A O 1
ATOM 3444 N N . LYS A 1 448 ? -1.609 1.203 24.891 1.00 36.22 448 LYS A N 1
ATOM 3445 C CA . LYS A 1 448 ? -1.880 2.590 24.456 1.00 36.22 448 LYS A CA 1
ATOM 3446 C C . LYS A 1 448 ? -3.087 2.821 23.545 1.00 36.22 448 LYS A C 1
ATOM 3448 O O . LYS A 1 448 ? -3.520 3.963 23.408 1.00 36.22 448 LYS A O 1
ATOM 3453 N N . LEU A 1 449 ? -3.699 1.771 22.991 1.00 35.56 449 LEU A N 1
ATOM 3454 C CA . LEU A 1 449 ? -4.941 1.913 22.209 1.00 35.56 449 LEU A CA 1
ATOM 3455 C C . LEU A 1 449 ? -6.135 2.367 23.082 1.00 35.56 449 LEU A C 1
ATOM 3457 O O . LEU A 1 449 ? -7.099 2.930 22.581 1.00 35.56 449 LEU A O 1
ATOM 3461 N N . LEU A 1 450 ? -6.035 2.198 24.406 1.00 32.81 450 LEU A N 1
ATOM 3462 C CA . LEU A 1 450 ? -7.043 2.582 25.404 1.00 32.81 450 LEU A CA 1
ATOM 3463 C C . LEU A 1 450 ? -6.840 4.010 25.974 1.00 32.81 450 LEU A C 1
ATOM 3465 O O . LEU A 1 450 ? -7.397 4.354 27.017 1.00 32.81 450 LEU A O 1
ATOM 3469 N N . GLY A 1 451 ? -6.027 4.848 25.315 1.00 27.28 451 GLY A N 1
ATOM 3470 C CA . GLY A 1 451 ? -5.547 6.145 25.824 1.00 27.28 451 GLY A CA 1
ATOM 3471 C C . GLY A 1 451 ? -6.547 7.318 25.851 1.00 27.28 451 GLY A C 1
ATOM 3472 O O . GLY A 1 451 ? -6.199 8.396 26.333 1.00 27.28 451 GLY A O 1
ATOM 3473 N N . GLY A 1 452 ? -7.778 7.149 25.358 1.00 24.53 452 GLY A N 1
ATOM 3474 C CA . GLY A 1 452 ? -8.848 8.158 25.414 1.00 24.53 452 GLY A CA 1
ATOM 3475 C C . GLY A 1 452 ? -9.954 7.895 24.380 1.00 24.53 452 GLY A C 1
ATOM 3476 O O . GLY A 1 452 ? -9.673 7.341 23.329 1.00 24.53 452 GLY A O 1
ATOM 3477 N N . VAL A 1 453 ? -11.223 8.261 24.600 1.00 27.23 453 VAL A N 1
ATOM 3478 C CA . VAL A 1 453 ? -11.807 9.123 25.650 1.00 27.23 453 VAL A CA 1
ATOM 3479 C C . VAL A 1 453 ? -13.053 8.448 26.249 1.00 27.23 453 VAL A C 1
ATOM 3481 O O . VAL A 1 453 ? -13.927 8.011 25.513 1.00 27.23 453 VAL A O 1
ATOM 3484 N N . GLY A 1 454 ? -13.150 8.368 27.583 1.00 25.69 454 GLY A N 1
ATOM 3485 C CA . GLY A 1 454 ? -14.200 7.601 28.279 1.00 25.69 454 GLY A CA 1
ATOM 3486 C C . GLY A 1 454 ? -15.302 8.416 28.978 1.00 25.69 454 GLY A C 1
ATOM 3487 O O . GLY A 1 454 ? -15.319 9.648 28.958 1.00 25.69 454 GLY A O 1
ATOM 3488 N N . LEU A 1 455 ? -16.202 7.705 29.674 1.00 24.45 455 LEU A N 1
ATOM 3489 C CA . LEU A 1 455 ? -17.285 8.260 30.505 1.00 24.45 455 LEU A CA 1
ATOM 3490 C C . LEU A 1 455 ? -17.238 7.729 31.964 1.00 24.45 455 LEU A C 1
ATOM 3492 O O . LEU A 1 455 ? -16.537 6.757 32.238 1.00 24.45 455 LEU A O 1
ATOM 3496 N N . PRO A 1 456 ? -17.872 8.409 32.950 1.00 31.25 456 PRO A N 1
ATOM 3497 C CA . PRO A 1 456 ? -17.234 8.549 34.264 1.00 31.25 456 PRO A CA 1
ATOM 3498 C C . PRO A 1 456 ? -17.904 7.843 35.458 1.00 31.25 456 PRO A C 1
ATOM 3500 O O . PRO A 1 456 ? -19.112 7.946 35.671 1.00 31.25 456 PRO A O 1
ATOM 3503 N N . GLY A 1 457 ? -17.072 7.361 36.389 1.00 23.25 457 GLY A N 1
ATOM 3504 C CA . GLY A 1 457 ? -17.422 7.309 37.814 1.00 23.25 457 GLY A CA 1
ATOM 3505 C C . GLY A 1 457 ? -16.455 6.488 38.687 1.00 23.25 457 GLY A C 1
ATOM 3506 O O . GLY A 1 457 ? -16.077 5.403 38.260 1.00 23.25 457 GLY A O 1
ATOM 3507 N N . PRO A 1 458 ? -16.086 6.925 39.915 1.00 34.44 458 PRO A N 1
ATOM 3508 C CA . PRO A 1 458 ? -16.401 8.188 40.589 1.00 34.44 458 PRO A CA 1
ATOM 3509 C C . PRO A 1 458 ? -15.186 9.137 40.717 1.00 34.44 458 PRO A C 1
ATOM 3511 O O . PRO A 1 458 ? -14.167 8.775 41.286 1.00 34.44 458 PRO A O 1
ATOM 3514 N N . ASN A 1 459 ? -15.356 10.393 40.290 1.00 29.92 459 ASN A N 1
ATOM 3515 C CA . ASN A 1 459 ? -14.525 11.562 40.631 1.00 29.92 459 ASN A CA 1
ATOM 3516 C C . ASN A 1 459 ? -12.989 11.390 40.714 1.00 29.92 459 ASN A C 1
ATOM 3518 O O . ASN A 1 459 ? -12.434 11.303 41.804 1.00 29.92 459 ASN A O 1
ATOM 3522 N N . GLU A 1 460 ? -12.312 11.727 39.617 1.00 29.61 460 GLU A N 1
ATOM 3523 C CA . GLU A 1 460 ? -11.529 12.972 39.621 1.00 29.61 460 GLU A CA 1
ATOM 3524 C C . GLU A 1 460 ? -11.716 13.695 38.277 1.00 29.61 460 GLU A C 1
ATOM 3526 O O . GLU A 1 460 ? -11.071 13.401 37.277 1.00 29.61 460 GLU A O 1
ATOM 3531 N N . LYS A 1 461 ? -12.687 14.622 38.219 1.00 36.41 461 LYS A N 1
ATOM 3532 C CA . LYS A 1 461 ? -12.867 15.475 37.035 1.00 36.41 461 LYS A CA 1
ATOM 3533 C C . LYS A 1 461 ? -11.674 16.419 36.928 1.00 36.41 461 LYS A C 1
ATOM 3535 O O . LYS A 1 461 ? -11.456 17.203 37.852 1.00 36.41 461 LYS A O 1
ATOM 3540 N N . LEU A 1 462 ? -10.983 16.408 35.786 1.00 39.00 462 LEU A N 1
ATOM 3541 C CA . LEU A 1 462 ? -9.964 17.406 35.469 1.00 39.00 462 LEU A CA 1
ATOM 3542 C C . LEU A 1 462 ? -10.585 18.808 35.578 1.00 39.00 462 LEU A C 1
ATOM 3544 O O . LEU A 1 462 ? -11.491 19.169 34.823 1.00 39.00 462 LEU A O 1
ATOM 3548 N N . PHE A 1 463 ? -10.145 19.582 36.569 1.00 48.59 463 PHE A N 1
ATOM 3549 C CA . PHE A 1 463 ? -10.741 20.879 36.863 1.00 48.59 463 PHE A CA 1
ATOM 3550 C C . PHE A 1 463 ? -10.194 21.939 35.906 1.00 48.59 463 PHE A C 1
ATOM 3552 O O . PHE A 1 463 ? -9.170 22.562 36.174 1.00 48.59 463 PHE A O 1
ATOM 3559 N N . LEU A 1 464 ? -10.885 22.156 34.789 1.00 55.50 464 LEU A N 1
ATOM 3560 C CA . LEU A 1 464 ? -10.616 23.296 33.915 1.00 55.50 464 LEU A CA 1
ATOM 3561 C C . LEU A 1 464 ? -11.232 24.566 34.538 1.00 55.50 464 LEU A C 1
ATOM 3563 O O . LEU A 1 464 ? -12.456 24.637 34.679 1.00 55.50 464 LEU A O 1
ATOM 3567 N N . PRO A 1 465 ? -10.424 25.578 34.918 1.00 66.00 465 PRO A N 1
ATOM 3568 C CA . PRO A 1 465 ? -10.926 26.794 35.561 1.00 66.00 465 PRO A CA 1
ATOM 3569 C C . PRO A 1 465 ? -11.563 27.786 34.572 1.00 66.00 465 PRO A C 1
ATOM 3571 O O . PRO A 1 465 ? -12.180 28.765 34.994 1.00 66.00 465 PRO A O 1
ATOM 3574 N N . ALA A 1 466 ? -11.417 27.551 33.264 1.00 72.69 466 ALA A N 1
ATOM 3575 C CA . ALA A 1 466 ? -12.016 28.336 32.192 1.00 72.69 466 ALA A CA 1
ATOM 3576 C C . ALA A 1 466 ? -12.437 27.428 31.023 1.00 72.69 466 ALA A C 1
ATOM 3578 O O . ALA A 1 466 ? -11.699 26.517 30.651 1.00 72.69 466 ALA A O 1
ATOM 3579 N N . THR A 1 467 ? -13.594 27.705 30.419 1.00 72.44 467 THR A N 1
ATOM 3580 C CA . THR A 1 467 ? -14.065 27.108 29.152 1.00 72.44 467 THR A CA 1
ATOM 3581 C C . THR A 1 467 ? -14.573 28.202 28.209 1.00 72.44 467 THR A C 1
ATOM 3583 O O . THR A 1 467 ? -14.953 29.276 28.682 1.00 72.44 467 THR A O 1
ATOM 3586 N N . VAL A 1 468 ? -14.575 27.966 26.889 1.00 82.19 468 VAL A N 1
ATOM 3587 C CA . VAL A 1 468 ? -14.912 28.980 25.869 1.00 82.19 468 VAL A CA 1
ATOM 3588 C C . VAL A 1 468 ? -15.910 28.475 24.813 1.00 82.19 468 VAL A C 1
ATOM 3590 O O . VAL A 1 468 ? -15.868 27.314 24.422 1.00 82.19 468 VAL A O 1
ATOM 3593 N N . ASP A 1 469 ? -16.799 29.368 24.373 1.00 80.50 469 ASP A N 1
ATOM 3594 C CA . ASP A 1 469 ? -17.765 29.252 23.266 1.00 80.50 469 ASP A CA 1
ATOM 3595 C C . ASP A 1 469 ? -17.529 30.433 22.295 1.00 80.50 469 ASP A C 1
ATOM 3597 O O . ASP A 1 469 ? -17.162 31.528 22.736 1.00 80.50 469 ASP A O 1
ATOM 3601 N N . MET A 1 470 ? -17.726 30.241 20.988 1.00 88.06 470 MET A N 1
ATOM 3602 C CA . MET A 1 470 ? -17.594 31.290 19.963 1.00 88.06 470 MET A CA 1
ATOM 3603 C C . MET A 1 470 ? -18.747 31.208 18.964 1.00 88.06 470 MET A C 1
ATOM 3605 O O . MET A 1 470 ? -19.077 30.147 18.444 1.00 88.06 470 MET A O 1
ATOM 3609 N N . ARG A 1 471 ? -19.321 32.370 18.648 1.00 86.75 471 ARG A N 1
ATOM 3610 C CA . ARG A 1 471 ? -20.423 32.546 17.701 1.00 86.75 471 ARG A CA 1
ATOM 3611 C C . ARG A 1 471 ? -20.038 33.611 16.687 1.00 86.75 471 ARG A C 1
ATOM 3613 O O . ARG A 1 471 ? -19.574 34.681 17.070 1.00 86.75 471 ARG A O 1
ATOM 3620 N N . ILE A 1 472 ? -20.248 33.319 15.411 1.00 89.50 472 ILE A N 1
ATOM 3621 C CA . ILE A 1 472 ? -19.921 34.181 14.267 1.00 89.50 472 ILE A CA 1
ATOM 3622 C C . ILE A 1 472 ? -21.128 34.270 13.324 1.00 89.50 472 ILE A C 1
ATOM 3624 O O . ILE A 1 472 ? -22.114 33.561 13.522 1.00 89.50 472 ILE A O 1
ATOM 3628 N N . GLY A 1 473 ? -21.073 35.138 12.311 1.00 80.56 473 GLY A N 1
ATOM 3629 C CA . GLY A 1 473 ? -22.187 35.323 11.375 1.00 80.56 473 GLY A CA 1
ATOM 3630 C C . GLY A 1 473 ? -23.405 36.014 11.999 1.00 80.56 473 GLY A C 1
ATOM 3631 O O . GLY A 1 473 ? -24.516 35.876 11.491 1.00 80.56 473 GLY A O 1
ATOM 3632 N N . LEU A 1 474 ? -23.229 36.723 13.119 1.00 82.88 474 LEU A N 1
ATOM 3633 C CA . LEU A 1 474 ? -24.319 37.376 13.837 1.00 82.88 474 LEU A CA 1
ATOM 3634 C C . LEU A 1 474 ? -24.672 38.737 13.199 1.00 82.88 474 LEU A C 1
ATOM 3636 O O . LEU A 1 474 ? -23.933 39.298 12.384 1.00 82.88 474 LEU A O 1
ATOM 3640 N N . GLY A 1 475 ? -25.826 39.277 13.595 1.00 80.06 475 GLY A N 1
ATOM 3641 C CA . GLY A 1 475 ? -26.321 40.571 13.120 1.00 80.06 475 GLY A CA 1
ATOM 3642 C C . GLY A 1 475 ? -26.938 40.534 11.712 1.00 80.06 475 GLY A C 1
ATOM 3643 O O . GLY A 1 475 ? -26.834 39.541 10.994 1.00 80.06 475 GLY A O 1
ATOM 3644 N N . PRO A 1 476 ? -27.596 41.622 11.270 1.00 73.50 476 PRO A N 1
ATOM 3645 C CA . PRO A 1 476 ? -28.350 41.658 10.009 1.00 73.50 476 PRO A CA 1
ATOM 3646 C C . PRO A 1 476 ? -27.482 41.633 8.735 1.00 73.50 476 PRO A C 1
ATOM 3648 O O . PRO A 1 476 ? -28.034 41.635 7.634 1.00 73.50 476 PRO A O 1
ATOM 3651 N N . GLN A 1 477 ? -26.151 41.640 8.870 1.00 78.75 477 GLN A N 1
ATOM 3652 C CA . GLN A 1 477 ? -25.183 41.567 7.766 1.00 78.75 477 GLN A CA 1
ATOM 3653 C C . GLN A 1 477 ? -24.158 40.426 7.927 1.00 78.75 477 GLN A C 1
ATOM 3655 O O . GLN A 1 477 ? -23.264 40.307 7.093 1.00 78.75 477 GLN A O 1
ATOM 3660 N N . GLY A 1 478 ? -24.260 39.598 8.975 1.00 81.56 478 GLY A N 1
ATOM 3661 C CA . GLY A 1 478 ? -23.336 38.482 9.218 1.00 81.56 478 GLY A CA 1
ATOM 3662 C C . GLY A 1 478 ? -21.929 38.870 9.699 1.00 81.56 478 GLY A C 1
ATOM 3663 O O . GLY A 1 478 ? -21.036 38.033 9.651 1.00 81.56 478 GLY A O 1
ATOM 3664 N N . LEU A 1 479 ? -21.719 40.117 10.136 1.00 87.50 479 LEU A N 1
ATOM 3665 C CA . LEU A 1 479 ? -20.405 40.665 10.515 1.00 87.50 479 LEU A CA 1
ATOM 3666 C C . LEU A 1 479 ? -20.136 40.678 12.029 1.00 87.50 479 LEU A C 1
ATOM 3668 O O . LEU A 1 479 ? -19.020 40.992 12.445 1.00 87.50 479 LEU A O 1
ATOM 3672 N N . ASP A 1 480 ? -21.130 40.362 12.862 1.00 90.75 480 ASP A N 1
ATOM 3673 C CA . ASP A 1 480 ? -20.971 40.376 14.317 1.00 90.75 480 ASP A CA 1
ATOM 3674 C C . ASP A 1 480 ? -20.477 39.008 14.831 1.00 90.75 480 ASP A C 1
ATOM 3676 O O . ASP A 1 480 ? -20.866 37.948 14.326 1.00 90.75 480 ASP A O 1
ATOM 3680 N N . PHE A 1 481 ? -19.652 39.017 15.879 1.00 91.12 481 PHE A N 1
ATOM 3681 C CA . PHE A 1 481 ? -19.259 37.823 16.632 1.00 91.12 481 PHE A CA 1
ATOM 3682 C C . PHE A 1 481 ? -19.446 38.007 18.145 1.00 91.12 481 PHE A C 1
ATOM 3684 O O . PHE A 1 481 ? -19.428 39.126 18.660 1.00 91.12 481 PHE A O 1
ATOM 3691 N N . GLU A 1 482 ? -19.607 36.894 18.864 1.00 92.12 482 GLU A N 1
ATOM 3692 C CA . GLU A 1 482 ? -19.582 36.818 20.328 1.00 92.12 482 GLU A CA 1
ATOM 3693 C C . GLU A 1 482 ? -18.687 35.649 20.772 1.00 92.12 482 GLU A C 1
ATOM 3695 O O . GLU A 1 482 ? -18.958 34.495 20.449 1.00 92.12 482 GLU A O 1
ATOM 3700 N N . VAL A 1 483 ? -17.648 35.935 21.557 1.00 91.12 483 VAL A N 1
ATOM 3701 C CA . VAL A 1 483 ? -16.856 34.939 22.296 1.00 91.12 483 VAL A CA 1
ATOM 3702 C C . VAL A 1 483 ? -17.284 34.955 23.755 1.00 91.12 483 VAL A C 1
ATOM 3704 O O . VAL A 1 483 ? -17.514 36.014 24.332 1.00 91.12 483 VAL A O 1
ATOM 3707 N N . ARG A 1 484 ? -17.397 33.788 24.378 1.00 87.50 484 ARG A N 1
ATOM 3708 C CA . ARG A 1 484 ? -18.004 33.614 25.696 1.00 87.50 484 ARG A CA 1
ATOM 3709 C C . ARG A 1 484 ? -17.155 32.682 26.544 1.00 87.50 484 ARG A C 1
ATOM 3711 O O . ARG A 1 484 ? -16.991 31.524 26.196 1.00 87.50 484 ARG A O 1
ATOM 3718 N N . VAL A 1 485 ? -16.644 33.176 27.669 1.00 86.12 485 VAL A N 1
ATOM 3719 C CA . VAL A 1 485 ? -15.783 32.419 28.589 1.00 86.12 485 VAL A CA 1
ATOM 3720 C C . VAL A 1 485 ? -16.501 32.194 29.910 1.00 86.12 485 VAL A C 1
ATOM 3722 O O . VAL A 1 485 ? -16.933 33.149 30.554 1.00 86.12 485 VAL A O 1
ATOM 3725 N N . THR A 1 486 ? -16.616 30.939 30.337 1.00 82.81 486 THR A N 1
ATOM 3726 C CA . THR A 1 486 ? -17.165 30.583 31.652 1.00 82.81 486 THR A CA 1
ATOM 3727 C C . THR A 1 486 ? -16.033 30.222 32.597 1.00 82.81 486 THR A C 1
ATOM 3729 O O . THR A 1 486 ? -15.253 29.319 32.311 1.00 82.81 486 THR A O 1
ATOM 3732 N N . LEU A 1 487 ? -15.944 30.943 33.718 1.00 80.12 487 LEU A N 1
ATOM 3733 C CA . LEU A 1 487 ? -14.951 30.699 34.759 1.00 80.12 487 LEU A CA 1
ATOM 3734 C C . LEU A 1 487 ? -15.551 29.870 35.893 1.00 80.12 487 LEU A C 1
ATOM 3736 O O . LEU A 1 487 ? -16.637 30.178 36.396 1.00 80.12 487 LEU A O 1
ATOM 3740 N N . ASN A 1 488 ? -14.799 28.855 36.305 1.00 69.94 488 ASN A N 1
ATOM 3741 C CA . ASN A 1 488 ? -15.098 27.962 37.415 1.00 69.94 488 ASN A CA 1
ATOM 3742 C C . ASN A 1 488 ? -13.999 28.122 38.471 1.00 69.94 488 ASN A C 1
ATOM 3744 O O . ASN A 1 488 ? -12.814 28.028 38.145 1.00 69.94 488 ASN A O 1
ATOM 3748 N N . THR A 1 489 ? -14.372 28.377 39.729 1.00 64.81 489 THR A N 1
ATOM 3749 C CA . THR A 1 489 ? -13.399 28.541 40.827 1.00 64.81 489 THR A CA 1
ATOM 3750 C C . THR A 1 489 ? -13.664 27.659 42.049 1.00 64.81 489 THR A C 1
ATOM 3752 O O . THR A 1 489 ? -12.943 27.769 43.040 1.00 64.81 489 THR A O 1
ATOM 3755 N N . ASP A 1 490 ? -14.613 26.720 41.968 1.00 59.84 490 ASP A N 1
ATOM 3756 C CA . ASP A 1 490 ? -14.849 25.700 43.001 1.00 59.84 490 ASP A CA 1
ATOM 3757 C C . ASP A 1 490 ? -13.816 24.552 42.895 1.00 59.84 490 ASP A C 1
ATOM 3759 O O . ASP A 1 490 ? -14.149 23.401 42.602 1.00 59.84 490 ASP A O 1
ATOM 3763 N N . PHE A 1 491 ? -12.533 24.882 43.087 1.00 59.81 491 PHE A N 1
ATOM 3764 C CA . PHE A 1 491 ? -11.407 23.953 42.933 1.00 59.81 491 PHE A CA 1
ATOM 3765 C C . PHE A 1 491 ? -11.524 22.713 43.855 1.00 59.81 491 PHE A C 1
ATOM 3767 O O . PHE A 1 491 ? -11.795 22.854 45.054 1.00 59.81 491 PHE A O 1
ATOM 3774 N N . PRO A 1 492 ? -11.217 21.492 43.367 1.00 49.72 492 PRO A N 1
ATOM 3775 C CA . PRO A 1 492 ? -11.186 20.289 44.194 1.00 49.72 492 PRO A CA 1
ATOM 3776 C C . PRO A 1 492 ? -10.295 20.453 45.432 1.00 49.72 492 PRO A C 1
ATOM 3778 O O . PRO A 1 492 ? -9.169 20.947 45.365 1.00 49.72 492 PRO A O 1
ATOM 3781 N N . GLY A 1 493 ? -10.814 20.048 46.593 1.00 51.88 493 GLY A N 1
ATOM 3782 C CA . GLY A 1 493 ? -10.103 20.150 47.869 1.00 51.88 493 GLY A CA 1
ATOM 3783 C C . GLY A 1 493 ? -10.100 21.540 48.526 1.00 51.88 493 GLY A C 1
ATOM 3784 O O . GLY A 1 493 ? -9.494 21.688 49.590 1.00 51.88 493 GLY A O 1
ATOM 3785 N N . SER A 1 494 ? -10.780 22.555 47.973 1.00 48.25 494 SER A N 1
ATOM 3786 C CA . SER A 1 494 ? -11.021 23.809 48.702 1.00 48.25 494 SER A CA 1
ATOM 3787 C C . SER A 1 494 ? -12.162 23.644 49.717 1.00 48.25 494 SER A C 1
ATOM 3789 O O . SER A 1 494 ? -13.332 23.555 49.347 1.00 48.25 494 SER A O 1
ATOM 3791 N N . SER A 1 495 ? -11.839 23.605 51.012 1.00 39.88 495 SER A N 1
ATOM 3792 C CA . SER A 1 495 ? -12.842 23.506 52.084 1.00 39.88 495 SER A CA 1
ATOM 3793 C C . SER A 1 495 ? -13.667 24.800 52.205 1.00 39.88 495 SER A C 1
ATOM 3795 O O . SER A 1 495 ? -13.090 25.840 52.537 1.00 39.88 495 SER A O 1
ATOM 3797 N N . PRO A 1 496 ? -15.005 24.777 52.023 1.00 38.44 496 PRO A N 1
ATOM 3798 C CA . PRO A 1 496 ? -15.828 25.983 52.079 1.00 38.44 496 PRO A CA 1
ATOM 3799 C C . PRO A 1 496 ? -15.946 26.515 53.515 1.00 38.44 496 PRO A C 1
ATOM 3801 O O . PRO A 1 496 ? -16.698 26.001 54.349 1.00 38.44 496 PRO A O 1
ATOM 3804 N N . SER A 1 497 ? -15.215 27.590 53.806 1.00 35.53 497 SER A N 1
ATOM 3805 C CA . SER A 1 497 ? -15.180 28.266 55.104 1.00 35.53 497 SER A CA 1
ATOM 3806 C C . SER A 1 497 ? -16.459 29.075 55.370 1.00 35.53 497 SER A C 1
ATOM 3808 O O . SER A 1 497 ? -16.490 30.302 55.282 1.00 35.53 497 SER A O 1
ATOM 3810 N N . ARG A 1 498 ? -17.544 28.380 55.746 1.00 33.16 498 ARG A N 1
ATOM 3811 C CA . ARG A 1 498 ? -18.776 29.023 56.241 1.00 33.16 498 ARG A CA 1
ATOM 3812 C C . ARG A 1 498 ? -18.450 30.020 57.374 1.00 33.16 498 ARG A C 1
ATOM 3814 O O . ARG A 1 498 ? -17.769 29.632 58.326 1.00 33.16 498 ARG A O 1
ATOM 3821 N N . PRO A 1 499 ? -18.973 31.262 57.338 1.00 35.94 499 PRO A N 1
ATOM 3822 C CA . PRO A 1 499 ? -18.706 32.269 58.365 1.00 35.94 499 PRO A CA 1
ATOM 3823 C C . PRO A 1 499 ? -19.432 31.934 59.680 1.00 35.94 499 PRO A C 1
ATOM 3825 O O . PRO A 1 499 ? -20.571 32.336 59.914 1.00 35.94 499 PRO A O 1
ATOM 3828 N N . GLY A 1 500 ? -18.767 31.170 60.547 1.00 30.47 500 GLY A N 1
ATOM 3829 C CA . GLY A 1 500 ? -19.259 30.814 61.878 1.00 30.47 500 GLY A CA 1
ATOM 3830 C C . GLY A 1 500 ? -19.055 31.935 62.900 1.00 30.47 500 GLY A C 1
ATOM 3831 O O . GLY A 1 500 ? -17.932 32.383 63.125 1.00 30.47 500 GLY A O 1
ATOM 3832 N N . LEU A 1 501 ? -20.136 32.362 63.559 1.00 36.53 501 LEU A N 1
ATOM 3833 C CA . LEU A 1 501 ? -20.096 33.342 64.650 1.00 36.53 501 LEU A CA 1
ATOM 3834 C C . LEU A 1 501 ? -19.202 32.873 65.812 1.00 36.53 501 LEU A C 1
ATOM 3836 O O . LEU A 1 501 ? -19.333 31.746 66.289 1.00 36.53 501 LEU A O 1
ATOM 3840 N N . ARG A 1 502 ? -18.415 33.797 66.382 1.00 30.70 502 ARG A N 1
ATOM 3841 C CA . ARG A 1 502 ? -17.911 33.683 67.761 1.00 30.70 502 ARG A CA 1
ATOM 3842 C C . ARG A 1 502 ? -18.072 34.979 68.556 1.00 30.70 502 ARG A C 1
ATOM 3844 O O . ARG A 1 502 ? -17.256 35.891 68.481 1.00 30.70 502 ARG A O 1
ATOM 3851 N N . SER A 1 503 ? -19.093 34.985 69.409 1.00 29.80 503 SER A N 1
ATOM 3852 C CA . SER A 1 503 ? -18.973 35.578 70.747 1.00 29.80 503 SER A CA 1
ATOM 3853 C C . SER A 1 503 ? -17.969 34.737 71.568 1.00 29.80 503 SER A C 1
ATOM 3855 O O . SER A 1 503 ? -17.905 33.527 71.360 1.00 29.80 503 SER A O 1
ATOM 3857 N N . GLY A 1 504 ? -17.158 35.266 72.489 1.00 30.61 504 GLY A N 1
ATOM 3858 C CA . GLY A 1 504 ? -16.901 36.667 72.844 1.00 30.61 504 GLY A CA 1
ATOM 3859 C C . GLY A 1 504 ? -16.016 36.774 74.108 1.00 30.61 504 GLY A C 1
ATOM 3860 O O . GLY A 1 504 ? -16.047 35.868 74.928 1.00 30.61 504 GLY A O 1
ATOM 3861 N N . ARG A 1 505 ? -15.221 37.861 74.219 1.00 31.39 505 ARG A N 1
ATOM 3862 C CA . ARG A 1 505 ? -14.756 38.612 75.432 1.00 31.39 505 ARG A CA 1
ATOM 3863 C C . ARG A 1 505 ? -14.704 37.844 76.786 1.00 31.39 505 ARG A C 1
ATOM 3865 O O . ARG A 1 505 ? -15.735 37.363 77.226 1.00 31.39 505 ARG A O 1
ATOM 3872 N N . SER A 1 506 ? -13.619 37.776 77.580 1.00 30.95 506 SER A N 1
ATOM 3873 C CA . SER A 1 506 ? -12.470 38.681 77.902 1.00 30.95 506 SER A CA 1
ATOM 3874 C C . SER A 1 506 ? -11.336 37.896 78.625 1.00 30.95 506 SER A C 1
ATOM 3876 O O . SER A 1 506 ? -11.578 36.754 78.990 1.00 30.95 506 SER A O 1
ATOM 3878 N N . GLY A 1 507 ? -10.130 38.398 78.961 1.00 29.77 507 GLY A N 1
ATOM 3879 C CA . GLY A 1 507 ? -9.436 39.690 78.744 1.00 29.77 507 GLY A CA 1
ATOM 3880 C C . GLY A 1 507 ? -8.338 39.965 79.815 1.00 29.77 507 GLY A C 1
ATOM 3881 O O . GLY A 1 507 ? -8.416 39.398 80.897 1.00 29.77 507 GLY A O 1
ATOM 3882 N N . THR A 1 508 ? -7.376 40.872 79.534 1.00 30.48 508 THR A N 1
ATOM 3883 C CA . THR A 1 508 ? -6.240 41.353 80.398 1.00 30.48 508 THR A CA 1
ATOM 3884 C C . THR A 1 508 ? -5.186 40.304 80.840 1.00 30.48 508 THR A C 1
ATOM 3886 O O . THR A 1 508 ? -5.534 39.149 81.026 1.00 30.48 508 THR A O 1
ATOM 3889 N N . SER A 1 509 ? -3.883 40.602 81.012 1.00 30.72 509 SER A N 1
ATOM 3890 C CA . SER A 1 509 ? -3.107 41.871 81.019 1.00 30.72 509 SER A CA 1
ATOM 3891 C C . SER A 1 509 ? -1.721 41.763 80.311 1.00 30.72 509 SER A C 1
ATOM 3893 O O . SER A 1 509 ? -1.317 40.695 79.864 1.00 30.72 509 SER A O 1
ATOM 3895 N N . THR A 1 510 ? -1.016 42.896 80.161 1.00 29.39 510 THR A N 1
ATOM 3896 C CA . THR A 1 510 ? 0.270 43.128 79.440 1.00 29.39 510 THR A CA 1
ATOM 3897 C C . THR A 1 510 ? 1.471 43.299 80.416 1.00 29.39 510 THR A C 1
ATOM 3899 O O . THR A 1 510 ? 1.210 43.233 81.620 1.00 29.39 510 THR A O 1
ATOM 3902 N N . PRO A 1 511 ? 2.749 43.588 80.013 1.00 41.12 511 PRO A N 1
ATOM 3903 C CA . PRO A 1 511 ? 3.370 43.724 78.668 1.00 41.12 511 PRO A CA 1
ATOM 3904 C C . PRO A 1 511 ? 4.746 43.013 78.443 1.00 41.12 511 PRO A C 1
ATOM 3906 O O . PRO A 1 511 ? 5.495 42.786 79.389 1.00 41.12 511 PRO A O 1
ATOM 3909 N N . ALA A 1 512 ? 5.155 42.809 77.175 1.00 27.81 512 ALA A N 1
ATOM 3910 C CA . ALA A 1 512 ? 6.568 42.742 76.727 1.00 27.81 512 ALA A CA 1
ATOM 3911 C C . ALA A 1 512 ? 6.699 42.891 75.184 1.00 27.81 512 ALA A C 1
ATOM 3913 O O . ALA A 1 512 ? 5.765 42.576 74.453 1.00 27.81 512 ALA A O 1
ATOM 3914 N N . TYR A 1 513 ? 7.864 43.339 74.697 1.00 28.61 513 TYR A N 1
ATOM 3915 C CA . TYR A 1 513 ? 8.261 43.537 73.282 1.00 28.61 513 TYR A CA 1
ATOM 3916 C C . TYR A 1 513 ? 9.724 43.043 73.096 1.00 28.61 513 TYR A C 1
ATOM 3918 O O . TYR A 1 513 ? 10.419 42.943 74.110 1.00 28.61 513 TYR A O 1
ATOM 3926 N N . PRO A 1 514 ? 10.283 42.869 71.871 1.00 41.75 514 PRO A N 1
ATOM 3927 C CA . PRO A 1 514 ? 9.655 42.663 70.554 1.00 41.75 514 PRO A CA 1
ATOM 3928 C C . PRO A 1 514 ? 10.370 41.567 69.706 1.00 41.75 514 PRO A C 1
ATOM 3930 O O . PRO A 1 514 ? 11.450 41.822 69.181 1.00 41.75 514 PRO A O 1
ATOM 3933 N N . PHE A 1 515 ? 9.793 40.378 69.482 1.00 28.98 515 PHE A N 1
ATOM 3934 C CA . PHE A 1 515 ? 10.331 39.417 68.490 1.00 28.98 515 PHE A CA 1
ATOM 3935 C C . PHE A 1 515 ? 9.271 38.432 67.959 1.00 28.98 515 PHE A C 1
ATOM 3937 O O . PHE A 1 515 ? 8.194 38.297 68.536 1.00 28.98 515 PHE A O 1
ATOM 3944 N N . SER A 1 516 ? 9.632 37.710 66.888 1.00 28.73 516 SER A N 1
ATOM 3945 C CA . SER A 1 516 ? 8.807 36.849 66.012 1.00 28.73 516 SER A CA 1
ATOM 3946 C C . SER A 1 516 ? 7.912 37.607 65.013 1.00 28.73 516 SER A C 1
ATOM 3948 O O . SER A 1 516 ? 7.413 38.693 65.293 1.00 28.73 516 SER A O 1
ATOM 3950 N N . GLY A 1 517 ? 7.832 37.074 63.787 1.00 27.23 517 GLY A N 1
ATOM 3951 C CA . GLY A 1 517 ? 7.275 37.753 62.610 1.00 27.23 517 GLY A CA 1
ATOM 3952 C C . GLY A 1 517 ? 5.847 37.323 62.247 1.00 27.23 517 GLY A C 1
ATOM 3953 O O . GLY A 1 517 ? 5.198 36.626 63.027 1.00 27.23 517 GLY A O 1
ATOM 3954 N N . PRO A 1 518 ? 5.346 37.705 61.055 1.00 28.67 518 PRO A N 1
ATOM 3955 C CA . PRO A 1 518 ? 4.008 37.327 60.614 1.00 28.67 518 PRO A CA 1
ATOM 3956 C C . PRO A 1 518 ? 3.897 35.808 60.451 1.00 28.67 518 PRO A C 1
ATOM 3958 O O . PRO A 1 518 ? 4.536 35.204 59.587 1.00 28.67 518 PRO A O 1
ATOM 3961 N N . SER A 1 519 ? 3.037 35.193 61.260 1.00 31.59 519 SER A N 1
ATOM 3962 C CA . SER A 1 519 ? 2.592 33.811 61.107 1.00 31.59 519 SER A CA 1
ATOM 3963 C C . SER A 1 519 ? 1.681 33.690 59.881 1.00 31.59 519 SER A C 1
ATOM 3965 O O . SER A 1 519 ? 0.456 33.661 59.982 1.00 31.59 519 SER A O 1
ATOM 3967 N N . ALA A 1 520 ? 2.297 33.636 58.699 1.00 29.89 520 ALA A N 1
ATOM 3968 C CA . ALA A 1 520 ? 1.616 33.393 57.434 1.00 29.89 520 ALA A CA 1
ATOM 3969 C C . ALA A 1 520 ? 0.996 31.984 57.429 1.00 29.89 520 ALA A C 1
ATOM 3971 O O . ALA A 1 520 ? 1.641 31.003 57.060 1.00 29.89 520 ALA A O 1
ATOM 3972 N N . GLY A 1 521 ? -0.259 31.888 57.877 1.00 27.61 521 GLY A N 1
ATOM 3973 C CA . GLY A 1 521 ? -1.046 30.660 57.824 1.00 27.61 521 GLY A CA 1
ATOM 3974 C C . GLY A 1 521 ? -1.146 30.160 56.385 1.00 27.61 521 GLY A C 1
ATOM 3975 O O . GLY A 1 521 ? -1.563 30.899 55.492 1.00 27.61 521 GLY A O 1
ATOM 3976 N N . SER A 1 522 ? -0.733 28.917 56.151 1.00 35.03 522 SER A N 1
ATOM 3977 C CA . SER A 1 522 ? -0.607 28.356 54.808 1.00 35.03 522 SER A CA 1
ATOM 3978 C C . SER A 1 522 ? -1.976 28.021 54.212 1.00 35.03 522 SER A C 1
ATOM 3980 O O . SER A 1 522 ? -2.523 26.939 54.439 1.00 35.03 522 SER A O 1
ATOM 3982 N N . SER A 1 523 ? -2.525 28.957 53.437 1.00 38.97 523 SER A N 1
ATOM 3983 C CA . SER A 1 523 ? -3.702 28.748 52.588 1.00 38.97 523 SER A CA 1
ATOM 3984 C C . SER A 1 523 ? -3.350 27.827 51.412 1.00 38.97 523 SER A C 1
ATOM 3986 O O . SER A 1 523 ? -3.178 28.286 50.286 1.00 38.97 523 SER A O 1
ATOM 3988 N N . ASN A 1 524 ? -3.226 26.524 51.681 1.00 49.12 524 ASN A N 1
ATOM 3989 C CA . ASN A 1 524 ? -2.880 25.473 50.711 1.00 49.12 524 ASN A CA 1
ATOM 3990 C C . ASN A 1 524 ? -4.062 25.103 49.783 1.00 49.12 524 ASN A C 1
ATOM 3992 O O . ASN A 1 524 ? -4.318 23.926 49.529 1.00 49.12 524 ASN A O 1
ATOM 3996 N N . SER A 1 525 ? -4.806 26.100 49.307 1.00 50.88 525 SER A N 1
ATOM 3997 C CA . SER A 1 525 ? -5.915 25.942 48.360 1.00 50.88 525 SER A CA 1
ATOM 3998 C C . SER A 1 525 ? -5.601 26.734 47.088 1.00 50.88 525 SER A C 1
ATOM 4000 O O . SER A 1 525 ? -5.202 27.896 47.207 1.00 50.88 525 SER A O 1
ATOM 4002 N N . PRO A 1 526 ? -5.735 26.128 45.893 1.00 57.47 526 PRO A N 1
ATOM 4003 C CA . PRO A 1 526 ? -5.399 26.783 44.634 1.00 57.47 526 PRO A CA 1
ATOM 4004 C C . PRO A 1 526 ? -6.361 27.934 44.311 1.00 57.47 526 PRO A C 1
ATOM 4006 O O . PRO A 1 526 ? -7.525 27.915 44.711 1.00 57.47 526 PRO A O 1
ATOM 4009 N N . VAL A 1 527 ? -5.865 28.946 43.594 1.00 65.75 527 VAL A N 1
ATOM 4010 C CA . VAL A 1 527 ? -6.640 30.134 43.196 1.00 65.75 527 VAL A CA 1
ATOM 4011 C C . VAL A 1 527 ? -6.278 30.549 41.770 1.00 65.75 527 VAL A C 1
ATOM 4013 O O . VAL A 1 527 ? -5.099 30.670 41.440 1.00 65.75 527 VAL A O 1
ATOM 4016 N N . LEU A 1 528 ? -7.288 30.829 40.944 1.00 70.06 528 LEU A N 1
ATOM 4017 C CA . LEU A 1 528 ? -7.119 31.386 39.599 1.00 70.06 528 LEU A CA 1
ATOM 4018 C C . LEU A 1 528 ? -6.553 32.817 39.686 1.00 70.06 528 LEU A C 1
ATOM 4020 O O . LEU A 1 528 ? -7.142 33.689 40.330 1.00 70.06 528 LEU A O 1
ATOM 4024 N N . GLU A 1 529 ? -5.391 33.060 39.080 1.00 71.19 529 GLU A N 1
ATOM 4025 C CA . GLU A 1 529 ? -4.650 34.323 39.193 1.00 71.19 529 GLU A CA 1
ATOM 4026 C C . GLU A 1 529 ? -4.876 35.221 37.967 1.00 71.19 529 GLU A C 1
ATOM 4028 O O . GLU A 1 529 ? -5.266 36.378 38.138 1.00 71.19 529 GLU A O 1
ATOM 4033 N N . SER A 1 530 ? -4.770 34.679 36.749 1.00 77.31 530 SER A N 1
ATOM 4034 C CA . SER A 1 530 ? -5.055 35.382 35.487 1.00 77.31 530 SER A CA 1
ATOM 4035 C C . SER A 1 530 ? -5.797 34.499 34.477 1.00 77.31 530 SER A C 1
ATOM 4037 O O . SER A 1 530 ? -5.686 33.272 34.522 1.00 77.31 530 SER A O 1
ATOM 4039 N N . VAL A 1 531 ? -6.532 35.139 33.558 1.00 80.94 531 VAL A N 1
ATOM 4040 C CA . VAL A 1 531 ? -7.115 34.535 32.348 1.00 80.94 531 VAL A CA 1
ATOM 4041 C C . VAL A 1 531 ? -6.981 35.529 31.190 1.00 80.94 531 VAL A C 1
ATOM 4043 O O . VAL A 1 531 ? -7.339 36.702 31.331 1.00 80.94 531 VAL A O 1
ATOM 4046 N N . VAL A 1 532 ? -6.470 35.069 30.051 1.00 85.19 532 VAL A N 1
ATOM 4047 C CA . VAL A 1 532 ? -6.290 35.840 28.814 1.00 85.19 532 VAL A CA 1
ATOM 4048 C C . VAL A 1 532 ? -6.840 35.026 27.647 1.00 85.19 532 VAL A C 1
ATOM 4050 O O . VAL A 1 532 ? -6.587 33.829 27.549 1.00 85.19 532 VAL A O 1
ATOM 4053 N N . VAL A 1 533 ? -7.609 35.675 26.783 1.00 86.50 533 VAL A N 1
ATOM 4054 C CA . VAL A 1 533 ? -8.285 35.090 25.624 1.00 86.50 533 VAL A CA 1
ATOM 4055 C C . VAL A 1 533 ? -7.695 35.727 24.373 1.00 86.50 533 VAL A C 1
ATOM 4057 O O . VAL A 1 533 ? -7.662 36.952 24.292 1.00 86.50 533 VAL A O 1
ATOM 4060 N N . THR A 1 534 ? -7.256 34.930 23.403 1.00 88.19 534 THR A N 1
ATOM 4061 C CA . THR A 1 534 ? -6.635 35.435 22.169 1.00 88.19 534 THR A CA 1
ATOM 4062 C C . THR A 1 534 ? -7.381 34.904 20.955 1.00 88.19 534 THR A C 1
ATOM 4064 O O . THR A 1 534 ? -7.571 33.697 20.815 1.00 88.19 534 THR A O 1
ATOM 4067 N N . ILE A 1 535 ? -7.820 35.811 20.085 1.00 90.38 535 ILE A N 1
ATOM 4068 C CA . ILE A 1 535 ? -8.636 35.532 18.901 1.00 90.38 535 ILE A CA 1
ATOM 4069 C C . ILE A 1 535 ? -7.848 35.995 17.662 1.00 90.38 535 ILE A C 1
ATOM 4071 O O . ILE A 1 535 ? -7.708 37.208 17.467 1.00 90.38 535 ILE A O 1
ATOM 4075 N N . PRO A 1 536 ? -7.329 35.076 16.827 1.00 86.06 536 PRO A N 1
ATOM 4076 C CA . PRO A 1 536 ? -6.699 35.421 15.555 1.00 86.06 536 PRO A CA 1
ATOM 4077 C C . PRO A 1 536 ? -7.720 35.955 14.541 1.00 86.06 536 PRO A C 1
ATOM 4079 O O . PRO A 1 536 ? -8.823 35.418 14.403 1.00 86.06 536 PRO A O 1
ATOM 4082 N N . ILE A 1 537 ? -7.343 37.007 13.815 1.00 88.19 537 ILE A N 1
ATOM 4083 C CA . ILE A 1 537 ? -8.224 37.763 12.914 1.00 88.19 537 ILE A CA 1
ATOM 4084 C C . ILE A 1 537 ? -7.741 37.624 11.452 1.00 88.19 537 ILE A C 1
ATOM 4086 O O . ILE A 1 537 ? -6.540 37.772 11.209 1.00 88.19 537 ILE A O 1
ATOM 4090 N N . PRO A 1 538 ? -8.631 37.346 10.471 1.00 84.62 538 PRO A N 1
ATOM 4091 C CA . PRO A 1 538 ? -8.247 37.188 9.063 1.00 84.62 538 PRO A CA 1
ATOM 4092 C C . PRO A 1 538 ? -7.554 38.414 8.449 1.00 84.62 538 PRO A C 1
ATOM 4094 O O . PRO A 1 538 ? -7.742 39.551 8.885 1.00 84.62 538 PRO A O 1
ATOM 4097 N N . ALA A 1 539 ? -6.759 38.182 7.401 1.00 79.06 539 ALA A N 1
ATOM 4098 C CA . ALA A 1 539 ? -5.905 39.192 6.772 1.00 79.06 539 ALA A CA 1
ATOM 4099 C C . ALA A 1 539 ? -6.686 40.325 6.083 1.00 79.06 539 ALA A C 1
ATOM 4101 O O . ALA A 1 539 ? -6.158 41.421 5.894 1.00 79.06 539 ALA A O 1
ATOM 4102 N N . GLU A 1 540 ? -7.929 40.036 5.710 1.00 80.94 540 GLU A N 1
ATOM 4103 C CA . GLU A 1 540 ? -8.860 40.869 4.954 1.00 80.94 540 GLU A CA 1
ATOM 4104 C C . GLU A 1 540 ? -9.688 41.797 5.866 1.00 80.94 540 GLU A C 1
ATOM 4106 O O . GLU A 1 540 ? -10.377 42.701 5.385 1.00 80.94 540 GLU A O 1
ATOM 4111 N N . VAL A 1 541 ? -9.622 41.594 7.188 1.00 83.81 541 VAL A N 1
ATOM 4112 C CA . VAL A 1 541 ? -10.301 42.429 8.185 1.00 83.81 541 VAL A CA 1
ATOM 4113 C C . VAL A 1 541 ? -9.525 43.725 8.385 1.00 83.81 541 VAL A C 1
ATOM 4115 O O . VAL A 1 541 ? -8.420 43.743 8.925 1.00 83.81 541 VAL A O 1
ATOM 4118 N N . ARG A 1 542 ? -10.136 44.845 7.997 1.00 84.75 542 ARG A N 1
ATOM 4119 C CA . ARG A 1 542 ? -9.529 46.174 8.118 1.00 84.75 542 ARG A CA 1
ATOM 4120 C C . ARG A 1 542 ? -9.616 46.737 9.536 1.00 84.75 542 ARG A C 1
ATOM 4122 O O . ARG A 1 542 ? -8.755 47.524 9.924 1.00 84.75 542 ARG A O 1
ATOM 4129 N N . ASN A 1 543 ? -10.672 46.413 10.282 1.00 85.81 543 ASN A N 1
ATOM 4130 C CA . ASN A 1 543 ? -10.833 46.803 11.685 1.00 85.81 543 ASN A CA 1
ATOM 4131 C C . ASN A 1 543 ? -11.925 45.965 12.378 1.00 85.81 543 ASN A C 1
ATOM 4133 O O . ASN A 1 543 ? -12.771 45.370 11.710 1.00 85.81 543 ASN A O 1
ATOM 4137 N N . ILE A 1 544 ? -11.963 46.010 13.711 1.00 88.31 544 ILE A N 1
ATOM 4138 C CA . ILE A 1 544 ? -13.089 45.542 14.526 1.00 88.31 544 ILE A CA 1
ATOM 4139 C C . ILE A 1 544 ? -13.714 46.761 15.211 1.00 88.31 544 ILE A C 1
ATOM 4141 O O . ILE A 1 544 ? -13.050 47.482 15.956 1.00 88.31 544 ILE A O 1
ATOM 4145 N N . GLN A 1 545 ? -14.992 47.010 14.942 1.00 85.62 545 GLN A N 1
ATOM 4146 C CA . GLN A 1 545 ? -15.794 48.033 15.611 1.00 85.62 545 GLN A CA 1
ATOM 4147 C C . GLN A 1 545 ? -16.653 47.413 16.716 1.00 85.62 545 GLN A C 1
ATOM 4149 O O . GLN A 1 545 ? -16.783 46.197 16.823 1.00 85.62 545 GLN A O 1
ATOM 4154 N N . ASP A 1 546 ? -17.208 48.272 17.574 1.00 84.50 546 ASP A N 1
ATOM 4155 C CA . ASP A 1 546 ? -18.121 47.889 18.656 1.00 84.50 546 ASP A CA 1
ATOM 4156 C C . ASP A 1 546 ? -17.627 46.745 19.567 1.00 84.50 546 ASP A C 1
ATOM 4158 O O . ASP A 1 546 ? -18.411 45.979 20.127 1.00 84.50 546 ASP A O 1
ATOM 4162 N N . LEU A 1 547 ? -16.306 46.681 19.769 1.00 90.00 547 LEU A N 1
ATOM 4163 C CA . LEU A 1 547 ? -15.646 45.730 20.657 1.00 90.00 547 LEU A CA 1
ATOM 4164 C C . LEU A 1 547 ? -16.088 45.955 22.117 1.00 90.00 547 LEU A C 1
ATOM 4166 O O . LEU A 1 547 ? -15.737 46.952 22.751 1.00 90.00 547 LEU A O 1
ATOM 4170 N N . ARG A 1 548 ? -16.891 45.030 22.645 1.00 88.56 548 ARG A N 1
ATOM 4171 C CA . ARG A 1 548 ? -17.625 45.151 23.914 1.00 88.56 548 ARG A CA 1
ATOM 4172 C C . ARG A 1 548 ? -17.361 43.932 24.812 1.00 88.56 548 ARG A C 1
ATOM 4174 O O . ARG A 1 548 ? -18.137 42.971 24.766 1.00 88.56 548 ARG A O 1
ATOM 4181 N N . PRO A 1 549 ? -16.296 43.945 25.637 1.00 90.06 549 PRO A N 1
ATOM 4182 C CA . PRO A 1 549 ? -16.130 42.992 26.733 1.00 90.06 549 PRO A CA 1
ATOM 4183 C C . PRO A 1 549 ? -17.171 43.244 27.835 1.00 90.06 549 PRO A C 1
ATOM 4185 O O . PRO A 1 549 ? -17.410 44.380 28.244 1.00 90.06 549 PRO A O 1
ATOM 4188 N N . SER A 1 550 ? -17.773 42.180 28.365 1.00 85.88 550 SER A N 1
ATOM 4189 C CA . SER A 1 550 ? -18.713 42.241 29.492 1.00 85.88 550 SER A CA 1
ATOM 4190 C C . SER A 1 550 ? -18.004 42.374 30.844 1.00 85.88 550 SER A C 1
ATOM 4192 O O . SER A 1 550 ? -18.628 42.766 31.830 1.00 85.88 550 SER A O 1
ATOM 4194 N N . ARG A 1 551 ? -16.725 41.977 30.901 1.00 82.19 551 ARG A N 1
ATOM 4195 C CA . ARG A 1 551 ? -15.781 42.111 32.022 1.00 82.19 551 ARG A CA 1
ATOM 4196 C C . ARG A 1 551 ? -14.366 42.213 31.453 1.00 82.19 551 ARG A C 1
ATOM 4198 O O . ARG A 1 551 ? -14.068 41.544 30.465 1.00 82.19 551 ARG A O 1
ATOM 4205 N N . GLY A 1 552 ? -13.497 42.980 32.105 1.00 81.75 552 GLY A N 1
ATOM 4206 C CA . GLY A 1 552 ? -12.106 43.142 31.675 1.00 81.75 552 GLY A CA 1
ATOM 4207 C C . GLY A 1 552 ? -11.912 44.042 30.462 1.00 81.75 552 GLY A C 1
ATOM 4208 O O . GLY A 1 552 ? -12.815 44.773 30.057 1.00 81.75 552 GLY A O 1
ATOM 4209 N N . GLU A 1 553 ? -10.710 43.974 29.900 1.00 85.69 553 GLU A N 1
ATOM 4210 C CA . GLU A 1 553 ? -10.236 44.855 28.832 1.00 85.69 553 GLU A CA 1
ATOM 4211 C C . GLU A 1 553 ? -9.833 44.022 27.614 1.00 85.69 553 GLU A C 1
ATOM 4213 O O . GLU A 1 553 ? -9.202 42.973 27.756 1.00 85.69 553 GLU A O 1
ATOM 4218 N N . ALA A 1 554 ? -10.237 44.474 26.425 1.00 89.69 554 ALA A N 1
ATOM 4219 C CA . ALA A 1 554 ? -9.982 43.807 25.154 1.00 89.69 554 ALA A CA 1
ATOM 4220 C C . ALA A 1 554 ? -9.340 44.785 24.162 1.00 89.69 554 ALA A C 1
ATOM 4222 O O . ALA A 1 554 ? -9.781 45.930 24.044 1.00 89.69 554 ALA A O 1
ATOM 4223 N N . SER A 1 555 ? -8.311 44.329 23.454 1.00 85.62 555 SER A N 1
ATOM 4224 C CA . SER A 1 555 ? -7.481 45.128 22.554 1.00 85.62 555 SER A CA 1
ATOM 4225 C C . SER A 1 555 ? -7.132 44.337 21.296 1.00 85.62 555 SER A C 1
ATOM 4227 O O . SER A 1 555 ? -6.580 43.241 21.377 1.00 85.62 555 SER A O 1
ATOM 4229 N N . PHE A 1 556 ? -7.428 44.914 20.133 1.00 84.50 556 PHE A N 1
ATOM 4230 C CA . PHE A 1 556 ? -7.070 44.366 18.827 1.00 84.50 556 PHE A CA 1
ATOM 4231 C C . PHE A 1 556 ? -5.859 45.105 18.249 1.00 84.50 556 PHE A C 1
ATOM 4233 O O . PHE A 1 556 ? -5.852 46.336 18.212 1.00 84.50 556 PHE A O 1
ATOM 4240 N N . SER A 1 557 ? -4.861 44.354 17.778 1.00 75.75 557 SER A N 1
ATOM 4241 C CA . SER A 1 557 ? -3.720 44.890 17.033 1.00 75.75 557 SER A CA 1
ATOM 4242 C C . SER A 1 557 ? -3.781 44.466 15.568 1.00 75.75 557 SER A C 1
ATOM 4244 O O . SER A 1 557 ? -3.835 43.277 15.253 1.00 75.75 557 SER A O 1
ATOM 4246 N N . LEU A 1 558 ? -3.725 45.447 14.662 1.00 66.38 558 LEU A N 1
ATOM 4247 C CA . LEU A 1 558 ? -3.670 45.215 13.214 1.00 66.38 558 LEU A CA 1
ATOM 4248 C C . LEU A 1 558 ? -2.313 44.675 12.737 1.00 66.38 558 LEU A C 1
ATOM 4250 O O . LEU A 1 558 ? -2.261 44.032 11.691 1.00 66.38 558 LEU A O 1
ATOM 4254 N N . TRP A 1 559 ? -1.237 44.914 13.496 1.00 69.00 559 TRP A N 1
ATOM 4255 C CA . TRP A 1 559 ? 0.091 44.366 13.207 1.00 69.00 559 TRP A CA 1
ATOM 4256 C C . TRP A 1 559 ? 0.189 42.902 13.627 1.00 69.00 559 TRP A C 1
ATOM 4258 O O . TRP A 1 559 ? 0.527 42.050 12.812 1.00 69.00 559 TRP A O 1
ATOM 4268 N N . ASP A 1 560 ? -0.184 42.602 14.871 1.00 69.69 560 ASP A N 1
ATOM 4269 C CA . ASP A 1 560 ? -0.101 41.245 15.428 1.00 69.69 560 ASP A CA 1
ATOM 4270 C C . ASP A 1 560 ? -1.265 40.347 14.976 1.00 69.69 560 ASP A C 1
ATOM 4272 O O . ASP A 1 560 ? -1.271 39.154 15.271 1.00 69.69 560 ASP A O 1
ATOM 4276 N N . ARG A 1 561 ? -2.277 40.923 14.303 1.00 81.31 561 ARG A N 1
ATOM 4277 C CA . ARG A 1 561 ? -3.520 40.283 13.818 1.00 81.31 561 ARG A CA 1
ATOM 4278 C C . ARG A 1 561 ? -4.270 39.465 14.873 1.00 81.31 561 ARG A C 1
ATOM 4280 O O . ARG A 1 561 ? -5.021 38.545 14.558 1.00 81.31 561 ARG A O 1
ATOM 4287 N N . ASN A 1 562 ? -4.098 39.843 16.133 1.00 83.62 562 ASN A N 1
ATOM 4288 C CA . ASN A 1 562 ? -4.695 39.189 17.284 1.00 83.62 562 ASN A CA 1
ATOM 4289 C C . ASN A 1 562 ? -5.536 40.187 18.083 1.00 83.62 562 ASN A C 1
ATOM 4291 O O . ASN A 1 562 ? -5.130 41.324 18.343 1.00 83.62 562 ASN A O 1
ATOM 4295 N N . LEU A 1 563 ? -6.723 39.735 18.475 1.00 89.00 563 LEU A N 1
ATOM 4296 C CA . LEU A 1 563 ? -7.578 40.371 19.466 1.00 89.00 563 LEU A CA 1
ATOM 4297 C C . LEU A 1 563 ? -7.351 39.663 20.805 1.00 89.00 563 LEU A C 1
ATOM 4299 O O . LEU A 1 563 ? -7.753 38.515 20.983 1.00 89.00 563 LEU A O 1
ATOM 4303 N N . GLU A 1 564 ? -6.692 40.350 21.734 1.00 89.81 564 GLU A N 1
ATOM 4304 C CA . GLU A 1 564 ? -6.445 39.867 23.094 1.00 89.81 564 GLU A CA 1
ATOM 4305 C C . GLU A 1 564 ? -7.507 40.426 24.056 1.00 89.81 564 GLU A C 1
ATOM 4307 O O . GLU A 1 564 ? -7.892 41.592 23.958 1.00 89.81 564 GLU A O 1
ATOM 4312 N N . TRP A 1 565 ? -7.986 39.616 25.000 1.00 93.12 565 TRP A N 1
ATOM 4313 C CA . TRP A 1 565 ? -8.971 39.999 26.013 1.00 93.12 565 TRP A CA 1
ATOM 4314 C C . TRP A 1 565 ? -8.619 39.405 27.378 1.00 93.12 565 TRP A C 1
ATOM 4316 O O . TRP A 1 565 ? -8.567 38.190 27.562 1.00 93.12 565 TRP A O 1
ATOM 4326 N N . ARG A 1 566 ? -8.371 40.275 28.361 1.00 88.81 566 ARG A N 1
ATOM 4327 C CA . ARG A 1 566 ? -7.953 39.896 29.718 1.00 88.81 566 ARG A CA 1
ATOM 4328 C C . ARG A 1 566 ? -9.164 39.857 30.643 1.00 88.81 566 ARG A C 1
ATOM 4330 O O . ARG A 1 566 ? -9.768 40.895 30.917 1.00 88.81 566 ARG A O 1
ATOM 4337 N N . VAL A 1 567 ? -9.517 38.670 31.138 1.00 86.75 567 VAL A N 1
ATOM 4338 C CA . VAL A 1 567 ? -10.718 38.452 31.962 1.00 86.75 567 VAL A CA 1
ATOM 4339 C C . VAL A 1 567 ? -10.355 38.539 33.457 1.00 86.75 567 VAL A C 1
ATOM 4341 O O . VAL A 1 567 ? -9.488 37.788 33.912 1.00 86.75 567 VAL A O 1
ATOM 4344 N N . PRO A 1 568 ? -10.988 39.421 34.262 1.00 76.38 568 PRO A N 1
ATOM 4345 C CA . PRO A 1 568 ? -10.635 39.592 35.668 1.00 76.38 568 PRO A CA 1
ATOM 4346 C C . PRO A 1 568 ? -11.047 38.387 36.516 1.00 76.38 568 PRO A C 1
ATOM 4348 O O . PRO A 1 568 ? -12.198 37.954 36.505 1.00 76.38 568 PRO A O 1
ATOM 4351 N N . THR A 1 569 ? -10.115 37.896 37.329 1.00 68.56 569 THR A N 1
ATOM 4352 C CA . THR A 1 569 ? -10.317 36.757 38.241 1.00 68.56 569 THR A CA 1
ATOM 4353 C C . THR A 1 569 ? -10.941 37.149 39.588 1.00 68.56 569 THR A C 1
ATOM 4355 O O . THR A 1 569 ? -11.271 36.274 40.388 1.00 68.56 569 THR A O 1
ATOM 4358 N N . LYS A 1 570 ? -11.088 38.454 39.876 1.00 64.12 570 LYS A N 1
ATOM 4359 C CA . LYS A 1 570 ? -11.470 38.990 41.201 1.00 64.12 570 LYS A CA 1
ATOM 4360 C C . LYS A 1 570 ? -12.407 40.206 41.143 1.00 64.12 570 LYS A C 1
ATOM 4362 O O . LYS A 1 570 ? -12.156 41.212 41.802 1.00 64.12 570 LYS A O 1
ATOM 4367 N N . ASP A 1 571 ? -13.510 40.095 40.407 1.00 46.97 571 ASP A N 1
ATOM 4368 C CA . ASP A 1 571 ? -14.650 41.006 40.584 1.00 46.97 571 ASP A CA 1
ATOM 4369 C C . ASP A 1 571 ? -15.551 40.547 41.746 1.00 46.97 571 ASP A C 1
ATOM 4371 O O . ASP A 1 571 ? -15.710 39.354 42.010 1.00 46.97 571 ASP A O 1
ATOM 4375 N N . GLY A 1 572 ? -16.103 41.507 42.491 1.00 48.38 572 GLY A N 1
ATOM 4376 C CA . GLY A 1 572 ? -16.748 41.254 43.782 1.00 48.38 572 GLY A CA 1
ATOM 4377 C C . GLY A 1 572 ? -18.100 40.528 43.715 1.00 48.38 572 GLY A C 1
ATOM 4378 O O . GLY A 1 572 ? -18.955 40.870 42.904 1.00 48.38 572 GLY A O 1
ATOM 4379 N N . ALA A 1 573 ? -18.307 39.630 44.689 1.00 41.34 573 ALA A N 1
ATOM 4380 C CA . ALA A 1 573 ? -19.486 38.786 44.939 1.00 41.34 573 ALA A CA 1
ATOM 4381 C C . ALA A 1 573 ? -19.690 37.585 43.982 1.00 41.34 573 ALA A C 1
ATOM 4383 O O . ALA A 1 573 ? -19.969 37.739 42.799 1.00 41.34 573 ALA A O 1
ATOM 4384 N N . THR A 1 574 ? -19.651 36.375 44.569 1.00 41.88 574 THR A N 1
ATOM 4385 C CA . THR A 1 574 ? -19.934 35.052 43.955 1.00 41.88 574 THR A CA 1
ATOM 4386 C C . THR A 1 574 ? -19.124 34.720 42.693 1.00 41.88 574 THR A C 1
ATOM 4388 O O . THR A 1 574 ? -19.499 35.062 41.577 1.00 41.88 574 THR A O 1
ATOM 4391 N N . VAL A 1 575 ? -18.016 33.991 42.878 1.00 50.75 575 VAL A N 1
ATOM 4392 C CA . VAL A 1 575 ? -16.989 33.731 41.848 1.00 50.75 575 VAL A CA 1
ATOM 4393 C C . VAL A 1 575 ? -17.275 32.471 41.008 1.00 50.75 575 VAL A C 1
ATOM 4395 O O . VAL A 1 575 ? -16.406 31.640 40.781 1.00 50.75 575 VAL A O 1
ATOM 4398 N N . ASN A 1 576 ? -18.497 32.353 40.499 1.00 53.44 576 ASN A N 1
ATOM 4399 C CA . ASN A 1 576 ? -18.817 31.477 39.368 1.00 53.44 576 ASN A CA 1
ATOM 4400 C C . ASN A 1 576 ? -19.562 32.334 38.350 1.00 53.44 576 ASN A C 1
ATOM 4402 O O . ASN A 1 576 ? -20.547 32.992 38.698 1.00 53.44 576 ASN A O 1
ATOM 4406 N N . GLY A 1 577 ? -19.083 32.389 37.109 1.00 62.84 577 GLY A N 1
ATOM 4407 C CA . GLY A 1 577 ? -19.661 33.324 36.154 1.00 62.84 577 GLY A CA 1
ATOM 4408 C C . GLY A 1 577 ? -19.105 33.244 34.744 1.00 62.84 577 GLY A C 1
ATOM 4409 O O . GLY A 1 577 ? -17.921 33.003 34.516 1.00 62.84 577 GLY A O 1
ATOM 4410 N N . THR A 1 578 ? -19.995 33.524 33.801 1.00 76.00 578 THR A N 1
ATOM 4411 C CA . THR A 1 578 ? -19.677 33.719 32.391 1.00 76.00 578 THR A CA 1
ATOM 4412 C C . THR A 1 578 ? -19.389 35.195 32.116 1.00 76.00 578 THR A C 1
ATOM 4414 O O . THR A 1 578 ? -20.114 36.079 32.582 1.00 76.00 578 THR A O 1
ATOM 4417 N N . ALA A 1 579 ? -18.349 35.456 31.333 1.00 84.56 579 ALA A N 1
ATOM 4418 C CA . ALA A 1 579 ? -18.107 36.716 30.646 1.00 84.56 579 ALA A CA 1
ATOM 4419 C C . ALA A 1 579 ? -18.264 36.503 29.131 1.00 84.56 579 ALA A C 1
ATOM 4421 O O . ALA A 1 579 ? -18.109 35.384 28.641 1.00 84.56 579 ALA A O 1
ATOM 4422 N N . SER A 1 580 ? -18.544 37.558 28.374 1.00 89.31 580 SER A N 1
ATOM 4423 C CA . SER A 1 580 ? -18.470 37.516 26.912 1.00 89.31 580 SER A CA 1
ATOM 4424 C C . SER A 1 580 ? -17.860 38.782 26.323 1.00 89.31 580 SER A C 1
ATOM 4426 O O . SER A 1 580 ? -17.780 39.819 26.978 1.00 89.31 580 SER A O 1
ATOM 4428 N N . LEU A 1 581 ? -17.390 38.671 25.089 1.00 93.06 581 LEU A N 1
ATOM 4429 C CA . LEU A 1 581 ? -16.804 39.711 24.265 1.00 93.06 581 LEU A CA 1
ATOM 4430 C C . LEU A 1 581 ? -17.535 39.683 22.930 1.00 93.06 581 LEU A C 1
ATOM 4432 O O . LEU A 1 581 ? -17.539 38.654 22.263 1.00 93.06 581 LEU A O 1
ATOM 4436 N N . SER A 1 582 ? -18.139 40.800 22.541 1.00 92.94 582 SER A N 1
ATOM 4437 C CA . SER A 1 582 ? -18.740 40.953 21.210 1.00 92.94 582 SER A CA 1
ATOM 4438 C C . SER A 1 582 ? -17.983 41.983 20.380 1.00 92.94 582 SER A C 1
ATOM 4440 O O . SER A 1 582 ? -17.308 42.843 20.947 1.00 92.94 582 SER A O 1
ATOM 4442 N N . GLY A 1 583 ? -18.071 41.889 19.055 1.00 90.81 583 GLY A N 1
ATOM 4443 C CA . GLY A 1 583 ? -17.477 42.849 18.124 1.00 90.81 583 GLY A CA 1
ATOM 4444 C C . GLY A 1 583 ? -18.029 42.690 16.707 1.00 90.81 583 GLY A C 1
ATOM 4445 O O . GLY A 1 583 ? -18.519 41.622 16.345 1.00 90.81 583 GLY A O 1
ATOM 4446 N N . THR A 1 584 ? -17.941 43.758 15.918 1.00 92.06 584 THR A N 1
ATOM 4447 C CA . THR A 1 584 ? -18.406 43.835 14.526 1.00 92.06 584 THR A CA 1
ATOM 4448 C C . THR A 1 584 ? -17.205 43.978 13.601 1.00 92.06 584 THR A C 1
ATOM 4450 O O . THR A 1 584 ? -16.399 44.898 13.755 1.00 92.06 584 THR A O 1
ATOM 4453 N N . ILE A 1 585 ? -17.068 43.085 12.629 1.00 89.06 585 ILE A N 1
ATOM 4454 C CA . ILE A 1 585 ? -15.938 43.078 11.698 1.00 89.06 585 ILE A CA 1
ATOM 4455 C C . ILE A 1 585 ? -16.178 44.020 10.517 1.00 89.06 585 ILE A C 1
ATOM 4457 O O . ILE A 1 585 ? -17.276 44.106 9.975 1.00 89.06 585 ILE A O 1
ATOM 4461 N N . ILE A 1 586 ? -15.127 44.741 10.119 1.00 85.19 586 ILE A N 1
ATOM 4462 C CA . ILE A 1 586 ? -15.135 45.672 8.990 1.00 85.19 586 ILE A CA 1
ATOM 4463 C C . ILE A 1 586 ? -14.208 45.135 7.897 1.00 85.19 586 ILE A C 1
ATOM 4465 O O . ILE A 1 586 ? -12.987 45.106 8.070 1.00 85.19 586 ILE A O 1
ATOM 4469 N N . GLY A 1 587 ? -14.798 44.725 6.775 1.00 71.88 587 GLY A N 1
ATOM 4470 C CA . GLY A 1 587 ? -14.081 44.306 5.570 1.00 71.88 587 GLY A CA 1
ATOM 4471 C C . GLY A 1 587 ? -13.495 45.471 4.747 1.00 71.88 587 GLY A C 1
ATOM 4472 O O . GLY A 1 587 ? -13.447 46.618 5.216 1.00 71.88 587 GLY A O 1
ATOM 4473 N N . PRO A 1 588 ? -13.038 45.198 3.511 1.00 67.75 588 PRO A N 1
ATOM 4474 C CA . PRO A 1 588 ? -12.599 46.229 2.569 1.00 67.75 588 PRO A CA 1
ATOM 4475 C C . PRO A 1 588 ? -13.748 47.165 2.145 1.00 67.75 588 PRO A C 1
ATOM 4477 O O . PRO A 1 588 ? -14.926 46.861 2.320 1.00 67.75 588 PRO A O 1
ATOM 4480 N N . ILE A 1 589 ? -13.405 48.335 1.594 1.00 55.47 589 ILE A N 1
ATOM 4481 C CA . ILE A 1 589 ? -14.397 49.309 1.108 1.00 55.47 589 ILE A CA 1
ATOM 4482 C C . ILE A 1 589 ? -14.931 48.863 -0.260 1.00 55.47 589 ILE A C 1
ATOM 4484 O O . ILE A 1 589 ? -14.160 48.774 -1.213 1.00 55.47 589 ILE A O 1
ATOM 4488 N N . ASP A 1 590 ? -16.251 48.686 -0.366 1.00 47.62 590 ASP A N 1
ATOM 4489 C CA . ASP A 1 590 ? -16.974 48.595 -1.642 1.00 47.62 590 ASP A CA 1
ATOM 4490 C C . ASP A 1 590 ? -16.770 49.896 -2.449 1.00 47.62 590 ASP A C 1
ATOM 4492 O O . ASP A 1 590 ? -17.386 50.925 -2.163 1.00 47.62 590 ASP A O 1
ATOM 4496 N N . THR A 1 591 ? -15.931 49.868 -3.487 1.00 42.81 591 THR A N 1
ATOM 4497 C CA . THR A 1 591 ? -15.879 50.933 -4.511 1.00 42.81 591 THR A CA 1
ATOM 4498 C C . THR A 1 591 ? -17.001 50.799 -5.549 1.00 42.81 591 THR A C 1
ATOM 4500 O O . THR A 1 591 ? -17.218 51.712 -6.340 1.00 42.81 591 THR A O 1
ATOM 4503 N N . ALA A 1 592 ? -17.757 49.697 -5.516 1.00 39.59 592 ALA A N 1
ATOM 4504 C CA . ALA A 1 592 ? -18.836 49.360 -6.448 1.00 39.59 592 ALA A CA 1
ATOM 4505 C C . ALA A 1 592 ? -20.211 49.982 -6.101 1.00 39.59 592 ALA A C 1
ATOM 4507 O O . ALA A 1 592 ? -21.234 49.563 -6.634 1.00 39.59 592 ALA A O 1
ATOM 4508 N N . ALA A 1 593 ? -20.262 50.978 -5.210 1.00 35.31 593 ALA A N 1
ATOM 4509 C CA . ALA A 1 593 ? -21.499 51.630 -4.760 1.00 35.31 593 ALA A CA 1
ATOM 4510 C C . ALA A 1 593 ? -21.790 52.975 -5.470 1.00 35.31 593 ALA A C 1
ATOM 4512 O O . ALA A 1 593 ? -22.417 53.858 -4.885 1.00 35.31 593 ALA A O 1
ATOM 4513 N N . ALA A 1 594 ? -21.297 53.160 -6.703 1.00 36.03 594 ALA A N 1
ATOM 4514 C CA . ALA A 1 594 ? -21.338 54.443 -7.418 1.00 36.03 594 ALA A CA 1
ATOM 4515 C C . ALA A 1 594 ? -21.546 54.321 -8.948 1.00 36.03 594 ALA A C 1
ATOM 4517 O O . ALA A 1 594 ? -20.984 55.105 -9.710 1.00 36.03 594 ALA A O 1
ATOM 4518 N N . SER A 1 595 ? -22.346 53.351 -9.405 1.00 35.69 595 SER A N 1
ATOM 4519 C CA . SER A 1 595 ? -22.772 53.242 -10.813 1.00 35.69 595 SER A CA 1
ATOM 4520 C C . SER A 1 595 ? -24.027 52.364 -10.965 1.00 35.69 595 SER A C 1
ATOM 4522 O O . SER A 1 595 ? -23.915 51.178 -11.270 1.00 35.69 595 SER A O 1
ATOM 4524 N N . ASP A 1 596 ? -25.209 52.942 -10.735 1.00 35.47 596 ASP A N 1
ATOM 4525 C CA . ASP A 1 596 ? -26.517 52.317 -11.021 1.00 35.47 596 ASP A CA 1
ATOM 4526 C C . ASP A 1 596 ? -27.512 53.357 -11.583 1.00 35.47 596 ASP A C 1
ATOM 4528 O O . ASP A 1 596 ? -28.561 53.638 -11.011 1.00 35.47 596 ASP A O 1
ATOM 4532 N N . GLU A 1 597 ? -27.124 53.985 -12.697 1.00 33.03 597 GLU A N 1
ATOM 4533 C CA . GLU A 1 597 ? -28.003 54.714 -13.622 1.00 33.03 597 GLU A CA 1
ATOM 4534 C C . GLU A 1 597 ? -27.484 54.496 -15.059 1.00 33.03 597 GLU A C 1
ATOM 4536 O O . GLU A 1 597 ? -26.274 54.566 -15.278 1.00 33.03 597 GLU A O 1
ATOM 4541 N N . GLY A 1 598 ? -28.378 54.294 -16.040 1.00 29.08 598 GLY A N 1
ATOM 4542 C CA . GLY A 1 598 ? -28.058 54.471 -17.472 1.00 29.08 598 GLY A CA 1
ATOM 4543 C C . GLY A 1 598 ? -28.008 53.223 -18.373 1.00 29.08 598 GLY A C 1
ATOM 4544 O O . GLY A 1 598 ? -26.942 52.686 -18.638 1.00 29.08 598 GLY A O 1
ATOM 4545 N N . GLU A 1 599 ? -29.179 52.852 -18.900 1.00 29.55 599 GLU A N 1
ATOM 4546 C CA . GLU A 1 599 ? -29.462 52.537 -20.322 1.00 29.55 599 GLU A CA 1
ATOM 4547 C C . GLU A 1 599 ? -28.550 51.597 -21.163 1.00 29.55 599 GLU A C 1
ATOM 4549 O O . GLU A 1 599 ? -27.445 51.925 -21.576 1.00 29.55 599 GLU A O 1
ATOM 4554 N N . ASP A 1 600 ? -29.158 50.474 -21.569 1.00 28.08 600 ASP A N 1
ATOM 4555 C CA . ASP A 1 600 ? -29.318 49.995 -22.956 1.00 28.08 600 ASP A CA 1
ATOM 4556 C C . ASP A 1 600 ? -28.144 49.876 -23.970 1.00 28.08 600 ASP A C 1
ATOM 4558 O O . ASP A 1 600 ? -27.616 50.839 -24.520 1.00 28.08 600 ASP A O 1
ATOM 4562 N N . SER A 1 601 ? -28.039 48.635 -24.481 1.00 27.83 601 SER A N 1
ATOM 4563 C CA . SER A 1 601 ? -27.966 48.258 -25.914 1.00 27.83 601 SER A CA 1
ATOM 4564 C C . SER A 1 601 ? -26.626 47.872 -26.596 1.00 27.83 601 SER A C 1
ATOM 4566 O O . SER A 1 601 ? -25.672 48.629 -26.690 1.00 27.83 601 SER A O 1
ATOM 4568 N N . VAL A 1 602 ? -26.684 46.684 -27.232 1.00 28.92 602 VAL A N 1
ATOM 4569 C CA . VAL A 1 602 ? -26.172 46.336 -28.584 1.00 28.92 602 VAL A CA 1
ATOM 4570 C C . VAL A 1 602 ? -24.650 46.195 -28.853 1.00 28.92 602 VAL A C 1
ATOM 4572 O O . VAL A 1 602 ? -23.881 47.139 -28.813 1.00 28.92 602 VAL A O 1
ATOM 4575 N N . ASN A 1 603 ? -24.290 44.978 -29.308 1.00 28.20 603 ASN A N 1
ATOM 4576 C CA . ASN A 1 603 ? -23.208 44.554 -30.227 1.00 28.20 603 ASN A CA 1
ATOM 4577 C C . ASN A 1 603 ? -21.842 45.283 -30.268 1.00 28.20 603 ASN A C 1
ATOM 4579 O O . ASN A 1 603 ? -21.753 46.430 -30.692 1.00 28.20 603 ASN A O 1
ATOM 4583 N N . GLY A 1 604 ? -20.744 44.511 -30.173 1.00 27.27 604 GLY A N 1
ATOM 4584 C CA . GLY A 1 604 ? -19.472 44.927 -30.793 1.00 27.27 604 GLY A CA 1
ATOM 4585 C C . GLY A 1 604 ? -18.214 44.127 -30.437 1.00 27.27 604 GLY A C 1
ATOM 4586 O O . GLY A 1 604 ? -17.435 44.544 -29.589 1.00 27.27 604 GLY A O 1
ATOM 4587 N N . THR A 1 605 ? -17.925 43.022 -31.134 1.00 28.41 605 THR A N 1
ATOM 4588 C CA . THR A 1 605 ? -16.592 42.386 -31.056 1.00 28.41 605 THR A CA 1
ATOM 4589 C C . THR A 1 605 ? -15.567 43.102 -31.947 1.00 28.41 605 THR A C 1
ATOM 4591 O O . THR A 1 605 ? -15.792 43.127 -33.161 1.00 28.41 605 THR A O 1
ATOM 4594 N N . LYS A 1 606 ? -14.423 43.551 -31.388 1.00 30.53 606 LYS A N 1
ATOM 4595 C CA . LYS A 1 606 ? -13.025 43.284 -31.853 1.00 30.53 606 LYS A CA 1
ATOM 4596 C C . LYS A 1 606 ? -11.993 44.368 -31.460 1.00 30.53 606 LYS A C 1
ATOM 4598 O O . LYS A 1 606 ? -12.075 45.470 -31.982 1.00 30.53 606 LYS A O 1
ATOM 4603 N N . THR A 1 607 ? -10.901 43.935 -30.799 1.00 26.06 607 THR A N 1
ATOM 4604 C CA . THR A 1 607 ? -9.496 44.448 -30.919 1.00 26.06 607 THR A CA 1
ATOM 4605 C C . THR A 1 607 ? -9.225 45.928 -30.527 1.00 26.06 607 THR A C 1
ATOM 4607 O O . THR A 1 607 ? -10.158 46.707 -30.441 1.00 26.06 607 THR A O 1
ATOM 4610 N N . THR A 1 608 ? -8.013 46.426 -30.218 1.00 25.59 608 THR A N 1
ATOM 4611 C CA . THR A 1 608 ? -6.601 46.015 -30.466 1.00 25.59 608 THR A CA 1
ATOM 4612 C C . THR A 1 608 ? -5.658 46.276 -29.259 1.00 25.59 608 THR A C 1
ATOM 4614 O O . THR A 1 608 ? -6.046 46.905 -28.283 1.00 25.59 608 THR A O 1
ATOM 4617 N N . ASN A 1 609 ? -4.397 45.827 -29.355 1.00 28.45 609 ASN A N 1
ATOM 4618 C CA . ASN A 1 609 ? -3.355 45.850 -28.308 1.00 28.45 609 ASN A CA 1
ATOM 4619 C C . ASN A 1 609 ? -2.636 47.210 -28.070 1.00 28.45 609 ASN A C 1
ATOM 4621 O O . ASN A 1 609 ? -2.262 47.846 -29.051 1.00 28.45 609 ASN A O 1
ATOM 4625 N N . ASN A 1 610 ? -2.221 47.458 -26.808 1.00 30.48 610 ASN A N 1
ATOM 4626 C CA . ASN A 1 610 ? -0.956 48.119 -26.361 1.00 30.48 610 ASN A CA 1
ATOM 4627 C C . ASN A 1 610 ? -0.668 49.594 -26.798 1.00 30.48 610 ASN A C 1
ATOM 4629 O O . ASN A 1 610 ? -1.449 50.149 -27.566 1.00 30.48 610 ASN A O 1
ATOM 4633 N N . PRO A 1 611 ? 0.458 50.252 -26.387 1.00 41.28 611 PRO A N 1
ATOM 4634 C CA . PRO A 1 611 ? 1.474 49.921 -25.364 1.00 41.28 611 PRO A CA 1
ATOM 4635 C C . PRO A 1 611 ? 1.852 51.066 -24.376 1.00 41.28 611 PRO A C 1
ATOM 4637 O O . PRO A 1 611 ? 1.349 52.182 -24.437 1.00 41.28 611 PRO A O 1
ATOM 4640 N N . MET A 1 612 ? 2.820 50.770 -23.494 1.00 38.00 612 MET A N 1
ATOM 4641 C CA . MET A 1 612 ? 3.589 51.702 -22.643 1.00 38.00 612 MET A CA 1
ATOM 4642 C C . MET A 1 612 ? 4.219 52.924 -23.348 1.00 38.00 612 MET A C 1
ATOM 4644 O O . MET A 1 612 ? 4.793 52.765 -24.423 1.00 38.00 612 MET A O 1
ATOM 4648 N N . LEU A 1 613 ? 4.277 54.062 -22.632 1.00 28.55 613 LEU A N 1
ATOM 4649 C CA . LEU A 1 613 ? 5.413 55.010 -22.451 1.00 28.55 613 LEU A CA 1
ATOM 4650 C C . LEU A 1 613 ? 4.955 56.139 -21.483 1.00 28.55 613 LEU A C 1
ATOM 4652 O O . LEU A 1 613 ? 3.763 56.423 -21.451 1.00 28.55 613 LEU A O 1
ATOM 4656 N N . GLY A 1 614 ? 5.765 56.851 -20.683 1.00 24.83 614 GLY A N 1
ATOM 4657 C CA . GLY A 1 614 ? 7.193 56.804 -20.310 1.00 24.83 614 GLY A CA 1
ATOM 4658 C C . GLY A 1 614 ? 7.425 57.771 -19.110 1.00 24.83 614 GLY A C 1
ATOM 4659 O O . GLY A 1 614 ? 6.629 58.683 -18.927 1.00 24.83 614 GLY A O 1
ATOM 4660 N N . TYR A 1 615 ? 8.330 57.484 -18.162 1.00 26.70 615 TYR A N 1
ATOM 4661 C CA . TYR A 1 615 ? 9.749 57.921 -18.086 1.00 26.70 615 TYR A CA 1
ATOM 4662 C C . TYR A 1 615 ? 10.012 59.265 -17.347 1.00 26.70 615 TYR A C 1
ATOM 4664 O O . TYR A 1 615 ? 9.552 60.297 -17.820 1.00 26.70 615 TYR A O 1
ATOM 4672 N N . TYR A 1 616 ? 10.876 59.220 -16.308 1.00 31.09 616 TYR A N 1
ATOM 4673 C CA . TYR A 1 616 ? 11.605 60.334 -15.638 1.00 31.09 616 TYR A CA 1
ATOM 4674 C C . TYR A 1 616 ? 10.788 61.403 -14.855 1.00 31.09 616 TYR A C 1
ATOM 4676 O O . TYR A 1 616 ? 9.690 61.755 -15.267 1.00 31.09 616 TYR A O 1
ATOM 4684 N N . ASP A 1 617 ? 11.266 62.013 -13.753 1.00 30.67 617 ASP A N 1
ATOM 4685 C CA . ASP A 1 617 ? 12.269 61.635 -12.718 1.00 30.67 617 ASP A CA 1
ATOM 4686 C C . ASP A 1 617 ? 12.113 62.556 -11.464 1.00 30.67 617 ASP A C 1
ATOM 4688 O O . ASP A 1 617 ? 11.268 63.449 -11.481 1.00 30.67 617 ASP A O 1
ATOM 4692 N N . GLU A 1 618 ? 12.963 62.364 -10.442 1.00 28.20 618 GLU A N 1
ATOM 4693 C CA . GLU A 1 618 ? 13.378 63.302 -9.363 1.00 28.20 618 GLU A CA 1
ATOM 4694 C C . GLU A 1 618 ? 12.373 63.800 -8.274 1.00 28.20 618 GLU A C 1
ATOM 4696 O O . GLU A 1 618 ? 11.346 64.410 -8.545 1.00 28.20 618 GLU A O 1
ATOM 4701 N N . ASP A 1 619 ? 12.816 63.643 -7.010 1.00 29.22 619 ASP A N 1
ATOM 4702 C CA . ASP A 1 619 ? 12.763 64.598 -5.874 1.00 29.22 619 ASP A CA 1
ATOM 4703 C C . ASP A 1 619 ? 11.429 65.097 -5.233 1.00 29.22 619 ASP A C 1
ATOM 4705 O O . ASP A 1 619 ? 10.401 65.260 -5.874 1.00 29.22 619 ASP A O 1
ATOM 4709 N N . THR A 1 620 ? 11.354 65.411 -3.920 1.00 26.67 620 THR A N 1
ATOM 4710 C CA . THR A 1 620 ? 12.368 65.386 -2.830 1.00 26.67 620 THR A CA 1
ATOM 4711 C C . THR A 1 620 ? 11.770 65.117 -1.429 1.00 26.67 620 THR A C 1
ATOM 4713 O O . THR A 1 620 ? 10.736 65.669 -1.079 1.00 26.67 620 THR A O 1
ATOM 4716 N N . ALA A 1 621 ? 12.529 64.373 -0.609 1.00 27.16 621 ALA A N 1
ATOM 4717 C CA . ALA A 1 621 ? 12.838 64.554 0.830 1.00 27.16 621 ALA A CA 1
ATOM 4718 C C . ALA A 1 621 ? 11.783 64.831 1.950 1.00 27.16 621 ALA A C 1
ATOM 4720 O O . ALA A 1 621 ? 10.748 65.460 1.789 1.00 27.16 621 ALA A O 1
ATOM 4721 N N . ALA A 1 622 ? 12.232 64.481 3.170 1.00 27.73 622 ALA A N 1
ATOM 4722 C CA . ALA A 1 622 ? 11.822 64.978 4.498 1.00 27.73 622 ALA A CA 1
ATOM 4723 C C . ALA A 1 622 ? 10.483 64.497 5.107 1.00 27.73 622 ALA A C 1
ATOM 4725 O O . ALA A 1 622 ? 9.450 65.157 5.029 1.00 27.73 622 ALA A O 1
ATOM 4726 N N . VAL A 1 623 ? 10.563 63.409 5.886 1.00 28.56 623 VAL A N 1
ATOM 4727 C CA . VAL A 1 623 ? 9.569 63.055 6.917 1.00 28.56 623 VAL A CA 1
ATOM 4728 C C . VAL A 1 623 ? 9.973 63.659 8.266 1.00 28.56 623 VAL A C 1
ATOM 4730 O O . VAL A 1 623 ? 11.122 63.528 8.686 1.00 28.56 623 VAL A O 1
ATOM 4733 N N . ALA A 1 624 ? 9.003 64.235 8.977 1.00 27.31 624 ALA A N 1
ATOM 4734 C CA . ALA A 1 624 ? 9.047 64.431 10.422 1.00 27.31 624 ALA A CA 1
ATOM 4735 C C . ALA A 1 624 ? 7.663 64.108 11.018 1.00 27.31 624 ALA A C 1
ATOM 4737 O O . ALA A 1 624 ? 6.642 64.588 10.531 1.00 27.31 624 ALA A O 1
ATOM 4738 N N . GLU A 1 625 ? 7.641 63.277 12.059 1.00 32.88 625 GLU A N 1
ATOM 4739 C CA . GLU A 1 625 ? 6.473 62.996 12.915 1.00 32.88 625 GLU A CA 1
ATOM 4740 C C . GLU A 1 625 ? 6.169 64.218 13.859 1.00 32.88 625 GLU A C 1
ATOM 4742 O O . GLU A 1 625 ? 6.943 65.180 13.783 1.00 32.88 625 GLU A O 1
ATOM 4747 N N . PRO A 1 626 ? 5.160 64.251 14.791 1.00 48.03 626 PRO A N 1
ATOM 4748 C CA . PRO A 1 626 ? 4.447 63.094 15.372 1.00 48.03 626 PRO A CA 1
ATOM 4749 C C . PRO A 1 626 ? 3.030 63.292 16.025 1.00 48.03 626 PRO A C 1
ATOM 4751 O O . PRO A 1 626 ? 2.379 64.319 15.870 1.00 48.03 626 PRO A O 1
ATOM 4754 N N . TYR A 1 627 ? 2.652 62.305 16.869 1.00 25.31 627 TYR A N 1
ATOM 4755 C CA . TYR A 1 627 ? 1.767 62.339 18.072 1.00 25.31 627 TYR A CA 1
ATOM 4756 C C . TYR A 1 627 ? 0.222 62.145 17.973 1.00 25.31 627 TYR A C 1
ATOM 4758 O O . TYR A 1 627 ? -0.502 62.960 17.420 1.00 25.31 627 TYR A O 1
ATOM 4766 N N . GLN A 1 628 ? -0.260 61.053 18.609 1.00 29.58 628 GLN A N 1
ATOM 4767 C CA . GLN A 1 628 ? -1.139 60.961 19.818 1.00 29.58 628 GLN A CA 1
ATOM 4768 C C . GLN A 1 628 ? -2.256 62.016 20.111 1.00 29.58 628 GLN A C 1
ATOM 4770 O O . GLN A 1 628 ? -2.079 63.190 19.828 1.00 29.58 628 GLN A O 1
ATOM 4775 N N . SER A 1 629 ? -3.359 61.734 20.846 1.00 29.28 629 SER A N 1
ATOM 4776 C CA . SER A 1 629 ? -4.026 60.478 21.295 1.00 29.28 629 SER A CA 1
ATOM 4777 C C . SER A 1 629 ? -5.370 60.728 22.057 1.00 29.28 629 SER A C 1
ATOM 4779 O O . SER A 1 629 ? -5.515 61.713 22.771 1.00 29.28 629 SER A O 1
ATOM 4781 N N . THR A 1 630 ? -6.289 59.742 22.028 1.00 25.67 630 THR A N 1
ATOM 4782 C CA . THR A 1 630 ? -7.312 59.359 23.064 1.00 25.67 630 THR A CA 1
ATOM 4783 C C . THR A 1 630 ? -8.515 60.272 23.501 1.00 25.67 630 THR A C 1
ATOM 4785 O O . THR A 1 630 ? -8.474 61.485 23.330 1.00 25.67 630 THR A O 1
ATOM 4788 N N . PRO A 1 631 ? -9.628 59.685 24.049 1.00 58.88 631 PRO A N 1
ATOM 4789 C CA . PRO A 1 631 ? -10.919 60.344 24.405 1.00 58.88 631 PRO A CA 1
ATOM 4790 C C . PRO A 1 631 ? -11.134 60.525 25.944 1.00 58.88 631 PRO A C 1
ATOM 4792 O O . PRO A 1 631 ? -10.143 60.384 26.664 1.00 58.88 631 PRO A O 1
ATOM 4795 N N . PRO A 1 632 ? -12.358 60.810 26.508 1.00 43.53 632 PRO A N 1
ATOM 4796 C CA . PRO A 1 632 ? -13.288 59.716 26.941 1.00 43.53 632 PRO A CA 1
ATOM 4797 C C . PRO A 1 632 ? -14.809 60.015 27.249 1.00 43.53 632 PRO A C 1
ATOM 4799 O O . PRO A 1 632 ? -15.191 61.127 27.595 1.00 43.53 632 PRO A O 1
ATOM 4802 N N . SER A 1 633 ? -15.625 58.940 27.389 1.00 27.62 633 SER A N 1
ATOM 4803 C CA . SER A 1 633 ? -16.785 58.765 28.341 1.00 27.62 633 SER A CA 1
ATOM 4804 C C . SER A 1 633 ? -18.138 59.529 28.137 1.00 27.62 633 SER A C 1
ATOM 4806 O O . SER A 1 633 ? -18.146 60.588 27.534 1.00 27.62 633 SER A O 1
ATOM 4808 N N . SER A 1 634 ? -19.331 59.133 28.663 1.00 27.50 634 SER A N 1
ATOM 4809 C CA . SER A 1 634 ? -19.911 57.823 29.105 1.00 27.50 634 SER A CA 1
ATOM 4810 C C . SER A 1 634 ? -21.426 57.883 29.511 1.00 27.50 634 SER A C 1
ATOM 4812 O O . SER A 1 634 ? -21.874 58.941 29.937 1.00 27.50 634 SER A O 1
ATOM 4814 N N . LYS A 1 635 ? -22.130 56.716 29.563 1.00 26.97 635 LYS A N 1
ATOM 4815 C CA . LYS A 1 635 ? -23.329 56.359 30.416 1.00 26.97 635 LYS A CA 1
ATOM 4816 C C . LYS A 1 635 ? -24.689 57.087 30.126 1.00 26.97 635 LYS A C 1
ATOM 4818 O O . LYS A 1 635 ? -24.681 58.173 29.579 1.00 26.97 635 LYS A O 1
ATOM 4823 N N . GLN A 1 636 ? -25.912 56.598 30.456 1.00 27.20 636 GLN A N 1
ATOM 4824 C CA . GLN A 1 636 ? -26.442 55.333 31.044 1.00 27.20 636 GLN A CA 1
ATOM 4825 C C . GLN A 1 636 ? -27.976 55.124 30.780 1.00 27.20 636 GLN A C 1
ATOM 4827 O O . GLN A 1 636 ? -28.692 56.108 30.640 1.00 27.20 636 GLN A O 1
ATOM 4832 N N . LYS A 1 637 ? -28.482 53.880 30.973 1.00 25.92 637 LYS A N 1
ATOM 4833 C CA . LYS A 1 637 ? -29.883 53.469 31.338 1.00 25.92 637 LYS A CA 1
ATOM 4834 C C . LYS A 1 637 ? -31.028 53.573 30.290 1.00 25.92 637 LYS A C 1
ATOM 4836 O O . LYS A 1 637 ? -30.950 54.299 29.315 1.00 25.92 637 LYS A O 1
ATOM 4841 N N . GLY A 1 638 ? -32.117 52.820 30.540 1.00 24.47 638 GLY A N 1
ATOM 4842 C CA . GLY A 1 638 ? -33.395 52.773 29.787 1.00 24.47 638 GLY A CA 1
ATOM 4843 C C . GLY A 1 638 ? -34.398 51.775 30.420 1.00 24.47 638 GLY A C 1
ATOM 4844 O O . GLY A 1 638 ? -34.045 51.186 31.440 1.00 24.47 638 GLY A O 1
ATOM 4845 N N . SER A 1 639 ? -35.619 51.569 29.871 1.00 23.83 639 SER A N 1
ATOM 4846 C CA . SER A 1 639 ? -36.459 50.341 30.061 1.00 23.83 639 SER A CA 1
ATOM 4847 C C . SER A 1 639 ? -37.829 50.329 29.316 1.00 23.83 639 SER A C 1
ATOM 4849 O O . SER A 1 639 ? -38.409 51.377 29.069 1.00 23.83 639 SER A O 1
ATOM 4851 N N . LYS A 1 640 ? -38.372 49.114 29.070 1.00 24.95 640 LYS A N 1
ATOM 4852 C CA . LYS A 1 640 ? -39.810 48.709 28.944 1.00 24.95 640 LYS A CA 1
ATOM 4853 C C . LYS A 1 640 ? -40.734 49.252 27.811 1.00 24.95 640 LYS A C 1
ATOM 4855 O O . LYS A 1 640 ? -41.606 50.079 28.032 1.00 24.95 640 LYS A O 1
ATOM 4860 N N . ALA A 1 641 ? -40.647 48.587 26.652 1.00 26.16 641 ALA A N 1
ATOM 4861 C CA . ALA A 1 641 ? -41.721 47.979 25.826 1.00 26.16 641 ALA A CA 1
ATOM 4862 C C . ALA A 1 641 ? -43.206 48.463 25.838 1.00 26.16 641 ALA A C 1
ATOM 4864 O O . ALA A 1 641 ? -43.888 48.329 26.856 1.00 26.16 641 ALA A O 1
ATOM 4865 N N . LYS A 1 642 ? -43.777 48.698 24.629 1.00 24.09 642 LYS A N 1
ATOM 4866 C CA . LYS A 1 642 ? -45.023 48.033 24.137 1.00 24.09 642 LYS A CA 1
ATOM 4867 C C . LYS A 1 642 ? -45.354 48.237 22.629 1.00 24.09 642 LYS A C 1
ATOM 4869 O O . LYS A 1 642 ? -45.342 49.350 22.135 1.00 24.09 642 LYS A O 1
ATOM 4874 N N . ALA A 1 643 ? -45.763 47.137 21.978 1.00 25.28 643 ALA A N 1
ATOM 4875 C CA . ALA A 1 643 ? -46.771 46.980 20.901 1.00 25.28 643 ALA A CA 1
ATOM 4876 C C . ALA A 1 643 ? -46.745 47.765 19.545 1.00 25.28 643 ALA A C 1
ATOM 4878 O O . ALA A 1 643 ? -47.274 48.861 19.433 1.00 25.28 643 ALA A O 1
ATOM 4879 N N . LYS A 1 644 ? -46.382 47.016 18.482 1.00 25.73 644 LYS A N 1
ATOM 4880 C CA . LYS A 1 644 ? -47.044 46.850 17.152 1.00 25.73 644 LYS A CA 1
ATOM 4881 C C . LYS A 1 644 ? -47.279 48.023 16.151 1.00 25.73 644 LYS A C 1
ATOM 4883 O O . LYS A 1 644 ? -48.210 48.803 16.284 1.00 25.73 644 LYS A O 1
ATOM 4888 N N . ALA A 1 645 ? -46.642 47.824 14.983 1.00 26.69 645 ALA A N 1
ATOM 4889 C CA . ALA A 1 645 ? -47.218 47.782 13.618 1.00 26.69 645 ALA A CA 1
ATOM 4890 C C . ALA A 1 645 ? -47.423 49.066 12.774 1.00 26.69 645 ALA A C 1
ATOM 4892 O O . ALA A 1 645 ? -48.394 49.797 12.956 1.00 26.69 645 ALA A O 1
ATOM 4893 N N . LYS A 1 646 ? -46.675 49.149 11.657 1.00 26.88 646 LYS A N 1
ATOM 4894 C CA . LYS A 1 646 ? -47.203 48.868 10.297 1.00 26.88 646 LYS A CA 1
ATOM 4895 C C . LYS A 1 646 ? -46.072 48.570 9.289 1.00 26.88 646 LYS A C 1
ATOM 4897 O O . LYS A 1 646 ? -44.904 48.624 9.654 1.00 26.88 646 LYS A O 1
ATOM 4902 N N . SER A 1 647 ? -46.439 48.147 8.079 1.00 31.59 647 SER A N 1
ATOM 4903 C CA . SER A 1 647 ? -45.582 47.494 7.073 1.00 31.59 647 SER A CA 1
ATOM 4904 C C . SER A 1 647 ? -45.099 48.408 5.938 1.00 31.59 647 SER A C 1
ATOM 4906 O O . SER A 1 647 ? -45.850 49.263 5.474 1.00 31.59 647 SER A O 1
ATOM 4908 N N . ALA A 1 648 ? -43.908 48.108 5.416 1.00 28.97 648 ALA A N 1
ATOM 4909 C CA . ALA A 1 648 ? -43.373 48.524 4.112 1.00 28.97 648 ALA A CA 1
ATOM 4910 C C . ALA A 1 648 ? -42.821 47.259 3.393 1.00 28.97 648 ALA A C 1
ATOM 4912 O O . ALA A 1 648 ? -42.669 46.234 4.066 1.00 28.97 648 ALA A O 1
ATOM 4913 N N . PRO A 1 649 ? -42.618 47.251 2.059 1.00 36.22 649 PRO A N 1
ATOM 4914 C CA . PRO A 1 649 ? -42.480 46.007 1.294 1.00 36.22 649 PRO A CA 1
ATOM 4915 C C . PRO A 1 649 ? -41.139 45.288 1.496 1.00 36.22 649 PRO A C 1
ATOM 4917 O O . PRO A 1 649 ? -40.117 45.907 1.783 1.00 36.22 649 PRO A O 1
ATOM 4920 N N . ALA A 1 650 ? -41.151 43.968 1.302 1.00 35.72 650 ALA A N 1
ATOM 4921 C CA . ALA A 1 650 ? -39.957 43.136 1.369 1.00 35.72 650 ALA A CA 1
ATOM 4922 C C . ALA A 1 650 ? -39.099 43.289 0.102 1.00 35.72 650 ALA A C 1
ATOM 4924 O O . ALA A 1 650 ? -39.547 42.967 -0.998 1.00 35.72 650 ALA A O 1
ATOM 4925 N N . ALA A 1 651 ? -37.851 43.729 0.274 1.00 36.41 651 ALA A N 1
ATOM 4926 C CA . ALA A 1 651 ? -36.796 43.481 -0.704 1.00 36.41 651 ALA A CA 1
ATOM 4927 C C . ALA A 1 651 ? -36.424 41.983 -0.707 1.00 36.41 651 ALA A C 1
ATOM 4929 O O . ALA A 1 651 ? -36.675 41.265 0.261 1.00 36.41 651 ALA A O 1
ATOM 4930 N N . SER A 1 652 ? -35.836 41.496 -1.799 1.00 42.97 652 SER A N 1
ATOM 4931 C CA . SER A 1 652 ? -35.545 40.072 -1.998 1.00 42.97 652 SER A CA 1
ATOM 4932 C C . SER A 1 652 ? -34.526 39.511 -0.998 1.00 42.97 652 SER A C 1
ATOM 4934 O O . SER A 1 652 ? -33.365 39.930 -0.999 1.00 42.97 652 SER A O 1
ATOM 4936 N N . ASN A 1 653 ? -34.921 38.475 -0.240 1.00 52.50 653 ASN A N 1
ATOM 4937 C CA . ASN A 1 653 ? -34.030 37.690 0.635 1.00 52.50 653 ASN A CA 1
ATOM 4938 C C . ASN A 1 653 ? -32.713 37.307 -0.068 1.00 52.50 653 ASN A C 1
ATOM 4940 O O . ASN A 1 653 ? -31.647 37.375 0.535 1.00 52.50 653 ASN A O 1
ATOM 4944 N N . THR A 1 654 ? -32.782 36.977 -1.363 1.00 55.81 654 THR A N 1
ATOM 4945 C CA . THR A 1 654 ? -31.654 36.601 -2.230 1.00 55.81 654 THR A CA 1
ATOM 4946 C C . THR A 1 654 ? -30.501 37.611 -2.234 1.00 55.81 654 THR A C 1
ATOM 4948 O O . THR A 1 654 ? -29.352 37.221 -2.424 1.00 55.81 654 THR A O 1
ATOM 4951 N N . THR A 1 655 ? -30.778 38.901 -2.029 1.00 57.81 655 THR A N 1
ATOM 4952 C CA . THR A 1 655 ? -29.757 39.963 -2.054 1.00 57.81 655 THR A CA 1
ATOM 4953 C C . THR A 1 655 ? -29.074 40.126 -0.697 1.00 57.81 655 THR A C 1
ATOM 4955 O O . THR A 1 655 ? -27.877 40.396 -0.637 1.00 57.81 655 THR A O 1
ATOM 4958 N N . GLN A 1 656 ? -29.813 39.927 0.400 1.00 58.03 656 GLN A N 1
ATOM 4959 C CA . GLN A 1 656 ? -29.256 39.981 1.755 1.00 58.03 656 GLN A CA 1
ATOM 4960 C C . GLN A 1 656 ? -28.462 38.707 2.079 1.00 58.03 656 GLN A C 1
ATOM 4962 O O . GLN A 1 656 ? -27.362 38.798 2.619 1.00 58.03 656 GLN A O 1
ATOM 4967 N N . GLN A 1 657 ? -28.970 37.546 1.658 1.00 64.31 657 GLN A N 1
ATOM 4968 C CA . GLN A 1 657 ? -28.313 36.245 1.792 1.00 64.31 657 GLN A CA 1
ATOM 4969 C C . GLN A 1 657 ? -26.909 36.251 1.157 1.00 64.31 657 GLN A C 1
ATOM 4971 O O . GLN A 1 657 ? -25.927 35.972 1.841 1.00 64.31 657 GLN A O 1
ATOM 4976 N N . LYS A 1 658 ? -26.788 36.712 -0.098 1.00 67.56 658 LYS A N 1
ATOM 4977 C CA . LYS A 1 658 ? -25.494 36.823 -0.797 1.00 67.56 658 LYS A CA 1
ATOM 4978 C C . LYS A 1 658 ? -24.479 37.741 -0.106 1.00 67.56 658 LYS A C 1
ATOM 4980 O O . LYS A 1 658 ? -23.281 37.490 -0.203 1.00 67.56 658 LYS A O 1
ATOM 4985 N N . LYS A 1 659 ? -24.920 38.800 0.591 1.00 68.69 659 LYS A N 1
ATOM 4986 C CA . LYS A 1 659 ? -24.004 39.658 1.369 1.00 68.69 659 LYS A CA 1
ATOM 4987 C C . LYS A 1 659 ? -23.537 38.987 2.664 1.00 68.69 659 LYS A C 1
ATOM 4989 O O . LYS A 1 659 ? -22.388 39.180 3.042 1.00 68.69 659 LYS A O 1
ATOM 4994 N N . ILE A 1 660 ? -24.377 38.173 3.306 1.00 73.06 660 ILE A N 1
ATOM 4995 C CA . ILE A 1 660 ? -23.984 37.372 4.479 1.00 73.06 660 ILE A CA 1
ATOM 4996 C C . ILE A 1 660 ? -22.965 36.294 4.071 1.00 73.06 660 ILE A C 1
ATOM 4998 O O . ILE A 1 660 ? -21.938 36.149 4.728 1.00 73.06 660 ILE A O 1
ATOM 5002 N N . GLU A 1 661 ? -23.202 35.606 2.952 1.00 70.75 661 GLU A N 1
ATOM 5003 C CA . GLU A 1 661 ? -22.285 34.605 2.380 1.00 70.75 661 GLU A CA 1
ATOM 5004 C C . GLU A 1 661 ? -20.929 35.220 1.995 1.00 70.75 661 GLU A C 1
ATOM 5006 O O . GLU A 1 661 ? -19.885 34.688 2.366 1.00 70.75 661 GLU A O 1
ATOM 5011 N N . ALA A 1 662 ? -20.924 36.386 1.335 1.00 71.06 662 ALA A N 1
ATOM 5012 C CA . ALA A 1 662 ? -19.689 37.113 1.030 1.00 71.06 662 ALA A CA 1
ATOM 5013 C C . ALA A 1 662 ? -18.921 37.529 2.301 1.00 71.06 662 ALA A C 1
ATOM 5015 O O . ALA A 1 662 ? -17.704 37.378 2.366 1.00 71.06 662 ALA A O 1
ATOM 5016 N N . ASN A 1 663 ? -19.622 37.996 3.337 1.00 80.19 663 ASN A N 1
ATOM 5017 C CA . ASN A 1 663 ? -19.005 38.417 4.598 1.00 80.19 663 ASN A CA 1
ATOM 5018 C C . ASN A 1 663 ? -18.451 37.249 5.437 1.00 80.19 663 ASN A C 1
ATOM 5020 O O . ASN A 1 663 ? -17.588 37.473 6.288 1.00 80.19 663 ASN A O 1
ATOM 5024 N N . GLN A 1 664 ? -18.891 36.007 5.203 1.00 80.12 664 GLN A N 1
ATOM 5025 C CA . GLN A 1 664 ? -18.504 34.842 6.008 1.00 80.12 664 GLN A CA 1
ATOM 5026 C C . GLN A 1 664 ? -16.982 34.612 6.047 1.00 80.12 664 GLN A C 1
ATOM 5028 O O . GLN A 1 664 ? -16.458 34.157 7.066 1.00 80.12 664 GLN A O 1
ATOM 5033 N N . HIS A 1 665 ? -16.247 34.966 4.983 1.00 80.06 665 HIS A N 1
ATOM 5034 C CA . HIS A 1 665 ? -14.793 34.775 4.939 1.00 80.06 665 HIS A CA 1
ATOM 5035 C C . HIS A 1 665 ? -14.016 35.684 5.911 1.00 80.06 665 HIS A C 1
ATOM 5037 O O . HIS A 1 665 ? -12.866 35.373 6.224 1.00 80.06 665 HIS A O 1
ATOM 5043 N N . LEU A 1 666 ? -14.629 36.778 6.383 1.00 84.94 666 LEU A N 1
ATOM 5044 C CA . LEU A 1 666 ? -14.024 37.775 7.274 1.00 84.94 666 LEU A CA 1
ATOM 5045 C C . LEU A 1 666 ? -14.070 37.372 8.759 1.00 84.94 666 LEU A C 1
ATOM 5047 O O . LEU A 1 666 ? -13.416 38.006 9.584 1.00 84.94 666 LEU A O 1
ATOM 5051 N N . MET A 1 667 ? -14.850 36.351 9.123 1.00 89.25 667 MET A N 1
ATOM 5052 C CA . MET A 1 667 ? -15.104 35.999 10.524 1.00 89.25 667 MET A CA 1
ATOM 5053 C C . MET A 1 667 ? -13.915 35.270 11.185 1.00 89.25 667 MET A C 1
ATOM 5055 O O . MET A 1 667 ? -13.188 34.535 10.505 1.00 89.25 667 MET A O 1
ATOM 5059 N N . PRO A 1 668 ? -13.697 35.436 12.510 1.00 85.19 668 PRO A N 1
ATOM 5060 C CA . PRO A 1 668 ? -12.611 34.763 13.215 1.00 85.19 668 PRO A CA 1
ATOM 5061 C C . PRO A 1 668 ? -12.877 33.256 13.262 1.00 85.19 668 PRO A C 1
ATOM 5063 O O . PRO A 1 668 ? -14.022 32.824 13.398 1.00 85.19 668 PRO A O 1
ATOM 5066 N N . ARG A 1 669 ? -11.816 32.452 13.137 1.00 79.81 669 ARG A N 1
ATOM 5067 C CA . ARG A 1 669 ? -11.924 30.988 12.978 1.00 79.81 669 ARG A CA 1
ATOM 5068 C C . ARG A 1 669 ? -11.472 30.181 14.195 1.00 79.81 669 ARG A C 1
ATOM 5070 O O . ARG A 1 669 ? -11.648 28.968 14.207 1.00 79.81 669 ARG A O 1
ATOM 5077 N N . SER A 1 670 ? -10.874 30.820 15.198 1.00 74.31 670 SER A N 1
ATOM 5078 C CA . SER A 1 670 ? -10.357 30.149 16.393 1.00 74.31 670 SER A CA 1
ATOM 5079 C C . SER A 1 670 ? -10.250 31.101 17.585 1.00 74.31 670 SER A C 1
ATOM 5081 O O . SER A 1 670 ? -10.274 32.325 17.440 1.00 74.31 670 SER A O 1
ATOM 5083 N N . VAL A 1 671 ? -10.133 30.529 18.784 1.00 81.94 671 VAL A N 1
ATOM 5084 C CA . VAL A 1 671 ? -9.863 31.253 20.030 1.00 81.94 671 VAL A CA 1
ATOM 5085 C C . VAL A 1 671 ? -9.030 30.382 20.968 1.00 81.94 671 VAL A C 1
ATOM 5087 O O . VAL A 1 671 ? -9.335 29.210 21.169 1.00 81.94 671 VAL A O 1
ATOM 5090 N N . ALA A 1 672 ? -7.989 30.966 21.554 1.00 75.25 672 ALA A N 1
ATOM 5091 C CA . ALA A 1 672 ? -7.174 30.363 22.603 1.00 75.25 672 ALA A CA 1
ATOM 5092 C C . ALA A 1 672 ? -7.504 30.992 23.966 1.00 75.25 672 ALA A C 1
ATOM 5094 O O . ALA A 1 672 ? -7.845 32.175 24.039 1.00 75.25 672 ALA A O 1
ATOM 5095 N N . VAL A 1 673 ? -7.374 30.223 25.052 1.00 78.06 673 VAL A N 1
ATOM 5096 C CA . VAL A 1 673 ? -7.528 30.721 26.429 1.00 78.06 673 VAL A CA 1
ATOM 5097 C C . VAL A 1 673 ? -6.357 30.251 27.287 1.00 78.06 673 VAL A C 1
ATOM 5099 O O . VAL A 1 673 ? -6.199 29.060 27.539 1.00 78.06 673 VAL A O 1
ATOM 5102 N N . SER A 1 674 ? -5.575 31.207 27.776 1.00 75.19 674 SER A N 1
ATOM 5103 C CA . SER A 1 674 ? -4.430 30.999 28.662 1.00 75.19 674 SER A CA 1
ATOM 5104 C C . SER A 1 674 ? -4.789 31.424 30.083 1.00 75.19 674 SER A C 1
ATOM 5106 O O . SER A 1 674 ? -5.352 32.500 30.286 1.00 75.19 674 SER A O 1
ATOM 5108 N N . PHE A 1 675 ? -4.446 30.621 31.089 1.00 74.88 675 PHE A N 1
ATOM 5109 C CA . PHE A 1 675 ? -4.734 30.932 32.492 1.00 74.88 675 PHE A CA 1
ATOM 5110 C C . PHE A 1 675 ? -3.611 30.486 33.434 1.00 74.88 675 PHE A C 1
ATOM 5112 O O . PHE A 1 675 ? -2.838 29.587 33.116 1.00 74.88 675 PHE A O 1
ATOM 5119 N N . ALA A 1 676 ? -3.540 31.101 34.617 1.00 64.31 676 ALA A N 1
ATOM 5120 C CA . ALA A 1 676 ? -2.581 30.744 35.664 1.00 64.31 676 ALA A CA 1
ATOM 5121 C C . ALA A 1 676 ? -3.298 30.392 36.975 1.00 64.31 676 ALA A C 1
ATOM 5123 O O . ALA A 1 676 ? -4.149 31.153 37.440 1.00 64.31 676 ALA A O 1
ATOM 5124 N N . VAL A 1 677 ? -2.933 29.266 37.599 1.00 61.28 677 VAL A N 1
ATOM 5125 C CA . VAL A 1 677 ? -3.483 28.814 38.891 1.00 61.28 677 VAL A CA 1
ATOM 5126 C C . VAL A 1 677 ? -2.383 28.798 39.946 1.00 61.28 677 VAL A C 1
ATOM 5128 O O . VAL A 1 677 ? -1.461 27.983 39.918 1.00 61.28 677 VAL A O 1
ATOM 5131 N N . ARG A 1 678 ? -2.493 29.692 40.924 1.00 57.50 678 ARG A N 1
ATOM 5132 C CA . ARG A 1 678 ? -1.530 29.812 42.014 1.00 57.50 678 ARG A CA 1
ATOM 5133 C C . ARG A 1 678 ? -1.735 28.698 43.031 1.00 57.50 678 ARG A C 1
ATOM 5135 O O . ARG A 1 678 ? -2.791 28.620 43.653 1.00 57.50 678 ARG A O 1
ATOM 5142 N N . GLY A 1 679 ? -0.700 27.887 43.239 1.00 51.88 679 GLY A N 1
ATOM 5143 C CA . GLY A 1 679 ? -0.706 26.761 44.181 1.00 51.88 679 GLY A CA 1
ATOM 5144 C C . GLY A 1 679 ? -0.692 25.380 43.519 1.00 51.88 679 GLY A C 1
ATOM 5145 O O . GLY A 1 679 ? -0.551 24.389 44.230 1.00 51.88 679 GLY A O 1
ATOM 5146 N N . TRP A 1 680 ? -0.786 25.310 42.190 1.00 49.22 680 TRP A N 1
ATOM 5147 C CA . TRP A 1 680 ? -0.418 24.123 41.417 1.00 49.22 680 TRP A CA 1
ATOM 5148 C C . TRP A 1 680 ? 1.073 24.154 41.050 1.00 49.22 680 TRP A C 1
ATOM 5150 O O . TRP A 1 680 ? 1.672 25.226 40.937 1.00 49.22 680 TRP A O 1
ATOM 5160 N N . LEU A 1 681 ? 1.669 22.972 40.871 1.00 42.69 681 LEU A N 1
ATOM 5161 C CA . LEU A 1 681 ? 2.900 22.813 40.092 1.00 42.69 681 LEU A CA 1
ATOM 5162 C C . LEU A 1 681 ? 2.540 22.750 38.599 1.00 42.69 681 LEU A C 1
ATOM 5164 O O . LEU A 1 681 ? 1.393 22.474 38.255 1.00 42.69 681 LEU A O 1
ATOM 5168 N N . SER A 1 682 ? 3.513 22.955 37.709 1.00 34.66 682 SER A N 1
ATOM 5169 C CA . SER A 1 682 ? 3.317 22.817 36.256 1.00 34.66 682 SER A CA 1
ATOM 5170 C C . SER A 1 682 ? 2.859 21.415 35.831 1.00 34.66 682 SER A C 1
ATOM 5172 O O . SER A 1 682 ? 2.151 21.296 34.840 1.00 34.66 682 SER A O 1
ATOM 5174 N N . SER A 1 683 ? 3.182 20.380 36.613 1.00 38.69 683 SER A N 1
ATOM 5175 C CA . SER A 1 683 ? 2.700 18.999 36.449 1.00 38.69 683 SER A CA 1
ATOM 5176 C C . SER A 1 683 ? 1.364 18.701 37.155 1.00 38.69 683 SER A C 1
ATOM 5178 O O . SER A 1 683 ? 0.980 17.545 37.295 1.00 38.69 683 SER A O 1
ATOM 5180 N N . GLY A 1 684 ? 0.671 19.705 37.706 1.00 35.94 684 GLY A N 1
ATOM 5181 C CA . GLY A 1 684 ? -0.611 19.551 38.417 1.00 35.94 684 GLY A CA 1
ATOM 5182 C C . GLY A 1 684 ? -0.549 18.882 39.804 1.00 35.94 684 GLY A C 1
ATOM 5183 O O . GLY A 1 684 ? -1.469 19.050 40.605 1.00 35.94 684 GLY A O 1
ATOM 5184 N N . ILE A 1 685 ? 0.534 18.174 40.141 1.00 35.81 685 ILE A N 1
ATOM 5185 C CA . ILE A 1 685 ? 0.651 17.375 41.374 1.00 35.81 685 ILE A CA 1
ATOM 5186 C C . ILE A 1 685 ? 0.835 18.249 42.633 1.00 35.81 685 ILE A C 1
ATOM 5188 O O . ILE A 1 685 ? 1.584 19.229 42.651 1.00 35.81 685 ILE A O 1
ATOM 5192 N N . ARG A 1 686 ? 0.195 17.842 43.740 1.00 38.69 686 ARG A N 1
ATOM 5193 C CA . ARG A 1 686 ? 0.321 18.441 45.083 1.00 38.69 686 ARG A CA 1
ATOM 5194 C C . ARG A 1 686 ? 1.293 17.643 45.964 1.00 38.69 686 ARG A C 1
ATOM 5196 O O . ARG A 1 686 ? 1.109 16.450 46.172 1.00 38.69 686 ARG A O 1
ATOM 5203 N N . VAL A 1 687 ? 2.287 18.317 46.551 1.00 38.75 687 VAL A N 1
ATOM 5204 C CA . VAL A 1 687 ? 3.298 17.706 47.442 1.00 38.75 687 VAL A CA 1
ATOM 5205 C C . VAL A 1 687 ? 3.033 18.073 48.905 1.00 38.75 687 VAL A C 1
ATOM 5207 O O . VAL A 1 687 ? 3.057 19.250 49.265 1.00 38.75 687 VAL A O 1
ATOM 5210 N N . GLU A 1 688 ? 2.811 17.075 49.765 1.00 33.88 688 GLU A N 1
ATOM 5211 C CA . GLU A 1 688 ? 2.324 17.308 51.137 1.00 33.88 688 GLU A CA 1
ATOM 5212 C C . GLU A 1 688 ? 3.434 17.526 52.183 1.00 33.88 688 GLU A C 1
ATOM 5214 O O . GLU A 1 688 ? 3.309 18.405 53.037 1.00 33.88 688 GLU A O 1
ATOM 5219 N N . SER A 1 689 ? 4.549 16.784 52.126 1.00 34.50 689 SER A N 1
ATOM 5220 C CA . SER A 1 689 ? 5.718 17.039 52.985 1.00 34.50 689 SER A CA 1
ATOM 5221 C C . SER A 1 689 ? 7.030 16.513 52.389 1.00 34.50 689 SER A C 1
ATOM 5223 O O . SER A 1 689 ? 7.032 15.787 51.400 1.00 34.50 689 SER A O 1
ATOM 5225 N N . LEU A 1 690 ? 8.157 16.921 52.981 1.00 35.03 690 LEU A N 1
ATOM 5226 C CA . LEU A 1 690 ? 9.514 16.528 52.590 1.00 35.03 690 LEU A CA 1
ATOM 5227 C C . LEU A 1 690 ? 10.387 16.484 53.854 1.00 35.03 690 LEU A C 1
ATOM 5229 O O . LEU A 1 690 ? 10.325 17.402 54.673 1.00 35.03 690 LEU A O 1
ATOM 5233 N N . THR A 1 691 ? 11.174 15.425 54.047 1.00 31.34 691 THR A N 1
ATOM 5234 C CA . THR A 1 691 ? 11.964 15.195 55.275 1.00 31.34 691 THR A CA 1
ATOM 5235 C C . THR A 1 691 ? 13.378 14.734 54.925 1.00 31.34 691 THR A C 1
ATOM 5237 O O . THR A 1 691 ? 13.563 13.984 53.972 1.00 31.34 691 THR A O 1
ATOM 5240 N N . ILE A 1 692 ? 14.381 15.194 55.681 1.00 40.97 692 ILE A N 1
ATOM 5241 C CA . ILE A 1 692 ? 15.805 14.954 55.402 1.00 40.97 692 ILE A CA 1
ATOM 5242 C C . ILE A 1 692 ? 16.398 14.035 56.478 1.00 40.97 692 ILE A C 1
ATOM 5244 O O . ILE A 1 692 ? 16.311 14.332 57.668 1.00 40.97 692 ILE A O 1
ATOM 5248 N N . ASP A 1 693 ? 17.025 12.937 56.053 1.00 40.38 693 ASP A N 1
ATOM 5249 C CA . ASP A 1 693 ? 17.734 11.992 56.924 1.00 40.38 693 ASP A CA 1
ATOM 5250 C C . ASP A 1 693 ? 19.119 12.537 57.316 1.00 40.38 693 ASP A C 1
ATOM 5252 O O . ASP A 1 693 ? 20.123 12.338 56.628 1.00 40.38 693 ASP A O 1
ATOM 5256 N N . THR A 1 694 ? 19.178 13.214 58.462 1.00 41.78 694 THR A N 1
ATOM 5257 C CA . THR A 1 694 ? 20.411 13.811 58.993 1.00 41.78 694 THR A CA 1
ATOM 5258 C C . THR A 1 694 ? 21.472 12.788 59.411 1.00 41.78 694 THR A C 1
ATOM 5260 O O . THR A 1 694 ? 22.645 13.151 59.500 1.00 41.78 694 THR A O 1
ATOM 5263 N N . ALA A 1 695 ? 21.121 11.514 59.627 1.00 39.19 695 ALA A N 1
ATOM 5264 C CA . ALA A 1 695 ? 22.087 10.485 60.017 1.00 39.19 695 ALA A CA 1
ATOM 5265 C C . ALA A 1 695 ? 22.970 10.043 58.836 1.00 39.19 695 ALA A C 1
ATOM 5267 O O . ALA A 1 695 ? 24.141 9.702 59.032 1.00 39.19 695 ALA A O 1
ATOM 5268 N N . LYS A 1 696 ? 22.430 10.086 57.610 1.00 36.16 696 LYS A N 1
ATOM 5269 C CA . LYS A 1 696 ? 23.169 9.796 56.368 1.00 36.16 696 LYS A CA 1
ATOM 5270 C C . LYS A 1 696 ? 23.864 11.032 55.781 1.00 36.16 696 LYS A C 1
ATOM 5272 O O . LYS A 1 696 ? 24.897 10.893 55.130 1.00 36.16 696 LYS A O 1
ATOM 5277 N N . SER A 1 697 ? 23.357 12.237 56.045 1.00 45.28 697 SER A N 1
ATOM 5278 C CA . SER A 1 697 ? 23.827 13.513 55.471 1.00 45.28 697 SER A CA 1
ATOM 5279 C C . SER A 1 697 ? 25.144 14.076 56.052 1.00 45.28 697 SER A C 1
ATOM 5281 O O . SER A 1 697 ? 25.262 15.279 56.296 1.00 45.28 697 SER A O 1
ATOM 5283 N N . LYS A 1 698 ? 26.176 13.244 56.248 1.00 39.03 698 LYS A N 1
ATOM 5284 C CA . LYS A 1 698 ? 27.498 13.704 56.720 1.00 39.03 698 LYS A CA 1
ATOM 5285 C C . LYS A 1 698 ? 28.215 14.558 55.665 1.00 39.03 698 LYS A C 1
ATOM 5287 O O . LYS A 1 698 ? 28.810 14.028 54.733 1.00 39.03 698 LYS A O 1
ATOM 5292 N N . GLY A 1 699 ? 28.197 15.877 55.857 1.00 45.69 699 GLY A N 1
ATOM 5293 C CA . GLY A 1 699 ? 28.915 16.851 55.021 1.00 45.69 699 GLY A CA 1
ATOM 5294 C C . GLY A 1 699 ? 28.210 18.204 54.887 1.00 45.69 699 GLY A C 1
ATOM 5295 O O . GLY A 1 699 ? 28.856 19.199 54.573 1.00 45.69 699 GLY A O 1
ATOM 5296 N N . LEU A 1 700 ? 26.906 18.263 55.170 1.00 45.12 700 LEU A N 1
ATOM 5297 C CA . LEU A 1 700 ? 26.152 19.514 55.262 1.00 45.12 700 LEU A CA 1
ATOM 5298 C C . LEU A 1 700 ? 26.395 20.152 56.638 1.00 45.12 700 LEU A C 1
ATOM 5300 O O . LEU A 1 700 ? 25.984 19.599 57.653 1.00 45.12 700 LEU A O 1
ATOM 5304 N N . GLY A 1 701 ? 27.092 21.290 56.671 1.00 48.06 701 GLY A N 1
ATOM 5305 C CA . GLY A 1 701 ? 27.286 22.075 57.896 1.00 48.06 701 GLY A CA 1
ATOM 5306 C C . GLY A 1 701 ? 26.053 22.913 58.252 1.00 48.06 701 GLY A C 1
ATOM 5307 O O . GLY A 1 701 ? 25.290 23.297 57.365 1.00 48.06 701 GLY A O 1
ATOM 5308 N N . ASP A 1 702 ? 25.903 23.257 59.536 1.00 40.91 702 ASP A N 1
ATOM 5309 C CA . ASP A 1 702 ? 24.683 23.833 60.145 1.00 40.91 702 ASP A CA 1
ATOM 5310 C C . ASP A 1 702 ? 24.160 25.149 59.521 1.00 40.91 702 ASP A C 1
ATOM 5312 O O . ASP A 1 702 ? 23.044 25.582 59.808 1.00 40.91 702 ASP A O 1
ATOM 5316 N N . GLY A 1 703 ? 24.946 25.800 58.656 1.00 40.97 703 GLY A N 1
ATOM 5317 C CA . GLY A 1 703 ? 24.535 26.989 57.902 1.00 40.97 703 GLY A CA 1
ATOM 5318 C C . GLY A 1 703 ? 23.742 26.712 56.615 1.00 40.97 703 GLY A C 1
ATOM 5319 O O . GLY A 1 703 ? 23.120 27.634 56.087 1.00 40.97 703 GLY A O 1
ATOM 5320 N N . ILE A 1 704 ? 23.745 25.482 56.084 1.00 41.06 704 ILE A N 1
ATOM 5321 C CA . ILE A 1 704 ? 23.126 25.177 54.782 1.00 41.06 704 ILE A CA 1
ATOM 5322 C C . ILE A 1 704 ? 21.637 24.854 54.957 1.00 41.06 704 ILE A C 1
ATOM 5324 O O . ILE A 1 704 ? 21.257 23.743 55.324 1.00 41.06 704 ILE A O 1
ATOM 5328 N N . LYS A 1 705 ? 20.779 25.823 54.623 1.00 42.72 705 LYS A N 1
ATOM 5329 C CA . LYS A 1 705 ? 19.338 25.600 54.428 1.00 42.72 705 LYS A CA 1
ATOM 5330 C C . LYS A 1 705 ? 19.069 25.291 52.947 1.00 42.72 705 LYS A C 1
ATOM 5332 O O . LYS A 1 705 ? 19.357 26.152 52.116 1.00 42.72 705 LYS A O 1
ATOM 5337 N N . PRO A 1 706 ? 18.535 24.108 52.591 1.00 43.34 706 PRO A N 1
ATOM 5338 C CA . PRO A 1 706 ? 18.264 23.763 51.197 1.00 43.34 706 PRO A CA 1
ATOM 5339 C C . PRO A 1 706 ? 17.104 24.590 50.628 1.00 43.34 706 PRO A C 1
ATOM 5341 O O . PRO A 1 706 ? 16.123 24.865 51.324 1.00 43.34 706 PRO A O 1
ATOM 5344 N N . TYR A 1 707 ? 17.192 24.948 49.345 1.00 38.53 707 TYR A N 1
ATOM 5345 C CA . TYR A 1 707 ? 16.077 25.564 48.625 1.00 38.53 707 TYR A CA 1
ATOM 5346 C C . TYR A 1 707 ? 14.940 24.555 48.428 1.00 38.53 707 TYR A C 1
ATOM 5348 O O . TYR A 1 707 ? 15.160 23.411 48.022 1.00 38.53 707 TYR A O 1
ATOM 5356 N N . LYS A 1 708 ? 13.704 24.979 48.714 1.00 27.34 708 LYS A N 1
ATOM 5357 C CA . LYS A 1 708 ? 12.519 24.118 48.636 1.00 27.34 708 LYS A CA 1
ATOM 5358 C C . LYS A 1 708 ? 12.136 23.891 47.167 1.00 27.34 708 LYS A C 1
ATOM 5360 O O . LYS A 1 708 ? 11.407 24.691 46.595 1.00 27.34 708 LYS A O 1
ATOM 5365 N N . GLY A 1 709 ? 12.662 22.814 46.585 1.00 33.94 709 GLY A N 1
ATOM 5366 C CA . GLY A 1 709 ? 12.474 22.438 45.178 1.00 33.94 709 GLY A CA 1
ATOM 5367 C C . GLY A 1 709 ? 13.714 21.830 44.509 1.00 33.94 709 GLY A C 1
ATOM 5368 O O . GLY A 1 709 ? 13.586 21.269 43.431 1.00 33.94 709 GLY A O 1
ATOM 5369 N N . VAL A 1 710 ? 14.899 21.895 45.136 1.00 30.41 710 VAL A N 1
ATOM 5370 C CA . VAL A 1 710 ? 16.164 21.438 44.526 1.00 30.41 710 VAL A CA 1
ATOM 5371 C C . VAL A 1 710 ? 16.693 20.165 45.200 1.00 30.41 710 VAL A C 1
ATOM 5373 O O . VAL A 1 710 ? 16.784 20.084 46.427 1.00 30.41 710 VAL A O 1
ATOM 5376 N N . LYS A 1 711 ? 17.071 19.172 44.385 1.00 32.25 711 LYS A N 1
ATOM 5377 C CA . LYS A 1 711 ? 17.661 17.884 44.790 1.00 32.25 711 LYS A CA 1
ATOM 5378 C C . LYS A 1 711 ? 19.190 17.979 44.692 1.00 32.25 711 LYS A C 1
ATOM 5380 O O . LYS A 1 711 ? 19.714 18.265 43.623 1.00 32.25 711 LYS A O 1
ATOM 5385 N N . TYR A 1 712 ? 19.908 17.738 45.790 1.00 32.44 712 TYR A N 1
ATOM 5386 C CA . TYR A 1 712 ? 21.376 17.819 45.836 1.00 32.44 712 TYR A CA 1
ATOM 5387 C C . TYR A 1 712 ? 22.007 16.425 45.968 1.00 32.44 712 TYR A C 1
ATOM 5389 O O . TYR A 1 712 ? 21.569 15.624 46.794 1.00 32.44 712 TYR A O 1
ATOM 5397 N N . LEU A 1 713 ? 23.065 16.158 45.196 1.00 31.44 713 LEU A N 1
ATOM 5398 C CA . LEU A 1 713 ? 23.871 14.933 45.253 1.00 31.44 713 LEU A CA 1
ATOM 5399 C C . LEU A 1 713 ? 25.366 15.285 45.254 1.00 31.44 713 LEU A C 1
ATOM 5401 O O . LEU A 1 713 ? 25.796 16.200 44.556 1.00 31.44 713 LEU A O 1
ATOM 5405 N N . THR A 1 714 ? 26.163 14.542 46.023 1.00 27.70 714 THR A N 1
ATOM 5406 C CA . THR A 1 714 ? 27.619 14.724 46.149 1.00 27.70 714 THR A CA 1
ATOM 5407 C C . THR A 1 714 ? 28.357 13.428 45.831 1.00 27.70 714 THR A C 1
ATOM 5409 O O . THR A 1 714 ? 27.982 12.360 46.308 1.00 27.70 714 THR A O 1
ATOM 5412 N N . VAL A 1 715 ? 29.446 13.526 45.063 1.00 28.97 715 VAL A N 1
ATOM 5413 C CA . VAL A 1 715 ? 30.292 12.386 44.671 1.00 28.97 715 VAL A CA 1
ATOM 5414 C C . VAL A 1 715 ? 31.748 12.671 45.043 1.00 28.97 715 VAL A C 1
ATOM 5416 O O . VAL A 1 715 ? 32.243 13.777 44.836 1.00 28.97 715 VAL A O 1
ATOM 5419 N N . SER A 1 716 ? 32.441 11.665 45.582 1.00 26.12 716 SER A N 1
ATOM 5420 C CA . SER A 1 716 ? 33.874 11.699 45.914 1.00 26.12 716 SER A CA 1
ATOM 5421 C C . SER A 1 716 ? 34.634 10.663 45.077 1.00 26.12 716 SER A C 1
ATOM 5423 O O . SER A 1 716 ? 34.072 9.623 44.735 1.00 26.12 716 SER A O 1
ATOM 5425 N N . ASN A 1 717 ? 35.889 10.939 44.702 1.00 29.50 717 ASN A N 1
ATOM 5426 C CA . ASN A 1 717 ? 36.668 10.103 43.774 1.00 29.50 717 ASN A CA 1
ATOM 5427 C C . ASN A 1 717 ? 38.197 10.270 43.985 1.00 29.50 717 ASN A C 1
ATOM 5429 O O . ASN A 1 717 ? 38.615 11.294 44.528 1.00 29.50 717 ASN A O 1
ATOM 5433 N N . ARG A 1 718 ? 38.999 9.319 43.453 1.00 31.20 718 ARG A N 1
ATOM 5434 C CA . ARG A 1 718 ? 40.480 9.106 43.491 1.00 31.20 718 ARG A CA 1
ATOM 5435 C C . ARG A 1 718 ? 40.984 8.090 44.545 1.00 31.20 718 ARG A C 1
ATOM 5437 O O . ARG A 1 718 ? 40.452 8.055 45.644 1.00 31.20 718 ARG A O 1
ATOM 5444 N N . SER A 1 719 ? 42.049 7.293 44.324 1.00 26.94 719 SER A N 1
ATOM 5445 C CA . SER A 1 719 ? 42.712 6.835 43.070 1.00 26.94 719 SER A CA 1
ATOM 5446 C C . SER A 1 719 ? 43.818 5.765 43.305 1.00 26.94 719 SER A C 1
ATOM 5448 O O . SER A 1 719 ? 44.708 5.994 44.113 1.00 26.94 719 SER A O 1
ATOM 5450 N N . SER A 1 720 ? 43.843 4.703 42.478 1.00 28.14 720 SER A N 1
ATOM 5451 C CA . SER A 1 720 ? 45.020 3.966 41.919 1.00 28.14 720 SER A CA 1
ATOM 5452 C C . SER A 1 720 ? 46.156 3.306 42.765 1.00 28.14 720 SER A C 1
ATOM 5454 O O . SER A 1 720 ? 46.869 3.986 43.491 1.00 28.14 720 SER A O 1
ATOM 5456 N N . ARG A 1 721 ? 46.488 2.049 42.367 1.00 26.02 721 ARG A N 1
ATOM 5457 C CA . ARG A 1 721 ? 47.810 1.330 42.330 1.00 26.02 721 ARG A CA 1
ATOM 5458 C C . ARG A 1 721 ? 48.488 0.747 43.603 1.00 26.02 721 ARG A C 1
ATOM 5460 O O . ARG A 1 721 ? 48.996 1.494 44.426 1.00 26.02 721 ARG A O 1
ATOM 5467 N N . ALA A 1 722 ? 48.699 -0.587 43.603 1.00 26.64 722 ALA A N 1
ATOM 5468 C CA . ALA A 1 722 ? 49.838 -1.350 44.187 1.00 26.64 722 ALA A CA 1
ATOM 5469 C C . ALA A 1 722 ? 49.846 -2.830 43.673 1.00 26.64 722 ALA A C 1
ATOM 5471 O O . ALA A 1 722 ? 48.984 -3.182 42.868 1.00 26.64 722 ALA A O 1
ATOM 5472 N N . THR A 1 723 ? 50.812 -3.682 44.067 1.00 27.02 723 THR A N 1
ATOM 5473 C CA . THR A 1 723 ? 51.193 -4.974 43.409 1.00 27.02 723 THR A CA 1
ATOM 5474 C C . THR A 1 723 ? 51.798 -6.014 44.410 1.00 27.02 723 THR A C 1
ATOM 5476 O O . THR A 1 723 ? 52.100 -5.620 45.531 1.00 27.02 723 THR A O 1
ATOM 5479 N N . LEU A 1 724 ? 52.028 -7.330 44.159 1.00 22.77 724 LEU A N 1
ATOM 5480 C CA . LEU A 1 724 ? 51.901 -8.176 42.938 1.00 22.77 724 LEU A CA 1
ATOM 5481 C C . LEU A 1 724 ? 51.551 -9.707 43.127 1.00 22.77 724 LEU A C 1
ATOM 5483 O O . LEU A 1 724 ? 50.530 -10.100 42.569 1.00 22.77 724 LEU A O 1
ATOM 5487 N N . PRO A 1 725 ? 52.363 -10.614 43.753 1.00 38.53 725 PRO A N 1
ATOM 5488 C CA . PRO A 1 725 ? 52.637 -11.927 43.098 1.00 38.53 725 PRO A CA 1
ATOM 5489 C C . PRO A 1 725 ? 52.540 -13.285 43.880 1.00 38.53 725 PRO A C 1
ATOM 5491 O O . PRO A 1 725 ? 52.858 -13.363 45.058 1.00 38.53 725 PRO A O 1
ATOM 5494 N N . VAL A 1 726 ? 52.317 -14.377 43.104 1.00 25.59 726 VAL A N 1
ATOM 5495 C CA . VAL A 1 726 ? 52.859 -15.782 43.201 1.00 25.59 726 VAL A CA 1
ATOM 5496 C C . VAL A 1 726 ? 52.284 -16.858 44.183 1.00 25.59 726 VAL A C 1
ATOM 5498 O O . VAL A 1 726 ? 52.561 -16.845 45.372 1.00 25.59 726 VAL A O 1
ATOM 5501 N N . HIS A 1 727 ? 51.679 -17.914 43.577 1.00 26.06 727 HIS A N 1
ATOM 5502 C CA . HIS A 1 727 ? 51.587 -19.366 43.957 1.00 26.06 727 HIS A CA 1
ATOM 5503 C C . HIS A 1 727 ? 50.944 -19.804 45.319 1.00 26.06 727 HIS A C 1
ATOM 5505 O O . HIS A 1 727 ? 50.779 -18.996 46.213 1.00 26.06 727 HIS A O 1
ATOM 5511 N N . HIS A 1 728 ? 50.500 -21.063 45.566 1.00 26.11 728 HIS A N 1
ATOM 5512 C CA . HIS A 1 728 ? 50.695 -22.378 44.899 1.00 26.11 728 HIS A CA 1
ATOM 5513 C C . HIS A 1 728 ? 49.579 -23.422 45.250 1.00 26.11 728 HIS A C 1
ATOM 5515 O O . HIS A 1 728 ? 49.209 -23.475 46.412 1.00 26.11 728 HIS A O 1
ATOM 5521 N N . ARG A 1 729 ? 49.217 -24.351 44.323 1.00 25.80 729 ARG A N 1
ATOM 5522 C CA . ARG A 1 729 ? 48.757 -25.774 44.550 1.00 25.80 729 ARG A CA 1
ATOM 5523 C C . ARG A 1 729 ? 47.481 -26.072 45.416 1.00 25.80 729 ARG A C 1
ATOM 5525 O O . ARG A 1 729 ? 47.178 -25.338 46.333 1.00 25.80 729 ARG A O 1
ATOM 5532 N N . ARG A 1 730 ? 46.707 -27.176 45.260 1.00 25.61 730 ARG A N 1
ATOM 5533 C CA . ARG A 1 730 ? 46.559 -28.265 44.242 1.00 25.61 730 ARG A CA 1
ATOM 5534 C C . ARG A 1 730 ? 45.248 -29.074 44.488 1.00 25.61 730 ARG A C 1
ATOM 5536 O O . ARG A 1 730 ? 44.714 -29.021 45.584 1.00 25.61 730 ARG A O 1
ATOM 5543 N N . HIS A 1 731 ? 44.899 -29.943 43.526 1.00 25.69 731 HIS A N 1
ATOM 5544 C CA . HIS A 1 731 ? 44.063 -31.170 43.619 1.00 25.69 731 HIS A CA 1
ATOM 5545 C C . HIS A 1 731 ? 42.519 -31.100 43.582 1.00 25.69 731 HIS A C 1
ATOM 5547 O O . HIS A 1 731 ? 41.833 -30.837 44.561 1.00 25.69 731 HIS A O 1
ATOM 5553 N N . SER A 1 732 ? 42.023 -31.496 42.404 1.00 24.27 732 SER A N 1
ATOM 5554 C CA . SER A 1 732 ? 40.746 -32.156 42.074 1.00 24.27 732 SER A CA 1
ATOM 5555 C C . SER A 1 732 ? 40.788 -33.663 42.490 1.00 24.27 732 SER A C 1
ATOM 5557 O O . SER A 1 732 ? 41.812 -34.038 43.074 1.00 24.27 732 SER A O 1
ATOM 5559 N N . PRO A 1 733 ? 39.795 -34.572 42.240 1.00 36.69 733 PRO A N 1
ATOM 5560 C CA . PRO A 1 733 ? 38.833 -34.687 41.115 1.00 36.69 733 PRO A CA 1
ATOM 5561 C C . PRO A 1 733 ? 37.367 -34.980 41.593 1.00 36.69 733 PRO A C 1
ATOM 5563 O O . PRO A 1 733 ? 37.044 -34.561 42.694 1.00 36.69 733 PRO A O 1
ATOM 5566 N N . LYS A 1 734 ? 36.392 -35.607 40.890 1.00 23.84 734 LYS A N 1
ATOM 5567 C CA . LYS A 1 734 ? 36.342 -36.429 39.650 1.00 23.84 734 LYS A CA 1
ATOM 5568 C C . LYS A 1 734 ? 34.908 -36.485 39.042 1.00 23.84 734 LYS A C 1
ATOM 5570 O O . LYS A 1 734 ? 33.966 -36.609 39.803 1.00 23.84 734 LYS A O 1
ATOM 5575 N N . VAL A 1 735 ? 34.808 -36.494 37.698 1.00 24.19 735 VAL A N 1
ATOM 5576 C CA . VAL A 1 735 ? 33.964 -37.357 36.798 1.00 24.19 735 VAL A CA 1
ATOM 5577 C C . VAL A 1 735 ? 32.449 -37.546 37.104 1.00 24.19 735 VAL A C 1
ATOM 5579 O O . VAL A 1 735 ? 32.113 -38.005 38.185 1.00 24.19 735 VAL A O 1
ATOM 5582 N N . ARG A 1 736 ? 31.498 -37.146 36.219 1.00 23.91 736 ARG A N 1
ATOM 5583 C CA . ARG A 1 736 ? 31.021 -37.768 34.924 1.00 23.91 736 ARG A CA 1
ATOM 5584 C C . ARG A 1 736 ? 30.258 -39.106 35.141 1.00 23.91 736 ARG A C 1
ATOM 5586 O O . ARG A 1 736 ? 30.607 -39.805 36.079 1.00 23.91 736 ARG A O 1
ATOM 5593 N N . THR A 1 737 ? 29.225 -39.535 34.392 1.00 23.94 737 THR A N 1
ATOM 5594 C CA . THR A 1 737 ? 28.774 -39.427 32.960 1.00 23.94 737 THR A CA 1
ATOM 5595 C C . THR A 1 737 ? 27.210 -39.488 32.871 1.00 23.94 737 THR A C 1
ATOM 5597 O O . THR A 1 737 ? 26.608 -39.856 33.872 1.00 23.94 737 THR A O 1
ATOM 5600 N N . LEU A 1 738 ? 26.466 -38.996 31.850 1.00 23.59 738 LEU A N 1
ATOM 5601 C CA . LEU A 1 738 ? 26.235 -39.474 30.444 1.00 23.59 738 LEU A CA 1
ATOM 5602 C C . LEU A 1 738 ? 25.698 -40.945 30.373 1.00 23.59 738 LEU A C 1
ATOM 5604 O O . LEU A 1 738 ? 26.232 -41.766 31.113 1.00 23.59 738 LEU A O 1
ATOM 5608 N N . GLU A 1 739 ? 24.704 -41.380 29.559 1.00 23.25 739 GLU A N 1
ATOM 5609 C CA . GLU A 1 739 ? 23.867 -40.751 28.492 1.00 23.25 739 GLU A CA 1
ATOM 5610 C C . GLU A 1 739 ? 22.641 -41.634 28.047 1.00 23.25 739 GLU A C 1
ATOM 5612 O O . GLU A 1 739 ? 22.554 -42.788 28.446 1.00 23.25 739 GLU A O 1
ATOM 5617 N N . ALA A 1 740 ? 21.764 -41.087 27.177 1.00 23.42 740 ALA A N 1
ATOM 5618 C CA . ALA A 1 740 ? 21.034 -41.685 26.017 1.00 23.42 740 ALA A CA 1
ATOM 5619 C C . ALA A 1 740 ? 20.011 -42.885 26.051 1.00 23.42 740 ALA A C 1
ATOM 5621 O O . ALA A 1 740 ? 20.263 -43.973 26.553 1.00 23.42 740 ALA A O 1
ATOM 5622 N N . SER A 1 741 ? 18.912 -42.673 25.287 1.00 24.03 741 SER A N 1
ATOM 5623 C CA . SER A 1 741 ? 18.268 -43.526 24.234 1.00 24.03 741 SER A CA 1
ATOM 5624 C C . SER A 1 741 ? 17.440 -44.830 24.476 1.00 24.03 741 SER A C 1
ATOM 5626 O O . SER A 1 741 ? 17.998 -45.917 24.566 1.00 24.03 741 SER A O 1
ATOM 5628 N N . SER A 1 742 ? 16.107 -44.700 24.287 1.00 24.94 742 SER A N 1
ATOM 5629 C CA . SER A 1 742 ? 15.269 -45.280 23.182 1.00 24.94 742 SER A CA 1
ATOM 5630 C C . SER A 1 742 ? 14.676 -46.726 23.136 1.00 24.94 742 SER A C 1
ATOM 5632 O O . SER A 1 742 ? 15.325 -47.706 23.470 1.00 24.94 742 SER A O 1
ATOM 5634 N N . TRP A 1 743 ? 13.477 -46.792 22.500 1.00 22.27 743 TRP A N 1
ATOM 5635 C CA . TRP A 1 743 ? 12.799 -47.880 21.723 1.00 22.27 743 TRP A CA 1
ATOM 5636 C C . TRP A 1 743 ? 11.809 -48.918 22.349 1.00 22.27 743 TRP A C 1
ATOM 5638 O O . TRP A 1 743 ? 12.183 -49.749 23.165 1.00 22.27 743 TRP A O 1
ATOM 5648 N N . THR A 1 744 ? 10.597 -48.984 21.741 1.00 24.55 744 THR A N 1
ATOM 5649 C CA . THR A 1 744 ? 9.648 -50.139 21.537 1.00 24.55 744 THR A CA 1
ATOM 5650 C C . THR A 1 744 ? 8.984 -50.886 22.728 1.00 24.55 744 THR A C 1
ATOM 5652 O O . THR A 1 744 ? 9.588 -50.998 23.783 1.00 24.55 744 THR A O 1
ATOM 5655 N N . ALA A 1 745 ? 7.793 -51.530 22.631 1.00 23.80 745 ALA A N 1
ATOM 5656 C CA . ALA A 1 745 ? 6.598 -51.408 21.748 1.00 23.80 745 ALA A CA 1
ATOM 5657 C C . ALA A 1 745 ? 5.422 -52.356 22.184 1.00 23.80 745 ALA A C 1
ATOM 5659 O O . ALA A 1 745 ? 5.668 -53.354 22.852 1.00 23.80 745 ALA A O 1
ATOM 5660 N N . LEU A 1 746 ? 4.209 -52.115 21.632 1.00 24.97 746 LEU A N 1
ATOM 5661 C CA . LEU A 1 746 ? 3.171 -53.096 21.183 1.00 24.97 746 LEU A CA 1
ATOM 5662 C C . LEU A 1 746 ? 2.150 -53.801 22.144 1.00 24.97 746 LEU A C 1
ATOM 5664 O O . LEU A 1 746 ? 2.475 -54.203 23.253 1.00 24.97 746 LEU A O 1
ATOM 5668 N N . LEU A 1 747 ? 0.945 -54.062 21.571 1.00 23.62 747 LEU A N 1
ATOM 5669 C CA . LEU A 1 747 ? -0.184 -54.967 21.955 1.00 23.62 747 LEU A CA 1
ATOM 5670 C C . LEU A 1 747 ? -1.127 -54.590 23.139 1.00 23.62 747 LEU A C 1
ATOM 5672 O O . LEU A 1 747 ? -0.677 -54.014 24.119 1.00 23.62 747 LEU A O 1
ATOM 5676 N N . SER A 1 748 ? -2.420 -54.989 23.194 1.00 23.47 748 SER A N 1
ATOM 5677 C CA . SER A 1 748 ? -3.481 -55.159 22.155 1.00 23.47 748 SER A CA 1
ATOM 5678 C C . SER A 1 748 ? -4.862 -55.558 22.749 1.00 23.47 748 SER A C 1
ATOM 5680 O O . SER A 1 748 ? -4.904 -56.356 23.675 1.00 23.47 748 SER A O 1
ATOM 5682 N N . VAL A 1 749 ? -5.961 -55.129 22.097 1.00 25.91 749 VAL A N 1
ATOM 5683 C CA . VAL A 1 749 ? -7.361 -55.660 22.141 1.00 25.91 749 VAL A CA 1
ATOM 5684 C C . VAL A 1 749 ? -8.173 -55.595 23.460 1.00 25.91 749 VAL A C 1
ATOM 5686 O O . VAL A 1 749 ? -7.746 -56.018 24.526 1.00 25.91 749 VAL A O 1
ATOM 5689 N N . GLY A 1 750 ? -9.443 -55.180 23.327 1.00 26.67 750 GLY A N 1
ATOM 5690 C CA . GLY A 1 750 ? -10.560 -55.425 24.257 1.00 26.67 750 GLY A CA 1
ATOM 5691 C C . GLY A 1 750 ? -11.882 -55.551 23.472 1.00 26.67 750 GLY A C 1
ATOM 5692 O O . GLY A 1 750 ? -11.903 -55.203 22.290 1.00 26.67 750 GLY A O 1
ATOM 5693 N N . ALA A 1 751 ? -12.971 -56.059 24.074 1.00 26.77 751 ALA A N 1
ATOM 5694 C CA . ALA A 1 751 ? -14.216 -56.337 23.337 1.00 26.77 751 ALA A CA 1
ATOM 5695 C C . ALA A 1 751 ? -15.531 -56.222 24.152 1.00 26.77 751 ALA A C 1
ATOM 5697 O O . ALA A 1 751 ? -15.697 -56.904 25.155 1.00 26.77 751 ALA A O 1
ATOM 5698 N N . ILE A 1 752 ? -16.476 -55.452 23.585 1.00 27.83 752 ILE A N 1
ATOM 5699 C CA . ILE A 1 752 ? -17.954 -55.596 23.610 1.00 27.83 752 ILE A CA 1
ATOM 5700 C C . ILE A 1 752 ? -18.716 -55.440 24.950 1.00 27.83 752 ILE A C 1
ATOM 5702 O O . ILE A 1 752 ? -18.592 -56.248 25.863 1.00 27.83 752 ILE A O 1
ATOM 5706 N N . GLY A 1 753 ? -19.682 -54.503 24.956 1.00 24.08 753 GLY A N 1
ATOM 5707 C CA . GLY A 1 753 ? -20.897 -54.578 25.786 1.00 24.08 753 GLY A CA 1
ATOM 5708 C C . GLY A 1 753 ? -21.539 -53.225 26.142 1.00 24.08 753 GLY A C 1
ATOM 5709 O O . GLY A 1 753 ? -20.953 -52.472 26.908 1.00 24.08 753 GLY A O 1
ATOM 5710 N N . GLY A 1 754 ? -22.766 -52.950 25.666 1.00 24.16 754 GLY A N 1
ATOM 5711 C CA . GLY A 1 754 ? -23.641 -51.904 26.242 1.00 24.16 754 GLY A CA 1
ATOM 5712 C C . GLY A 1 754 ? -24.105 -50.769 25.314 1.00 24.16 754 GLY A C 1
ATOM 5713 O O . GLY A 1 754 ? -23.675 -49.629 25.446 1.00 24.16 754 GLY A O 1
ATOM 5714 N N . THR A 1 755 ? -25.058 -51.039 24.421 1.00 30.33 755 THR A N 1
ATOM 5715 C CA . THR A 1 755 ? -25.873 -50.017 23.722 1.00 30.33 755 THR A CA 1
ATOM 5716 C C . THR A 1 755 ? -27.339 -50.489 23.714 1.00 30.33 755 THR A C 1
ATOM 5718 O O . THR A 1 755 ? -27.554 -51.682 23.908 1.00 30.33 755 THR A O 1
ATOM 5721 N N . CYS A 1 756 ? -28.306 -49.574 23.495 1.00 30.88 756 CYS A N 1
ATOM 5722 C CA . CYS A 1 756 ? -29.780 -49.768 23.387 1.00 30.88 756 CYS A CA 1
ATOM 5723 C C . CYS A 1 756 ? -30.656 -49.355 24.601 1.00 30.88 756 CYS A C 1
ATOM 5725 O O . CYS A 1 756 ? -31.457 -50.159 25.068 1.00 30.88 756 CYS A O 1
ATOM 5727 N N . ALA A 1 757 ? -30.577 -48.100 25.083 1.00 28.72 757 ALA A N 1
ATOM 5728 C CA . ALA A 1 757 ? -31.507 -47.613 26.129 1.00 28.72 757 ALA A CA 1
ATOM 5729 C C . ALA A 1 757 ? -32.029 -46.160 26.007 1.00 28.72 757 ALA A C 1
ATOM 5731 O O . ALA A 1 757 ? -33.146 -45.900 26.438 1.00 28.72 757 ALA A O 1
ATOM 5732 N N . ILE A 1 758 ? -31.265 -45.206 25.450 1.00 33.75 758 ILE A N 1
ATOM 5733 C CA . ILE A 1 758 ? -31.576 -43.761 25.607 1.00 33.75 758 ILE A CA 1
ATOM 5734 C C . ILE A 1 758 ? -32.229 -43.119 24.364 1.00 33.75 758 ILE A C 1
ATOM 5736 O O . ILE A 1 758 ? -33.028 -42.197 24.497 1.00 33.75 758 ILE A O 1
ATOM 5740 N N . ILE A 1 759 ? -31.968 -43.637 23.158 1.00 37.59 759 ILE A N 1
ATOM 5741 C CA . ILE A 1 759 ? -32.455 -43.046 21.891 1.00 37.59 759 ILE A CA 1
ATOM 5742 C C . ILE A 1 759 ? -33.994 -43.105 21.760 1.00 37.59 759 ILE A C 1
ATOM 5744 O O . ILE A 1 759 ? -34.593 -42.248 21.119 1.00 37.59 759 ILE A O 1
ATOM 5748 N N . ALA A 1 760 ? -34.654 -44.063 22.419 1.00 32.03 760 ALA A N 1
ATOM 5749 C CA . ALA A 1 760 ? -36.101 -44.265 22.310 1.00 32.03 760 ALA A CA 1
ATOM 5750 C C . ALA A 1 760 ? -36.967 -43.186 22.998 1.00 32.03 760 ALA A C 1
ATOM 5752 O O . ALA A 1 760 ? -38.153 -43.099 22.701 1.00 32.03 760 ALA A O 1
ATOM 5753 N N . TYR A 1 761 ? -36.415 -42.378 23.914 1.00 29.97 761 TYR A N 1
ATOM 5754 C CA . TYR A 1 761 ? -37.218 -41.452 24.731 1.00 29.97 761 TYR A CA 1
ATOM 5755 C C . TYR A 1 761 ? -37.468 -40.084 24.069 1.00 29.97 761 TYR A C 1
ATOM 5757 O O . TYR A 1 761 ? -38.470 -39.435 24.351 1.00 29.97 761 TYR A O 1
ATOM 5765 N N . LEU A 1 762 ? -36.577 -39.637 23.177 1.00 34.84 762 LEU A N 1
ATOM 5766 C CA . LEU A 1 762 ? -36.653 -38.296 22.574 1.00 34.84 762 LEU A CA 1
ATOM 5767 C C . LEU A 1 762 ? -37.508 -38.233 21.297 1.00 34.84 762 LEU A C 1
ATOM 5769 O O . LEU A 1 762 ? -37.863 -37.146 20.854 1.00 34.84 762 LEU A O 1
ATOM 5773 N N . TYR A 1 763 ? -37.885 -39.380 20.728 1.00 30.52 763 TYR A N 1
ATOM 5774 C CA . TYR A 1 763 ? -38.625 -39.456 19.461 1.00 30.52 763 TYR A CA 1
ATOM 5775 C C . TYR A 1 763 ? -40.152 -39.275 19.606 1.00 30.52 763 TYR A C 1
ATOM 5777 O O . TYR A 1 763 ? -40.885 -39.395 18.630 1.00 30.52 763 TYR A O 1
ATOM 5785 N N . GLN A 1 764 ? -40.654 -39.038 20.825 1.00 29.09 764 GLN A N 1
ATOM 5786 C CA . GLN A 1 764 ? -42.073 -39.224 21.165 1.00 29.09 764 GLN A CA 1
ATOM 5787 C C . GLN A 1 764 ? -42.789 -37.951 21.661 1.00 29.09 764 GLN A C 1
ATOM 5789 O O . GLN A 1 764 ? -43.831 -38.049 22.304 1.00 29.09 764 GLN A O 1
ATOM 5794 N N . TYR A 1 765 ? -42.243 -36.760 21.373 1.00 25.67 765 TYR A N 1
ATOM 5795 C CA . TYR A 1 765 ? -42.801 -35.473 21.833 1.00 25.67 765 TYR A CA 1
ATOM 5796 C C . TYR A 1 765 ? -43.076 -34.434 20.724 1.00 25.67 765 TYR A C 1
ATOM 5798 O O . TYR A 1 765 ? -43.377 -33.283 21.025 1.00 25.67 765 TYR A O 1
ATOM 5806 N N . SER A 1 766 ? -43.014 -34.822 19.445 1.00 28.20 766 SER A N 1
ATOM 5807 C CA . SER A 1 766 ? -43.412 -33.966 18.314 1.00 28.20 766 SER A CA 1
ATOM 5808 C C . SER A 1 766 ? -44.341 -34.725 17.363 1.00 28.20 766 SER A C 1
ATOM 5810 O O . SER A 1 766 ? -43.899 -35.341 16.395 1.00 28.20 766 SER A O 1
ATOM 5812 N N . SER A 1 767 ? -45.634 -34.795 17.707 1.00 26.59 767 SER A N 1
ATOM 5813 C CA . SER A 1 767 ? -46.701 -35.338 16.837 1.00 26.59 767 SER A CA 1
ATOM 5814 C C . SER A 1 767 ? -48.108 -35.084 17.412 1.00 26.59 767 SER A C 1
ATOM 5816 O O . SER A 1 767 ? -48.837 -36.014 17.753 1.00 26.59 767 SER A O 1
ATOM 5818 N N . SER A 1 768 ? -48.527 -33.815 17.520 1.00 24.17 768 SER A N 1
ATOM 5819 C CA . SER A 1 768 ? -49.944 -33.486 17.773 1.00 24.17 768 SER A CA 1
ATOM 5820 C C . SER A 1 768 ? -50.349 -32.057 17.372 1.00 24.17 768 SER A C 1
ATOM 5822 O O . SER A 1 768 ? -50.323 -31.153 18.205 1.00 24.17 768 SER A O 1
ATOM 5824 N N . LEU A 1 769 ? -50.801 -31.872 16.129 1.00 26.81 769 LEU A N 1
ATOM 5825 C CA . LEU A 1 769 ? -51.868 -30.929 15.747 1.00 26.81 769 LEU A CA 1
ATOM 5826 C C . LEU A 1 769 ? -52.403 -31.311 14.353 1.00 26.81 769 LEU A C 1
ATOM 5828 O O . LEU A 1 769 ? -51.727 -32.012 13.604 1.00 26.81 769 LEU A O 1
ATOM 5832 N N . SER A 1 770 ? -53.665 -30.981 14.062 1.00 26.59 770 SER A N 1
ATOM 5833 C CA . SER A 1 770 ? -54.512 -31.832 13.210 1.00 26.59 770 SER A CA 1
ATOM 5834 C C . SER A 1 770 ? -55.224 -31.116 12.054 1.00 26.59 770 SER A C 1
ATOM 5836 O O . SER A 1 770 ? -56.014 -30.207 12.293 1.00 26.59 770 SER A O 1
ATOM 5838 N N . THR A 1 771 ? -55.007 -31.637 10.842 1.00 27.44 771 THR A N 1
ATOM 5839 C CA . THR A 1 771 ? -55.986 -31.894 9.756 1.00 27.44 771 THR A CA 1
ATOM 5840 C C . THR A 1 771 ? -57.248 -31.023 9.613 1.00 27.44 771 THR A C 1
ATOM 5842 O O . THR A 1 771 ? -58.121 -31.020 10.484 1.00 27.44 771 THR A O 1
ATOM 5845 N N . SER A 1 772 ? -57.477 -30.540 8.390 1.00 24.42 772 SER A N 1
ATOM 5846 C CA . SER A 1 772 ? -58.814 -30.432 7.779 1.00 24.42 772 SER A CA 1
ATOM 5847 C C . SER A 1 772 ? -58.748 -30.821 6.287 1.00 24.42 772 SER A C 1
ATOM 5849 O O . SER A 1 772 ? -57.658 -30.938 5.729 1.00 24.42 772 SER A O 1
ATOM 5851 N N . GLU A 1 773 ? -59.893 -31.131 5.669 1.00 26.30 773 GLU A N 1
ATOM 5852 C CA . GLU A 1 773 ? -59.993 -31.881 4.400 1.00 26.30 773 GLU A CA 1
ATOM 5853 C C . GLU A 1 773 ? -60.698 -31.106 3.253 1.00 26.30 773 GLU A C 1
ATOM 5855 O O . GLU A 1 773 ? -61.292 -30.054 3.475 1.00 26.30 773 GLU A O 1
ATOM 5860 N N . ILE A 1 774 ? -60.770 -31.770 2.081 1.00 24.80 774 ILE A N 1
ATOM 5861 C CA . ILE A 1 774 ? -61.726 -31.620 0.952 1.00 24.80 774 ILE A CA 1
ATOM 5862 C C . ILE A 1 774 ? -61.273 -30.758 -0.246 1.00 24.80 774 ILE A C 1
ATOM 5864 O O . ILE A 1 774 ? -61.134 -29.544 -0.154 1.00 24.80 774 ILE A O 1
ATOM 5868 N N . GLY A 1 775 ? -61.227 -31.394 -1.429 1.00 23.56 775 GLY A N 1
ATOM 5869 C CA . GLY A 1 775 ? -61.238 -30.727 -2.740 1.00 23.56 775 GLY A CA 1
ATOM 5870 C C . GLY A 1 775 ? -60.827 -31.642 -3.904 1.00 23.56 775 GLY A C 1
ATOM 5871 O O . GLY A 1 775 ? -59.641 -31.827 -4.138 1.00 23.56 775 GLY A O 1
ATOM 5872 N N . THR A 1 776 ? -61.780 -32.213 -4.653 1.00 29.86 776 THR A N 1
ATOM 5873 C CA . THR A 1 776 ? -61.502 -33.071 -5.828 1.00 29.86 776 THR A CA 1
ATOM 5874 C C . THR A 1 776 ? -62.040 -32.473 -7.133 1.00 29.86 776 THR A C 1
ATOM 5876 O O . THR A 1 776 ? -63.220 -32.146 -7.237 1.00 29.86 776 THR A O 1
ATOM 5879 N N . GLY A 1 777 ? -61.192 -32.378 -8.163 1.00 23.17 777 GLY A N 1
ATOM 5880 C CA . GLY A 1 777 ? -61.573 -31.937 -9.513 1.00 23.17 777 GLY A CA 1
ATOM 5881 C C . GLY A 1 777 ? -60.364 -31.873 -10.466 1.00 23.17 777 GLY A C 1
ATOM 5882 O O . GLY A 1 777 ? -59.309 -31.432 -10.022 1.00 23.17 777 GLY A O 1
ATOM 5883 N N . PRO A 1 778 ? -60.461 -32.326 -11.734 1.00 42.88 778 PRO A N 1
ATOM 5884 C CA . PRO A 1 778 ? -59.297 -32.458 -12.619 1.00 42.88 778 PRO A CA 1
ATOM 5885 C C . PRO A 1 778 ? -59.127 -31.300 -13.618 1.00 42.88 778 PRO A C 1
ATOM 5887 O O . PRO A 1 778 ? -60.116 -30.820 -14.174 1.00 42.88 778 PRO A O 1
ATOM 5890 N N . ARG A 1 779 ? -57.869 -30.956 -13.931 1.00 23.55 779 ARG A N 1
ATOM 5891 C CA . ARG A 1 779 ? -57.391 -30.311 -15.174 1.00 23.55 779 ARG A CA 1
ATOM 5892 C C . ARG A 1 779 ? -55.891 -30.609 -15.335 1.00 23.55 779 ARG A C 1
ATOM 5894 O O . ARG A 1 779 ? -55.208 -30.713 -14.328 1.00 23.55 779 ARG A O 1
ATOM 5901 N N . GLU A 1 780 ? -55.475 -31.147 -16.484 1.00 24.48 780 GLU A N 1
ATOM 5902 C CA . GLU A 1 780 ? -54.891 -30.446 -17.655 1.00 24.48 780 GLU A CA 1
ATOM 5903 C C . GLU A 1 780 ? -53.481 -29.899 -17.358 1.00 24.48 780 GLU A C 1
ATOM 5905 O O . GLU A 1 780 ? -53.276 -29.247 -16.344 1.00 24.48 780 GLU A O 1
ATOM 5910 N N . ALA A 1 781 ? -52.509 -30.258 -18.204 1.00 31.97 781 ALA A N 1
ATOM 5911 C CA . ALA A 1 781 ? -51.082 -30.154 -17.902 1.00 31.97 781 ALA A CA 1
ATOM 5912 C C . ALA A 1 781 ? -50.436 -28.885 -18.473 1.00 31.97 781 ALA A C 1
ATOM 5914 O O . ALA A 1 781 ? -50.617 -28.586 -19.651 1.00 31.97 781 ALA A O 1
ATOM 5915 N N . ASP A 1 782 ? -49.611 -28.247 -17.648 1.00 24.09 782 ASP A N 1
ATOM 5916 C CA . ASP A 1 782 ? -48.552 -27.300 -18.010 1.00 24.09 782 ASP A CA 1
ATOM 5917 C C . ASP A 1 782 ? -47.302 -27.646 -17.169 1.00 24.09 782 ASP A C 1
ATOM 5919 O O . ASP A 1 782 ? -47.365 -28.502 -16.286 1.00 24.09 782 ASP A O 1
ATOM 5923 N N . SER A 1 783 ? -46.144 -27.064 -17.486 1.00 27.05 783 SER A N 1
ATOM 5924 C CA . SER A 1 783 ? -44.848 -27.462 -16.911 1.00 27.05 783 SER A CA 1
ATOM 5925 C C . SER A 1 783 ? -44.644 -27.005 -15.459 1.00 27.05 783 SER A C 1
ATOM 5927 O O . SER A 1 783 ? -44.596 -25.799 -15.207 1.00 27.05 783 SER A O 1
ATOM 5929 N N . ASP A 1 784 ? -44.416 -27.950 -14.540 1.00 25.42 784 ASP A N 1
ATOM 5930 C CA . ASP A 1 784 ? -44.137 -27.695 -13.118 1.00 25.42 784 ASP A CA 1
ATOM 5931 C C . ASP A 1 784 ? -42.768 -27.019 -12.879 1.00 25.42 784 ASP A C 1
ATOM 5933 O O . ASP A 1 784 ? -41.785 -27.648 -12.478 1.00 25.42 784 ASP A O 1
ATOM 5937 N N . THR A 1 785 ? -42.705 -25.695 -13.032 1.00 26.08 785 THR A N 1
ATOM 5938 C CA . THR A 1 785 ? -41.804 -24.897 -12.189 1.00 26.08 785 THR A CA 1
ATOM 5939 C C . THR A 1 785 ? -42.343 -24.946 -10.763 1.00 26.08 785 THR A C 1
ATOM 5941 O O . THR A 1 785 ? -43.362 -24.321 -10.485 1.00 26.08 785 THR A O 1
ATOM 5944 N N . PHE A 1 786 ? -41.689 -25.695 -9.872 1.00 28.83 786 PHE A N 1
ATOM 5945 C CA . PHE A 1 786 ? -42.125 -25.836 -8.477 1.00 28.83 786 PHE A CA 1
ATOM 5946 C C . PHE A 1 786 ? -42.293 -24.472 -7.781 1.00 28.83 786 PHE A C 1
ATOM 5948 O O . PHE A 1 786 ? -41.352 -23.677 -7.730 1.00 28.83 786 PHE A O 1
ATOM 5955 N N . ASP A 1 787 ? -43.470 -24.240 -7.189 1.00 26.34 787 ASP A N 1
ATOM 5956 C CA . ASP A 1 787 ? -43.801 -23.029 -6.425 1.00 26.34 787 ASP A CA 1
ATOM 5957 C C . ASP A 1 787 ? -43.014 -22.960 -5.100 1.00 26.34 787 ASP A C 1
ATOM 5959 O O . ASP A 1 787 ? -43.494 -23.324 -4.023 1.00 26.34 787 ASP A O 1
ATOM 5963 N N . ILE A 1 788 ? -41.781 -22.455 -5.171 1.00 35.03 788 ILE A N 1
ATOM 5964 C CA . ILE A 1 788 ? -40.906 -22.228 -4.007 1.00 35.03 788 ILE A CA 1
ATOM 5965 C C . ILE A 1 788 ? -41.432 -21.090 -3.099 1.00 35.03 788 ILE A C 1
ATOM 5967 O O . ILE A 1 788 ? -41.051 -21.016 -1.931 1.00 35.03 788 ILE A O 1
ATOM 5971 N N . GLU A 1 789 ? -42.376 -20.258 -3.566 1.00 28.66 789 GLU A N 1
ATOM 5972 C CA . GLU A 1 789 ? -42.943 -19.116 -2.816 1.00 28.66 789 GLU A CA 1
ATOM 5973 C C . GLU A 1 789 ? -43.684 -19.483 -1.507 1.00 28.66 789 GLU A C 1
ATOM 5975 O O . GLU A 1 789 ? -44.024 -18.590 -0.733 1.00 28.66 789 GLU A O 1
ATOM 5980 N N . MET A 1 790 ? -43.943 -20.769 -1.231 1.00 31.53 790 MET A N 1
ATOM 5981 C CA . MET A 1 790 ? -44.815 -21.218 -0.128 1.00 31.53 790 MET A CA 1
ATOM 5982 C C . MET A 1 790 ? -44.169 -22.165 0.904 1.00 31.53 790 MET A C 1
ATOM 5984 O O . MET A 1 790 ? -44.869 -22.608 1.815 1.00 31.53 790 MET A O 1
ATOM 5988 N N . LEU A 1 791 ? -42.874 -22.503 0.797 1.00 34.41 791 LEU A N 1
ATOM 5989 C CA . LEU A 1 791 ? -42.269 -23.593 1.595 1.00 34.41 791 LEU A CA 1
ATOM 5990 C C . LEU A 1 791 ? -41.102 -23.227 2.527 1.00 34.41 791 LEU A C 1
ATOM 5992 O O . LEU A 1 791 ? -40.551 -24.116 3.174 1.00 34.41 791 LEU A O 1
ATOM 5996 N N . ALA A 1 792 ? -40.764 -21.946 2.673 1.00 40.75 792 ALA A N 1
ATOM 5997 C CA . ALA A 1 792 ? -39.759 -21.505 3.638 1.00 40.75 792 ALA A CA 1
ATOM 5998 C C . ALA A 1 792 ? -40.228 -20.279 4.435 1.00 40.75 792 ALA A C 1
ATOM 6000 O O . ALA A 1 792 ? -40.076 -19.136 4.002 1.00 40.75 792 ALA A O 1
ATOM 6001 N N . GLU A 1 793 ? -40.720 -20.510 5.657 1.00 48.09 793 GLU A N 1
ATOM 6002 C CA . GLU A 1 793 ? -40.578 -19.496 6.705 1.00 48.09 793 GLU A CA 1
ATOM 6003 C C . GLU A 1 793 ? -39.073 -19.227 6.861 1.00 48.09 793 GLU A C 1
ATOM 6005 O O . GLU A 1 793 ? -38.301 -20.148 7.137 1.00 48.09 793 GLU A O 1
ATOM 6010 N N . HIS A 1 794 ? -38.635 -17.985 6.632 1.00 57.66 794 HIS A N 1
ATOM 6011 C CA . HIS A 1 794 ? -37.222 -17.619 6.747 1.00 57.66 794 HIS A CA 1
ATOM 6012 C C . HIS A 1 794 ? -36.692 -18.046 8.124 1.00 57.66 794 HIS A C 1
ATOM 6014 O O . HIS A 1 794 ? -37.288 -17.705 9.147 1.00 57.66 794 HIS A O 1
ATOM 6020 N N . ASN A 1 795 ? -35.573 -18.774 8.170 1.00 72.12 795 ASN A N 1
ATOM 6021 C CA . ASN A 1 795 ? -35.006 -19.227 9.440 1.00 72.12 795 ASN A CA 1
ATOM 6022 C C . ASN A 1 795 ? -34.684 -18.021 10.352 1.00 72.12 795 ASN A C 1
ATOM 6024 O O . ASN A 1 795 ? -34.161 -17.019 9.858 1.00 72.12 795 ASN A O 1
ATOM 6028 N N . PRO A 1 796 ? -34.939 -18.086 11.674 1.00 80.25 796 PRO A N 1
ATOM 6029 C CA . PRO A 1 796 ? -34.636 -16.980 12.582 1.00 80.25 796 PRO A CA 1
ATOM 6030 C C . PRO A 1 796 ? -33.179 -16.505 12.464 1.00 80.25 796 PRO A C 1
ATOM 6032 O O . PRO A 1 796 ? -32.258 -17.316 12.347 1.00 80.25 796 PRO A O 1
ATOM 6035 N N . GLY A 1 797 ? -32.955 -15.190 12.480 1.00 83.31 797 GLY A N 1
ATOM 6036 C CA . GLY A 1 797 ? -31.621 -14.606 12.295 1.00 83.31 797 GLY A CA 1
ATOM 6037 C C . GLY A 1 797 ? -31.146 -14.521 10.836 1.00 83.31 797 GLY A C 1
ATOM 6038 O O . GLY A 1 797 ? -29.950 -14.346 10.593 1.00 83.31 797 GLY A O 1
ATOM 6039 N N . HIS A 1 798 ? -32.051 -14.663 9.866 1.00 87.38 798 HIS A N 1
ATOM 6040 C CA . HIS A 1 798 ? -31.787 -14.453 8.437 1.00 87.38 798 HIS A CA 1
ATOM 6041 C C . HIS A 1 798 ? -32.528 -13.201 7.946 1.00 87.38 798 HIS A C 1
ATOM 6043 O O . HIS A 1 798 ? -33.486 -12.749 8.578 1.00 87.38 798 HIS A O 1
ATOM 6049 N N . ALA A 1 799 ? -32.098 -12.626 6.818 1.00 83.31 799 ALA A N 1
ATOM 6050 C CA . ALA A 1 799 ? -32.787 -11.475 6.233 1.00 83.31 799 ALA A CA 1
ATOM 6051 C C . ALA A 1 799 ? -34.266 -11.831 5.988 1.00 83.31 799 ALA A C 1
ATOM 6053 O O . ALA A 1 799 ? -34.555 -12.914 5.487 1.00 83.31 799 ALA A O 1
ATOM 6054 N N . GLY A 1 800 ? -35.196 -10.962 6.395 1.00 81.69 800 GLY A N 1
ATOM 6055 C CA . GLY A 1 800 ? -36.643 -11.228 6.369 1.00 81.69 800 GLY A CA 1
ATOM 6056 C C . GLY A 1 800 ? -37.236 -11.862 7.641 1.00 81.69 800 GLY A C 1
ATOM 6057 O O . GLY A 1 800 ? -38.434 -11.712 7.862 1.00 81.69 800 GLY A O 1
ATOM 6058 N N . ASN A 1 801 ? -36.437 -12.489 8.517 1.00 87.56 801 ASN A N 1
ATOM 6059 C CA . ASN A 1 801 ? -36.881 -12.949 9.844 1.00 87.56 801 ASN A CA 1
ATOM 6060 C C . ASN A 1 801 ? -35.807 -12.703 10.918 1.00 87.56 801 ASN A C 1
ATOM 6062 O O . ASN A 1 801 ? -35.093 -13.611 11.358 1.00 87.56 801 ASN A O 1
ATOM 6066 N N . LEU A 1 802 ? -35.708 -11.439 11.334 1.00 88.31 802 LEU A N 1
ATOM 6067 C CA . LEU A 1 802 ? -34.911 -10.992 12.473 1.00 88.31 802 LEU A CA 1
ATOM 6068 C C . LEU A 1 802 ? -35.836 -10.641 13.643 1.00 88.31 802 LEU A C 1
ATOM 6070 O O . LEU A 1 802 ? -36.903 -10.058 13.445 1.00 88.31 802 LEU A O 1
ATOM 6074 N N . THR A 1 803 ? -35.411 -10.935 14.871 1.00 90.25 803 THR A N 1
ATOM 6075 C CA . THR A 1 803 ? -35.992 -10.287 16.058 1.00 90.25 803 THR A CA 1
ATOM 6076 C C . THR A 1 803 ? -35.554 -8.820 16.135 1.00 90.25 803 THR A C 1
ATOM 6078 O O . THR A 1 803 ? -34.563 -8.430 15.525 1.00 90.25 803 THR A O 1
ATOM 6081 N N . GLU A 1 804 ? -36.243 -8.002 16.933 1.00 86.19 804 GLU A N 1
ATOM 6082 C CA . GLU A 1 804 ? -35.867 -6.596 17.176 1.00 86.19 804 GLU A CA 1
ATOM 6083 C C . GLU A 1 804 ? -34.415 -6.455 17.686 1.00 86.19 804 GLU A C 1
ATOM 6085 O O . GLU A 1 804 ? -33.670 -5.580 17.251 1.00 86.19 804 GLU A O 1
ATOM 6090 N N . GLU A 1 805 ? -33.972 -7.371 18.551 1.00 88.06 805 GLU A N 1
ATOM 6091 C CA . GLU A 1 805 ? -32.589 -7.453 19.042 1.00 88.06 805 GLU A CA 1
ATOM 6092 C C . GLU A 1 805 ? -31.589 -7.787 17.920 1.00 88.06 805 GLU A C 1
ATOM 6094 O O . GLU A 1 805 ? -30.535 -7.160 17.816 1.00 88.06 805 GLU A O 1
ATOM 6099 N N . GLN A 1 806 ? -31.936 -8.729 17.038 1.00 92.06 806 GLN A N 1
ATOM 6100 C CA . GLN A 1 806 ? -31.115 -9.109 15.883 1.00 92.06 806 GLN A CA 1
ATOM 6101 C C . GLN A 1 806 ? -31.056 -8.004 14.819 1.00 92.06 806 GLN A C 1
ATOM 6103 O O . GLN A 1 806 ? -30.001 -7.780 14.227 1.00 92.06 806 GLN A O 1
ATOM 6108 N N . GLU A 1 807 ? -32.158 -7.281 14.597 1.00 90.94 807 GLU A N 1
ATOM 6109 C CA . GLU A 1 807 ? -32.192 -6.114 13.713 1.00 90.94 807 GLU A CA 1
ATOM 6110 C C . GLU A 1 807 ? -31.289 -4.999 14.259 1.00 90.94 807 GLU A C 1
ATOM 6112 O O . GLU A 1 807 ? -30.474 -4.447 13.521 1.00 90.94 807 GLU A O 1
ATOM 6117 N N . ASN A 1 808 ? -31.352 -4.722 15.566 1.00 88.62 808 ASN A N 1
ATOM 6118 C CA . ASN A 1 808 ? -30.464 -3.757 16.214 1.00 88.62 808 ASN A CA 1
ATOM 6119 C C . ASN A 1 808 ? -28.987 -4.181 16.126 1.00 88.62 808 ASN A C 1
ATOM 6121 O O . ASN A 1 808 ? -28.146 -3.355 15.772 1.00 88.62 808 ASN A O 1
ATOM 6125 N N . LYS A 1 809 ? -28.661 -5.467 16.323 1.00 91.50 809 LYS A N 1
ATOM 6126 C CA . LYS A 1 809 ? -27.290 -5.974 16.122 1.00 91.50 809 LYS A CA 1
ATOM 6127 C C . LYS A 1 809 ? -26.811 -5.874 14.671 1.00 91.50 809 LYS A C 1
ATOM 6129 O O . LYS A 1 809 ? -25.643 -5.569 14.441 1.00 91.50 809 LYS A O 1
ATOM 6134 N N . LEU A 1 810 ? -27.700 -6.039 13.691 1.00 93.81 810 LEU A N 1
ATOM 6135 C CA . LEU A 1 810 ? -27.386 -5.789 12.282 1.00 93.81 810 LEU A CA 1
ATOM 6136 C C . LEU A 1 810 ? -27.163 -4.290 11.992 1.00 93.81 810 LEU A C 1
ATOM 6138 O O . LEU A 1 810 ? -26.248 -3.959 11.240 1.00 93.81 810 LEU A O 1
ATOM 6142 N N . ARG A 1 811 ? -27.937 -3.378 12.602 1.00 92.12 811 ARG A N 1
ATOM 6143 C CA . ARG A 1 811 ? -27.714 -1.918 12.502 1.00 92.12 811 ARG A CA 1
ATOM 6144 C C . ARG A 1 811 ? -26.369 -1.506 13.107 1.00 92.12 811 ARG A C 1
ATOM 6146 O O . ARG A 1 811 ? -25.618 -0.772 12.466 1.00 92.12 811 ARG A O 1
ATOM 6153 N N . GLU A 1 812 ? -26.050 -1.998 14.306 1.00 88.06 812 GLU A N 1
ATOM 6154 C CA . GLU A 1 812 ? -24.762 -1.767 14.975 1.00 88.06 812 GLU A CA 1
ATOM 6155 C C . GLU A 1 812 ? -23.592 -2.279 14.114 1.00 88.06 812 GLU A C 1
ATOM 6157 O O . GLU A 1 812 ? -22.657 -1.523 13.843 1.00 88.06 812 GLU A O 1
ATOM 6162 N N . PHE A 1 813 ? -23.666 -3.515 13.601 1.00 94.19 813 PHE A N 1
ATOM 6163 C CA . PHE A 1 813 ? -22.600 -4.087 12.770 1.00 94.19 813 PHE A CA 1
ATOM 6164 C C . PHE A 1 813 ? -22.433 -3.364 11.430 1.00 94.19 813 PHE A C 1
ATOM 6166 O O . PHE A 1 813 ? -21.300 -3.130 11.007 1.00 94.19 813 PHE A O 1
ATOM 6173 N N . TRP A 1 814 ? -23.524 -2.937 10.782 1.00 94.25 814 TRP A N 1
ATOM 6174 C CA . TRP A 1 814 ? -23.442 -2.079 9.594 1.00 94.25 814 TRP A CA 1
ATOM 6175 C C . TRP A 1 814 ? -22.747 -0.751 9.890 1.00 94.25 814 TRP A C 1
ATOM 6177 O O . TRP A 1 814 ? -21.932 -0.306 9.086 1.00 94.25 814 TRP A O 1
ATOM 6187 N N . ALA A 1 815 ? -23.045 -0.112 11.023 1.00 86.44 815 ALA A N 1
ATOM 6188 C CA . ALA A 1 815 ? -22.435 1.164 11.379 1.00 86.44 815 ALA A CA 1
ATOM 6189 C C . ALA A 1 815 ? -20.928 1.028 11.664 1.00 86.44 815 ALA A C 1
ATOM 6191 O O . ALA A 1 815 ? -20.142 1.843 11.181 1.00 86.44 815 ALA A O 1
ATOM 6192 N N . VAL A 1 816 ? -20.523 -0.031 12.375 1.00 85.12 816 VAL A N 1
ATOM 6193 C CA . VAL A 1 816 ? -19.110 -0.390 12.586 1.00 85.12 816 VAL A CA 1
ATOM 6194 C C . VAL A 1 816 ? -18.418 -0.674 11.248 1.00 85.12 816 VAL A C 1
ATOM 6196 O O . VAL A 1 816 ? -17.394 -0.070 10.946 1.00 85.12 816 VAL A O 1
ATOM 6199 N N . THR A 1 817 ? -19.024 -1.506 10.399 1.00 89.44 817 THR A N 1
ATOM 6200 C CA . THR A 1 817 ? -18.502 -1.856 9.067 1.00 89.44 817 THR A CA 1
ATOM 6201 C C . THR A 1 817 ? -18.318 -0.614 8.182 1.00 89.44 817 THR A C 1
ATOM 6203 O O . THR A 1 817 ? -17.282 -0.452 7.543 1.00 89.44 817 THR A O 1
ATOM 6206 N N . LEU A 1 818 ? -19.278 0.319 8.181 1.00 86.06 818 LEU A N 1
ATOM 6207 C CA . LEU A 1 818 ? -19.178 1.578 7.432 1.00 86.06 818 LEU A CA 1
ATOM 6208 C C . LEU A 1 818 ? -18.094 2.521 7.993 1.00 86.06 818 LEU A C 1
ATOM 6210 O O . LEU A 1 818 ? -17.405 3.161 7.198 1.00 86.06 818 LEU A O 1
ATOM 6214 N N . LYS A 1 819 ? -17.885 2.556 9.320 1.00 81.00 819 LYS A N 1
ATOM 6215 C CA . LYS A 1 819 ? -16.766 3.277 9.964 1.00 81.00 819 LYS A CA 1
ATOM 6216 C C . LYS A 1 819 ? -15.415 2.694 9.525 1.00 81.00 819 LYS A C 1
ATOM 6218 O O . LYS A 1 819 ? -14.544 3.448 9.101 1.00 81.00 819 LYS A O 1
ATOM 6223 N N . THR A 1 820 ? -15.260 1.366 9.539 1.00 80.12 820 THR A N 1
ATOM 6224 C CA . THR A 1 820 ? -14.068 0.657 9.021 1.00 80.12 820 THR A CA 1
ATOM 6225 C C . THR A 1 820 ? -13.825 0.932 7.531 1.00 80.12 820 THR A C 1
ATOM 6227 O O . THR A 1 820 ? -12.683 0.951 7.087 1.00 80.12 820 THR A O 1
ATOM 6230 N N . PHE A 1 821 ? -14.883 1.207 6.764 1.00 85.62 821 PHE A N 1
ATOM 6231 C CA . PHE A 1 821 ? -14.833 1.567 5.341 1.00 85.62 821 PHE A CA 1
ATOM 6232 C C . PHE A 1 821 ? -14.654 3.072 5.064 1.00 85.62 821 PHE A C 1
ATOM 6234 O O . PHE A 1 821 ? -14.859 3.511 3.928 1.00 85.62 821 PHE A O 1
ATOM 6241 N N . GLY A 1 822 ? -14.303 3.873 6.078 1.00 74.25 822 GLY A N 1
ATOM 6242 C CA . GLY A 1 822 ? -13.984 5.298 5.922 1.00 74.25 822 GLY A CA 1
ATOM 6243 C C . GLY A 1 822 ? -15.192 6.187 5.611 1.00 74.25 822 GLY A C 1
ATOM 6244 O O . GLY A 1 822 ? -15.030 7.311 5.141 1.00 74.25 822 GLY A O 1
ATOM 6245 N N . VAL A 1 823 ? -16.415 5.698 5.834 1.00 75.44 823 VAL A N 1
ATOM 6246 C CA . VAL A 1 823 ? -17.640 6.457 5.558 1.00 75.44 823 VAL A CA 1
ATOM 6247 C C . VAL A 1 823 ? -17.947 7.366 6.750 1.00 75.44 823 VAL A C 1
ATOM 6249 O O . VAL A 1 823 ? -18.411 6.892 7.785 1.00 75.44 823 VAL A O 1
ATOM 6252 N N . GLU A 1 824 ? -17.698 8.671 6.604 1.00 57.50 824 GLU A N 1
ATOM 6253 C CA . GLU A 1 824 ? -17.982 9.667 7.647 1.00 57.50 824 GLU A CA 1
ATOM 6254 C C . GLU A 1 824 ? -19.461 9.650 8.084 1.00 57.50 824 GLU A C 1
ATOM 6256 O O . GLU A 1 824 ? -20.381 9.663 7.260 1.00 57.50 824 GLU A O 1
ATOM 6261 N N . LEU A 1 825 ? -19.687 9.659 9.402 1.00 53.94 825 LEU A N 1
ATOM 6262 C CA . LEU A 1 825 ? -21.009 9.625 10.029 1.00 53.94 825 LEU A CA 1
ATOM 6263 C C . LEU A 1 825 ? -21.274 10.941 10.788 1.00 53.94 825 LEU A C 1
ATOM 6265 O O . LEU A 1 825 ? -20.441 11.354 11.592 1.00 53.94 825 LEU A O 1
ATOM 6269 N N . PRO A 1 826 ? -22.434 11.596 10.604 1.00 45.41 826 PRO A N 1
ATOM 6270 C CA . PRO A 1 826 ? -22.863 12.710 11.448 1.00 45.41 826 PRO A CA 1
ATOM 6271 C C . PRO A 1 826 ? -22.891 12.381 12.954 1.00 45.41 826 PRO A C 1
ATOM 6273 O O . PRO A 1 826 ? -23.362 11.325 13.379 1.00 45.41 826 PRO A O 1
ATOM 6276 N N . ALA A 1 827 ? -22.435 13.344 13.760 1.00 41.66 827 ALA A N 1
ATOM 6277 C CA . ALA A 1 827 ? -21.986 13.185 15.152 1.00 41.66 827 ALA A CA 1
ATOM 6278 C C . ALA A 1 827 ? -23.035 12.761 16.214 1.00 41.66 827 ALA A C 1
ATOM 6280 O O . ALA A 1 827 ? -22.730 12.740 17.405 1.00 41.66 827 ALA A O 1
ATOM 6281 N N . GLU A 1 828 ? -24.275 12.435 15.837 1.00 42.19 828 GLU A N 1
ATOM 6282 C CA . GLU A 1 828 ? -25.334 12.074 16.798 1.00 42.19 828 GLU A CA 1
ATOM 6283 C C . GLU A 1 828 ? -25.345 10.575 17.175 1.00 42.19 828 GLU A C 1
ATOM 6285 O O . GLU A 1 828 ? -25.945 10.217 18.187 1.00 42.19 828 GLU A O 1
ATOM 6290 N N . ILE A 1 829 ? -24.644 9.703 16.428 1.00 44.53 829 ILE A N 1
ATOM 6291 C CA . ILE A 1 829 ? -24.567 8.239 16.684 1.00 44.53 829 ILE A CA 1
ATOM 6292 C C . ILE A 1 829 ? -23.148 7.740 17.033 1.00 44.53 829 ILE A C 1
ATOM 6294 O O . ILE A 1 829 ? -22.975 6.632 17.535 1.00 44.53 829 ILE A O 1
ATOM 6298 N N . GLU A 1 830 ? -22.128 8.587 16.891 1.00 41.06 830 GLU A N 1
ATOM 6299 C CA . GLU A 1 830 ? -20.702 8.268 17.109 1.00 41.06 830 GLU A CA 1
ATOM 6300 C C . GLU A 1 830 ? -20.371 7.672 18.504 1.00 41.06 830 GLU A C 1
ATOM 6302 O O . GLU A 1 830 ? -19.358 6.998 18.686 1.00 41.06 830 GLU A O 1
ATOM 6307 N N . ASN A 1 831 ? -21.264 7.862 19.484 1.00 37.31 831 ASN A N 1
ATOM 6308 C CA . ASN A 1 831 ? -21.127 7.403 20.870 1.00 37.31 831 ASN A CA 1
ATOM 6309 C C . ASN A 1 831 ? -21.627 5.968 21.156 1.00 37.31 831 ASN A C 1
ATOM 6311 O O . ASN A 1 831 ? -21.426 5.498 22.275 1.00 37.31 831 ASN A O 1
ATOM 6315 N N . SER A 1 832 ? -22.304 5.277 20.225 1.00 36.66 832 SER A N 1
ATOM 6316 C CA . SER A 1 832 ? -22.762 3.883 20.441 1.00 36.66 832 SER A CA 1
ATOM 6317 C C . SER A 1 832 ? -22.068 2.848 19.554 1.00 36.66 832 SER A C 1
ATOM 6319 O O . SER A 1 832 ? -22.077 1.665 19.879 1.00 36.66 832 SER A O 1
ATOM 6321 N N . THR A 1 833 ? -21.448 3.278 18.455 1.00 35.09 833 THR A N 1
ATOM 6322 C CA . THR A 1 833 ? -20.805 2.401 17.459 1.00 35.09 833 THR A CA 1
ATOM 6323 C C . THR A 1 833 ? -19.278 2.374 17.579 1.00 35.09 833 THR A C 1
ATOM 6325 O O . THR A 1 833 ? -18.620 1.567 16.933 1.00 35.09 833 THR A O 1
ATOM 6328 N N . THR A 1 834 ? -18.707 3.230 18.428 1.00 38.47 834 THR A N 1
ATOM 6329 C CA . THR A 1 834 ? -17.297 3.205 18.847 1.00 38.47 834 THR A CA 1
ATOM 6330 C C . THR A 1 834 ? -16.988 1.955 19.664 1.00 38.47 834 THR A C 1
ATOM 6332 O O . THR A 1 834 ? -16.232 1.108 19.200 1.00 38.47 834 THR A O 1
ATOM 6335 N N . ALA A 1 835 ? -17.665 1.780 20.805 1.00 36.91 835 ALA A N 1
ATOM 6336 C CA . ALA A 1 835 ? -17.372 0.736 21.794 1.00 36.91 835 ALA A CA 1
ATOM 6337 C C . ALA A 1 835 ? -17.154 -0.675 21.205 1.00 36.91 835 ALA A C 1
ATOM 6339 O O . ALA A 1 835 ? -16.215 -1.360 21.592 1.00 36.91 835 ALA A O 1
ATOM 6340 N N . VAL A 1 836 ? -17.981 -1.076 20.234 1.00 37.06 836 VAL A N 1
ATOM 6341 C CA . VAL A 1 836 ? -17.981 -2.435 19.659 1.00 37.06 836 VAL A CA 1
ATOM 6342 C C . VAL A 1 836 ? -16.997 -2.607 18.489 1.00 37.06 836 VAL A C 1
ATOM 6344 O O . VAL A 1 836 ? -16.673 -3.727 18.103 1.00 37.06 836 VAL A O 1
ATOM 6347 N N . ALA A 1 837 ? -16.509 -1.503 17.914 1.00 37.72 837 ALA A N 1
ATOM 6348 C CA . ALA A 1 837 ? -15.371 -1.515 16.993 1.00 37.72 837 ALA A CA 1
ATOM 6349 C C . ALA A 1 837 ? -14.042 -1.572 17.763 1.00 37.72 837 ALA A C 1
ATOM 6351 O O . ALA A 1 837 ? -13.086 -2.197 17.313 1.00 37.72 837 ALA A O 1
ATOM 6352 N N . ASP A 1 838 ? -13.998 -0.914 18.923 1.00 39.59 838 ASP A N 1
ATOM 6353 C CA . ASP A 1 838 ? -12.783 -0.726 19.711 1.00 39.59 838 ASP A CA 1
ATOM 6354 C C . ASP A 1 838 ? -12.466 -1.969 20.583 1.00 39.59 838 ASP A C 1
ATOM 6356 O O . ASP A 1 838 ? -11.294 -2.282 20.799 1.00 39.59 838 ASP A O 1
ATOM 6360 N N . GLU A 1 839 ? -13.479 -2.753 20.992 1.00 38.19 839 GLU A N 1
ATOM 6361 C CA . GLU A 1 839 ? -13.291 -4.104 21.566 1.00 38.19 839 GLU A CA 1
ATOM 6362 C C . GLU A 1 839 ? -12.549 -5.049 20.583 1.00 38.19 839 GLU A C 1
ATOM 6364 O O . GLU A 1 839 ? -11.728 -5.868 21.007 1.00 38.19 839 GLU A O 1
ATOM 6369 N N . ALA A 1 840 ? -12.719 -4.874 19.263 1.00 35.56 840 ALA A N 1
ATOM 6370 C CA . ALA A 1 840 ? -12.278 -5.824 18.226 1.00 35.56 840 ALA A CA 1
ATOM 6371 C C . ALA A 1 840 ? -10.771 -5.894 17.963 1.00 35.56 840 ALA A C 1
ATOM 6373 O O . ALA A 1 840 ? -10.309 -6.690 17.147 1.00 35.56 840 ALA A O 1
ATOM 6374 N N . ALA A 1 841 ? -9.981 -5.103 18.682 1.00 39.91 841 ALA A N 1
ATOM 6375 C CA . ALA A 1 841 ? -8.527 -5.166 18.629 1.00 39.91 841 ALA A CA 1
ATOM 6376 C C . ALA A 1 841 ? -7.888 -6.045 19.735 1.00 39.91 841 ALA A C 1
ATOM 6378 O O . ALA A 1 841 ? -6.658 -6.132 19.765 1.00 39.91 841 ALA A O 1
ATOM 6379 N N . SER A 1 842 ? -8.659 -6.639 20.669 1.00 40.00 842 SER A N 1
ATOM 6380 C CA . SER A 1 842 ? -8.197 -6.777 22.075 1.00 40.00 842 SER A CA 1
ATOM 6381 C C . SER A 1 842 ? -8.185 -8.163 22.788 1.00 40.00 842 SER A C 1
ATOM 6383 O O . SER A 1 842 ? -8.123 -8.201 24.017 1.00 40.00 842 SER A O 1
ATOM 6385 N N . ILE A 1 843 ? -8.144 -9.308 22.089 1.00 33.34 843 ILE A N 1
ATOM 6386 C CA . ILE A 1 843 ? -8.086 -10.677 22.695 1.00 33.34 843 ILE A CA 1
ATOM 6387 C C . ILE A 1 843 ? -6.694 -11.320 22.428 1.00 33.34 843 ILE A C 1
ATOM 6389 O O . ILE A 1 843 ? -6.221 -11.234 21.298 1.00 33.34 843 ILE A O 1
ATOM 6393 N N . ASP A 1 844 ? -5.903 -11.877 23.375 1.00 31.36 844 ASP A N 1
ATOM 6394 C CA . ASP A 1 844 ? -6.094 -12.990 24.353 1.00 31.36 844 ASP A CA 1
ATOM 6395 C C . ASP A 1 844 ? -5.031 -12.931 25.509 1.00 31.36 844 ASP A C 1
ATOM 6397 O O . ASP A 1 844 ? -3.898 -12.535 25.238 1.00 31.36 844 ASP A O 1
ATOM 6401 N N . THR A 1 845 ? -5.211 -13.342 26.787 1.00 28.27 845 THR A N 1
ATOM 6402 C CA . THR A 1 845 ? -6.411 -13.506 27.650 1.00 28.27 845 THR A CA 1
ATOM 6403 C C . THR A 1 845 ? -6.204 -13.121 29.152 1.00 28.27 845 THR A C 1
ATOM 6405 O O . THR A 1 845 ? -6.910 -12.206 29.574 1.00 28.27 845 THR A O 1
ATOM 6408 N N . PRO A 1 846 ? -5.393 -13.784 30.036 1.00 38.69 846 PRO A N 1
ATOM 6409 C CA . PRO A 1 846 ? -5.936 -14.061 31.388 1.00 38.69 846 PRO A CA 1
ATOM 6410 C C . PRO A 1 846 ? -5.058 -13.807 32.642 1.00 38.69 846 PRO A C 1
ATOM 6412 O O . PRO A 1 846 ? -3.867 -14.106 32.645 1.00 38.69 846 PRO A O 1
ATOM 6415 N N . ASP A 1 847 ? -5.705 -13.499 33.783 1.00 24.05 847 ASP A N 1
ATOM 6416 C CA . ASP A 1 847 ? -5.644 -14.390 34.968 1.00 24.05 847 ASP A CA 1
ATOM 6417 C C . ASP A 1 847 ? -6.821 -14.216 35.971 1.00 24.05 847 ASP A C 1
ATOM 6419 O O . ASP A 1 847 ? -7.650 -13.318 35.839 1.00 24.05 847 ASP A O 1
ATOM 6423 N N . ASP A 1 848 ? -6.908 -15.104 36.970 1.00 25.28 848 ASP A N 1
ATOM 6424 C CA . ASP A 1 848 ? -7.899 -15.112 38.055 1.00 25.28 848 ASP A CA 1
ATOM 6425 C C . ASP A 1 848 ? -7.536 -14.183 39.231 1.00 25.28 848 ASP A C 1
ATOM 6427 O O . ASP A 1 848 ? -6.391 -14.124 39.674 1.00 25.28 848 ASP A O 1
ATOM 6431 N N . THR A 1 849 ? -8.543 -13.612 39.901 1.00 25.16 849 THR A N 1
ATOM 6432 C CA . THR A 1 849 ? -8.888 -14.016 41.288 1.00 25.16 849 THR A CA 1
ATOM 6433 C C . THR A 1 849 ? -10.172 -13.342 41.778 1.00 25.16 849 THR A C 1
ATOM 6435 O O . THR A 1 849 ? -10.410 -12.162 41.548 1.00 25.16 849 THR A O 1
ATOM 6438 N N . ALA A 1 850 ? -11.014 -14.103 42.484 1.00 26.03 850 ALA A N 1
ATOM 6439 C CA . ALA A 1 850 ? -12.367 -13.690 42.856 1.00 26.03 850 ALA A CA 1
ATOM 6440 C C . ALA A 1 850 ? -12.600 -13.592 44.377 1.00 26.03 850 ALA A C 1
ATOM 6442 O O . ALA A 1 850 ? -11.825 -14.096 45.194 1.00 26.03 850 ALA A O 1
ATOM 6443 N N . SER A 1 851 ? -13.783 -13.068 44.725 1.00 26.16 851 SER A N 1
ATOM 6444 C CA . SER A 1 851 ? -14.399 -13.033 46.063 1.00 26.16 851 SER A CA 1
ATOM 6445 C C . SER A 1 851 ? -13.864 -11.934 47.010 1.00 26.16 851 SER A C 1
ATOM 6447 O O . SER A 1 851 ? -12.702 -11.554 46.994 1.00 26.16 851 SER A O 1
ATOM 6449 N N . SER A 1 852 ? -14.710 -11.328 47.845 1.00 23.66 852 SER A N 1
ATOM 6450 C CA . SER A 1 852 ? -15.438 -12.037 48.901 1.00 23.66 852 SER A CA 1
ATOM 6451 C C . SER A 1 852 ? -16.913 -11.651 49.041 1.00 23.66 852 SER A C 1
ATOM 6453 O O . SER A 1 852 ? -17.291 -10.485 48.983 1.00 23.66 852 SER A O 1
ATOM 6455 N N . ALA A 1 853 ? -17.736 -12.664 49.317 1.00 28.92 853 ALA A N 1
ATOM 6456 C CA . ALA A 1 853 ? -19.107 -12.515 49.785 1.00 28.92 853 ALA A CA 1
ATOM 6457 C C . ALA A 1 853 ? -19.258 -13.174 51.163 1.00 28.92 853 ALA A C 1
ATOM 6459 O O . ALA A 1 853 ? -18.741 -14.263 51.403 1.00 28.92 853 ALA A O 1
ATOM 6460 N N . THR A 1 854 ? -20.009 -12.530 52.053 1.00 25.12 854 THR A N 1
ATOM 6461 C CA . THR A 1 854 ? -20.638 -13.115 53.255 1.00 25.12 854 THR A CA 1
ATOM 6462 C C . THR A 1 854 ? -21.963 -12.360 53.461 1.00 25.12 854 THR A C 1
ATOM 6464 O O . THR A 1 854 ? -22.094 -11.227 53.011 1.00 25.12 854 THR A O 1
ATOM 6467 N N . ASP A 1 855 ? -23.023 -12.916 54.045 1.00 24.16 855 ASP A N 1
ATOM 6468 C CA . ASP A 1 855 ? -23.054 -13.722 55.268 1.00 24.16 855 ASP A CA 1
ATOM 6469 C C . ASP A 1 855 ? -24.384 -14.504 55.395 1.00 24.16 855 ASP A C 1
ATOM 6471 O O . ASP A 1 855 ? -25.441 -13.891 55.225 1.00 24.16 855 ASP A O 1
ATOM 6475 N N . LYS A 1 856 ? -24.345 -15.803 55.770 1.00 24.33 856 LYS A N 1
ATOM 6476 C CA . LYS A 1 856 ? -25.027 -16.313 56.993 1.00 24.33 856 LYS A CA 1
ATOM 6477 C C . LYS A 1 856 ? -24.860 -17.808 57.321 1.00 24.33 856 LYS A C 1
ATOM 6479 O O . LYS A 1 856 ? -25.544 -18.685 56.816 1.00 24.33 856 LYS A O 1
ATOM 6484 N N . ASP A 1 857 ? -24.051 -18.027 58.355 1.00 26.55 857 ASP A N 1
ATOM 6485 C CA . ASP A 1 857 ? -24.456 -18.681 59.609 1.00 26.55 857 ASP A CA 1
ATOM 6486 C C . ASP A 1 857 ? -24.914 -20.166 59.706 1.00 26.55 857 ASP A C 1
ATOM 6488 O O . ASP A 1 857 ? -26.095 -20.496 59.741 1.00 26.55 857 ASP A O 1
ATOM 6492 N N . LYS A 1 858 ? -23.944 -20.968 60.190 1.00 26.14 858 LYS A N 1
ATOM 6493 C CA . LYS A 1 858 ? -23.897 -21.575 61.557 1.00 26.14 858 LYS A CA 1
ATOM 6494 C C . LYS A 1 858 ? -24.260 -23.068 61.783 1.00 26.14 858 LYS A C 1
ATOM 6496 O O . LYS A 1 858 ? -25.418 -23.430 61.938 1.00 26.14 858 LYS A O 1
ATOM 6501 N N . LYS A 1 859 ? -23.213 -23.776 62.270 1.00 23.83 859 LYS A N 1
ATOM 6502 C CA . LYS A 1 859 ? -23.190 -24.846 63.320 1.00 23.83 859 LYS A CA 1
ATOM 6503 C C . LYS A 1 859 ? -23.605 -26.272 62.851 1.00 23.83 859 LYS A C 1
ATOM 6505 O O . LYS A 1 859 ? -24.493 -26.408 62.037 1.00 23.83 859 LYS A O 1
ATOM 6510 N N . LYS A 1 860 ? -23.034 -27.387 63.363 1.00 23.16 860 LYS A N 1
ATOM 6511 C CA . LYS A 1 860 ? -22.087 -27.594 64.497 1.00 23.16 860 LYS A CA 1
ATOM 6512 C C . LYS A 1 860 ? -21.372 -28.979 64.468 1.00 23.16 860 LYS A C 1
ATOM 6514 O O . LYS A 1 860 ? -22.022 -29.986 64.256 1.00 23.16 860 LYS A O 1
ATOM 6519 N N . SER A 1 861 ? -20.134 -29.020 64.994 1.00 22.05 861 SER A N 1
ATOM 6520 C CA . SER A 1 861 ? -19.647 -30.009 66.003 1.00 22.05 861 SER A CA 1
ATOM 6521 C C . SER A 1 861 ? -18.843 -31.303 65.654 1.00 22.05 861 SER A C 1
ATOM 6523 O O . SER A 1 861 ? -19.359 -32.403 65.802 1.00 22.05 861 SER A O 1
ATOM 6525 N N . LYS A 1 862 ? -17.500 -31.145 65.618 1.00 24.30 862 LYS A N 1
ATOM 6526 C CA . LYS A 1 862 ? -16.469 -31.820 66.481 1.00 24.30 862 LYS A CA 1
ATOM 6527 C C . LYS A 1 862 ? -16.014 -33.300 66.290 1.00 24.30 862 LYS A C 1
ATOM 6529 O O . LYS A 1 862 ? -16.805 -34.215 66.446 1.00 24.30 862 LYS A O 1
ATOM 6534 N N . LYS A 1 863 ? -14.668 -33.453 66.414 1.00 24.16 863 LYS A N 1
ATOM 6535 C CA . LYS A 1 863 ? -13.851 -34.592 66.957 1.00 24.16 863 LYS A CA 1
ATOM 6536 C C . LYS A 1 863 ? -13.709 -35.866 66.084 1.00 24.16 863 LYS A C 1
ATOM 6538 O O . LYS A 1 863 ? -14.651 -36.223 65.405 1.00 24.16 863 LYS A O 1
ATOM 6543 N N . LYS A 1 864 ? -12.619 -36.662 66.166 1.00 24.03 864 LYS A N 1
ATOM 6544 C CA . LYS A 1 864 ? -11.177 -36.447 66.519 1.00 24.03 864 LYS A CA 1
ATOM 6545 C C . LYS A 1 864 ? -10.380 -37.750 66.223 1.00 24.03 864 LYS A C 1
ATOM 6547 O O . LYS A 1 864 ? -10.972 -38.815 66.310 1.00 24.03 864 LYS A O 1
ATOM 6552 N N . LEU A 1 865 ? -9.042 -37.651 66.113 1.00 24.86 865 LEU A N 1
ATOM 6553 C CA . LEU A 1 865 ? -8.038 -38.749 66.126 1.00 24.86 865 LEU A CA 1
ATOM 6554 C C . LEU A 1 865 ? -7.971 -39.652 64.872 1.00 24.86 865 LEU A C 1
ATOM 6556 O O . LEU A 1 865 ? -8.915 -39.746 64.102 1.00 24.86 865 LEU A O 1
ATOM 6560 N N . GLY A 1 866 ? -6.809 -40.291 64.683 1.00 21.39 866 GLY A N 1
ATOM 6561 C CA . GLY A 1 866 ? -6.465 -41.223 63.598 1.00 21.39 866 GLY A CA 1
ATOM 6562 C C . GLY A 1 866 ? -5.162 -41.975 63.930 1.00 21.39 866 GLY A C 1
ATOM 6563 O O . GLY A 1 866 ? -4.622 -41.768 65.017 1.00 21.39 866 GLY A O 1
ATOM 6564 N N . ILE A 1 867 ? -4.655 -42.829 63.028 1.00 25.84 867 ILE A N 1
ATOM 6565 C CA . ILE A 1 867 ? -3.392 -43.597 63.166 1.00 25.84 867 ILE A CA 1
ATOM 6566 C C . ILE A 1 867 ? -2.815 -43.952 61.770 1.00 25.84 867 ILE A C 1
ATOM 6568 O O . ILE A 1 867 ? -3.516 -43.880 60.766 1.00 25.84 867 ILE A O 1
ATOM 6572 N N . PHE A 1 868 ? -1.519 -44.280 61.697 1.00 24.25 868 PHE A N 1
ATOM 6573 C CA . PHE A 1 868 ? -0.751 -44.528 60.461 1.00 24.25 868 PHE A CA 1
ATOM 6574 C C . PHE A 1 868 ? -1.110 -45.844 59.729 1.00 24.25 868 PHE A C 1
ATOM 6576 O O . PHE A 1 868 ? -1.223 -46.873 60.393 1.00 24.25 868 PHE A O 1
ATOM 6583 N N . ARG A 1 869 ? -1.040 -45.861 58.375 1.00 23.38 869 ARG A N 1
ATOM 6584 C CA . ARG A 1 869 ? 0.051 -46.512 57.576 1.00 23.38 869 ARG A CA 1
ATOM 6585 C C . ARG A 1 869 ? -0.368 -47.042 56.174 1.00 23.38 869 ARG A C 1
ATOM 6587 O O . ARG A 1 869 ? -1.216 -47.911 56.071 1.00 23.38 869 ARG A O 1
ATOM 6594 N N . SER A 1 870 ? 0.431 -46.678 55.153 1.00 22.75 870 SER A N 1
ATOM 6595 C CA . SER A 1 870 ? 0.704 -47.397 53.875 1.00 22.75 870 SER A CA 1
ATOM 6596 C C . SER A 1 870 ? -0.232 -47.294 52.641 1.00 22.75 870 SER A C 1
ATOM 6598 O O . SER A 1 870 ? -1.170 -48.064 52.506 1.00 22.75 870 SER A O 1
ATOM 6600 N N . LYS A 1 871 ? 0.277 -46.542 51.643 1.00 24.22 871 LYS A N 1
ATOM 6601 C CA . LYS A 1 871 ? 0.184 -46.692 50.163 1.00 24.22 871 LYS A CA 1
ATOM 6602 C C . LYS A 1 871 ? -1.141 -46.472 49.394 1.00 24.22 871 LYS A C 1
ATOM 6604 O O . LYS A 1 871 ? -2.195 -46.977 49.741 1.00 24.22 871 LYS A O 1
ATOM 6609 N N . LYS A 1 872 ? -0.956 -45.790 48.245 1.00 23.72 872 LYS A N 1
ATOM 6610 C CA . LYS A 1 872 ? -1.793 -45.745 47.026 1.00 23.72 872 LYS A CA 1
ATOM 6611 C C . LYS A 1 872 ? -2.401 -47.113 46.645 1.00 23.72 872 LYS A C 1
ATOM 6613 O O . LYS A 1 872 ? -1.732 -48.125 46.842 1.00 23.72 872 LYS A O 1
ATOM 6618 N N . GLY A 1 873 ? -3.555 -47.162 45.978 1.00 22.28 873 GLY A N 1
ATOM 6619 C CA . GLY A 1 873 ? -4.414 -46.043 45.556 1.00 22.28 873 GLY A CA 1
ATOM 6620 C C . GLY A 1 873 ? -5.480 -46.459 44.533 1.00 22.28 873 GLY A C 1
ATOM 6621 O O . GLY A 1 873 ? -5.400 -47.557 43.995 1.00 22.28 873 GLY A O 1
ATOM 6622 N N . ASP A 1 874 ? -6.415 -45.539 44.297 1.00 24.22 874 ASP A N 1
ATOM 6623 C CA . ASP A 1 874 ? -7.364 -45.432 43.177 1.00 24.22 874 ASP A CA 1
ATOM 6624 C C . ASP A 1 874 ? -8.412 -46.552 42.970 1.00 24.22 874 ASP A C 1
ATOM 6626 O O . ASP A 1 874 ? -8.112 -47.699 42.640 1.00 24.22 874 ASP A O 1
ATOM 6630 N N . LYS A 1 875 ? -9.688 -46.159 43.097 1.00 22.61 875 LYS A N 1
ATOM 6631 C CA . LYS A 1 875 ? -10.882 -46.828 42.556 1.00 22.61 875 LYS A CA 1
ATOM 6632 C C . LYS A 1 875 ? -12.016 -45.796 42.433 1.00 22.61 875 LYS A C 1
ATOM 6634 O O . LYS A 1 875 ? -12.146 -44.977 43.334 1.00 22.61 875 LYS A O 1
ATOM 6639 N N . GLU A 1 876 ? -12.757 -45.866 41.320 1.00 21.50 876 GLU A N 1
ATOM 6640 C CA . GLU A 1 876 ? -14.238 -45.861 41.196 1.00 21.50 876 GLU A CA 1
ATOM 6641 C C . GLU A 1 876 ? -15.102 -44.985 42.134 1.00 21.50 876 GLU A C 1
ATOM 6643 O O . GLU A 1 876 ? -14.873 -44.914 43.332 1.00 21.50 876 GLU A O 1
ATOM 6648 N N . GLU A 1 877 ? -16.256 -44.447 41.732 1.00 21.86 877 GLU A N 1
ATOM 6649 C CA . GLU A 1 877 ? -16.931 -44.170 40.445 1.00 21.86 877 GLU A CA 1
ATOM 6650 C C . GLU A 1 877 ? -18.282 -43.526 40.846 1.00 21.86 877 GLU A C 1
ATOM 6652 O O . GLU A 1 877 ? -18.863 -44.002 41.820 1.00 21.86 877 GLU A O 1
ATOM 6657 N N . LYS A 1 878 ? -18.836 -42.592 40.050 1.00 23.84 878 LYS A N 1
ATOM 6658 C CA . LYS A 1 878 ? -20.294 -42.290 39.984 1.00 23.84 878 LYS A CA 1
ATOM 6659 C C . LYS A 1 878 ? -20.985 -41.773 41.285 1.00 23.84 878 LYS A C 1
ATOM 6661 O O . LYS A 1 878 ? -20.436 -41.823 42.376 1.00 23.84 878 LYS A O 1
ATOM 6666 N N . ASP A 1 879 ? -22.182 -41.178 41.254 1.00 23.47 879 ASP A N 1
ATOM 6667 C CA . ASP A 1 879 ? -23.028 -40.749 40.127 1.00 23.47 879 ASP A CA 1
ATOM 6668 C C . ASP A 1 879 ? -23.779 -39.431 40.448 1.00 23.47 879 ASP A C 1
ATOM 6670 O O . ASP A 1 879 ? -23.717 -38.944 41.574 1.00 23.47 879 ASP A O 1
ATOM 6674 N N . SER A 1 880 ? -24.486 -38.889 39.446 1.00 24.69 880 SER A N 1
ATOM 6675 C CA . SER A 1 880 ? -25.537 -37.834 39.456 1.00 24.69 880 SER A CA 1
ATOM 6676 C C . SER A 1 880 ? -26.004 -37.233 40.816 1.00 24.69 880 SER A C 1
ATOM 6678 O O . SER A 1 880 ? -26.350 -37.963 41.741 1.00 24.69 880 SER A O 1
ATOM 6680 N N . SER A 1 881 ? -26.268 -35.923 40.961 1.00 21.69 881 SER A N 1
ATOM 6681 C CA . SER A 1 881 ? -27.228 -35.168 40.126 1.00 21.69 881 SER A CA 1
ATOM 6682 C C . SER A 1 881 ? -27.339 -33.655 40.459 1.00 21.69 881 SER A C 1
ATOM 6684 O O . SER A 1 881 ? -27.085 -33.230 41.581 1.00 21.69 881 SER A O 1
ATOM 6686 N N . SER A 1 882 ? -27.887 -32.895 39.497 1.00 21.61 882 SER A N 1
ATOM 6687 C CA . SER A 1 882 ? -28.647 -31.624 39.623 1.00 21.61 882 SER A CA 1
ATOM 6688 C C . SER A 1 882 ? -27.972 -30.276 39.988 1.00 21.61 882 SER A C 1
ATOM 6690 O O . SER A 1 882 ? -27.452 -30.075 41.078 1.00 21.61 882 SER A O 1
ATOM 6692 N N . THR A 1 883 ? -28.239 -29.298 39.103 1.00 21.33 883 THR A N 1
ATOM 6693 C CA . THR A 1 883 ? -28.371 -27.828 39.294 1.00 21.33 883 THR A CA 1
ATOM 6694 C C . THR A 1 883 ? -27.166 -26.918 39.603 1.00 21.33 883 THR A C 1
ATOM 6696 O O . THR A 1 883 ? -26.596 -26.945 40.685 1.00 21.33 883 THR A O 1
ATOM 6699 N N . ASN A 1 884 ? -27.011 -25.952 38.682 1.00 22.47 884 ASN A N 1
ATOM 6700 C CA . ASN A 1 884 ? -26.487 -24.580 38.791 1.00 22.47 884 ASN A CA 1
ATOM 6701 C C . ASN A 1 884 ? -24.979 -24.305 38.972 1.00 22.47 884 ASN A C 1
ATOM 6703 O O . ASN A 1 884 ? -24.342 -24.746 39.917 1.00 22.47 884 ASN A O 1
ATOM 6707 N N . GLN A 1 885 ? -24.517 -23.394 38.101 1.00 30.11 885 GLN A N 1
ATOM 6708 C CA . GLN A 1 885 ? -23.425 -22.421 38.262 1.00 30.11 885 GLN A CA 1
ATOM 6709 C C . GLN A 1 885 ? -22.029 -22.934 38.657 1.00 30.11 885 GLN A C 1
ATOM 6711 O O . GLN A 1 885 ? -21.690 -23.069 39.829 1.00 30.11 885 GLN A O 1
ATOM 6716 N N . THR A 1 886 ? -21.167 -23.008 37.643 1.00 22.12 886 THR A N 1
ATOM 6717 C CA . THR A 1 886 ? -19.738 -22.677 37.747 1.00 22.12 886 THR A CA 1
ATOM 6718 C C . THR A 1 886 ? -19.367 -21.806 36.551 1.00 22.12 886 THR A C 1
ATOM 6720 O O . THR A 1 886 ? -19.723 -22.153 35.424 1.00 22.12 886 THR A O 1
ATOM 6723 N N . ASP A 1 887 ? -18.693 -20.687 36.794 1.00 30.06 887 ASP A N 1
ATOM 6724 C CA . ASP A 1 887 ? -18.383 -19.678 35.780 1.00 30.06 887 ASP A CA 1
ATOM 6725 C C . ASP A 1 887 ? -17.353 -20.173 34.750 1.00 30.06 887 ASP A C 1
ATOM 6727 O O . ASP A 1 887 ? -16.338 -20.780 35.098 1.00 30.06 887 ASP A O 1
ATOM 6731 N N . GLY A 1 888 ? -17.617 -19.909 33.468 1.00 24.97 888 GLY A N 1
ATOM 6732 C CA . GLY A 1 888 ? -16.721 -20.249 32.364 1.00 24.97 888 GLY A CA 1
ATOM 6733 C C . GLY A 1 888 ? -15.746 -19.114 32.062 1.00 24.97 888 GLY A C 1
ATOM 6734 O O . GLY A 1 888 ? -16.122 -18.138 31.420 1.00 24.97 888 GLY A O 1
ATOM 6735 N N . LYS A 1 889 ? -14.489 -19.259 32.495 1.00 23.81 889 LYS A N 1
ATOM 6736 C CA . LYS A 1 889 ? -13.357 -18.442 32.024 1.00 23.81 889 LYS A CA 1
ATOM 6737 C C . LYS A 1 889 ? -13.211 -18.666 30.503 1.00 23.81 889 LYS A C 1
ATOM 6739 O O . LYS A 1 889 ? -13.202 -19.835 30.109 1.00 23.81 889 LYS A O 1
ATOM 6744 N N . PRO A 1 890 ? -13.135 -17.624 29.651 1.00 27.75 890 PRO A N 1
ATOM 6745 C CA . PRO A 1 890 ? -13.008 -17.820 28.209 1.00 27.75 890 PRO A CA 1
ATOM 6746 C C . PRO A 1 890 ? -11.703 -18.551 27.879 1.00 27.75 890 PRO A C 1
ATOM 6748 O O . PRO A 1 890 ? -10.646 -18.257 28.440 1.00 27.75 890 PRO A O 1
ATOM 6751 N N . SER A 1 891 ? -11.805 -19.541 26.999 1.00 27.64 891 SER A N 1
ATOM 6752 C CA . SER A 1 891 ? -10.703 -20.346 26.482 1.00 27.64 891 SER A CA 1
ATOM 6753 C C . SER A 1 891 ? -10.104 -19.712 25.225 1.00 27.64 891 SER A C 1
ATOM 6755 O O . SER A 1 891 ? -10.792 -19.022 24.473 1.00 27.64 891 SER A O 1
ATOM 6757 N N . SER A 1 892 ? -8.834 -20.019 24.949 1.00 36.06 892 SER A N 1
ATOM 6758 C CA . SER A 1 892 ? -8.113 -19.621 23.730 1.00 36.06 892 SER A CA 1
ATOM 6759 C C . SER A 1 892 ? -8.566 -20.431 22.494 1.00 36.06 892 SER A C 1
ATOM 6761 O O . SER A 1 892 ? -7.747 -21.022 21.787 1.00 36.06 892 SER A O 1
ATOM 6763 N N . GLU A 1 893 ? -9.881 -20.554 22.292 1.00 43.22 893 GLU A N 1
ATOM 6764 C CA . GLU A 1 893 ? -10.521 -21.325 21.213 1.00 43.22 893 GLU A CA 1
ATOM 6765 C C . GLU A 1 893 ? -11.101 -20.423 20.105 1.00 43.22 893 GLU A C 1
ATOM 6767 O O . GLU A 1 893 ? -11.209 -20.870 18.964 1.00 43.22 893 GLU A O 1
ATOM 6772 N N . ASP A 1 894 ? -11.428 -19.155 20.400 1.00 53.03 894 ASP A N 1
ATOM 6773 C CA . ASP A 1 894 ? -12.089 -18.241 19.446 1.00 53.03 894 ASP A CA 1
ATOM 6774 C C . ASP A 1 894 ? -11.169 -17.794 18.276 1.00 53.03 894 ASP A C 1
ATOM 6776 O O . ASP A 1 894 ? -11.684 -17.553 17.178 1.00 53.03 894 ASP A O 1
ATOM 6780 N N . ASP A 1 895 ? -9.836 -17.741 18.466 1.00 68.88 895 ASP A N 1
ATOM 6781 C CA . ASP A 1 895 ? -8.833 -17.382 17.433 1.00 68.88 895 ASP A CA 1
ATOM 6782 C C . ASP A 1 895 ? -8.044 -18.593 16.877 1.00 68.88 895 ASP A C 1
ATOM 6784 O O . ASP A 1 895 ? -6.826 -18.575 16.689 1.00 68.88 895 ASP A O 1
ATOM 6788 N N . LYS A 1 896 ? -8.756 -19.687 16.588 1.00 79.25 896 LYS A N 1
ATOM 6789 C CA . LYS A 1 896 ? -8.214 -20.939 16.021 1.00 79.25 896 LYS A CA 1
ATOM 6790 C C . LYS A 1 896 ? -7.332 -20.767 14.768 1.00 79.25 896 LYS A C 1
ATOM 6792 O O . LYS A 1 896 ? -6.497 -21.631 14.494 1.00 79.25 896 LYS A O 1
ATOM 6797 N N . TYR A 1 897 ? -7.532 -19.694 14.001 1.00 78.81 897 TYR A N 1
ATOM 6798 C CA . TYR A 1 897 ? -6.883 -19.463 12.705 1.00 78.81 897 TYR A CA 1
ATOM 6799 C C . TYR A 1 897 ? -5.919 -18.267 12.671 1.00 78.81 897 TYR A C 1
ATOM 6801 O O . TYR A 1 897 ? -5.251 -18.090 11.656 1.00 78.81 897 TYR A O 1
ATOM 6809 N N . GLY A 1 898 ? -5.797 -17.486 13.751 1.00 76.00 898 GLY A N 1
ATOM 6810 C CA . GLY A 1 898 ? -4.997 -16.255 13.761 1.00 76.00 898 GLY A CA 1
ATOM 6811 C C . GLY A 1 898 ? -5.700 -15.054 13.118 1.00 76.00 898 GLY A C 1
ATOM 6812 O O . GLY A 1 898 ? -5.024 -14.106 12.720 1.00 76.00 898 GLY A O 1
ATOM 6813 N N . GLN A 1 899 ? -7.033 -15.076 13.027 1.00 74.50 899 GLN A N 1
ATOM 6814 C CA . GLN A 1 899 ? -7.853 -14.018 12.433 1.00 74.50 899 GLN A CA 1
ATOM 6815 C C . GLN A 1 899 ? -7.675 -12.675 13.149 1.00 74.50 899 GLN A C 1
ATOM 6817 O O . GLN A 1 899 ? -7.754 -11.646 12.491 1.00 74.50 899 GLN A O 1
ATOM 6822 N N . THR A 1 900 ? -7.359 -12.648 14.450 1.00 71.94 900 THR A N 1
ATOM 6823 C CA . THR A 1 900 ? -7.040 -11.392 15.164 1.00 71.94 900 THR A CA 1
ATOM 6824 C C . THR A 1 900 ? -5.752 -10.746 14.634 1.00 71.94 900 THR A C 1
ATOM 6826 O O . THR A 1 900 ? -5.648 -9.522 14.561 1.00 71.94 900 THR A O 1
ATOM 6829 N N . LYS A 1 901 ? -4.780 -11.556 14.194 1.00 69.50 901 LYS A N 1
ATOM 6830 C CA . LYS A 1 901 ? -3.527 -11.079 13.580 1.00 69.50 901 LYS A CA 1
ATOM 6831 C C . LYS A 1 901 ? -3.699 -10.769 12.099 1.00 69.50 901 LYS A C 1
ATOM 6833 O O . LYS A 1 901 ? -3.166 -9.764 11.639 1.00 69.50 901 LYS A O 1
ATOM 6838 N N . GLU A 1 902 ? -4.461 -11.593 11.373 1.00 67.06 902 GLU A N 1
ATOM 6839 C CA . GLU A 1 902 ? -4.885 -11.287 10.000 1.00 67.06 902 GLU A CA 1
ATOM 6840 C C . GLU A 1 902 ? -5.631 -9.931 9.990 1.00 67.06 902 GLU A C 1
ATOM 6842 O O . GLU A 1 902 ? -5.296 -9.071 9.185 1.00 67.06 902 GLU A O 1
ATOM 6847 N N . PHE A 1 903 ? -6.540 -9.675 10.942 1.00 66.69 903 PHE A N 1
ATOM 6848 C CA . PHE A 1 903 ? -7.249 -8.399 11.137 1.00 66.69 903 PHE A CA 1
ATOM 6849 C C . PHE A 1 903 ? -6.308 -7.211 11.362 1.00 66.69 903 PHE A C 1
ATOM 6851 O O . PHE A 1 903 ? -6.373 -6.245 10.603 1.00 66.69 903 PHE A O 1
ATOM 6858 N N . GLN A 1 904 ? -5.417 -7.288 12.358 1.00 63.69 904 GLN A N 1
ATOM 6859 C CA . GLN A 1 904 ? -4.445 -6.224 12.652 1.00 63.69 904 GLN A CA 1
ATOM 6860 C C . GLN A 1 904 ? -3.590 -5.906 11.415 1.00 63.69 904 GLN A C 1
ATOM 6862 O O . GLN A 1 904 ? -3.570 -4.765 10.957 1.00 63.69 904 GLN A O 1
ATOM 6867 N N . HIS A 1 905 ? -3.006 -6.932 10.790 1.00 64.31 905 HIS A N 1
ATOM 6868 C CA . HIS A 1 905 ? -2.213 -6.775 9.572 1.00 64.31 905 HIS A CA 1
ATOM 6869 C C . HIS A 1 905 ? -3.022 -6.187 8.405 1.00 64.31 905 HIS A C 1
ATOM 6871 O O . HIS A 1 905 ? -2.511 -5.369 7.644 1.00 64.31 905 HIS A O 1
ATOM 6877 N N . THR A 1 906 ? -4.298 -6.557 8.267 1.00 61.41 906 THR A N 1
ATOM 6878 C CA . THR A 1 906 ? -5.191 -6.021 7.226 1.00 61.41 906 THR A CA 1
ATOM 6879 C C . THR A 1 906 ? -5.436 -4.526 7.423 1.00 61.41 906 THR A C 1
ATOM 6881 O O . THR A 1 906 ? -5.301 -3.759 6.472 1.00 61.41 906 THR A O 1
ATOM 6884 N N . MET A 1 907 ? -5.735 -4.108 8.657 1.00 68.69 907 MET A N 1
ATOM 6885 C CA . MET A 1 907 ? -5.957 -2.704 9.026 1.00 68.69 907 MET A CA 1
ATOM 6886 C C . MET A 1 907 ? -4.686 -1.840 8.914 1.00 68.69 907 MET A C 1
ATOM 6888 O O . MET A 1 907 ? -4.787 -0.626 8.763 1.00 68.69 907 MET A O 1
ATOM 6892 N N . GLU A 1 908 ? -3.498 -2.450 8.965 1.00 57.72 908 GLU A N 1
ATOM 6893 C CA . GLU A 1 908 ? -2.202 -1.793 8.727 1.00 57.72 908 GLU A CA 1
ATOM 6894 C C . GLU A 1 908 ? -1.833 -1.670 7.235 1.00 57.72 908 GLU A C 1
ATOM 6896 O O . GLU A 1 908 ? -1.049 -0.794 6.870 1.00 57.72 908 GLU A O 1
ATOM 6901 N N . THR A 1 909 ? -2.348 -2.559 6.376 1.00 60.03 909 THR A N 1
ATOM 6902 C CA . THR A 1 909 ? -1.884 -2.724 4.981 1.00 60.03 909 THR A CA 1
ATOM 6903 C C . THR A 1 909 ? -2.867 -2.268 3.909 1.00 60.03 909 THR A C 1
ATOM 6905 O O . THR A 1 909 ? -2.436 -2.049 2.778 1.00 60.03 909 THR A O 1
ATOM 6908 N N . HIS A 1 910 ? -4.153 -2.133 4.236 1.00 68.75 910 HIS A N 1
ATOM 6909 C CA . HIS A 1 910 ? -5.209 -1.770 3.289 1.00 68.75 910 HIS A CA 1
ATOM 6910 C C . HIS A 1 910 ? -5.867 -0.445 3.664 1.00 68.75 910 HIS A C 1
ATOM 6912 O O . HIS A 1 910 ? -6.073 -0.146 4.842 1.00 68.75 910 HIS A O 1
ATOM 6918 N N . SER A 1 911 ? -6.262 0.338 2.661 1.00 79.38 911 SER A N 1
ATOM 6919 C CA . SER A 1 911 ? -7.058 1.542 2.891 1.00 79.38 911 SER A CA 1
ATOM 6920 C C . SER A 1 911 ? -8.524 1.196 3.223 1.00 79.38 911 SER A C 1
ATOM 6922 O O . SER A 1 911 ? -9.042 0.158 2.788 1.00 79.38 911 SER A O 1
ATOM 6924 N N . PRO A 1 912 ? -9.252 2.076 3.938 1.00 80.75 912 PRO A N 1
ATOM 6925 C CA . PRO A 1 912 ? -10.687 1.907 4.174 1.00 80.75 912 PRO A CA 1
ATOM 6926 C C . PRO A 1 912 ? -11.497 1.742 2.876 1.00 80.75 912 PRO A C 1
ATOM 6928 O O . PRO A 1 912 ? -12.477 0.997 2.833 1.00 80.75 912 PRO A O 1
ATOM 6931 N N . GLU A 1 913 ? -11.076 2.398 1.793 1.00 80.81 913 GLU A N 1
ATOM 6932 C CA . GLU A 1 913 ? -11.680 2.291 0.465 1.00 80.81 913 GLU A CA 1
ATOM 6933 C C . GLU A 1 913 ? -11.429 0.934 -0.206 1.00 80.81 913 GLU A C 1
ATOM 6935 O O . GLU A 1 913 ? -12.319 0.446 -0.905 1.00 80.81 913 GLU A O 1
ATOM 6940 N N . GLU A 1 914 ? -10.267 0.315 0.016 1.00 79.56 914 GLU A N 1
ATOM 6941 C CA . GLU A 1 914 ? -9.955 -1.034 -0.476 1.00 79.56 914 GLU A CA 1
ATOM 6942 C C . GLU A 1 914 ? -10.806 -2.086 0.244 1.00 79.56 914 GLU A C 1
ATOM 6944 O O . GLU A 1 914 ? -11.439 -2.915 -0.411 1.00 79.56 914 GLU A O 1
ATOM 6949 N N . LEU A 1 915 ? -10.936 -1.993 1.574 1.00 85.12 915 LEU A N 1
ATOM 6950 C CA . LEU A 1 915 ? -11.839 -2.857 2.350 1.00 85.12 915 LEU A CA 1
ATOM 6951 C C . LEU A 1 915 ? -13.305 -2.674 1.922 1.00 85.12 915 LEU A C 1
ATOM 6953 O O . LEU A 1 915 ? -14.041 -3.649 1.752 1.00 85.12 915 LEU A O 1
ATOM 6957 N N . ARG A 1 916 ? -13.718 -1.430 1.648 1.00 90.75 916 ARG A N 1
ATOM 6958 C CA . ARG A 1 916 ? -15.043 -1.122 1.092 1.00 90.75 916 ARG A CA 1
ATOM 6959 C C . ARG A 1 916 ? -15.250 -1.779 -0.276 1.00 90.75 916 ARG A C 1
ATOM 6961 O O . ARG A 1 916 ? -16.333 -2.304 -0.535 1.00 90.75 916 ARG A O 1
ATOM 6968 N N . ALA A 1 917 ? -14.246 -1.759 -1.153 1.00 88.25 917 ALA A N 1
ATOM 6969 C CA . ALA A 1 917 ? -14.312 -2.404 -2.465 1.00 88.25 917 ALA A CA 1
ATOM 6970 C C . ALA A 1 917 ? -14.388 -3.938 -2.345 1.00 88.25 917 ALA A C 1
ATOM 6972 O O . ALA A 1 917 ? -15.248 -4.555 -2.981 1.00 88.25 917 ALA A O 1
ATOM 6973 N N . ALA A 1 918 ? -13.568 -4.535 -1.475 1.00 90.19 918 ALA A N 1
ATOM 6974 C CA . ALA A 1 918 ? -13.546 -5.970 -1.195 1.00 90.19 918 ALA A CA 1
ATOM 6975 C C . ALA A 1 918 ? -14.923 -6.494 -0.757 1.00 90.19 918 ALA A C 1
ATOM 6977 O O . ALA A 1 918 ? -15.432 -7.469 -1.315 1.00 90.19 918 ALA A O 1
ATOM 6978 N N . PHE A 1 919 ? -15.576 -5.792 0.173 1.00 95.56 919 PHE A N 1
ATOM 6979 C CA . PHE A 1 919 ? -16.927 -6.121 0.623 1.00 95.56 919 PHE A CA 1
ATOM 6980 C C . PHE A 1 919 ? -17.956 -6.087 -0.519 1.00 95.56 919 PHE A C 1
ATOM 6982 O O . PHE A 1 919 ? -18.714 -7.041 -0.707 1.00 95.56 919 PHE A O 1
ATOM 6989 N N . TRP A 1 920 ? -17.976 -5.024 -1.330 1.00 94.06 920 TRP A N 1
ATOM 6990 C CA . TRP A 1 920 ? -18.945 -4.902 -2.431 1.00 94.06 920 TRP A CA 1
ATOM 6991 C C . TRP A 1 920 ? -18.676 -5.858 -3.608 1.00 94.06 920 TRP A C 1
ATOM 6993 O O . TRP A 1 920 ? -19.611 -6.164 -4.364 1.00 94.06 920 TRP A O 1
ATOM 7003 N N . SER A 1 921 ? -17.449 -6.381 -3.717 1.00 91.38 921 SER A N 1
ATOM 7004 C CA . SER A 1 921 ? -17.125 -7.550 -4.541 1.00 91.38 921 SER A CA 1
ATOM 7005 C C . SER A 1 921 ? -17.712 -8.832 -3.942 1.00 91.38 921 SER A C 1
ATOM 7007 O O . SER A 1 921 ? -18.487 -9.519 -4.611 1.00 91.38 921 SER A O 1
ATOM 7009 N N . MET A 1 922 ? -17.452 -9.107 -2.654 1.00 93.06 922 MET A N 1
ATOM 7010 C CA . MET A 1 922 ? -17.946 -10.296 -1.939 1.00 93.06 922 MET A CA 1
ATOM 7011 C C . MET A 1 922 ? -19.465 -10.474 -2.002 1.00 93.06 922 MET A C 1
ATOM 7013 O O . MET A 1 922 ? -19.920 -11.617 -2.059 1.00 93.06 922 MET A O 1
ATOM 7017 N N . VAL A 1 923 ? -20.239 -9.383 -2.014 1.00 93.19 923 VAL A N 1
ATOM 7018 C CA . VAL A 1 923 ? -21.712 -9.412 -2.110 1.00 93.19 923 VAL A CA 1
ATOM 7019 C C . VAL A 1 923 ? -22.209 -10.116 -3.380 1.00 93.19 923 VAL A C 1
ATOM 7021 O O . VAL A 1 923 ? -23.203 -10.829 -3.309 1.00 93.19 923 VAL A O 1
ATOM 7024 N N . LYS A 1 924 ? -21.549 -9.955 -4.537 1.00 90.50 924 LYS A N 1
ATOM 7025 C CA . LYS A 1 924 ? -21.991 -10.519 -5.836 1.00 90.50 924 LYS A CA 1
ATOM 7026 C C . LYS A 1 924 ? -23.501 -10.334 -6.081 1.00 90.50 924 LYS A C 1
ATOM 7028 O O . LYS A 1 924 ? -23.929 -9.194 -6.301 1.00 90.50 924 LYS A O 1
ATOM 7033 N N . CYS A 1 925 ? -24.270 -11.424 -6.014 1.00 88.75 925 CYS A N 1
ATOM 7034 C CA . CYS A 1 925 ? -25.728 -11.505 -6.135 1.00 88.75 925 CYS A CA 1
ATOM 7035 C C . CYS A 1 925 ? -26.471 -11.845 -4.821 1.00 88.75 925 CYS A C 1
ATOM 7037 O O . CYS A 1 925 ? -27.700 -11.951 -4.848 1.00 88.75 925 CYS A O 1
ATOM 7039 N N . ASP A 1 926 ? -25.761 -12.031 -3.699 1.00 89.94 926 ASP A N 1
ATOM 7040 C CA . ASP A 1 926 ? -26.350 -12.180 -2.359 1.00 89.94 926 ASP A CA 1
ATOM 7041 C C . ASP A 1 926 ? -27.011 -10.858 -1.904 1.00 89.94 926 ASP A C 1
ATOM 7043 O O . ASP A 1 926 ? -26.683 -9.766 -2.380 1.00 89.94 926 ASP A O 1
ATOM 7047 N N . HIS A 1 927 ? -27.916 -10.932 -0.923 1.00 92.25 927 HIS A N 1
ATOM 7048 C CA . HIS A 1 927 ? -28.398 -9.735 -0.230 1.00 92.25 927 HIS A CA 1
ATOM 7049 C C . HIS A 1 927 ? -27.279 -9.163 0.671 1.00 92.25 927 HIS A C 1
ATOM 7051 O O . HIS A 1 927 ? -26.686 -9.936 1.431 1.00 92.25 927 HIS A O 1
ATOM 7057 N N . PRO A 1 928 ? -26.995 -7.841 0.669 1.00 95.19 928 PRO A N 1
ATOM 7058 C CA . PRO A 1 928 ? -25.903 -7.272 1.469 1.00 95.19 928 PRO A CA 1
ATOM 7059 C C . PRO A 1 928 ? -26.019 -7.575 2.971 1.00 95.19 928 PRO A C 1
ATOM 7061 O O . PRO A 1 928 ? -25.016 -7.860 3.623 1.00 95.19 928 PRO A O 1
ATOM 7064 N N . ASP A 1 929 ? -27.244 -7.588 3.508 1.00 94.25 929 ASP A N 1
ATOM 7065 C CA . ASP A 1 929 ? -27.477 -7.931 4.916 1.00 94.25 929 ASP A CA 1
ATOM 7066 C C . ASP A 1 929 ? -27.245 -9.417 5.194 1.00 94.25 929 ASP A C 1
ATOM 7068 O O . ASP A 1 929 ? -26.696 -9.749 6.238 1.00 94.25 929 ASP A O 1
ATOM 7072 N N . SER A 1 930 ? -27.602 -10.313 4.267 1.00 92.44 930 SER A N 1
ATOM 7073 C CA . SER A 1 930 ? -27.354 -11.754 4.420 1.00 92.44 930 SER A CA 1
ATOM 7074 C C . SER A 1 930 ? -25.862 -12.059 4.524 1.00 92.44 930 SER A C 1
ATOM 7076 O O . SER A 1 930 ? -25.476 -12.938 5.293 1.00 92.44 930 SER A O 1
ATOM 7078 N N . LEU A 1 931 ? -25.009 -11.307 3.816 1.00 93.62 931 LEU A N 1
ATOM 7079 C CA . LEU A 1 931 ? -23.558 -11.445 3.946 1.00 93.62 931 LEU A CA 1
ATOM 7080 C C . LEU A 1 931 ? -23.089 -11.101 5.369 1.00 93.62 931 LEU A C 1
ATOM 7082 O O . LEU A 1 931 ? -22.405 -11.915 5.982 1.00 93.62 931 LEU A O 1
ATOM 7086 N N . LEU A 1 932 ? -23.491 -9.953 5.929 1.00 95.88 932 LEU A N 1
ATOM 7087 C CA . LEU A 1 932 ? -23.125 -9.573 7.305 1.00 95.88 932 LEU A CA 1
ATOM 7088 C C . LEU A 1 932 ? -23.757 -10.491 8.366 1.00 95.88 932 LEU A C 1
ATOM 7090 O O . LEU A 1 932 ? -23.104 -10.848 9.349 1.00 95.88 932 LEU A O 1
ATOM 7094 N N . LEU A 1 933 ? -25.001 -10.929 8.158 1.00 95.56 933 LEU A N 1
ATOM 7095 C CA . LEU A 1 933 ? -25.702 -11.844 9.062 1.00 95.56 933 LEU A CA 1
ATOM 7096 C C . LEU A 1 933 ? -24.988 -13.197 9.192 1.00 95.56 933 LEU A C 1
ATOM 7098 O O . LEU A 1 933 ? -24.999 -13.760 10.284 1.00 95.56 933 LEU A O 1
ATOM 7102 N N . ARG A 1 934 ? -24.306 -13.699 8.151 1.00 94.38 934 ARG A N 1
ATOM 7103 C CA . ARG A 1 934 ? -23.483 -14.923 8.255 1.00 94.38 934 ARG A CA 1
ATOM 7104 C C . ARG A 1 934 ? -22.347 -14.775 9.275 1.00 94.38 934 ARG A C 1
ATOM 7106 O O . ARG A 1 934 ? -22.158 -15.675 10.093 1.00 94.38 934 ARG A O 1
ATOM 7113 N N . PHE A 1 935 ? -21.642 -13.639 9.288 1.00 95.88 935 PHE A N 1
ATOM 7114 C CA . PHE A 1 935 ? -20.582 -13.366 10.273 1.00 95.88 935 PHE A CA 1
ATOM 7115 C C . PHE A 1 935 ? -21.149 -13.190 11.689 1.00 95.88 935 PHE A C 1
ATOM 7117 O O . PHE A 1 935 ? -20.618 -13.781 12.631 1.00 95.88 935 PHE A O 1
ATOM 7124 N N . LEU A 1 936 ? -22.273 -12.472 11.840 1.00 94.81 936 LEU A N 1
ATOM 7125 C CA . LEU A 1 936 ? -22.964 -12.349 13.132 1.00 94.81 936 LEU A CA 1
ATOM 7126 C C . LEU A 1 936 ? -23.419 -13.709 13.669 1.00 94.81 936 LEU A C 1
ATOM 7128 O O . LEU A 1 936 ? -23.116 -14.033 14.815 1.00 94.81 936 LEU A O 1
ATOM 7132 N N . ARG A 1 937 ? -24.098 -14.536 12.863 1.00 93.88 937 ARG A N 1
ATOM 7133 C CA . ARG A 1 937 ? -24.547 -15.875 13.282 1.00 93.88 937 ARG A CA 1
ATOM 7134 C C . ARG A 1 937 ? -23.367 -16.759 13.695 1.00 93.88 937 ARG A C 1
ATOM 7136 O O . ARG A 1 937 ? -23.397 -17.320 14.791 1.00 93.88 937 ARG A O 1
ATOM 7143 N N . ALA A 1 938 ? -22.304 -16.820 12.887 1.00 91.50 938 ALA A N 1
ATOM 7144 C CA . ALA A 1 938 ? -21.108 -17.614 13.189 1.00 91.50 938 ALA A CA 1
ATOM 7145 C C . ALA A 1 938 ? -20.412 -17.184 14.490 1.00 91.50 938 ALA A C 1
ATOM 7147 O O . ALA A 1 938 ? -19.933 -18.026 15.250 1.00 91.50 938 ALA A O 1
ATOM 7148 N N . ARG A 1 939 ? -20.409 -15.881 14.792 1.00 92.81 939 ARG A N 1
ATOM 7149 C CA . ARG A 1 939 ? -19.862 -15.330 16.037 1.00 92.81 939 ARG A CA 1
ATOM 7150 C C . ARG A 1 939 ? -20.928 -15.082 17.113 1.00 92.81 939 ARG A C 1
ATOM 7152 O O . ARG A 1 939 ? -20.682 -14.349 18.054 1.00 92.81 939 ARG A O 1
ATOM 7159 N N . LYS A 1 940 ? -22.082 -15.763 17.069 1.00 92.31 940 LYS A N 1
ATOM 7160 C CA . LYS A 1 940 ? -23.102 -15.758 18.149 1.00 92.31 940 LYS A CA 1
ATOM 7161 C C . LYS A 1 940 ? -23.666 -14.356 18.471 1.00 92.31 940 LYS A C 1
ATOM 7163 O O . LYS A 1 940 ? -24.032 -14.089 19.611 1.00 92.31 940 LYS A O 1
ATOM 7168 N N . TRP A 1 941 ? -23.766 -13.494 17.457 1.00 92.50 941 TRP A N 1
ATOM 7169 C CA . TRP A 1 941 ? -24.151 -12.070 17.513 1.00 92.50 941 TRP A CA 1
ATOM 7170 C C . TRP A 1 941 ? -23.139 -11.147 18.215 1.00 92.50 941 TRP A C 1
ATOM 7172 O O . TRP A 1 941 ? -23.432 -9.980 18.481 1.00 92.50 941 TRP A O 1
ATOM 7182 N N . ASP A 1 942 ? -21.926 -11.655 18.435 1.00 91.25 942 ASP A N 1
ATOM 7183 C CA . ASP A 1 942 ? -20.741 -10.902 18.827 1.00 91.25 942 ASP A CA 1
ATOM 7184 C C . ASP A 1 942 ? -20.211 -10.109 17.612 1.00 91.25 942 ASP A C 1
ATOM 7186 O O . ASP A 1 942 ? -19.546 -10.646 16.721 1.00 91.25 942 ASP A O 1
ATOM 7190 N N . ILE A 1 943 ? -20.592 -8.828 17.540 1.00 88.94 943 ILE A N 1
ATOM 7191 C CA . ILE A 1 943 ? -20.223 -7.884 16.467 1.00 88.94 943 ILE A CA 1
ATOM 7192 C C . ILE A 1 943 ? -18.708 -7.713 16.376 1.00 88.94 943 ILE A C 1
ATOM 7194 O O . ILE A 1 943 ? -18.172 -7.605 15.274 1.00 88.94 943 ILE A O 1
ATOM 7198 N N . GLU A 1 944 ? -18.041 -7.696 17.531 1.00 83.75 944 GLU A N 1
ATOM 7199 C CA . GLU A 1 944 ? -16.598 -7.540 17.666 1.00 83.75 944 GLU A CA 1
ATOM 7200 C C . GLU A 1 944 ? -15.891 -8.595 16.802 1.00 83.75 944 GLU A C 1
ATOM 7202 O O . GLU A 1 944 ? -15.217 -8.299 15.811 1.00 83.75 944 GLU A O 1
ATOM 7207 N N . LYS A 1 945 ? -16.157 -9.862 17.116 1.00 87.88 945 LYS A N 1
ATOM 7208 C CA . LYS A 1 945 ? -15.541 -11.010 16.448 1.00 87.88 945 LYS A CA 1
ATOM 7209 C C . LYS A 1 945 ? -16.068 -11.201 15.033 1.00 87.88 945 LYS A C 1
ATOM 7211 O O . LYS A 1 945 ? -15.345 -11.726 14.187 1.00 87.88 945 LYS A O 1
ATOM 7216 N N . ALA A 1 946 ? -17.300 -10.769 14.750 1.00 91.56 946 ALA A N 1
ATOM 7217 C CA . ALA A 1 946 ? -17.830 -10.730 13.390 1.00 91.56 946 ALA A CA 1
ATOM 7218 C C . ALA A 1 946 ? -17.039 -9.755 12.498 1.00 91.56 946 ALA A C 1
ATOM 7220 O O . ALA A 1 946 ? -16.783 -10.090 11.341 1.00 91.56 946 ALA A O 1
ATOM 7221 N N . LEU A 1 947 ? -16.587 -8.606 13.022 1.00 91.12 947 LEU A N 1
ATOM 7222 C CA . LEU A 1 947 ? -15.730 -7.663 12.293 1.00 91.12 947 LEU A CA 1
ATOM 7223 C C . LEU A 1 947 ? -14.332 -8.241 12.040 1.00 91.12 947 LEU A C 1
ATOM 7225 O O . LEU A 1 947 ? -13.878 -8.215 10.895 1.00 91.12 947 LEU A O 1
ATOM 7229 N N . ILE A 1 948 ? -13.691 -8.806 13.073 1.00 89.06 948 ILE A N 1
ATOM 7230 C CA . ILE A 1 948 ? -12.385 -9.489 12.958 1.00 89.06 948 ILE A CA 1
ATOM 7231 C C . ILE A 1 948 ? -12.447 -10.528 11.831 1.00 89.06 948 ILE A C 1
ATOM 7233 O O . ILE A 1 948 ? -11.643 -10.512 10.900 1.00 89.06 948 ILE A O 1
ATOM 7237 N N . MET A 1 949 ? -13.458 -11.398 11.886 1.00 93.25 949 MET A N 1
ATOM 7238 C CA . MET A 1 949 ? -13.669 -12.486 10.935 1.00 93.25 949 MET A CA 1
ATOM 7239 C C . MET A 1 949 ? -13.975 -11.988 9.513 1.00 93.25 949 MET A C 1
ATOM 7241 O O . MET A 1 949 ? -13.455 -12.552 8.550 1.00 93.25 949 MET A O 1
ATOM 7245 N N . LEU A 1 950 ? -14.781 -10.930 9.366 1.00 95.19 950 LEU A N 1
ATOM 7246 C CA . LEU A 1 950 ? -15.118 -10.318 8.075 1.00 95.19 950 LEU A CA 1
ATOM 7247 C C . LEU A 1 950 ? -13.884 -9.710 7.392 1.00 95.19 950 LEU A C 1
ATOM 7249 O O . LEU A 1 950 ? -13.650 -9.946 6.208 1.00 95.19 950 LEU A O 1
ATOM 7253 N N . VAL A 1 951 ? -13.077 -8.951 8.133 1.00 90.25 951 VAL A N 1
ATOM 7254 C CA . VAL A 1 951 ? -11.881 -8.273 7.607 1.00 90.25 951 VAL A CA 1
ATOM 7255 C C . VAL A 1 951 ? -10.752 -9.266 7.321 1.00 90.25 951 VAL A C 1
ATOM 7257 O O . VAL A 1 951 ? -10.165 -9.206 6.240 1.00 90.25 951 VAL A O 1
ATOM 7260 N N . ALA A 1 952 ? -10.527 -10.254 8.193 1.00 90.31 952 ALA A N 1
ATOM 7261 C CA . ALA A 1 952 ? -9.617 -11.369 7.914 1.00 90.31 952 ALA A CA 1
ATOM 7262 C C . ALA A 1 952 ? -10.039 -12.154 6.652 1.00 90.31 952 ALA A C 1
ATOM 7264 O O . ALA A 1 952 ? -9.205 -12.463 5.799 1.00 90.31 952 ALA A O 1
ATOM 7265 N N . THR A 1 953 ? -11.347 -12.396 6.474 1.00 94.00 953 THR A N 1
ATOM 7266 C CA . THR A 1 953 ? -11.897 -13.016 5.254 1.00 94.00 953 THR A CA 1
ATOM 7267 C C . THR A 1 953 ? -11.638 -12.167 4.009 1.00 94.00 953 THR A C 1
ATOM 7269 O O . THR A 1 953 ? -11.257 -12.719 2.977 1.00 94.00 953 THR A O 1
ATOM 7272 N N . MET A 1 954 ? -11.817 -10.842 4.083 1.00 92.56 954 MET A N 1
ATOM 7273 C CA . MET A 1 954 ? -11.526 -9.936 2.964 1.00 92.56 954 MET A CA 1
ATOM 7274 C C . MET A 1 954 ? -10.047 -9.988 2.567 1.00 92.56 954 MET A C 1
ATOM 7276 O O . MET A 1 954 ? -9.754 -10.119 1.380 1.00 92.56 954 MET A O 1
ATOM 7280 N N . ASN A 1 955 ? -9.120 -9.964 3.529 1.00 88.12 955 ASN A N 1
ATOM 7281 C CA . ASN A 1 955 ? -7.691 -10.083 3.236 1.00 88.12 955 ASN A CA 1
ATOM 7282 C C . ASN A 1 955 ? -7.333 -11.438 2.615 1.00 88.12 955 ASN A C 1
ATOM 7284 O O . ASN A 1 955 ? -6.738 -11.462 1.541 1.00 88.12 955 ASN A O 1
ATOM 7288 N N . TRP A 1 956 ? -7.768 -12.553 3.214 1.00 92.94 956 TRP A N 1
ATOM 7289 C CA . TRP A 1 956 ? -7.561 -13.891 2.642 1.00 92.94 956 TRP A CA 1
ATOM 7290 C C . TRP A 1 956 ? -8.076 -13.967 1.194 1.00 92.94 956 TRP A C 1
ATOM 7292 O O . TRP A 1 956 ? -7.370 -14.412 0.288 1.00 92.94 956 TRP A O 1
ATOM 7302 N N . ARG A 1 957 ? -9.281 -13.437 0.944 1.00 93.12 957 ARG A N 1
ATOM 7303 C CA . ARG A 1 957 ? -9.902 -13.395 -0.386 1.00 93.12 957 ARG A CA 1
ATOM 7304 C C . ARG A 1 957 ? -9.091 -12.587 -1.408 1.00 93.12 957 ARG A C 1
ATOM 7306 O O . ARG A 1 957 ? -9.044 -12.986 -2.571 1.00 93.12 957 ARG A O 1
ATOM 7313 N N . MET A 1 958 ? -8.491 -11.470 -0.988 1.00 87.12 958 MET A N 1
ATOM 7314 C CA . MET A 1 958 ? -7.743 -10.539 -1.847 1.00 87.12 958 MET A CA 1
ATOM 7315 C C . MET A 1 958 ? -6.260 -10.884 -2.030 1.00 87.12 958 MET A C 1
ATOM 7317 O O . MET A 1 958 ? -5.700 -10.522 -3.062 1.00 87.12 958 MET A O 1
ATOM 7321 N N . LYS A 1 959 ? -5.612 -11.508 -1.038 1.00 83.31 959 LYS A N 1
ATOM 7322 C CA . LYS A 1 959 ? -4.145 -11.662 -0.966 1.00 83.31 959 LYS A CA 1
ATOM 7323 C C . LYS A 1 959 ? -3.659 -13.110 -0.939 1.00 83.31 959 LYS A C 1
ATOM 7325 O O . LYS A 1 959 ? -2.580 -13.367 -1.458 1.00 83.31 959 LYS A O 1
ATOM 7330 N N . ASP A 1 960 ? -4.436 -14.037 -0.376 1.00 86.94 960 ASP A N 1
ATOM 7331 C CA . ASP A 1 960 ? -4.007 -15.437 -0.229 1.00 86.94 960 ASP A CA 1
ATOM 7332 C C . ASP A 1 960 ? -4.526 -16.311 -1.381 1.00 86.94 960 ASP A C 1
ATOM 7334 O O . ASP A 1 960 ? -3.821 -17.196 -1.860 1.00 86.94 960 ASP A O 1
ATOM 7338 N N . VAL A 1 961 ? -5.772 -16.080 -1.822 1.00 89.94 961 VAL A N 1
ATOM 7339 C CA . VAL A 1 961 ? -6.450 -16.904 -2.847 1.00 89.94 961 VAL A CA 1
ATOM 7340 C C . VAL A 1 961 ? -6.999 -16.125 -4.051 1.00 89.94 961 VAL A C 1
ATOM 7342 O O 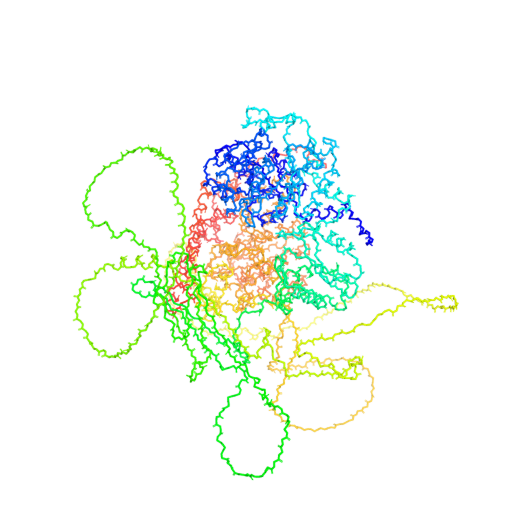. VAL A 1 961 ? -7.536 -16.748 -4.960 1.00 89.94 961 VAL A O 1
ATOM 7345 N N . HIS A 1 962 ? -6.877 -14.792 -4.082 1.00 92.94 962 HIS A N 1
ATOM 7346 C CA . HIS A 1 962 ? -7.230 -13.928 -5.228 1.00 92.94 962 HIS A CA 1
ATOM 7347 C C . HIS A 1 962 ? -8.575 -14.267 -5.918 1.00 92.94 962 HIS A C 1
ATOM 7349 O O . HIS A 1 962 ? -8.660 -14.422 -7.138 1.00 92.94 962 HIS A O 1
ATOM 7355 N N . VAL A 1 963 ? -9.656 -14.411 -5.143 1.00 94.75 963 VAL A N 1
ATOM 7356 C CA . VAL A 1 963 ? -10.903 -15.032 -5.642 1.00 94.75 963 VAL A CA 1
ATOM 7357 C C . VAL A 1 963 ? -11.540 -14.264 -6.803 1.00 94.75 963 VAL A C 1
ATOM 7359 O O . VAL A 1 963 ? -11.988 -14.874 -7.774 1.00 94.75 963 VAL A O 1
ATOM 7362 N N . ASP A 1 964 ? -11.603 -12.937 -6.696 1.00 91.25 964 ASP A N 1
ATOM 7363 C CA . ASP A 1 964 ? -12.345 -12.092 -7.640 1.00 91.25 964 ASP A CA 1
ATOM 7364 C C . ASP A 1 964 ? -11.488 -11.512 -8.776 1.00 91.25 964 ASP A C 1
ATOM 7366 O O . ASP A 1 964 ? -12.062 -11.047 -9.757 1.00 91.25 964 ASP A O 1
ATOM 7370 N N . ASP A 1 965 ? -10.156 -11.600 -8.678 1.00 87.56 965 ASP A N 1
ATOM 7371 C CA . ASP A 1 965 ? -9.205 -11.121 -9.698 1.00 87.56 965 ASP A CA 1
ATOM 7372 C C . ASP A 1 965 ? -8.550 -12.263 -10.503 1.00 87.56 965 ASP A C 1
ATOM 7374 O O . ASP A 1 965 ? -8.122 -12.049 -11.636 1.00 87.56 965 ASP A O 1
ATOM 7378 N N . ASP A 1 966 ? -8.509 -13.481 -9.950 1.00 92.19 966 ASP A N 1
ATOM 7379 C CA . ASP A 1 966 ? -7.876 -14.659 -10.558 1.00 92.19 966 ASP A CA 1
ATOM 7380 C C . ASP A 1 966 ? -8.851 -15.850 -10.646 1.00 92.19 966 ASP A C 1
ATOM 7382 O O . ASP A 1 966 ? -9.348 -16.140 -11.734 1.00 92.19 966 ASP A O 1
ATOM 7386 N N . ILE A 1 967 ? -9.217 -16.499 -9.528 1.00 94.94 967 ILE A N 1
ATOM 7387 C CA . ILE A 1 967 ? -9.953 -17.787 -9.565 1.00 94.94 967 ILE A CA 1
ATOM 7388 C C . ILE A 1 967 ? -11.244 -17.710 -10.399 1.00 94.94 967 ILE A C 1
ATOM 7390 O O . ILE A 1 967 ? -11.486 -18.580 -11.239 1.00 94.94 967 ILE A O 1
ATOM 7394 N N . MET A 1 968 ? -12.075 -16.683 -10.192 1.00 95.44 968 MET A N 1
ATOM 7395 C CA . MET A 1 968 ? -13.354 -16.554 -10.903 1.00 95.44 968 MET A CA 1
ATOM 7396 C C . MET A 1 968 ? -13.234 -15.910 -12.306 1.00 95.44 968 MET A C 1
ATOM 7398 O O . MET A 1 968 ? -13.933 -16.385 -13.208 1.00 95.44 968 MET A O 1
ATOM 7402 N N . PRO A 1 969 ? -12.381 -14.891 -12.558 1.00 93.50 969 PRO A N 1
ATOM 7403 C CA . PRO A 1 969 ? -12.142 -14.363 -13.911 1.00 93.50 969 PRO A CA 1
ATOM 7404 C C . PRO A 1 969 ? -11.403 -15.308 -14.871 1.00 93.50 969 PRO A C 1
ATOM 7406 O O . PRO A 1 969 ? -11.631 -15.233 -16.082 1.00 93.50 969 PRO A O 1
ATOM 7409 N N . VAL A 1 970 ? -10.521 -16.173 -14.358 1.00 93.25 970 VAL A N 1
ATOM 7410 C CA . VAL A 1 970 ? -9.745 -17.155 -15.139 1.00 93.25 970 VAL A CA 1
ATOM 7411 C C . VAL A 1 970 ? -10.577 -18.420 -15.362 1.00 93.25 970 VAL A C 1
ATOM 7413 O O . VAL A 1 970 ? -10.845 -18.783 -16.509 1.00 93.25 970 VAL A O 1
ATOM 7416 N N . GLY A 1 971 ? -11.049 -19.045 -14.276 1.00 94.25 971 GLY A N 1
ATOM 7417 C CA . GLY A 1 971 ? -11.928 -20.217 -14.293 1.00 94.25 971 GLY A CA 1
ATOM 7418 C C . GLY A 1 971 ? -11.456 -21.379 -15.180 1.00 94.25 971 GLY A C 1
ATOM 7419 O O . GLY A 1 971 ? -10.266 -21.569 -15.428 1.00 94.25 971 GLY A O 1
ATOM 7420 N N . GLU A 1 972 ? -12.416 -22.167 -15.666 1.00 95.56 972 GLU A N 1
ATOM 7421 C CA . GLU A 1 972 ? -12.165 -23.357 -16.493 1.00 95.56 972 GLU A CA 1
ATOM 7422 C C . GLU A 1 972 ? -11.478 -23.045 -17.841 1.00 95.56 972 GLU A C 1
ATOM 7424 O O . GLU A 1 972 ? -10.512 -23.735 -18.174 1.00 95.56 972 GLU A O 1
ATOM 7429 N N . PRO A 1 973 ? -11.878 -22.010 -18.617 1.00 94.38 973 PRO A N 1
ATOM 7430 C CA . PRO A 1 973 ? -11.217 -21.710 -19.887 1.00 94.38 973 PRO A CA 1
ATOM 7431 C C . PRO A 1 973 ? -9.782 -21.218 -19.696 1.00 94.38 973 PRO A C 1
ATOM 7433 O O . PRO A 1 973 ? -8.899 -21.574 -20.473 1.00 94.38 973 PRO A O 1
ATOM 7436 N N . GLY A 1 974 ? -9.519 -20.458 -18.629 1.00 93.38 974 GLY A N 1
ATOM 7437 C CA . GLY A 1 974 ? -8.170 -20.012 -18.299 1.00 93.38 974 GLY A CA 1
ATOM 7438 C C . GLY A 1 974 ? -7.285 -21.153 -17.804 1.00 93.38 974 GLY A C 1
ATOM 7439 O O . GLY A 1 974 ? -6.123 -21.222 -18.188 1.00 93.38 974 GLY A O 1
ATOM 7440 N N . ALA A 1 975 ? -7.836 -22.126 -17.071 1.00 94.38 975 ALA A N 1
ATOM 7441 C CA . ALA A 1 975 ? -7.125 -23.371 -16.773 1.00 94.38 975 ALA A CA 1
ATOM 7442 C C . ALA A 1 975 ? -6.770 -24.157 -18.057 1.00 94.38 975 ALA A C 1
ATOM 7444 O O . ALA A 1 975 ? -5.661 -24.683 -18.163 1.00 94.38 975 ALA A O 1
ATOM 7445 N N . LEU A 1 976 ? -7.654 -24.161 -19.065 1.00 94.75 976 LEU A N 1
ATOM 7446 C CA . LEU A 1 976 ? -7.416 -24.776 -20.381 1.00 94.75 976 LEU A CA 1
ATOM 7447 C C . LEU A 1 976 ? -6.397 -24.009 -21.251 1.00 94.75 976 LEU A C 1
ATOM 7449 O O . LEU A 1 976 ? -5.807 -24.588 -22.168 1.00 94.75 976 LEU A O 1
ATOM 7453 N N . GLU A 1 977 ? -6.163 -22.722 -20.995 1.00 91.94 977 GLU A N 1
ATOM 7454 C CA . GLU A 1 977 ? -5.023 -21.980 -21.550 1.00 91.94 977 GLU A CA 1
ATOM 7455 C C . GLU A 1 977 ? -3.736 -22.246 -20.762 1.00 91.94 977 GLU A C 1
ATOM 7457 O O . GLU A 1 977 ? -2.696 -22.507 -21.365 1.00 91.94 977 GLU A O 1
ATOM 7462 N N . HIS A 1 978 ? -3.805 -22.250 -19.428 1.00 93.50 978 HIS A N 1
ATOM 7463 C CA . HIS A 1 978 ? -2.667 -22.517 -18.547 1.00 93.50 978 HIS A CA 1
ATOM 7464 C C . HIS A 1 978 ? -2.057 -23.896 -18.819 1.00 93.50 978 HIS A C 1
ATOM 7466 O O . HIS A 1 978 ? -0.841 -23.982 -18.970 1.00 93.50 978 HIS A O 1
ATOM 7472 N N . ALA A 1 979 ? -2.881 -24.934 -19.014 1.00 93.88 979 ALA A N 1
ATOM 7473 C CA . ALA A 1 979 ? -2.465 -26.282 -19.425 1.00 93.88 979 ALA A CA 1
ATOM 7474 C C . ALA A 1 979 ? -1.616 -26.313 -20.718 1.00 93.88 979 ALA A C 1
ATOM 7476 O O . ALA A 1 979 ? -0.803 -27.211 -20.917 1.00 93.88 979 ALA A O 1
ATOM 7477 N N . LYS A 1 980 ? -1.759 -25.310 -21.597 1.00 93.25 980 LYS A N 1
ATOM 7478 C CA . LYS A 1 980 ? -1.009 -25.176 -22.863 1.00 93.25 980 LYS A CA 1
ATOM 7479 C C . LYS A 1 980 ? 0.251 -24.307 -22.723 1.00 93.25 980 LYS A C 1
ATOM 7481 O O . LYS A 1 980 ? 0.903 -24.012 -23.726 1.00 93.25 980 LYS A O 1
ATOM 7486 N N . SER A 1 981 ? 0.583 -23.862 -21.510 1.00 93.44 981 SER A N 1
ATOM 7487 C CA . SER A 1 981 ? 1.746 -23.016 -21.236 1.00 93.44 981 SER A CA 1
ATOM 7488 C C . SER A 1 981 ? 3.067 -23.739 -21.512 1.00 93.44 981 SER A C 1
ATOM 7490 O O . SER A 1 981 ? 3.213 -24.939 -21.284 1.00 93.44 981 SER A O 1
ATOM 7492 N N . SER A 1 982 ? 4.074 -22.983 -21.951 1.00 91.56 982 SER A N 1
ATOM 7493 C CA . SER A 1 982 ? 5.458 -23.463 -22.028 1.00 91.56 982 SER A CA 1
ATOM 7494 C C . SER A 1 982 ? 6.147 -23.526 -20.657 1.00 91.56 982 SER A C 1
ATOM 7496 O O . SER A 1 982 ? 7.174 -24.197 -20.522 1.00 91.56 982 SER A O 1
ATOM 7498 N N . ASP A 1 983 ? 5.587 -22.871 -19.633 1.00 94.81 983 ASP A N 1
ATOM 7499 C CA . ASP A 1 983 ? 6.005 -23.048 -18.244 1.00 94.81 983 ASP A CA 1
ATOM 7500 C C . ASP A 1 983 ? 5.352 -24.305 -17.648 1.00 94.81 983 ASP A C 1
ATOM 7502 O O . ASP A 1 983 ? 4.128 -24.420 -17.565 1.00 94.81 983 ASP A O 1
ATOM 7506 N N . LYS A 1 984 ? 6.187 -25.249 -17.201 1.00 92.06 984 LYS A N 1
ATOM 7507 C CA . LYS A 1 984 ? 5.740 -26.558 -16.700 1.00 92.06 984 LYS A CA 1
ATOM 7508 C C . LYS A 1 984 ? 4.977 -26.496 -15.374 1.00 92.06 984 LYS A C 1
ATOM 7510 O O . LYS A 1 984 ? 4.253 -27.440 -15.070 1.00 92.06 984 LYS A O 1
ATOM 7515 N N . SER A 1 985 ? 5.146 -25.435 -14.584 1.00 89.75 985 SER A N 1
ATOM 7516 C CA . SER A 1 985 ? 4.387 -25.231 -13.347 1.00 89.75 985 SER A CA 1
ATOM 7517 C C . SER A 1 985 ? 2.983 -24.734 -13.672 1.00 89.75 985 SER A C 1
ATOM 7519 O O . SER A 1 985 ? 2.011 -25.310 -13.192 1.00 89.75 985 SER A O 1
ATOM 7521 N N . ILE A 1 986 ? 2.872 -23.737 -14.557 1.00 91.25 986 ILE A N 1
ATOM 7522 C CA . ILE A 1 986 ? 1.580 -23.200 -15.019 1.00 91.25 986 ILE A CA 1
ATOM 7523 C C . ILE A 1 986 ? 0.784 -24.280 -15.770 1.00 91.25 986 ILE A C 1
ATOM 7525 O O . ILE A 1 986 ? -0.405 -24.453 -15.504 1.00 91.25 986 ILE A O 1
ATOM 7529 N N . ALA A 1 987 ? 1.450 -25.058 -16.633 1.00 93.88 987 ALA A N 1
ATOM 7530 C CA . ALA A 1 987 ? 0.844 -26.198 -17.319 1.00 93.88 987 ALA A CA 1
ATOM 7531 C C . ALA A 1 987 ? 0.281 -27.229 -16.332 1.00 93.88 987 ALA A C 1
ATOM 7533 O O . ALA A 1 987 ? -0.911 -27.535 -16.384 1.00 93.88 987 ALA A O 1
ATOM 7534 N N . LYS A 1 988 ? 1.093 -27.692 -15.366 1.00 93.81 988 LYS A N 1
ATOM 7535 C CA . LYS A 1 988 ? 0.618 -28.652 -14.359 1.00 93.81 988 LYS A CA 1
ATOM 7536 C C . LYS A 1 988 ? -0.518 -28.091 -13.504 1.00 93.81 988 LYS A C 1
ATOM 7538 O O . LYS A 1 988 ? -1.428 -28.845 -13.191 1.00 93.81 988 LYS A O 1
ATOM 7543 N N . GLU A 1 989 ? -0.505 -26.818 -13.112 1.00 92.31 989 GLU A N 1
ATOM 7544 C CA . GLU A 1 989 ? -1.600 -26.268 -12.298 1.00 92.31 989 GLU A CA 1
ATOM 7545 C C . GLU A 1 989 ? -2.918 -26.137 -13.077 1.00 92.31 989 GLU A C 1
ATOM 7547 O O . GLU A 1 989 ? -3.979 -26.369 -12.490 1.00 92.31 989 GLU A O 1
ATOM 7552 N N . GLY A 1 990 ? -2.853 -25.847 -14.384 1.00 94.69 990 GLY A N 1
ATOM 7553 C CA . GLY A 1 990 ? -4.003 -25.876 -15.293 1.00 94.69 990 GLY A CA 1
ATOM 7554 C C . GLY A 1 990 ? -4.578 -27.284 -15.478 1.00 94.69 990 GLY A C 1
ATOM 7555 O O . GLY A 1 990 ? -5.775 -27.485 -15.261 1.00 94.69 990 GLY A O 1
ATOM 7556 N N . ASP A 1 991 ? -3.731 -28.269 -15.792 1.00 96.50 991 ASP A N 1
ATOM 7557 C CA . ASP A 1 991 ? -4.148 -29.675 -15.901 1.00 96.50 991 ASP A CA 1
ATOM 7558 C C . ASP A 1 991 ? -4.666 -30.227 -14.565 1.00 96.50 991 ASP A C 1
ATOM 7560 O O . ASP A 1 991 ? -5.737 -30.825 -14.526 1.00 96.50 991 ASP A O 1
ATOM 7564 N N . ASP A 1 992 ? -3.984 -29.957 -13.446 1.00 96.56 992 ASP A N 1
ATOM 7565 C CA . ASP A 1 992 ? -4.426 -30.382 -12.112 1.00 96.56 992 ASP A CA 1
ATOM 7566 C C . ASP A 1 992 ? -5.804 -29.815 -11.747 1.00 96.56 992 ASP A C 1
ATOM 7568 O O . ASP A 1 992 ? -6.548 -30.456 -11.004 1.00 96.56 992 ASP A O 1
ATOM 7572 N N . PHE A 1 993 ? -6.158 -28.625 -12.243 1.00 96.38 993 PHE A N 1
ATOM 7573 C CA . PHE A 1 993 ? -7.466 -28.010 -12.010 1.00 96.38 993 PHE A CA 1
ATOM 7574 C C . PHE A 1 993 ? -8.537 -28.659 -12.895 1.00 96.38 993 PHE A C 1
ATOM 7576 O O . PHE A 1 993 ? -9.595 -29.062 -12.407 1.00 96.38 993 PHE A O 1
ATOM 7583 N N . LEU A 1 994 ? -8.246 -28.817 -14.189 1.00 96.75 994 LEU A N 1
ATOM 7584 C CA . LEU A 1 994 ? -9.164 -29.420 -15.154 1.00 96.75 994 LEU A CA 1
ATOM 7585 C C . LEU A 1 994 ? -9.414 -30.904 -14.881 1.00 96.75 994 LEU A C 1
ATOM 7587 O O . LEU A 1 994 ? -10.549 -31.351 -15.000 1.00 96.75 994 LEU A O 1
ATOM 7591 N N . ASP A 1 995 ? -8.416 -31.671 -14.452 1.00 96.69 995 ASP A N 1
ATOM 7592 C CA . ASP A 1 995 ? -8.575 -33.098 -14.158 1.00 96.69 995 ASP A CA 1
ATOM 7593 C C . ASP A 1 995 ? -9.519 -33.355 -12.973 1.00 96.69 995 ASP A C 1
ATOM 7595 O O . ASP A 1 995 ? -10.181 -34.395 -12.917 1.00 96.69 995 ASP A O 1
ATOM 7599 N N . GLN A 1 996 ? -9.660 -32.399 -12.049 1.00 96.19 996 GLN A N 1
ATOM 7600 C CA . GLN A 1 996 ? -10.658 -32.474 -10.977 1.00 96.19 996 GLN A CA 1
ATOM 7601 C C . GLN A 1 996 ? -12.093 -32.343 -11.523 1.00 96.19 996 GLN A C 1
ATOM 7603 O O . GLN A 1 996 ? -12.980 -33.080 -11.079 1.00 96.19 996 GLN A O 1
ATOM 7608 N N . LEU A 1 997 ? -12.297 -31.483 -12.530 1.00 96.38 997 LEU A N 1
ATOM 7609 C CA . LEU A 1 997 ? -13.555 -31.336 -13.273 1.00 96.38 997 LEU A CA 1
ATOM 7610 C C . LEU A 1 997 ? -13.813 -32.535 -14.197 1.00 96.38 997 LEU A C 1
ATOM 7612 O O . LEU A 1 997 ? -14.841 -33.187 -14.063 1.00 96.38 997 LEU A O 1
ATOM 7616 N N . ARG A 1 998 ? -12.860 -32.898 -15.066 1.00 97.12 998 ARG A N 1
ATOM 7617 C CA . ARG A 1 998 ? -12.948 -34.015 -16.030 1.00 97.12 998 ARG A CA 1
ATOM 7618 C C . ARG A 1 998 ? -13.314 -35.346 -15.372 1.00 97.12 998 ARG A C 1
ATOM 7620 O O . ARG A 1 998 ? -14.128 -36.094 -15.904 1.00 97.12 998 ARG A O 1
ATOM 7627 N N . LEU A 1 999 ? -12.734 -35.640 -14.205 1.00 94.88 999 LEU A N 1
ATOM 7628 C CA . LEU A 1 999 ? -13.045 -36.846 -13.427 1.00 94.88 999 LEU A CA 1
ATOM 7629 C C . LEU A 1 999 ? -14.359 -36.733 -12.633 1.00 94.88 999 LEU A C 1
ATOM 7631 O O . LEU A 1 999 ? -14.818 -37.728 -12.071 1.00 94.88 999 LEU A O 1
ATOM 7635 N N . GLY A 1 1000 ? -14.947 -35.539 -12.529 1.00 95.31 1000 GLY A N 1
ATOM 7636 C CA . GLY A 1 1000 ? -16.090 -35.255 -11.667 1.00 95.31 1000 GLY A CA 1
ATOM 7637 C C . GLY A 1 1000 ? -15.788 -35.568 -10.203 1.00 95.31 1000 GLY A C 1
ATOM 7638 O O . GLY A 1 1000 ? -16.575 -36.278 -9.564 1.00 95.31 1000 GLY A O 1
ATOM 7639 N N . LYS A 1 1001 ? -14.630 -35.107 -9.690 1.00 94.75 1001 LYS A N 1
ATOM 7640 C CA . LYS A 1 1001 ? -14.224 -35.317 -8.285 1.00 94.75 1001 LYS A CA 1
ATOM 7641 C C . LYS A 1 1001 ? -15.204 -34.631 -7.331 1.00 94.75 1001 LYS A C 1
ATOM 7643 O O . LYS A 1 1001 ? -15.597 -35.247 -6.338 1.00 94.75 1001 LYS A O 1
ATOM 7648 N N . SER A 1 1002 ? -15.671 -33.430 -7.675 1.00 96.50 1002 SER A N 1
ATOM 7649 C CA . SER A 1 1002 ? -16.918 -32.873 -7.150 1.00 96.50 1002 SER A CA 1
ATOM 7650 C C . SER A 1 1002 ? -17.722 -32.109 -8.205 1.00 96.50 1002 SER A C 1
ATOM 7652 O O . SER A 1 1002 ? -17.189 -31.657 -9.217 1.00 96.50 1002 SER A O 1
ATOM 7654 N N . PHE A 1 1003 ? -19.036 -32.022 -7.993 1.00 97.25 1003 PHE A N 1
ATOM 7655 C CA . PHE A 1 1003 ? -19.981 -31.335 -8.879 1.00 97.25 1003 PHE A CA 1
ATOM 7656 C C . PHE A 1 1003 ? -21.255 -30.940 -8.122 1.00 97.25 1003 PHE A C 1
ATOM 7658 O O . PHE A 1 1003 ? -21.600 -31.552 -7.110 1.00 97.25 1003 PHE A O 1
ATOM 7665 N N . LEU A 1 1004 ? -21.964 -29.924 -8.612 1.00 97.56 1004 LEU A N 1
ATOM 7666 C CA . LEU A 1 1004 ? -23.252 -29.484 -8.071 1.00 97.56 1004 LEU A CA 1
ATOM 7667 C C . LEU A 1 1004 ? -24.395 -30.053 -8.921 1.00 97.56 1004 LEU A C 1
ATOM 7669 O O . LEU A 1 1004 ? -24.395 -29.862 -10.134 1.00 97.56 1004 LEU A O 1
ATOM 7673 N N . HIS A 1 1005 ? -25.354 -30.755 -8.312 1.00 96.38 1005 HIS A N 1
ATOM 7674 C CA . HIS A 1 1005 ? -26.531 -31.273 -9.029 1.00 96.38 1005 HIS A CA 1
ATOM 7675 C C . HIS A 1 1005 ? -27.697 -31.594 -8.086 1.00 96.38 1005 HIS A C 1
ATOM 7677 O O . HIS A 1 1005 ? -27.519 -32.358 -7.137 1.00 96.38 1005 HIS A O 1
ATOM 7683 N N . GLY A 1 1006 ? -28.890 -31.071 -8.380 1.00 95.38 1006 GLY A N 1
ATOM 7684 C CA . GLY A 1 1006 ? -30.090 -31.257 -7.558 1.00 95.38 1006 GLY A CA 1
ATOM 7685 C C . GLY A 1 1006 ? -30.084 -30.497 -6.221 1.00 95.38 1006 GLY A C 1
ATOM 7686 O O . GLY A 1 1006 ? -29.140 -29.773 -5.884 1.00 95.38 1006 GLY A O 1
ATOM 7687 N N . THR A 1 1007 ? -31.160 -30.672 -5.446 1.00 96.81 1007 THR A N 1
ATOM 7688 C CA . THR A 1 1007 ? -31.387 -29.997 -4.152 1.00 96.81 1007 THR A CA 1
ATOM 7689 C C . THR A 1 1007 ? -31.811 -30.949 -3.030 1.00 96.81 1007 THR A C 1
ATOM 7691 O O . THR A 1 1007 ? -32.479 -31.961 -3.272 1.00 96.81 1007 THR A O 1
ATOM 7694 N N . ASP A 1 1008 ? -31.451 -30.610 -1.785 1.00 96.00 1008 ASP A N 1
ATOM 7695 C CA . ASP A 1 1008 ? -32.004 -31.247 -0.582 1.00 96.00 1008 ASP A CA 1
ATOM 7696 C C . ASP A 1 1008 ? -33.452 -30.791 -0.295 1.00 96.00 1008 ASP A C 1
ATOM 7698 O O . ASP A 1 1008 ? -34.016 -29.948 -0.999 1.00 96.00 1008 ASP A O 1
ATOM 7702 N N . LYS A 1 1009 ? -34.087 -31.371 0.730 1.00 95.12 1009 LYS A N 1
ATOM 7703 C CA . LYS A 1 1009 ? -35.480 -31.067 1.107 1.00 95.12 1009 LYS A CA 1
ATOM 7704 C C . LYS A 1 1009 ? -35.703 -29.653 1.649 1.00 95.12 1009 LYS A C 1
ATOM 7706 O O . LYS A 1 1009 ? -36.846 -29.207 1.648 1.00 95.12 1009 LYS A O 1
ATOM 7711 N N . ASP A 1 1010 ? -34.643 -28.958 2.056 1.00 91.00 1010 ASP A N 1
ATOM 7712 C CA . ASP A 1 1010 ? -34.684 -27.557 2.486 1.00 91.00 1010 ASP A CA 1
ATOM 7713 C C . ASP A 1 1010 ? -34.297 -26.607 1.325 1.00 91.00 1010 ASP A C 1
ATOM 7715 O O . ASP A 1 1010 ? -34.069 -25.415 1.536 1.00 91.00 1010 ASP A O 1
ATOM 7719 N N . GLY A 1 1011 ? -34.190 -27.132 0.095 1.00 92.50 1011 GLY A N 1
ATOM 7720 C CA . GLY A 1 1011 ? -33.861 -26.384 -1.119 1.00 92.50 1011 GLY A CA 1
ATOM 7721 C C . GLY A 1 1011 ? -32.368 -26.110 -1.331 1.00 92.50 1011 GLY A C 1
ATOM 7722 O O . GLY A 1 1011 ? -32.022 -25.373 -2.255 1.00 92.50 1011 GLY A O 1
ATOM 7723 N N . ARG A 1 1012 ? -31.464 -26.674 -0.517 1.00 95.94 1012 ARG A N 1
ATOM 7724 C CA . ARG A 1 1012 ? -30.016 -26.419 -0.642 1.00 95.94 1012 ARG A CA 1
ATOM 7725 C C . ARG A 1 1012 ? -29.436 -27.106 -1.877 1.00 95.94 1012 ARG A C 1
ATOM 7727 O O . ARG A 1 1012 ? -29.699 -28.298 -2.046 1.00 95.94 1012 ARG A O 1
ATOM 7734 N N . PRO A 1 1013 ? -28.588 -26.439 -2.684 1.00 97.06 1013 PRO A N 1
ATOM 7735 C CA . PRO A 1 1013 ? -27.857 -27.108 -3.758 1.00 97.06 1013 PRO A CA 1
ATOM 7736 C C . PRO A 1 1013 ? -26.961 -28.219 -3.189 1.00 97.06 1013 PRO A C 1
ATOM 7738 O O . PRO A 1 1013 ? -26.260 -28.013 -2.189 1.00 97.06 1013 PRO A O 1
ATOM 7741 N N . LEU A 1 1014 ? -26.985 -29.394 -3.825 1.00 97.88 1014 LEU A N 1
ATOM 7742 C CA . LEU A 1 1014 ? -26.176 -30.553 -3.437 1.00 97.88 1014 LEU A CA 1
ATOM 7743 C C . LEU A 1 1014 ? -24.810 -30.513 -4.134 1.00 97.88 1014 LEU A C 1
ATOM 7745 O O . LEU A 1 1014 ? -24.725 -30.649 -5.354 1.00 97.88 1014 LEU A O 1
ATOM 7749 N N . CYS A 1 1015 ? -23.733 -30.388 -3.361 1.00 98.12 1015 CYS A N 1
ATOM 7750 C CA . CYS A 1 1015 ? -22.362 -30.587 -3.821 1.00 98.12 1015 CYS A CA 1
ATOM 7751 C C . CYS A 1 1015 ? -21.942 -32.041 -3.565 1.00 98.12 1015 CYS A C 1
ATOM 7753 O O . CYS A 1 1015 ? -21.683 -32.439 -2.427 1.00 98.12 1015 CYS A O 1
ATOM 7755 N N . HIS A 1 1016 ? -21.891 -32.850 -4.618 1.00 98.06 1016 HIS A N 1
ATOM 7756 C CA . HIS A 1 1016 ? -21.454 -34.245 -4.568 1.00 98.06 1016 HIS A CA 1
ATOM 7757 C C . HIS A 1 1016 ? -19.925 -34.298 -4.601 1.00 98.06 1016 HIS A C 1
ATOM 7759 O O . HIS A 1 1016 ? -19.311 -33.623 -5.421 1.00 98.06 1016 HIS A O 1
ATOM 7765 N N . VAL A 1 1017 ? -19.299 -35.109 -3.744 1.00 97.81 1017 VAL A N 1
ATOM 7766 C CA . VAL A 1 1017 ? -17.838 -35.278 -3.657 1.00 97.81 1017 VAL A CA 1
ATOM 7767 C C . VAL A 1 1017 ? -17.492 -36.768 -3.675 1.00 97.81 1017 VAL A C 1
ATOM 7769 O O . VAL A 1 1017 ? -17.710 -37.487 -2.697 1.00 97.81 1017 VAL A O 1
ATOM 7772 N N . ARG A 1 1018 ? -16.927 -37.250 -4.786 1.00 97.19 1018 ARG A N 1
ATOM 7773 C CA . ARG A 1 1018 ? -16.573 -38.662 -5.007 1.00 97.19 1018 ARG A CA 1
ATOM 7774 C C . ARG A 1 1018 ? -15.188 -38.970 -4.434 1.00 97.19 1018 ARG A C 1
ATOM 7776 O O . ARG A 1 1018 ? -14.205 -39.052 -5.170 1.00 97.19 1018 ARG A O 1
ATOM 7783 N N . VAL A 1 1019 ? -15.088 -39.179 -3.119 1.00 95.88 1019 VAL A N 1
ATOM 7784 C CA . VAL A 1 1019 ? -13.795 -39.278 -2.396 1.00 95.88 1019 VAL A CA 1
ATOM 7785 C C . VAL A 1 1019 ? -12.882 -40.384 -2.946 1.00 95.88 1019 VAL A C 1
ATOM 7787 O O . VAL A 1 1019 ? -11.661 -40.241 -2.960 1.00 95.88 1019 VAL A O 1
ATOM 7790 N N . ARG A 1 1020 ? -13.459 -41.459 -3.494 1.00 94.94 1020 ARG A N 1
ATOM 7791 C CA . ARG A 1 1020 ? -12.741 -42.545 -4.192 1.00 94.94 1020 ARG A CA 1
ATOM 7792 C C . ARG A 1 1020 ? -11.886 -42.104 -5.397 1.00 94.94 1020 ARG A C 1
ATOM 7794 O O . ARG A 1 1020 ? -11.020 -42.871 -5.815 1.00 94.94 1020 ARG A O 1
ATOM 7801 N N . LEU A 1 1021 ? -12.135 -40.913 -5.953 1.00 94.94 1021 LEU A N 1
ATOM 7802 C CA . LEU A 1 1021 ? -11.399 -40.315 -7.076 1.00 94.94 1021 LEU A CA 1
ATOM 7803 C C . LEU A 1 1021 ? -10.276 -39.361 -6.626 1.00 94.94 1021 LEU A C 1
ATOM 7805 O O . LEU A 1 1021 ? -9.489 -38.905 -7.456 1.00 94.94 1021 LEU A O 1
ATOM 7809 N N . HIS A 1 1022 ? -10.168 -39.055 -5.329 1.00 94.50 1022 HIS A N 1
ATOM 7810 C CA . HIS A 1 1022 ? -9.000 -38.359 -4.788 1.00 94.50 1022 HIS A CA 1
ATOM 7811 C C . HIS A 1 1022 ? -7.876 -39.348 -4.484 1.00 94.50 1022 HIS A C 1
ATOM 7813 O O . HIS A 1 1022 ? -8.144 -40.424 -3.948 1.00 94.50 1022 HIS A O 1
ATOM 7819 N N . ARG A 1 1023 ? -6.620 -38.976 -4.741 1.00 91.81 1023 ARG A N 1
ATOM 7820 C CA . ARG A 1 1023 ? -5.449 -39.605 -4.116 1.00 91.81 1023 ARG A CA 1
ATOM 7821 C C . ARG A 1 1023 ? -4.445 -38.532 -3.722 1.00 91.81 1023 ARG A C 1
ATOM 7823 O O . ARG A 1 1023 ? -4.267 -37.543 -4.429 1.00 91.81 1023 ARG A O 1
ATOM 7830 N N . GLN A 1 1024 ? -3.773 -38.748 -2.597 1.00 90.75 1024 GLN A N 1
ATOM 7831 C CA . GLN A 1 1024 ? -2.775 -37.809 -2.094 1.00 90.75 1024 GLN A CA 1
ATOM 7832 C C . GLN A 1 1024 ? -1.600 -37.669 -3.078 1.00 90.75 1024 GLN A C 1
ATOM 7834 O O . GLN A 1 1024 ? -0.931 -38.653 -3.393 1.00 90.75 1024 GLN A O 1
ATOM 7839 N N . GLY A 1 1025 ? -1.335 -36.436 -3.520 1.00 87.00 1025 GLY A N 1
ATOM 7840 C CA . GLY A 1 1025 ? -0.180 -36.084 -4.352 1.00 87.00 1025 GLY A CA 1
ATOM 7841 C C . GLY A 1 1025 ? -0.334 -36.262 -5.869 1.00 87.00 1025 GLY A C 1
ATOM 7842 O O . GLY A 1 1025 ? 0.664 -36.120 -6.569 1.00 87.00 1025 GLY A O 1
ATOM 7843 N N . GLU A 1 1026 ? -1.532 -36.553 -6.394 1.00 89.75 1026 GLU A N 1
ATOM 7844 C CA . GLU A 1 1026 ? -1.783 -36.478 -7.849 1.00 89.75 1026 GLU A CA 1
ATOM 7845 C C . GLU A 1 1026 ? -1.788 -35.011 -8.326 1.00 89.75 1026 GLU A C 1
ATOM 7847 O O . GLU A 1 1026 ? -0.996 -34.620 -9.190 1.00 89.75 1026 GLU A O 1
ATOM 7852 N N . GLN A 1 1027 ? -2.637 -34.190 -7.698 1.00 93.19 1027 GLN A N 1
ATOM 7853 C CA . GLN A 1 1027 ? -2.728 -32.744 -7.914 1.00 93.19 1027 GLN A CA 1
ATOM 7854 C C . GLN A 1 1027 ? -1.846 -31.966 -6.922 1.00 93.19 1027 GLN A C 1
ATOM 7856 O O . GLN A 1 1027 ? -1.609 -32.420 -5.797 1.00 93.19 1027 GLN A O 1
ATOM 7861 N N . SER A 1 1028 ? -1.384 -30.775 -7.315 1.00 91.62 1028 SER A N 1
ATOM 7862 C CA . SER A 1 1028 ? -0.713 -29.830 -6.416 1.00 91.62 1028 SER A CA 1
ATOM 7863 C C . SER A 1 1028 ? -1.658 -29.328 -5.314 1.00 91.62 1028 SER A C 1
ATOM 7865 O O . SER A 1 1028 ? -2.871 -29.229 -5.510 1.00 91.62 1028 SER A O 1
ATOM 7867 N N . GLN A 1 1029 ? -1.107 -28.975 -4.145 1.00 90.50 1029 GLN A N 1
ATOM 7868 C CA . GLN A 1 1029 ? -1.905 -28.388 -3.062 1.00 90.50 1029 GLN A CA 1
ATOM 7869 C C . GLN A 1 1029 ? -2.573 -27.082 -3.522 1.00 90.50 1029 GLN A C 1
ATOM 7871 O O . GLN A 1 1029 ? -3.770 -26.916 -3.314 1.00 90.50 1029 GLN A O 1
ATOM 7876 N N . THR A 1 1030 ? -1.840 -26.218 -4.233 1.00 90.62 1030 THR A N 1
ATOM 7877 C CA . THR A 1 1030 ? -2.360 -24.976 -4.824 1.00 90.62 1030 THR A CA 1
ATOM 7878 C C . THR A 1 1030 ? -3.595 -25.227 -5.693 1.00 90.62 1030 THR A C 1
ATOM 7880 O O . THR A 1 1030 ? -4.601 -24.536 -5.553 1.00 90.62 1030 THR A O 1
ATOM 7883 N N . SER A 1 1031 ? -3.560 -26.241 -6.564 1.00 93.50 1031 SER A N 1
ATOM 7884 C CA . SER A 1 1031 ? -4.672 -26.543 -7.473 1.00 93.50 1031 SER A CA 1
ATOM 7885 C C . SER A 1 1031 ? -5.874 -27.172 -6.752 1.00 93.50 1031 SER A C 1
ATOM 7887 O O . SER A 1 1031 ? -7.019 -26.829 -7.049 1.00 93.50 1031 SER A O 1
ATOM 7889 N N . LEU A 1 1032 ? -5.642 -28.017 -5.737 1.00 93.38 1032 LEU A N 1
ATOM 7890 C CA . LEU A 1 1032 ? -6.698 -28.544 -4.855 1.00 93.38 1032 LEU A CA 1
ATOM 7891 C C . LEU A 1 1032 ? -7.408 -27.420 -4.077 1.00 93.38 1032 LEU A C 1
ATOM 7893 O O . LEU A 1 1032 ? -8.636 -27.413 -3.960 1.00 93.38 1032 LEU A O 1
ATOM 7897 N N . GLU A 1 1033 ? -6.650 -26.455 -3.553 1.00 94.69 1033 GLU A N 1
ATOM 7898 C CA . GLU A 1 1033 ? -7.183 -25.317 -2.795 1.00 94.69 1033 GLU A CA 1
ATOM 7899 C C . GLU A 1 1033 ? -7.954 -24.348 -3.709 1.00 94.69 1033 GLU A C 1
ATOM 7901 O O . GLU A 1 1033 ? -9.102 -24.008 -3.410 1.00 94.69 1033 GLU A O 1
ATOM 7906 N N . ARG A 1 1034 ? -7.402 -24.002 -4.882 1.00 95.00 1034 ARG A N 1
ATOM 7907 C CA . ARG A 1 1034 ? -8.078 -23.170 -5.899 1.00 95.00 1034 ARG A CA 1
ATOM 7908 C C . ARG A 1 1034 ? -9.376 -23.802 -6.408 1.00 95.00 1034 ARG A C 1
ATOM 7910 O O . ARG A 1 1034 ? -10.396 -23.119 -6.459 1.00 95.00 1034 ARG A O 1
ATOM 7917 N N . TYR A 1 1035 ? -9.370 -25.099 -6.726 1.00 96.06 1035 TYR A N 1
ATOM 7918 C CA . TYR A 1 1035 ? -10.575 -25.834 -7.137 1.00 96.06 1035 TYR A CA 1
ATOM 7919 C C . TYR A 1 1035 ? -11.628 -25.891 -6.020 1.00 96.06 1035 TYR A C 1
ATOM 7921 O O . TYR A 1 1035 ? -12.817 -25.696 -6.276 1.00 96.06 1035 TYR A O 1
ATOM 7929 N N . THR A 1 1036 ? -11.203 -26.064 -4.764 1.00 95.94 1036 THR A N 1
ATOM 7930 C CA . THR A 1 1036 ? -12.111 -26.019 -3.605 1.00 95.94 1036 THR A CA 1
ATOM 7931 C C . THR A 1 1036 ? -12.812 -24.660 -3.496 1.00 95.94 1036 THR A C 1
ATOM 7933 O O . THR A 1 1036 ? -14.033 -24.614 -3.342 1.00 95.94 1036 THR A O 1
ATOM 7936 N N . VAL A 1 1037 ? -12.078 -23.547 -3.624 1.00 97.31 1037 VAL A N 1
ATOM 7937 C CA . VAL A 1 1037 ? -12.667 -22.193 -3.585 1.00 97.31 1037 VAL A CA 1
ATOM 7938 C C . VAL A 1 1037 ? -13.571 -21.936 -4.795 1.00 97.31 1037 VAL A C 1
ATOM 7940 O O . VAL A 1 1037 ? -14.676 -21.421 -4.623 1.00 97.31 1037 VAL A O 1
ATOM 7943 N N . TYR A 1 1038 ? -13.160 -22.360 -5.993 1.00 97.31 1038 TYR A N 1
ATOM 7944 C CA . TYR A 1 1038 ? -13.970 -22.278 -7.213 1.00 97.31 1038 TYR A CA 1
ATOM 7945 C C . TYR A 1 1038 ? -15.325 -22.989 -7.068 1.00 97.31 1038 TYR A C 1
ATOM 7947 O O . TYR A 1 1038 ? -16.368 -22.431 -7.420 1.00 97.31 1038 TYR A O 1
ATOM 7955 N N . MET A 1 1039 ? -15.332 -24.192 -6.486 1.00 96.88 1039 MET A N 1
ATOM 7956 C CA . MET A 1 1039 ? -16.556 -24.955 -6.228 1.00 96.88 1039 MET A CA 1
ATOM 7957 C C . MET A 1 1039 ? -17.445 -24.305 -5.156 1.00 96.88 1039 MET A C 1
ATOM 7959 O O . MET A 1 1039 ? -18.667 -24.330 -5.297 1.00 96.88 1039 MET A O 1
ATOM 7963 N N . ILE A 1 1040 ? -16.872 -23.674 -4.123 1.00 96.38 1040 ILE A N 1
ATOM 7964 C CA . ILE A 1 1040 ? -17.641 -22.936 -3.100 1.00 96.38 1040 ILE A CA 1
ATOM 7965 C C . ILE A 1 1040 ? -18.278 -21.668 -3.690 1.00 96.38 1040 ILE A C 1
ATOM 7967 O O . ILE A 1 1040 ? -19.464 -21.415 -3.476 1.00 96.38 1040 ILE A O 1
ATOM 7971 N N . GLU A 1 1041 ? -17.529 -20.875 -4.456 1.00 96.12 1041 GLU A N 1
ATOM 7972 C CA . GLU A 1 1041 ? -18.058 -19.668 -5.107 1.00 96.12 1041 GLU A CA 1
ATOM 7973 C C . GLU A 1 1041 ? -19.100 -20.005 -6.177 1.00 96.12 1041 GLU A C 1
ATOM 7975 O O . GLU A 1 1041 ? -20.111 -19.314 -6.281 1.00 96.12 1041 GLU A O 1
ATOM 7980 N N . THR A 1 1042 ? -18.916 -21.100 -6.917 1.00 95.12 1042 THR A N 1
ATOM 7981 C CA . THR A 1 1042 ? -19.924 -21.596 -7.864 1.00 95.12 1042 THR A CA 1
ATOM 7982 C C . THR A 1 1042 ? -21.177 -22.097 -7.137 1.00 95.12 1042 THR A C 1
ATOM 7984 O O . THR A 1 1042 ? -22.285 -21.766 -7.548 1.00 95.12 1042 THR A O 1
ATOM 7987 N N . ALA A 1 1043 ? -21.042 -22.782 -5.994 1.00 94.81 1043 ALA A N 1
ATOM 7988 C CA . ALA A 1 1043 ? -22.187 -23.164 -5.160 1.00 94.81 1043 ALA A CA 1
ATOM 7989 C C . ALA A 1 1043 ? -22.973 -21.948 -4.635 1.00 94.81 1043 ALA A C 1
ATOM 7991 O O . ALA A 1 1043 ? -24.200 -22.004 -4.574 1.00 94.81 1043 ALA A O 1
ATOM 7992 N N . ARG A 1 1044 ? -22.296 -20.831 -4.312 1.00 93.62 1044 ARG A N 1
ATOM 7993 C CA . ARG A 1 1044 ? -22.957 -19.563 -3.940 1.00 93.62 1044 ARG A CA 1
ATOM 7994 C C . ARG A 1 1044 ? -23.798 -18.978 -5.077 1.00 93.62 1044 ARG A C 1
ATOM 7996 O O . ARG A 1 1044 ? -24.849 -18.410 -4.802 1.00 93.62 1044 ARG A O 1
ATOM 8003 N N . LEU A 1 1045 ? -23.376 -19.130 -6.335 1.00 93.38 1045 LEU A N 1
ATOM 8004 C CA . LEU A 1 1045 ? -24.148 -18.669 -7.498 1.00 93.38 1045 LEU A CA 1
ATOM 8005 C C . LEU A 1 1045 ? -25.434 -19.482 -7.722 1.00 93.38 1045 LEU A C 1
ATOM 8007 O O . LEU A 1 1045 ? -26.372 -18.954 -8.312 1.00 93.38 1045 LEU A O 1
ATOM 8011 N N . LEU A 1 1046 ? -25.502 -20.726 -7.228 1.00 93.88 1046 LEU A N 1
ATOM 8012 C CA . LEU A 1 1046 ? -26.697 -21.579 -7.301 1.00 93.88 1046 LEU A CA 1
ATOM 8013 C C . LEU A 1 1046 ? -27.684 -21.369 -6.132 1.00 93.88 1046 LEU A C 1
ATOM 8015 O O . LEU A 1 1046 ? -28.697 -22.063 -6.059 1.00 93.88 1046 LEU A O 1
ATOM 8019 N N . LEU A 1 1047 ? -27.417 -20.443 -5.203 1.00 91.38 1047 LEU A N 1
ATOM 8020 C CA . LEU A 1 1047 ? -28.319 -20.162 -4.082 1.00 91.38 1047 LEU A CA 1
ATOM 8021 C C . LEU A 1 1047 ? -29.577 -19.416 -4.557 1.00 91.38 1047 LEU A C 1
ATOM 8023 O O . LEU A 1 1047 ? -29.515 -18.276 -5.024 1.00 91.38 1047 LEU A O 1
ATOM 8027 N N . VAL A 1 1048 ? -30.738 -20.052 -4.390 1.00 88.06 1048 VAL A N 1
ATOM 8028 C CA . VAL A 1 1048 ? -32.053 -19.468 -4.682 1.00 88.06 1048 VAL A CA 1
ATOM 8029 C C . VAL A 1 1048 ? -32.672 -18.963 -3.370 1.00 88.06 1048 VAL A C 1
ATOM 8031 O O . VAL A 1 1048 ? -32.982 -19.779 -2.502 1.00 88.06 1048 VAL A O 1
ATOM 8034 N N . PRO A 1 1049 ? -32.869 -17.641 -3.181 1.00 82.69 1049 PRO A N 1
ATOM 8035 C CA . PRO A 1 1049 ? -33.482 -17.106 -1.966 1.00 82.69 1049 PRO A CA 1
ATOM 8036 C C . PRO A 1 1049 ? -34.860 -17.737 -1.685 1.00 82.69 1049 PRO A C 1
ATOM 8038 O O . PRO A 1 1049 ? -35.629 -17.909 -2.631 1.00 82.69 1049 PRO A O 1
ATOM 8041 N N . PRO A 1 1050 ? -35.194 -18.052 -0.418 1.00 82.56 1050 PRO A N 1
ATOM 8042 C CA . PRO A 1 1050 ? -34.499 -17.649 0.812 1.00 82.56 1050 PRO A CA 1
ATOM 8043 C C . PRO A 1 1050 ? -33.347 -18.573 1.265 1.00 82.56 1050 PRO A C 1
ATOM 8045 O O . PRO A 1 1050 ? -32.860 -18.434 2.387 1.00 82.56 1050 PRO A O 1
ATOM 8048 N N . VAL A 1 1051 ? -32.889 -19.514 0.434 1.00 88.88 1051 VAL A N 1
ATOM 8049 C CA . VAL A 1 1051 ? -31.823 -20.460 0.800 1.00 88.88 1051 VAL A CA 1
ATOM 8050 C C . VAL A 1 1051 ? -30.445 -19.779 0.790 1.00 88.88 1051 VAL A C 1
ATOM 8052 O O . VAL A 1 1051 ? -29.962 -19.352 -0.253 1.00 88.88 1051 VAL A O 1
ATOM 8055 N N . GLU A 1 1052 ? -29.783 -19.713 1.952 1.00 89.25 1052 GLU A N 1
ATOM 8056 C CA . GLU A 1 1052 ? -28.425 -19.143 2.114 1.00 89.25 1052 GLU A CA 1
ATOM 8057 C C . GLU A 1 1052 ? -27.300 -20.202 2.219 1.00 89.25 1052 GLU A C 1
ATOM 8059 O O . GLU A 1 1052 ? -26.132 -19.840 2.369 1.00 89.25 1052 GLU A O 1
ATOM 8064 N N . THR A 1 1053 ? -27.619 -21.505 2.182 1.00 94.06 1053 THR A N 1
ATOM 8065 C CA . THR A 1 1053 ? -26.667 -22.596 2.491 1.00 94.06 1053 THR A CA 1
ATOM 8066 C C . THR A 1 1053 ? -26.668 -23.730 1.468 1.00 94.06 1053 THR A C 1
ATOM 8068 O O . THR A 1 1053 ? -27.700 -24.034 0.878 1.00 94.06 1053 THR A O 1
ATOM 8071 N N . ALA A 1 1054 ? -25.522 -24.400 1.306 1.00 95.50 1054 ALA A N 1
ATOM 8072 C CA . ALA A 1 1054 ? -25.374 -25.619 0.500 1.00 95.50 1054 ALA A CA 1
ATOM 8073 C C . ALA A 1 1054 ? -25.360 -26.901 1.363 1.00 95.50 1054 ALA A C 1
ATOM 8075 O O . ALA A 1 1054 ? -25.067 -26.857 2.565 1.00 95.50 1054 ALA A O 1
ATOM 8076 N N . CYS A 1 1055 ? -25.630 -28.051 0.740 1.00 97.69 1055 CYS A N 1
ATOM 8077 C CA . CYS A 1 1055 ? -25.422 -29.381 1.321 1.00 97.69 1055 CYS A CA 1
ATOM 8078 C C . CYS A 1 1055 ? -24.250 -30.081 0.609 1.00 97.69 1055 CYS A C 1
ATOM 8080 O O . CYS A 1 1055 ? -24.127 -29.983 -0.609 1.00 97.69 1055 CYS A O 1
ATOM 8082 N N . ILE A 1 1056 ? -23.384 -30.787 1.343 1.00 98.12 1056 ILE A N 1
ATOM 8083 C CA . ILE A 1 1056 ? -22.249 -31.536 0.772 1.00 98.12 1056 ILE A CA 1
ATOM 8084 C C . ILE A 1 1056 ? -22.455 -33.034 0.991 1.00 98.12 1056 ILE A C 1
ATOM 8086 O O . ILE A 1 1056 ? -22.655 -33.465 2.124 1.00 98.12 1056 ILE A O 1
ATOM 8090 N N . ILE A 1 1057 ? -22.340 -33.842 -0.062 1.00 98.31 1057 ILE A N 1
ATOM 8091 C CA . ILE A 1 1057 ? -22.405 -35.306 0.005 1.00 98.31 1057 ILE A CA 1
ATOM 8092 C C . ILE A 1 1057 ? -21.010 -35.877 -0.253 1.00 98.31 1057 ILE A C 1
ATOM 8094 O O . ILE A 1 1057 ? -20.551 -35.911 -1.392 1.00 98.31 1057 ILE A O 1
ATOM 8098 N N . PHE A 1 1058 ? -20.339 -36.368 0.788 1.00 98.00 1058 PHE A N 1
ATOM 8099 C CA . PHE A 1 1058 ? -19.103 -37.134 0.628 1.00 98.00 1058 PHE A CA 1
ATOM 8100 C C . PHE A 1 1058 ? -19.450 -38.599 0.351 1.00 98.00 1058 PHE A C 1
ATOM 8102 O O . PHE A 1 1058 ? -19.784 -39.345 1.275 1.00 98.00 1058 PHE A O 1
ATOM 8109 N N . ASP A 1 1059 ? -19.353 -39.022 -0.911 1.00 97.38 1059 ASP A N 1
ATOM 8110 C CA . ASP A 1 1059 ? -19.434 -40.436 -1.272 1.00 97.38 1059 ASP A CA 1
ATOM 8111 C C . ASP A 1 1059 ? -18.136 -41.157 -0.892 1.00 97.38 1059 ASP A C 1
ATOM 8113 O O . ASP A 1 1059 ? -17.079 -40.967 -1.503 1.00 97.38 1059 ASP A O 1
ATOM 8117 N N . MET A 1 1060 ? -18.241 -42.024 0.113 1.00 96.56 1060 MET A N 1
ATOM 8118 C CA . MET A 1 1060 ? -17.159 -42.887 0.579 1.00 96.56 1060 MET A CA 1
ATOM 8119 C C . MET A 1 1060 ? -17.219 -44.289 -0.053 1.00 96.56 1060 MET A C 1
ATOM 8121 O O . MET A 1 1060 ? -16.475 -45.183 0.368 1.00 96.56 1060 MET A O 1
ATOM 8125 N N . SER A 1 1061 ? -18.082 -44.522 -1.051 1.00 94.12 1061 SER A N 1
ATOM 8126 C CA . SER A 1 1061 ? -18.164 -45.805 -1.757 1.00 94.12 1061 SER A CA 1
ATOM 8127 C C . SER A 1 1061 ? -16.813 -46.170 -2.369 1.00 94.12 1061 SER A C 1
ATOM 8129 O O . SER A 1 1061 ? -16.236 -45.414 -3.145 1.00 94.12 1061 SER A O 1
ATOM 8131 N N . ASN A 1 1062 ? -16.302 -47.358 -2.037 1.00 93.12 1062 ASN A N 1
ATOM 8132 C CA . ASN A 1 1062 ? -14.967 -47.836 -2.430 1.00 93.12 1062 ASN A CA 1
ATOM 8133 C C . ASN A 1 1062 ? -13.778 -47.016 -1.871 1.00 93.12 1062 ASN A C 1
ATOM 8135 O O . ASN A 1 1062 ? -12.662 -47.150 -2.372 1.00 93.12 1062 ASN A O 1
ATOM 8139 N N . PHE A 1 1063 ? -13.974 -46.209 -0.820 1.00 93.56 1063 PHE A N 1
ATOM 8140 C CA . PHE A 1 1063 ? -12.890 -45.485 -0.147 1.00 93.56 1063 PHE A CA 1
ATOM 8141 C C . PHE A 1 1063 ? -11.816 -46.421 0.433 1.00 93.56 1063 PHE A C 1
ATOM 8143 O O . PHE A 1 1063 ? -12.106 -47.397 1.133 1.00 93.56 1063 PHE A O 1
ATOM 8150 N N . THR A 1 1064 ? -10.555 -46.053 0.218 1.00 90.88 1064 THR A N 1
ATOM 8151 C CA . THR A 1 1064 ? -9.360 -46.696 0.775 1.00 90.88 1064 THR A CA 1
ATOM 8152 C C . THR A 1 1064 ? -8.471 -45.666 1.477 1.00 90.88 1064 THR A C 1
ATOM 8154 O O . THR A 1 1064 ? -8.625 -44.462 1.294 1.00 90.88 1064 THR A O 1
ATOM 8157 N N . LEU A 1 1065 ? -7.471 -46.119 2.241 1.00 88.81 1065 LEU A N 1
ATOM 8158 C CA . LEU A 1 1065 ? -6.512 -45.203 2.876 1.00 88.81 1065 LEU A CA 1
ATOM 8159 C C . LEU A 1 1065 ? -5.663 -44.397 1.873 1.00 88.81 1065 LEU A C 1
ATOM 8161 O O . LEU A 1 1065 ? -5.150 -43.353 2.253 1.00 88.81 1065 LEU A O 1
ATOM 8165 N N . ALA A 1 1066 ? -5.552 -44.822 0.607 1.00 90.06 1066 ALA A N 1
ATOM 8166 C CA . ALA A 1 1066 ? -4.879 -44.044 -0.441 1.00 90.06 1066 ALA A CA 1
ATOM 8167 C C . ALA A 1 1066 ? -5.691 -42.812 -0.896 1.00 90.06 1066 ALA A C 1
ATOM 8169 O O . ALA A 1 1066 ? -5.134 -41.896 -1.497 1.00 90.06 1066 ALA A O 1
ATOM 8170 N N . ASN A 1 1067 ? -6.993 -42.781 -0.589 1.00 93.06 1067 ASN A N 1
ATOM 8171 C CA . ASN A 1 1067 ? -7.876 -41.644 -0.844 1.00 93.06 1067 ASN A CA 1
ATOM 8172 C C . ASN A 1 1067 ? -7.880 -40.622 0.308 1.00 93.06 1067 ASN A C 1
ATOM 8174 O O . ASN A 1 1067 ? -8.490 -39.561 0.191 1.00 93.06 1067 ASN A O 1
ATOM 8178 N N . MET A 1 1068 ? -7.243 -40.936 1.444 1.00 92.31 1068 MET A N 1
ATOM 8179 C CA . MET A 1 1068 ? -7.246 -40.068 2.618 1.00 92.31 1068 MET A CA 1
ATOM 8180 C C . MET A 1 1068 ? -6.142 -39.018 2.527 1.00 92.31 1068 MET A C 1
ATOM 8182 O O . MET A 1 1068 ? -4.975 -39.318 2.772 1.00 92.31 1068 MET A O 1
ATOM 8186 N N . ASP A 1 1069 ? -6.528 -37.772 2.273 1.00 92.62 1069 ASP A N 1
ATOM 8187 C CA . ASP A 1 1069 ? -5.621 -36.632 2.323 1.00 92.62 1069 ASP A CA 1
ATOM 8188 C C . ASP A 1 1069 ? -6.079 -35.597 3.357 1.00 92.62 1069 ASP A C 1
ATOM 8190 O O . ASP A 1 1069 ? -7.217 -35.126 3.343 1.00 92.62 1069 ASP A O 1
ATOM 8194 N N . TYR A 1 1070 ? -5.193 -35.259 4.292 1.00 91.00 1070 TYR A N 1
ATOM 8195 C CA . TYR A 1 1070 ? -5.507 -34.338 5.384 1.00 91.00 1070 TYR A CA 1
ATOM 8196 C C . TYR A 1 1070 ? -5.303 -32.864 5.014 1.00 91.00 1070 TYR A C 1
ATOM 8198 O O . TYR A 1 1070 ? -5.809 -32.011 5.742 1.00 91.00 1070 TYR A O 1
ATOM 8206 N N . ALA A 1 1071 ? -4.588 -32.548 3.927 1.00 90.00 1071 ALA A N 1
ATOM 8207 C CA . ALA A 1 1071 ? -4.387 -31.166 3.484 1.00 90.00 1071 ALA A CA 1
ATOM 8208 C C . ALA A 1 1071 ? -5.694 -30.524 2.964 1.00 90.00 1071 ALA A C 1
ATOM 8210 O O . ALA A 1 1071 ? -6.189 -29.614 3.636 1.00 90.00 1071 ALA A O 1
ATOM 8211 N N . PRO A 1 1072 ? -6.345 -31.030 1.892 1.00 90.75 1072 PRO A N 1
ATOM 8212 C CA . PRO A 1 1072 ? -7.597 -30.452 1.395 1.00 90.75 1072 PRO A CA 1
ATOM 8213 C C . PRO A 1 1072 ? -8.733 -30.538 2.424 1.00 90.75 1072 PRO A C 1
ATOM 8215 O O . PRO A 1 1072 ? -9.561 -29.638 2.501 1.00 90.75 1072 PRO A O 1
ATOM 8218 N N . VAL A 1 1073 ? -8.751 -31.563 3.289 1.00 92.06 1073 VAL A N 1
ATOM 8219 C CA . VAL A 1 1073 ? -9.730 -31.646 4.388 1.00 92.06 1073 VAL A CA 1
ATOM 8220 C C . VAL A 1 1073 ? -9.545 -30.514 5.400 1.00 92.06 1073 VAL A C 1
ATOM 8222 O O . VAL A 1 1073 ? -10.529 -29.886 5.781 1.00 92.06 1073 VAL A O 1
ATOM 8225 N N . LYS A 1 1074 ? -8.313 -30.188 5.812 1.00 93.38 1074 LYS A N 1
ATOM 8226 C CA . LYS A 1 1074 ? -8.069 -29.031 6.691 1.00 93.38 1074 LYS A CA 1
ATOM 8227 C C . LYS A 1 1074 ? -8.379 -27.701 6.005 1.00 93.38 1074 LYS A C 1
ATOM 8229 O O . LYS A 1 1074 ? -8.885 -26.800 6.670 1.00 93.38 1074 LYS A O 1
ATOM 8234 N N . PHE A 1 1075 ? -8.116 -27.590 4.704 1.00 95.00 1075 PHE A N 1
ATOM 8235 C CA . PHE A 1 1075 ? -8.438 -26.394 3.929 1.00 95.00 1075 PHE A CA 1
ATOM 8236 C C . PHE A 1 1075 ? -9.953 -26.175 3.800 1.00 95.00 1075 PHE A C 1
ATOM 8238 O O . PHE A 1 1075 ? -10.427 -25.085 4.110 1.00 95.00 1075 PHE A O 1
ATOM 8245 N N . MET A 1 1076 ? -10.732 -27.213 3.466 1.00 93.50 1076 MET A N 1
ATOM 8246 C CA . MET A 1 1076 ? -12.205 -27.160 3.492 1.00 93.50 1076 MET A CA 1
ATOM 8247 C C . MET A 1 1076 ? -12.737 -26.762 4.877 1.00 93.50 1076 MET A C 1
ATOM 8249 O O . MET A 1 1076 ? -13.698 -26.003 4.974 1.00 93.50 1076 MET A O 1
ATOM 8253 N N . ILE A 1 1077 ? -12.087 -27.222 5.952 1.00 93.00 1077 ILE A N 1
ATOM 8254 C CA . ILE A 1 1077 ? -12.443 -26.837 7.322 1.00 93.00 1077 ILE A CA 1
ATOM 8255 C C . ILE A 1 1077 ? -12.117 -25.350 7.595 1.00 93.00 1077 ILE A C 1
ATOM 8257 O O . ILE A 1 1077 ? -13.009 -24.654 8.073 1.00 93.00 1077 ILE A O 1
ATOM 8261 N N . LYS A 1 1078 ? -10.933 -24.808 7.223 1.00 93.69 1078 LYS A N 1
ATOM 8262 C CA . LYS A 1 1078 ? -10.690 -23.336 7.289 1.00 93.69 1078 LYS A CA 1
ATOM 8263 C C . LYS A 1 1078 ? -11.728 -22.585 6.448 1.00 93.69 1078 LYS A C 1
ATOM 8265 O O . LYS A 1 1078 ? -12.258 -21.582 6.909 1.00 93.69 1078 LYS A O 1
ATOM 8270 N N . CYS A 1 1079 ? -12.073 -23.084 5.260 1.00 94.38 1079 CYS A N 1
ATOM 8271 C CA . CYS A 1 1079 ? -13.072 -22.447 4.408 1.00 94.38 1079 CYS A CA 1
ATOM 8272 C C . CYS A 1 1079 ? -14.412 -22.279 5.133 1.00 94.38 1079 CYS A C 1
ATOM 8274 O O . CYS A 1 1079 ? -14.850 -21.146 5.285 1.00 94.38 1079 CYS A O 1
ATOM 8276 N N . PHE A 1 1080 ? -15.046 -23.344 5.632 1.00 93.44 1080 PHE A N 1
ATOM 8277 C CA . PHE A 1 1080 ? -16.384 -23.224 6.235 1.00 93.44 1080 PHE A CA 1
ATOM 8278 C C . PHE A 1 1080 ? -16.409 -22.656 7.663 1.00 93.44 1080 PHE A C 1
ATOM 8280 O O . PHE A 1 1080 ? -17.443 -22.129 8.072 1.00 93.44 1080 PHE A O 1
ATOM 8287 N N . GLU A 1 1081 ? -15.305 -22.729 8.413 1.00 90.94 1081 GLU A N 1
ATOM 8288 C CA . GLU A 1 1081 ? -15.234 -22.165 9.768 1.00 90.94 1081 GLU A CA 1
ATOM 8289 C C . GLU A 1 1081 ? -14.714 -20.723 9.833 1.00 90.94 1081 GLU A C 1
ATOM 8291 O O . GLU A 1 1081 ? -15.078 -20.012 10.764 1.00 90.94 1081 GLU A O 1
ATOM 8296 N N . ALA A 1 1082 ? -13.862 -20.288 8.896 1.00 88.38 1082 ALA A N 1
ATOM 8297 C CA . ALA A 1 1082 ? -13.167 -18.996 8.972 1.00 88.38 1082 ALA A CA 1
ATOM 8298 C C . ALA A 1 1082 ? -13.544 -18.015 7.850 1.00 88.38 1082 ALA A C 1
ATOM 8300 O O . ALA A 1 1082 ? -13.687 -16.827 8.135 1.00 88.38 1082 ALA A O 1
ATOM 8301 N N . ASN A 1 1083 ? -13.721 -18.504 6.613 1.00 93.88 1083 ASN A N 1
ATOM 8302 C CA . ASN A 1 1083 ? -13.763 -17.666 5.398 1.00 93.88 1083 ASN A CA 1
ATOM 8303 C C . ASN A 1 1083 ? -15.146 -17.632 4.710 1.00 93.88 1083 ASN A C 1
ATOM 8305 O O . ASN A 1 1083 ? -15.500 -16.677 4.024 1.00 93.88 1083 ASN A O 1
ATOM 8309 N N . TYR A 1 1084 ? -15.935 -18.690 4.888 1.00 94.81 1084 TYR A N 1
ATOM 8310 C CA . TYR A 1 1084 ? -17.302 -18.867 4.396 1.00 94.81 1084 TYR A CA 1
ATOM 8311 C C . TYR A 1 1084 ? -18.244 -19.258 5.548 1.00 94.81 1084 TYR A C 1
ATOM 8313 O O . TYR A 1 1084 ? -18.934 -20.284 5.455 1.00 94.81 1084 TYR A O 1
ATOM 8321 N N . PRO A 1 1085 ? -18.280 -18.468 6.645 1.00 93.81 1085 PRO A N 1
ATOM 8322 C CA . PRO A 1 1085 ? -19.166 -18.735 7.769 1.00 93.81 1085 PRO A CA 1
ATOM 8323 C C . PRO A 1 1085 ? -20.608 -18.919 7.307 1.00 93.81 1085 PRO A C 1
ATOM 8325 O O . PRO A 1 1085 ? -21.066 -18.277 6.358 1.00 93.81 1085 PRO A O 1
ATOM 8328 N N . GLU A 1 1086 ? -21.320 -19.816 7.989 1.00 92.75 1086 GLU A N 1
ATOM 8329 C CA . GLU A 1 1086 ? -22.772 -19.998 7.855 1.00 92.75 1086 GLU A CA 1
ATOM 8330 C C . GLU A 1 1086 ? -23.286 -20.200 6.416 1.00 92.75 1086 GLU A C 1
ATOM 8332 O O . GLU A 1 1086 ? -24.466 -20.009 6.144 1.00 92.75 1086 GLU A O 1
ATOM 8337 N N . SER A 1 1087 ? -22.407 -20.643 5.509 1.00 93.06 1087 SER A N 1
ATOM 8338 C CA . SER A 1 1087 ? -22.725 -20.991 4.114 1.00 93.06 1087 SER A CA 1
ATOM 8339 C C . SER A 1 1087 ? -22.879 -22.511 3.909 1.00 93.06 1087 SER A C 1
ATOM 8341 O O . SER A 1 1087 ? -23.357 -22.969 2.871 1.00 93.06 1087 SER A O 1
ATOM 8343 N N . LEU A 1 1088 ? -22.515 -23.307 4.921 1.00 94.25 1088 LEU A N 1
ATOM 8344 C CA . LEU A 1 1088 ? -22.695 -24.758 4.974 1.00 94.25 1088 LEU A CA 1
ATOM 8345 C C . LEU A 1 1088 ? -23.918 -25.114 5.832 1.00 94.25 1088 LEU A C 1
ATOM 8347 O O . LEU A 1 1088 ? -23.977 -24.740 7.007 1.00 94.25 1088 LEU A O 1
ATOM 8351 N N . GLY A 1 1089 ? -24.868 -25.851 5.252 1.00 93.69 1089 GLY A N 1
ATOM 8352 C CA . GLY A 1 1089 ? -26.093 -26.305 5.917 1.00 93.69 1089 GLY A CA 1
ATOM 8353 C C . GLY A 1 1089 ? -25.960 -27.707 6.510 1.00 93.69 1089 GLY A C 1
ATOM 8354 O O . GLY A 1 1089 ? -26.130 -27.880 7.713 1.00 93.69 1089 GLY A O 1
ATOM 8355 N N . ALA A 1 1090 ? -25.602 -28.690 5.678 1.00 96.00 1090 ALA A N 1
ATOM 8356 C CA . ALA A 1 1090 ? -25.463 -30.094 6.071 1.00 96.00 1090 ALA A CA 1
ATOM 8357 C C . ALA A 1 1090 ? -24.320 -30.796 5.317 1.00 96.00 1090 ALA A C 1
ATOM 8359 O O . ALA A 1 1090 ? -24.014 -30.456 4.174 1.00 96.00 1090 ALA A O 1
ATOM 8360 N N . VAL A 1 1091 ? -23.718 -31.808 5.944 1.00 97.75 1091 VAL A N 1
ATOM 8361 C CA . VAL A 1 1091 ? -22.696 -32.687 5.358 1.00 97.75 1091 VAL A CA 1
ATOM 8362 C C . VAL A 1 1091 ? -23.131 -34.140 5.526 1.00 97.75 1091 VAL A C 1
ATOM 8364 O O . VAL A 1 1091 ? -23.201 -34.642 6.647 1.00 97.75 1091 VAL A O 1
ATOM 8367 N N . LEU A 1 1092 ? -23.392 -34.834 4.422 1.00 98.19 1092 LEU A N 1
ATOM 8368 C CA . LEU A 1 1092 ? -23.791 -36.239 4.393 1.00 98.19 1092 LEU A CA 1
ATOM 8369 C C . LEU A 1 1092 ? -22.576 -37.103 4.034 1.00 98.19 1092 LEU A C 1
ATOM 8371 O O . LEU A 1 1092 ? -22.159 -37.162 2.879 1.00 98.19 1092 LEU A O 1
ATOM 8375 N N . VAL A 1 1093 ? -21.992 -37.780 5.022 1.00 97.88 1093 VAL A N 1
ATOM 8376 C CA . VAL A 1 1093 ? -20.888 -38.727 4.807 1.00 97.88 1093 VAL A CA 1
ATOM 8377 C C . VAL A 1 1093 ? -21.485 -40.103 4.518 1.00 97.88 1093 VAL A C 1
ATOM 8379 O O . VAL A 1 1093 ? -21.903 -40.822 5.431 1.00 97.88 1093 VAL A O 1
ATOM 8382 N N . HIS A 1 1094 ? -21.557 -40.448 3.234 1.00 98.00 1094 HIS A N 1
ATOM 8383 C CA . HIS A 1 1094 ? -22.310 -41.592 2.735 1.00 98.00 1094 HIS A CA 1
ATOM 8384 C C . HIS A 1 1094 ? -21.442 -42.846 2.560 1.00 98.00 1094 HIS A C 1
ATOM 8386 O O . HIS A 1 1094 ? -20.341 -42.775 2.018 1.00 98.00 1094 HIS A O 1
ATOM 8392 N N . LYS A 1 1095 ? -21.944 -44.009 3.001 1.00 96.06 1095 LYS A N 1
ATOM 8393 C CA . LYS A 1 1095 ? -21.295 -45.339 2.914 1.00 96.06 1095 LYS A CA 1
ATOM 8394 C C . LYS A 1 1095 ? -19.877 -45.383 3.514 1.00 96.06 1095 LYS A C 1
ATOM 8396 O O . LYS A 1 1095 ? -19.008 -46.117 3.045 1.00 96.06 1095 LYS A O 1
ATOM 8401 N N . ALA A 1 1096 ? -19.639 -44.616 4.583 1.00 93.56 1096 ALA A N 1
ATOM 8402 C CA . ALA A 1 1096 ? -18.344 -44.536 5.264 1.00 93.56 1096 ALA A CA 1
ATOM 8403 C C . ALA A 1 1096 ? -17.850 -45.920 5.752 1.00 93.56 1096 ALA A C 1
ATOM 8405 O O . ALA A 1 1096 ? -18.466 -46.505 6.649 1.00 93.56 1096 ALA A O 1
ATOM 8406 N N . PRO A 1 1097 ? -16.725 -46.457 5.237 1.00 91.00 1097 PRO A N 1
ATOM 8407 C CA . PRO A 1 1097 ? -16.242 -47.772 5.652 1.00 91.00 1097 PRO A CA 1
ATOM 8408 C C . PRO A 1 1097 ? -15.766 -47.754 7.108 1.00 91.00 1097 PRO A C 1
ATOM 8410 O O . PRO A 1 1097 ? -15.321 -46.729 7.621 1.00 91.00 1097 PRO A O 1
ATOM 8413 N N . TRP A 1 1098 ? -15.786 -48.911 7.779 1.00 87.19 1098 TRP A N 1
ATOM 8414 C CA . TRP A 1 1098 ? -15.497 -49.025 9.221 1.00 87.19 1098 TRP A CA 1
ATOM 8415 C C . TRP A 1 1098 ? -14.170 -48.373 9.659 1.00 87.19 1098 TRP A C 1
ATOM 8417 O O . TRP A 1 1098 ? -14.087 -47.822 10.756 1.00 87.19 1098 TRP A O 1
ATOM 8427 N N . VAL A 1 1099 ? -13.144 -48.385 8.798 1.00 88.12 1099 VAL A N 1
ATOM 8428 C CA . VAL A 1 1099 ? -11.836 -47.752 9.046 1.00 88.12 1099 VAL A CA 1
ATOM 8429 C C . VAL A 1 1099 ? -11.943 -46.228 9.198 1.00 88.12 1099 VAL A C 1
ATOM 8431 O O . VAL A 1 1099 ? -11.221 -45.626 9.997 1.00 88.12 1099 VAL A O 1
ATOM 8434 N N . PHE A 1 1100 ? -12.905 -45.601 8.514 1.00 90.62 1100 PHE A N 1
ATOM 8435 C CA . PHE A 1 1100 ? -13.166 -44.168 8.607 1.00 90.62 1100 PHE A CA 1
ATOM 8436 C C . PHE A 1 1100 ? -13.651 -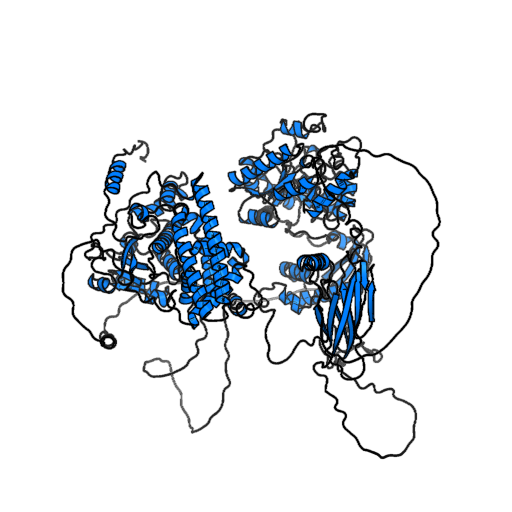43.754 10.003 1.00 90.62 1100 PHE A C 1
ATOM 8438 O O . PHE A 1 1100 ? -13.447 -42.613 10.388 1.00 90.62 1100 PHE A O 1
ATOM 8445 N N . GLN A 1 1101 ? -14.167 -44.663 10.840 1.00 89.00 1101 GLN A N 1
ATOM 8446 C CA . GLN A 1 1101 ? -14.490 -44.350 12.244 1.00 89.00 1101 GLN A CA 1
ATOM 8447 C C . GLN A 1 1101 ? -13.249 -44.060 13.114 1.00 89.00 1101 GLN A C 1
ATOM 8449 O O . GLN A 1 1101 ? -13.374 -43.498 14.204 1.00 89.00 1101 GLN A O 1
ATOM 8454 N N . GLY A 1 1102 ? -12.044 -44.428 12.659 1.00 90.19 1102 GLY A N 1
ATOM 8455 C CA . GLY A 1 1102 ? -10.785 -43.956 13.245 1.00 90.19 1102 GLY A CA 1
ATOM 8456 C C . GLY A 1 1102 ? -10.429 -42.546 12.768 1.00 90.19 1102 GLY A C 1
ATOM 8457 O O . GLY A 1 1102 ? -10.130 -41.674 13.580 1.00 90.19 1102 GLY A O 1
ATOM 8458 N N . ILE A 1 1103 ? -10.537 -42.316 11.459 1.00 91.62 1103 ILE A N 1
ATOM 8459 C CA . ILE A 1 1103 ? -10.244 -41.041 10.786 1.00 91.62 1103 ILE A CA 1
ATOM 8460 C C . ILE A 1 1103 ? -11.196 -39.934 11.264 1.00 91.62 1103 ILE A C 1
ATOM 8462 O O . ILE A 1 1103 ? -10.761 -38.847 11.628 1.00 91.62 1103 ILE A O 1
ATOM 8466 N N . TRP A 1 1104 ? -12.492 -40.229 11.359 1.00 93.19 1104 TRP A N 1
ATOM 8467 C CA . TRP A 1 1104 ? -13.523 -39.311 11.833 1.00 93.19 1104 TRP A CA 1
ATOM 8468 C C . TRP A 1 1104 ? -13.280 -38.833 13.266 1.00 93.19 1104 TRP A C 1
ATOM 8470 O O . TRP A 1 1104 ? -13.556 -37.681 13.570 1.00 93.19 1104 TRP A O 1
ATOM 8480 N N . LYS A 1 1105 ? -12.691 -39.654 14.147 1.00 91.88 1105 LYS A N 1
ATOM 8481 C CA . LYS A 1 1105 ? -12.303 -39.203 15.498 1.00 91.88 1105 LYS A CA 1
ATOM 8482 C C . LYS A 1 1105 ? -11.176 -38.170 15.476 1.00 91.88 1105 LYS A C 1
ATOM 8484 O O . LYS A 1 1105 ? -11.099 -37.360 16.391 1.00 91.88 1105 LYS A O 1
ATOM 8489 N N . ILE A 1 1106 ? -10.327 -38.198 14.448 1.00 93.31 1106 ILE A N 1
ATOM 8490 C CA . ILE A 1 1106 ? -9.277 -37.200 14.223 1.00 93.31 1106 ILE A CA 1
ATOM 8491 C C . ILE A 1 1106 ? -9.905 -35.935 13.623 1.00 93.31 1106 ILE A C 1
ATOM 8493 O O . ILE A 1 1106 ? -9.760 -34.865 14.202 1.00 93.31 1106 ILE A O 1
ATOM 8497 N N . ILE A 1 1107 ? -10.674 -36.065 12.534 1.00 92.12 1107 ILE A N 1
ATOM 8498 C CA . ILE A 1 1107 ? -11.336 -34.936 11.852 1.00 92.12 1107 ILE A CA 1
ATOM 8499 C C . ILE A 1 1107 ? -12.308 -34.206 12.789 1.00 92.12 1107 ILE A C 1
ATOM 8501 O O . ILE A 1 1107 ? -12.269 -32.986 12.872 1.00 92.12 1107 ILE A O 1
ATOM 8505 N N . LYS A 1 1108 ? -13.126 -34.923 13.569 1.00 92.25 1108 LYS A N 1
ATOM 8506 C CA . LYS A 1 1108 ? -14.021 -34.323 14.572 1.00 92.25 1108 LYS A CA 1
ATOM 8507 C C . LYS A 1 1108 ? -13.266 -33.624 15.711 1.00 92.25 1108 LYS A C 1
ATOM 8509 O O . LYS A 1 1108 ? -13.820 -32.728 16.328 1.00 92.25 1108 LYS A O 1
ATOM 8514 N N . GLY A 1 1109 ? -12.013 -34.000 15.972 1.00 89.88 1109 GLY A N 1
ATOM 8515 C CA . GLY A 1 1109 ? -11.116 -33.265 16.870 1.00 89.88 1109 GLY A CA 1
ATOM 8516 C C . GLY A 1 1109 ? -10.491 -32.011 16.242 1.00 89.88 1109 GLY A C 1
ATOM 8517 O O . GLY A 1 1109 ? -9.760 -31.302 16.926 1.00 89.88 1109 GLY A O 1
ATOM 8518 N N . TRP A 1 1110 ? -10.742 -31.750 14.954 1.00 90.00 1110 TRP A N 1
ATOM 8519 C CA . TRP A 1 1110 ? -10.341 -30.536 14.234 1.00 90.00 1110 TRP A CA 1
ATOM 8520 C C . TRP A 1 1110 ? -11.523 -29.651 13.833 1.00 90.00 1110 TRP A C 1
ATOM 8522 O O . TRP A 1 1110 ? -11.278 -28.554 13.344 1.00 90.00 1110 TRP A O 1
ATOM 8532 N N . LEU A 1 1111 ? -12.764 -30.114 13.996 1.00 89.81 1111 LEU A N 1
ATOM 8533 C CA . LEU A 1 1111 ? -13.974 -29.354 13.687 1.00 89.81 1111 LEU A CA 1
ATOM 8534 C C . LEU A 1 1111 ? -14.444 -28.556 14.903 1.00 89.81 1111 LEU A C 1
ATOM 8536 O O . LEU A 1 1111 ? -14.404 -29.062 16.027 1.00 89.81 1111 LEU A O 1
ATOM 8540 N N . ASP A 1 1112 ? -14.951 -27.348 14.674 1.00 88.50 1112 ASP A N 1
ATOM 8541 C CA . ASP A 1 1112 ? -15.757 -26.643 15.670 1.00 88.50 1112 ASP A CA 1
ATOM 8542 C C . ASP A 1 1112 ? -17.070 -27.415 15.983 1.00 88.50 1112 ASP A C 1
ATOM 8544 O O . ASP A 1 1112 ? -17.543 -28.213 15.163 1.00 88.50 1112 ASP A O 1
ATOM 8548 N N . PRO A 1 1113 ? -17.696 -27.202 17.158 1.00 88.81 1113 PRO A N 1
ATOM 8549 C CA . PRO A 1 1113 ? -18.946 -27.869 17.521 1.00 88.81 1113 PRO A CA 1
ATOM 8550 C C . PRO A 1 1113 ? -20.113 -27.639 16.545 1.00 88.81 1113 PRO A C 1
ATOM 8552 O O . PRO A 1 1113 ? -20.941 -28.541 16.394 1.00 88.81 1113 PRO A O 1
ATOM 8555 N N . VAL A 1 1114 ? -20.199 -26.476 15.890 1.00 86.94 1114 VAL A N 1
ATOM 8556 C CA . VAL A 1 1114 ? -21.283 -26.119 14.964 1.00 86.94 1114 VAL A CA 1
ATOM 8557 C C . VAL A 1 1114 ? -21.153 -26.900 13.660 1.00 86.94 1114 VAL A C 1
ATOM 8559 O O . VAL A 1 1114 ? -22.069 -27.655 13.326 1.00 86.94 1114 VAL A O 1
ATOM 8562 N N . VAL A 1 1115 ? -20.021 -26.827 12.955 1.00 88.69 1115 VAL A N 1
ATOM 8563 C CA . VAL A 1 1115 ? -19.787 -27.627 11.741 1.00 88.69 1115 VAL A CA 1
ATOM 8564 C C . VAL A 1 1115 ? -19.807 -29.120 12.076 1.00 88.69 1115 VAL A C 1
ATOM 8566 O O . VAL A 1 1115 ? -20.441 -29.885 11.353 1.00 88.69 1115 VAL A O 1
ATOM 8569 N N . ALA A 1 1116 ? -19.251 -29.552 13.215 1.00 92.31 1116 ALA A N 1
ATOM 8570 C CA . ALA A 1 1116 ? -19.339 -30.949 13.658 1.00 92.31 1116 ALA A CA 1
ATOM 8571 C C . ALA A 1 1116 ? -20.774 -31.434 13.945 1.00 92.31 1116 ALA A C 1
ATOM 8573 O O . ALA A 1 1116 ? -21.003 -32.648 13.933 1.00 92.31 1116 ALA A O 1
ATOM 8574 N N . SER A 1 1117 ? -21.727 -30.534 14.223 1.00 93.88 1117 SER A N 1
ATOM 8575 C CA . SER A 1 1117 ? -23.148 -30.877 14.403 1.00 93.88 1117 SER A CA 1
ATOM 8576 C C . SER A 1 1117 ? -23.899 -31.044 13.076 1.00 93.88 1117 SER A C 1
ATOM 8578 O O . SER A 1 1117 ? -24.845 -31.827 13.014 1.00 93.88 1117 SER A O 1
ATOM 8580 N N . LYS A 1 1118 ? -23.420 -30.386 12.010 1.00 94.81 1118 LYS A N 1
ATOM 8581 C CA . LYS A 1 1118 ? -23.947 -30.461 10.636 1.00 94.81 1118 LYS A CA 1
ATOM 8582 C C . LYS A 1 1118 ? -23.498 -31.728 9.882 1.00 94.81 1118 LYS A C 1
ATOM 8584 O O . LYS A 1 1118 ? -23.888 -31.917 8.733 1.00 94.81 1118 LYS A O 1
ATOM 8589 N N . VAL A 1 1119 ? -22.670 -32.592 10.489 1.00 96.56 1119 VAL A N 1
ATOM 8590 C CA . VAL A 1 1119 ? -22.173 -33.838 9.868 1.00 96.56 1119 VAL A CA 1
ATOM 8591 C C . VAL A 1 1119 ? -23.040 -35.042 10.241 1.00 96.56 1119 VAL A C 1
ATOM 8593 O O . VAL A 1 1119 ? -23.056 -35.494 11.390 1.00 96.56 1119 VAL A O 1
ATOM 8596 N N . HIS A 1 1120 ? -23.686 -35.626 9.236 1.00 97.12 1120 HIS A N 1
ATOM 8597 C CA . HIS A 1 1120 ? -24.546 -36.800 9.339 1.00 97.12 1120 HIS A CA 1
ATOM 8598 C C . HIS A 1 1120 ? -23.925 -37.988 8.592 1.00 97.12 1120 HIS A C 1
ATOM 8600 O O . HIS A 1 1120 ? -23.360 -37.835 7.512 1.00 97.12 1120 HIS A O 1
ATOM 8606 N N . PHE A 1 1121 ? -24.033 -39.191 9.161 1.00 96.94 1121 PHE A N 1
ATOM 8607 C CA . PHE A 1 1121 ? -23.540 -40.424 8.540 1.00 96.94 1121 PHE A CA 1
ATOM 8608 C C . PHE A 1 1121 ? -24.706 -41.227 7.976 1.00 96.94 1121 PHE A C 1
ATOM 8610 O O . PHE A 1 1121 ? -25.608 -41.600 8.724 1.00 96.94 1121 PHE A O 1
ATOM 8617 N N . THR A 1 1122 ? -24.657 -41.529 6.681 1.00 97.12 1122 THR A N 1
ATOM 8618 C CA . THR A 1 1122 ? -25.682 -42.300 5.963 1.00 97.12 1122 THR A CA 1
ATOM 8619 C C . THR A 1 1122 ? -25.040 -43.546 5.347 1.00 97.12 1122 THR A C 1
ATOM 8621 O O . THR A 1 1122 ? -23.873 -43.520 4.960 1.00 97.12 1122 THR A O 1
ATOM 8624 N N . ASN A 1 1123 ? -25.745 -44.676 5.284 1.00 94.06 1123 ASN A N 1
ATOM 8625 C CA . ASN A 1 1123 ? -25.197 -45.946 4.771 1.00 94.06 1123 ASN A CA 1
ATOM 8626 C C . ASN A 1 1123 ? -26.091 -46.590 3.701 1.00 94.06 1123 ASN A C 1
ATOM 8628 O O . ASN A 1 1123 ? -25.608 -47.360 2.872 1.00 94.06 1123 ASN A O 1
ATOM 8632 N N . SER A 1 1124 ? -27.377 -46.257 3.721 1.00 95.38 1124 SER A N 1
ATOM 8633 C CA . SER A 1 1124 ? -28.430 -46.718 2.819 1.00 95.38 1124 SER A CA 1
ATOM 8634 C C . SER A 1 1124 ? -29.030 -45.548 2.026 1.00 95.38 1124 SER A C 1
ATOM 8636 O O . SER A 1 1124 ? -28.702 -44.385 2.281 1.00 95.38 1124 SER A O 1
ATOM 8638 N N . VAL A 1 1125 ? -29.888 -45.844 1.047 1.00 94.62 1125 VAL A N 1
ATOM 8639 C CA . VAL A 1 1125 ? -30.613 -44.803 0.291 1.00 94.62 1125 VAL A CA 1
ATOM 8640 C C . VAL A 1 1125 ? -31.669 -44.171 1.195 1.00 94.62 1125 VAL A C 1
ATOM 8642 O O . VAL A 1 1125 ? -31.839 -42.961 1.205 1.00 94.62 1125 VAL A O 1
ATOM 8645 N N . GLU A 1 1126 ? -32.278 -44.989 2.043 1.00 95.38 1126 GLU A N 1
ATOM 8646 C CA . GLU A 1 1126 ? -33.262 -44.640 3.058 1.00 95.38 1126 GLU A CA 1
ATOM 8647 C C . GLU A 1 1126 ? -32.702 -43.646 4.098 1.00 95.38 1126 GLU A C 1
ATOM 8649 O O . GLU A 1 1126 ? -33.422 -42.759 4.552 1.00 95.38 1126 GLU A O 1
ATOM 8654 N N . ASP A 1 1127 ? -31.405 -43.728 4.427 1.00 96.50 1127 ASP A N 1
ATOM 8655 C CA . ASP A 1 1127 ? -30.724 -42.723 5.261 1.00 96.50 1127 ASP A CA 1
ATOM 8656 C C . ASP A 1 1127 ? -30.558 -41.371 4.530 1.00 96.50 1127 ASP A C 1
ATOM 8658 O O . ASP A 1 1127 ? -30.670 -40.314 5.151 1.00 96.50 1127 ASP A O 1
ATOM 8662 N N . LEU A 1 1128 ? -30.273 -41.383 3.217 1.00 97.06 1128 LEU A N 1
ATOM 8663 C CA . LEU A 1 1128 ? -30.193 -40.164 2.393 1.00 97.06 1128 LEU A CA 1
ATOM 8664 C C . LEU A 1 1128 ? -31.581 -39.552 2.159 1.00 97.06 1128 LEU A C 1
ATOM 8666 O O . LEU A 1 1128 ? -31.717 -38.330 2.180 1.00 97.06 1128 LEU A O 1
ATOM 8670 N N . GLU A 1 1129 ? -32.618 -40.383 2.022 1.00 96.25 1129 GLU A N 1
ATOM 8671 C CA . GLU A 1 1129 ? -34.024 -39.967 1.950 1.00 96.25 1129 GLU A CA 1
ATOM 8672 C C . GLU A 1 1129 ? -34.498 -39.240 3.219 1.00 96.25 1129 GLU A C 1
ATOM 8674 O O . GLU A 1 1129 ? -35.528 -38.566 3.192 1.00 96.25 1129 GLU A O 1
ATOM 8679 N N . GLY A 1 1130 ? -33.743 -39.286 4.323 1.00 94.94 1130 GLY A N 1
ATOM 8680 C CA . GLY A 1 1130 ? -33.950 -38.393 5.465 1.00 94.94 1130 GLY A CA 1
ATOM 8681 C C . GLY A 1 1130 ? -33.775 -36.908 5.111 1.00 94.94 1130 GLY A C 1
ATOM 8682 O O . GLY A 1 1130 ? -34.528 -36.076 5.610 1.00 94.94 1130 GLY A O 1
ATOM 8683 N N . PHE A 1 1131 ? -32.844 -36.590 4.206 1.00 96.75 1131 PHE A N 1
ATOM 8684 C CA . PHE A 1 1131 ? -32.406 -35.224 3.879 1.00 96.75 1131 PHE A CA 1
ATOM 8685 C C . PHE A 1 1131 ? -32.772 -34.786 2.455 1.00 96.75 1131 PHE A C 1
ATOM 8687 O O . PHE A 1 1131 ? -33.022 -33.610 2.218 1.00 96.75 1131 PHE A O 1
ATOM 8694 N N . ILE A 1 1132 ? -32.814 -35.719 1.504 1.00 97.44 1132 ILE A N 1
ATOM 8695 C CA . ILE A 1 1132 ? -32.965 -35.453 0.066 1.00 97.44 1132 ILE A CA 1
ATOM 8696 C C . ILE A 1 1132 ? -34.234 -36.160 -0.436 1.00 97.44 1132 ILE A C 1
ATOM 8698 O O . ILE A 1 1132 ? -34.642 -37.185 0.113 1.00 97.44 1132 ILE A O 1
ATOM 8702 N N . ALA A 1 1133 ? -34.916 -35.622 -1.449 1.00 96.00 1133 ALA A N 1
ATOM 8703 C CA . ALA A 1 1133 ? -35.998 -36.352 -2.114 1.00 96.00 1133 ALA A CA 1
ATOM 8704 C C . ALA A 1 1133 ? -35.428 -37.544 -2.906 1.00 96.00 1133 ALA A C 1
ATOM 8706 O O . ALA A 1 1133 ? -34.399 -37.405 -3.558 1.00 96.00 1133 ALA A O 1
ATOM 8707 N N . LYS A 1 1134 ? -36.090 -38.710 -2.908 1.00 94.75 1134 LYS A N 1
ATOM 8708 C CA . LYS A 1 1134 ? -35.601 -39.905 -3.635 1.00 94.75 1134 LYS A CA 1
ATOM 8709 C C . LYS A 1 1134 ? -35.366 -39.646 -5.134 1.00 94.75 1134 LYS A C 1
ATOM 8711 O O . LYS A 1 1134 ? -34.404 -40.150 -5.710 1.00 94.75 1134 LYS A O 1
ATOM 8716 N N . SER A 1 1135 ? -36.200 -38.784 -5.713 1.00 95.25 1135 SER A N 1
ATOM 8717 C CA . SER A 1 1135 ? -36.132 -38.258 -7.080 1.00 95.25 1135 SER A CA 1
ATOM 8718 C C . SER A 1 1135 ? -34.980 -37.281 -7.351 1.00 95.25 1135 SER A C 1
ATOM 8720 O O . SER A 1 1135 ? -34.780 -36.932 -8.505 1.00 95.25 1135 SER A O 1
ATOM 8722 N N . HIS A 1 1136 ? -34.258 -36.823 -6.321 1.00 95.81 1136 HIS A N 1
ATOM 8723 C CA . HIS A 1 1136 ? -33.069 -35.954 -6.404 1.00 95.81 1136 HIS A CA 1
ATOM 8724 C C . HIS A 1 1136 ? -31.783 -36.687 -5.956 1.00 95.81 1136 HIS A C 1
ATOM 8726 O O . HIS A 1 1136 ? -30.702 -36.102 -5.907 1.00 95.81 1136 HIS A O 1
ATOM 8732 N N . ILE A 1 1137 ? -31.880 -37.964 -5.563 1.00 97.12 1137 ILE A N 1
ATOM 8733 C CA . ILE A 1 1137 ? -30.718 -38.798 -5.238 1.00 97.12 1137 ILE A CA 1
ATOM 8734 C C . ILE A 1 1137 ? -30.308 -39.531 -6.517 1.00 97.12 1137 ILE A C 1
ATOM 8736 O O . ILE A 1 1137 ? -31.051 -40.377 -7.015 1.00 97.12 1137 ILE A O 1
ATOM 8740 N N . ILE A 1 1138 ? -29.107 -39.243 -7.018 1.00 96.56 1138 ILE A N 1
ATOM 8741 C CA . ILE A 1 1138 ? -28.549 -39.879 -8.219 1.00 96.56 1138 ILE A CA 1
ATOM 8742 C C . ILE A 1 1138 ? -28.465 -41.409 -8.084 1.00 96.56 1138 ILE A C 1
ATOM 8744 O O . ILE A 1 1138 ? -28.145 -41.947 -7.014 1.00 96.56 1138 ILE A O 1
ATOM 8748 N N . LYS A 1 1139 ? -28.698 -42.130 -9.187 1.00 95.44 1139 LYS A N 1
ATOM 8749 C CA . LYS A 1 1139 ? -28.621 -43.607 -9.257 1.00 95.44 1139 LYS A CA 1
ATOM 8750 C C . LYS A 1 1139 ? -27.296 -44.191 -8.768 1.00 95.44 1139 LYS A C 1
ATOM 8752 O O . LYS A 1 1139 ? -27.285 -45.291 -8.225 1.00 95.44 1139 LYS A O 1
ATOM 8757 N N . GLU A 1 1140 ? -26.198 -43.449 -8.903 1.00 93.50 1140 GLU A N 1
ATOM 8758 C CA . GLU A 1 1140 ? -24.877 -43.806 -8.363 1.00 93.50 1140 GLU A CA 1
ATOM 8759 C C . GLU A 1 1140 ? -24.898 -44.014 -6.834 1.00 93.50 1140 GLU A C 1
ATOM 8761 O O . GLU A 1 1140 ? -24.242 -44.916 -6.308 1.00 93.50 1140 GLU A O 1
ATOM 8766 N N . LEU A 1 1141 ? -25.694 -43.216 -6.115 1.00 95.50 1141 LEU A N 1
ATOM 8767 C CA . LEU A 1 1141 ? -25.912 -43.357 -4.673 1.00 95.50 1141 LEU A CA 1
ATOM 8768 C C . LEU A 1 1141 ? -27.058 -44.338 -4.363 1.00 95.50 1141 LEU A C 1
ATOM 8770 O O . LEU A 1 1141 ? -27.022 -45.000 -3.320 1.00 95.50 1141 LEU A O 1
ATOM 8774 N N . GLY A 1 1142 ? -28.005 -44.494 -5.293 1.00 92.56 1142 GLY A N 1
ATOM 8775 C CA . GLY A 1 1142 ? -29.055 -45.521 -5.292 1.00 92.56 1142 GLY A CA 1
ATOM 8776 C C . GLY A 1 1142 ? -30.492 -44.988 -5.323 1.00 92.56 1142 GLY A C 1
ATOM 8777 O O . GLY A 1 1142 ? -31.417 -45.753 -5.052 1.00 92.56 1142 GLY A O 1
ATOM 8778 N N . GLY A 1 1143 ? -30.684 -43.696 -5.604 1.00 94.81 1143 GLY A N 1
ATOM 8779 C CA . GLY A 1 1143 ? -32.008 -43.108 -5.814 1.00 94.81 1143 GLY A CA 1
ATOM 8780 C C . GLY A 1 1143 ? -32.488 -43.202 -7.262 1.00 94.81 1143 GLY A C 1
ATOM 8781 O O . GLY A 1 1143 ? -31.948 -43.967 -8.066 1.00 94.81 1143 GLY A O 1
ATOM 8782 N N . ASP A 1 1144 ? -33.522 -42.426 -7.580 1.00 95.06 1144 ASP A N 1
ATOM 8783 C CA . ASP A 1 1144 ? -34.245 -42.546 -8.850 1.00 95.06 1144 ASP A CA 1
ATOM 8784 C C . ASP A 1 1144 ? -33.699 -41.608 -9.949 1.00 95.06 1144 ASP A C 1
ATOM 8786 O O . ASP A 1 1144 ? -33.940 -41.853 -11.136 1.00 95.06 1144 ASP A O 1
ATOM 8790 N N . ASP A 1 1145 ? -32.939 -40.570 -9.577 1.00 94.56 1145 ASP A N 1
ATOM 8791 C CA . ASP A 1 1145 ? -32.432 -39.545 -10.498 1.00 94.56 1145 ASP A CA 1
ATOM 8792 C C . ASP A 1 1145 ? -31.436 -40.137 -11.513 1.00 94.56 1145 ASP A C 1
ATOM 8794 O O . ASP A 1 1145 ? -30.434 -40.772 -11.168 1.00 94.56 1145 ASP A O 1
ATOM 8798 N N . SER A 1 1146 ? -31.746 -39.941 -12.796 1.00 92.31 1146 SER A N 1
ATOM 8799 C CA . SER A 1 1146 ? -30.977 -40.419 -13.943 1.00 92.31 1146 SER A CA 1
ATOM 8800 C C . SER A 1 1146 ? -29.763 -39.572 -14.316 1.00 92.31 1146 SER A C 1
ATOM 8802 O O . SER A 1 1146 ? -29.123 -39.905 -15.311 1.00 92.31 1146 SER A O 1
ATOM 8804 N N . PHE A 1 1147 ? -29.454 -38.503 -13.584 1.00 93.44 1147 PHE A N 1
ATOM 8805 C CA . PHE A 1 1147 ? -28.267 -37.695 -13.841 1.00 93.44 1147 PHE A CA 1
ATOM 8806 C C . PHE A 1 1147 ? -26.971 -38.521 -13.762 1.00 93.44 1147 PHE A C 1
ATOM 8808 O O . PHE A 1 1147 ? -26.681 -39.185 -12.764 1.00 93.44 1147 PHE A O 1
ATOM 8815 N N . GLU A 1 1148 ? -26.161 -38.410 -14.814 1.00 91.25 1148 GLU A N 1
ATOM 8816 C CA . GLU A 1 1148 ? -24.786 -38.899 -14.880 1.00 91.25 1148 GLU A CA 1
ATOM 8817 C C . GLU A 1 1148 ? -23.877 -37.708 -15.215 1.00 91.25 1148 GLU A C 1
ATOM 8819 O O . GLU A 1 1148 ? -24.170 -36.927 -16.122 1.00 91.25 1148 GLU A O 1
ATOM 8824 N N . TYR A 1 1149 ? -22.796 -37.541 -14.447 1.00 94.50 1149 TYR A N 1
ATOM 8825 C CA . TYR A 1 1149 ? -21.881 -36.411 -14.613 1.00 94.50 1149 TYR A CA 1
ATOM 8826 C C . TYR A 1 1149 ? -20.967 -36.618 -15.826 1.00 94.50 1149 TYR A C 1
ATOM 8828 O O . TYR A 1 1149 ? -20.200 -37.581 -15.863 1.00 94.50 1149 TYR A O 1
ATOM 8836 N N . GLU A 1 1150 ? -21.005 -35.673 -16.759 1.00 93.56 1150 GLU A N 1
ATOM 8837 C CA . GLU A 1 1150 ? -20.262 -35.682 -18.018 1.00 93.56 1150 GLU A CA 1
ATOM 8838 C C . GLU A 1 1150 ? -19.642 -34.291 -18.229 1.00 93.56 1150 GLU A C 1
ATOM 8840 O O . GLU A 1 1150 ? -20.359 -33.305 -18.415 1.00 93.56 1150 GLU A O 1
ATOM 8845 N N . TYR A 1 1151 ? -18.311 -34.178 -18.133 1.00 95.06 1151 TYR A N 1
ATOM 8846 C CA . TYR A 1 1151 ? -17.631 -32.890 -18.282 1.00 95.06 1151 TYR A CA 1
ATOM 8847 C C . TYR A 1 1151 ? -17.522 -32.485 -19.756 1.00 95.06 1151 TYR A C 1
ATOM 8849 O O . TYR A 1 1151 ? -17.062 -33.252 -20.598 1.00 95.06 1151 TYR A O 1
ATOM 8857 N N . ILE A 1 1152 ? -17.915 -31.246 -20.039 1.00 93.06 1152 ILE A N 1
ATOM 8858 C CA . ILE A 1 1152 ? -17.842 -30.607 -21.353 1.00 93.06 1152 ILE A CA 1
ATOM 8859 C C . ILE A 1 1152 ? -16.756 -29.537 -21.264 1.00 93.06 1152 ILE A C 1
ATOM 8861 O O . ILE A 1 1152 ? -16.907 -28.593 -20.485 1.00 93.06 1152 ILE A O 1
ATOM 8865 N N . GLU A 1 1153 ? -15.686 -29.671 -22.048 1.00 92.75 1153 GLU A N 1
ATOM 8866 C CA . GLU A 1 1153 ? -14.595 -28.686 -22.105 1.00 92.75 1153 GLU A CA 1
ATOM 8867 C C . GLU A 1 1153 ? -15.103 -27.278 -22.506 1.00 92.75 1153 GLU A C 1
ATOM 8869 O O . GLU A 1 1153 ? -16.113 -27.163 -23.211 1.00 92.75 1153 GLU A O 1
ATOM 8874 N N . PRO A 1 1154 ? -14.420 -26.199 -22.077 1.00 93.25 1154 PRO A N 1
ATOM 8875 C CA . PRO A 1 1154 ? -14.650 -24.840 -22.555 1.00 93.25 1154 PRO A CA 1
ATOM 8876 C C . PRO A 1 1154 ? -14.679 -24.727 -24.079 1.00 93.25 1154 PRO A C 1
ATOM 8878 O O . PRO A 1 1154 ? -13.864 -25.324 -24.789 1.00 93.25 1154 PRO A O 1
ATOM 8881 N N . LEU A 1 1155 ? -15.615 -23.927 -24.584 1.00 87.00 1155 LEU A N 1
ATOM 8882 C CA . LEU A 1 1155 ? -15.764 -23.710 -26.022 1.00 87.00 1155 LEU A CA 1
ATOM 8883 C C . LEU A 1 1155 ? -14.655 -22.777 -26.555 1.00 87.00 1155 LEU A C 1
ATOM 8885 O O . LEU A 1 1155 ? -14.215 -21.892 -25.823 1.00 87.00 1155 LEU A O 1
ATOM 8889 N N . PRO A 1 1156 ? -14.221 -22.890 -27.828 1.00 75.94 1156 PRO A N 1
ATOM 8890 C CA . PRO A 1 1156 ? -13.186 -22.013 -28.394 1.00 75.94 1156 PRO A CA 1
ATOM 8891 C C . PRO A 1 1156 ? -13.516 -20.511 -28.353 1.00 75.94 1156 PRO A C 1
ATOM 8893 O O . PRO A 1 1156 ? -12.610 -19.682 -28.405 1.00 75.94 1156 PRO A O 1
ATOM 8896 N N . GLU A 1 1157 ? -14.800 -20.152 -28.278 1.00 78.81 1157 GLU A N 1
ATOM 8897 C CA . GLU A 1 1157 ? -15.282 -18.780 -28.089 1.00 78.81 1157 GLU A CA 1
ATOM 8898 C C . GLU A 1 1157 ? -15.311 -18.287 -26.622 1.00 78.81 1157 GLU A C 1
ATOM 8900 O O . GLU A 1 1157 ? -15.507 -17.093 -26.390 1.00 78.81 1157 GLU A O 1
ATOM 8905 N N . GLU A 1 1158 ? -15.111 -19.160 -25.628 1.00 83.12 1158 GLU A N 1
ATOM 8906 C CA . GLU A 1 1158 ? -15.120 -18.820 -24.196 1.00 83.12 1158 GLU A CA 1
ATOM 8907 C C . GLU A 1 1158 ? -13.728 -18.375 -23.714 1.00 83.12 1158 GLU A C 1
ATOM 8909 O O . GLU A 1 1158 ? -13.041 -19.101 -23.002 1.00 83.12 1158 GLU A O 1
ATOM 8914 N N . THR A 1 1159 ? -13.290 -17.167 -24.075 1.00 76.06 1159 THR A N 1
ATOM 8915 C CA . THR A 1 1159 ? -12.025 -16.622 -23.547 1.00 76.06 1159 THR A CA 1
ATOM 8916 C C . THR A 1 1159 ? -12.119 -16.253 -22.055 1.00 76.06 1159 THR A C 1
ATOM 8918 O O . THR A 1 1159 ? -13.189 -15.856 -21.576 1.00 76.06 1159 THR A O 1
ATOM 8921 N N . PRO A 1 1160 ? -11.008 -16.321 -21.292 1.00 77.25 1160 PRO A N 1
ATOM 8922 C CA . PRO A 1 1160 ? -10.959 -15.825 -19.915 1.00 77.25 1160 PRO A CA 1
ATOM 8923 C C . PRO A 1 1160 ? -11.308 -14.336 -19.814 1.00 77.25 1160 PRO A C 1
ATOM 8925 O O . PRO A 1 1160 ? -10.925 -13.529 -20.666 1.00 77.25 1160 PRO A O 1
ATOM 8928 N N . VAL A 1 1161 ? -11.963 -13.928 -18.722 1.00 79.31 1161 VAL A N 1
ATOM 8929 C CA . VAL A 1 1161 ? -12.435 -12.539 -18.541 1.00 79.31 1161 VAL A CA 1
ATOM 8930 C C . VAL A 1 1161 ? -11.285 -11.528 -18.529 1.00 79.31 1161 VAL A C 1
ATOM 8932 O O . VAL A 1 1161 ? -11.447 -10.401 -19.002 1.00 79.31 1161 VAL A O 1
ATOM 8935 N N . VAL A 1 1162 ? -10.100 -11.942 -18.073 1.00 72.12 1162 VAL A N 1
ATOM 8936 C CA . VAL A 1 1162 ? -8.874 -11.125 -18.093 1.00 72.12 1162 VAL A CA 1
ATOM 8937 C C . VAL A 1 1162 ? -8.456 -10.678 -19.505 1.00 72.12 1162 VAL A C 1
ATOM 8939 O O . VAL A 1 1162 ? -7.795 -9.650 -19.648 1.00 72.12 1162 VAL A O 1
ATOM 8942 N N . GLN A 1 1163 ? -8.895 -11.376 -20.562 1.00 75.12 1163 GLN A N 1
ATOM 8943 C CA . GLN A 1 1163 ? -8.614 -11.016 -21.958 1.00 75.12 1163 GLN A CA 1
ATOM 8944 C C . GLN A 1 1163 ? -9.627 -10.024 -22.569 1.00 75.12 1163 GLN A C 1
ATOM 8946 O O . GLN A 1 1163 ? -9.426 -9.542 -23.689 1.00 75.12 1163 GLN A O 1
ATOM 8951 N N . ILE A 1 1164 ? -10.719 -9.683 -21.869 1.00 76.75 1164 ILE A N 1
ATOM 8952 C CA . ILE A 1 1164 ? -11.799 -8.856 -22.432 1.00 76.75 1164 ILE A CA 1
ATOM 8953 C C . ILE A 1 1164 ? -11.297 -7.453 -22.808 1.00 76.75 1164 ILE A C 1
ATOM 8955 O O . ILE A 1 1164 ? -10.737 -6.705 -21.999 1.00 76.75 1164 ILE A O 1
ATOM 8959 N N . SER A 1 1165 ? -11.545 -7.071 -24.061 1.00 76.19 1165 SER A N 1
ATOM 8960 C CA . SER A 1 1165 ? -11.101 -5.822 -24.684 1.00 76.19 1165 SER A CA 1
ATOM 8961 C C . SER A 1 1165 ? -12.225 -5.165 -25.504 1.00 76.19 1165 SER A C 1
ATOM 8963 O O . SER A 1 1165 ? -13.335 -5.693 -25.596 1.00 76.19 1165 SER A O 1
ATOM 8965 N N . GLY A 1 1166 ? -11.965 -3.974 -26.054 1.00 82.38 1166 GLY A N 1
ATOM 8966 C CA . GLY A 1 1166 ? -12.916 -3.248 -26.904 1.00 82.38 1166 GLY A CA 1
ATOM 8967 C C . GLY A 1 1166 ? -14.260 -2.942 -26.228 1.00 82.38 1166 GLY A C 1
ATOM 8968 O O . GLY A 1 1166 ? -14.323 -2.660 -25.030 1.00 82.38 1166 GLY A O 1
ATOM 8969 N N . ASP A 1 1167 ? -15.342 -3.011 -27.005 1.00 80.31 1167 ASP A N 1
ATOM 8970 C CA . ASP A 1 1167 ? -16.700 -2.639 -26.582 1.00 80.31 1167 ASP A CA 1
ATOM 8971 C C . ASP A 1 1167 ? -17.204 -3.421 -25.359 1.00 80.31 1167 ASP A C 1
ATOM 8973 O O . ASP A 1 1167 ? -17.961 -2.882 -24.551 1.00 80.31 1167 ASP A O 1
ATOM 8977 N N . ALA A 1 1168 ? -16.763 -4.670 -25.182 1.00 79.31 1168 ALA A N 1
ATOM 8978 C CA . ALA A 1 1168 ? -17.118 -5.486 -24.023 1.00 79.31 1168 ALA A CA 1
ATOM 8979 C C . ALA A 1 1168 ? -16.500 -4.937 -22.723 1.00 79.31 1168 ALA A C 1
ATOM 8981 O O . ALA A 1 1168 ? -17.185 -4.875 -21.700 1.00 79.31 1168 ALA A O 1
ATOM 8982 N N . ARG A 1 1169 ? -15.256 -4.434 -22.772 1.00 84.00 1169 ARG A N 1
ATOM 8983 C CA . ARG A 1 1169 ? -14.637 -3.720 -21.641 1.00 84.00 1169 ARG A CA 1
ATOM 8984 C C . ARG A 1 1169 ? -15.405 -2.429 -21.336 1.00 84.00 1169 ARG A C 1
ATOM 8986 O O . ARG A 1 1169 ? -15.811 -2.218 -20.199 1.00 84.00 1169 ARG A O 1
ATOM 8993 N N . SER A 1 1170 ? -15.739 -1.641 -22.358 1.00 86.56 1170 SER A N 1
ATOM 8994 C CA . SER A 1 1170 ? -16.554 -0.424 -22.199 1.00 86.56 1170 SER A CA 1
ATOM 8995 C C . SER A 1 1170 ? -17.959 -0.703 -21.630 1.00 86.56 1170 SER A C 1
ATOM 8997 O O . SER A 1 1170 ? -18.475 0.091 -20.840 1.00 86.56 1170 SER A O 1
ATOM 8999 N N . LYS A 1 1171 ? -18.588 -1.838 -21.982 1.00 89.88 1171 LYS A N 1
ATOM 9000 C CA . LYS A 1 1171 ? -19.864 -2.285 -21.390 1.00 89.88 1171 LYS A CA 1
ATOM 9001 C C . LYS A 1 1171 ? -19.692 -2.635 -19.908 1.00 89.88 1171 LYS A C 1
ATOM 9003 O O . LYS A 1 1171 ? -20.496 -2.175 -19.095 1.00 89.88 1171 LYS A O 1
ATOM 9008 N N . ARG A 1 1172 ? -18.661 -3.417 -19.564 1.00 90.81 1172 ARG A N 1
ATOM 9009 C CA . ARG A 1 1172 ? -18.311 -3.789 -18.182 1.00 90.81 1172 ARG A CA 1
ATOM 9010 C C . ARG A 1 1172 ? -18.114 -2.547 -17.318 1.00 90.81 1172 ARG A C 1
ATOM 9012 O O . ARG A 1 1172 ? -18.750 -2.427 -16.278 1.00 90.81 1172 ARG A O 1
ATOM 9019 N N . ASP A 1 1173 ? -17.297 -1.605 -17.777 1.00 88.19 1173 ASP A N 1
ATOM 9020 C CA . ASP A 1 1173 ? -16.922 -0.412 -17.012 1.00 88.19 1173 ASP A CA 1
ATOM 9021 C C . ASP A 1 1173 ? -18.140 0.499 -16.756 1.00 88.19 1173 ASP A C 1
ATOM 9023 O O . ASP A 1 1173 ? -18.331 1.000 -15.646 1.00 88.19 1173 ASP A O 1
ATOM 9027 N N . ARG A 1 1174 ? -19.053 0.615 -17.735 1.00 93.31 1174 ARG A N 1
ATOM 9028 C CA . ARG A 1 1174 ? -20.344 1.307 -17.566 1.00 93.31 1174 ARG A CA 1
ATOM 9029 C C . ARG A 1 1174 ? -21.256 0.623 -16.538 1.00 93.31 1174 ARG A C 1
ATOM 9031 O O . ARG A 1 1174 ? -21.915 1.307 -15.758 1.00 93.31 1174 ARG A O 1
ATOM 9038 N N . LEU A 1 1175 ? -21.325 -0.710 -16.539 1.00 92.50 1175 LEU A N 1
ATOM 9039 C CA . LEU A 1 1175 ? -22.130 -1.469 -15.572 1.00 92.50 1175 LEU A CA 1
ATOM 9040 C C . LEU A 1 1175 ? -21.523 -1.426 -14.161 1.00 92.50 1175 LEU A C 1
ATOM 9042 O O . LEU A 1 1175 ? -22.264 -1.303 -13.188 1.00 92.50 1175 LEU A O 1
ATOM 9046 N N . LEU A 1 1176 ? -20.192 -1.435 -14.040 1.00 91.69 1176 LEU A N 1
ATOM 9047 C CA . LEU A 1 1176 ? -19.485 -1.204 -12.776 1.00 91.69 1176 LEU A CA 1
ATOM 9048 C C . LEU A 1 1176 ? -19.812 0.180 -12.197 1.00 91.69 1176 LEU A C 1
ATOM 9050 O O . LEU A 1 1176 ? -20.114 0.279 -11.008 1.00 91.69 1176 LEU A O 1
ATOM 9054 N N . GLN A 1 1177 ? -19.854 1.228 -13.029 1.00 88.31 1177 GLN A N 1
ATOM 9055 C CA . GLN A 1 1177 ? -20.300 2.558 -12.598 1.00 88.31 1177 GLN A CA 1
ATOM 9056 C C . GLN A 1 1177 ? -21.759 2.541 -12.097 1.00 88.31 1177 GLN A C 1
ATOM 9058 O O . GLN A 1 1177 ? -22.041 3.039 -11.008 1.00 88.31 1177 GLN A O 1
ATOM 9063 N N . GLN A 1 1178 ? -22.682 1.913 -12.833 1.00 91.94 1178 GLN A N 1
ATOM 9064 C CA . GLN A 1 1178 ? -24.096 1.808 -12.429 1.00 91.94 1178 GLN A CA 1
ATOM 9065 C C . GLN A 1 1178 ? -24.295 0.974 -11.147 1.00 91.94 1178 GLN A C 1
ATOM 9067 O O . GLN A 1 1178 ? -25.182 1.270 -10.334 1.00 91.94 1178 GLN A O 1
ATOM 9072 N N . ARG A 1 1179 ? -23.448 -0.040 -10.917 1.00 94.31 1179 ARG A N 1
ATOM 9073 C CA . ARG A 1 1179 ? -23.383 -0.780 -9.648 1.00 94.31 1179 ARG A CA 1
ATOM 9074 C C . ARG A 1 1179 ? -22.877 0.121 -8.521 1.00 94.31 1179 ARG A C 1
ATOM 9076 O O . ARG A 1 1179 ? -23.501 0.136 -7.466 1.00 94.31 1179 ARG A O 1
ATOM 9083 N N . ALA A 1 1180 ? -21.820 0.904 -8.743 1.00 90.44 1180 ALA A N 1
ATOM 9084 C CA . ALA A 1 1180 ? -21.276 1.836 -7.751 1.00 90.44 1180 ALA A CA 1
ATOM 9085 C C . ALA A 1 1180 ? -22.286 2.928 -7.341 1.00 90.44 1180 ALA A C 1
ATOM 9087 O O . ALA A 1 1180 ? -22.431 3.209 -6.153 1.00 90.44 1180 ALA A O 1
ATOM 9088 N N . GLU A 1 1181 ? -23.047 3.481 -8.290 1.00 89.81 1181 GLU A N 1
ATOM 9089 C CA . GLU A 1 1181 ? -24.166 4.398 -8.011 1.00 89.81 1181 GLU A CA 1
ATOM 9090 C C . GLU A 1 1181 ? -25.224 3.736 -7.107 1.00 89.81 1181 GLU A C 1
ATOM 9092 O O . GLU A 1 1181 ? -25.629 4.301 -6.091 1.00 89.81 1181 GLU A O 1
ATOM 9097 N N . THR A 1 1182 ? -25.615 2.497 -7.424 1.00 93.75 1182 THR A N 1
ATOM 9098 C CA . THR A 1 1182 ? -26.604 1.733 -6.640 1.00 93.75 1182 THR A CA 1
ATOM 9099 C C . THR A 1 1182 ? -26.077 1.358 -5.244 1.00 93.75 1182 THR A C 1
ATOM 9101 O O . THR A 1 1182 ? -26.837 1.364 -4.275 1.00 93.75 1182 THR A O 1
ATOM 9104 N N . VAL A 1 1183 ? -24.773 1.086 -5.115 1.00 94.25 1183 VAL A N 1
ATOM 9105 C CA . VAL A 1 1183 ? -24.087 0.877 -3.829 1.00 94.25 1183 VAL A CA 1
ATOM 9106 C C . VAL A 1 1183 ? -24.138 2.139 -2.967 1.00 94.25 1183 VAL A C 1
ATOM 9108 O O . VAL A 1 1183 ? -24.483 2.046 -1.791 1.00 94.25 1183 VAL A O 1
ATOM 9111 N N . LEU A 1 1184 ? -23.857 3.319 -3.530 1.00 88.56 1184 LEU A N 1
ATOM 9112 C CA . LEU A 1 1184 ? -23.916 4.585 -2.788 1.00 88.56 1184 LEU A CA 1
ATOM 9113 C C . LEU A 1 1184 ? -25.335 4.885 -2.281 1.00 88.56 1184 LEU A C 1
ATOM 9115 O O . LEU A 1 1184 ? -25.497 5.286 -1.126 1.00 88.56 1184 LEU A O 1
ATOM 9119 N N . ASP A 1 1185 ? -26.367 4.624 -3.091 1.00 90.25 1185 ASP A N 1
ATOM 9120 C CA . ASP A 1 1185 ? -27.763 4.715 -2.645 1.00 90.25 1185 ASP A CA 1
ATOM 9121 C C . ASP A 1 1185 ? -28.078 3.708 -1.520 1.00 90.25 1185 ASP A C 1
ATOM 9123 O O . ASP A 1 1185 ? -28.723 4.079 -0.535 1.00 90.25 1185 ASP A O 1
ATOM 9127 N N . PHE A 1 1186 ? -27.588 2.463 -1.599 1.00 94.88 1186 PHE A N 1
ATOM 9128 C CA . PHE A 1 1186 ? -27.788 1.462 -0.540 1.00 94.88 1186 PHE A CA 1
ATOM 9129 C C . PHE A 1 1186 ? -27.068 1.844 0.763 1.00 94.88 1186 PHE A C 1
ATOM 9131 O O . PHE A 1 1186 ? -27.656 1.737 1.843 1.00 94.88 1186 PHE A O 1
ATOM 9138 N N . GLN A 1 1187 ? -25.826 2.338 0.693 1.00 91.62 1187 GLN A N 1
ATOM 9139 C CA . GLN A 1 1187 ? -25.085 2.829 1.864 1.00 91.62 1187 GLN A CA 1
ATOM 9140 C C . GLN A 1 1187 ? -25.820 4.015 2.511 1.00 91.62 1187 GLN A C 1
ATOM 9142 O O . GLN A 1 1187 ? -26.041 4.024 3.722 1.00 91.62 1187 GLN A O 1
ATOM 9147 N N . LYS A 1 1188 ? -26.308 4.963 1.704 1.00 87.69 1188 LYS A N 1
ATOM 9148 C CA . LYS A 1 1188 ? -27.104 6.116 2.154 1.00 87.69 1188 LYS A CA 1
ATOM 9149 C C . LYS A 1 1188 ? -28.440 5.713 2.789 1.00 87.69 1188 LYS A C 1
ATOM 9151 O O . LYS A 1 1188 ? -28.825 6.290 3.806 1.00 87.69 1188 LYS A O 1
ATOM 9156 N N . LYS A 1 1189 ? -29.142 4.718 2.236 1.00 92.12 1189 LYS A N 1
ATOM 9157 C CA . LYS A 1 1189 ? -30.377 4.168 2.825 1.00 92.12 1189 LYS A CA 1
ATOM 9158 C C . LYS A 1 1189 ? -30.114 3.379 4.105 1.00 92.12 1189 LYS A C 1
ATOM 9160 O O . LYS A 1 1189 ? -30.881 3.502 5.054 1.00 92.12 1189 LYS A O 1
ATOM 9165 N N . THR A 1 1190 ? -29.005 2.648 4.172 1.00 92.75 1190 THR A N 1
ATOM 9166 C CA . THR A 1 1190 ? -28.553 1.958 5.391 1.00 92.75 1190 THR A CA 1
ATOM 9167 C C . THR A 1 1190 ? -28.217 2.954 6.499 1.00 92.75 1190 THR A C 1
ATOM 9169 O O . THR A 1 1190 ? -28.682 2.779 7.620 1.00 92.75 1190 THR A O 1
ATOM 9172 N N . TYR A 1 1191 ? -27.540 4.062 6.184 1.00 84.94 1191 TYR A N 1
ATOM 9173 C CA . TYR A 1 1191 ? -27.334 5.165 7.128 1.00 84.94 1191 TYR A CA 1
ATOM 9174 C C . TYR A 1 1191 ? -28.660 5.769 7.632 1.00 84.94 1191 TYR A C 1
ATOM 9176 O O . TYR A 1 1191 ? -28.846 5.946 8.837 1.00 84.94 1191 TYR A O 1
ATOM 9184 N N . GLN A 1 1192 ? -29.617 6.041 6.734 1.00 86.25 1192 GLN A N 1
ATOM 9185 C CA . GLN A 1 1192 ? -30.953 6.532 7.113 1.00 86.25 1192 GLN A CA 1
ATOM 9186 C C . GLN A 1 1192 ? -31.715 5.540 8.014 1.00 86.25 1192 GLN A C 1
ATOM 9188 O O . GLN A 1 1192 ? -32.485 5.957 8.875 1.00 86.25 1192 GLN A O 1
ATOM 9193 N N . TRP A 1 1193 ? -31.507 4.236 7.823 1.00 91.62 1193 TRP A N 1
ATOM 9194 C CA . TRP A 1 1193 ? -32.130 3.170 8.610 1.00 91.62 1193 TRP A CA 1
ATOM 9195 C C . TRP A 1 1193 ? -31.481 3.007 9.994 1.00 91.62 1193 TRP A C 1
ATOM 9197 O O . TRP A 1 1193 ? -32.191 2.940 10.994 1.00 91.62 1193 TRP A O 1
ATOM 9207 N N . ILE A 1 1194 ? -30.148 3.067 10.094 1.00 86.38 1194 ILE A N 1
ATOM 9208 C CA . ILE A 1 1194 ? -29.426 3.134 11.382 1.00 86.38 1194 ILE A CA 1
ATOM 9209 C C . ILE A 1 1194 ? -29.895 4.348 12.206 1.00 86.38 1194 ILE A C 1
ATOM 9211 O O . ILE A 1 1194 ? -30.077 4.242 13.414 1.00 86.38 1194 ILE A O 1
ATOM 9215 N N . THR A 1 1195 ? -30.146 5.485 11.550 1.00 80.88 1195 THR A N 1
ATOM 9216 C CA . THR A 1 1195 ? -30.555 6.758 12.183 1.00 80.88 1195 THR A CA 1
ATOM 9217 C C . THR A 1 1195 ? -32.069 6.951 12.339 1.00 80.88 1195 THR A C 1
ATOM 9219 O O . THR A 1 1195 ? -32.510 8.037 12.719 1.00 80.88 1195 THR A O 1
ATOM 9222 N N . SER A 1 1196 ? -32.897 5.944 12.039 1.00 81.56 1196 SER A N 1
ATOM 9223 C CA . SER A 1 1196 ? -34.354 6.119 11.947 1.00 81.56 1196 SER A CA 1
ATOM 9224 C C . SER A 1 1196 ? -34.991 6.507 13.300 1.00 81.56 1196 SER A C 1
ATOM 9226 O O . SER A 1 1196 ? -34.921 5.709 14.237 1.00 81.56 1196 SER A O 1
ATOM 9228 N N . PRO A 1 1197 ? -35.701 7.646 13.423 1.00 62.69 1197 PRO A N 1
ATOM 9229 C CA . PRO A 1 1197 ? -36.298 8.074 14.693 1.00 62.69 1197 PRO A CA 1
ATOM 9230 C C . PRO A 1 1197 ? -37.655 7.413 15.014 1.00 62.69 1197 PRO A C 1
ATOM 9232 O O . PRO A 1 1197 ? -38.256 7.739 16.037 1.00 62.69 1197 PRO A O 1
ATOM 9235 N N . SER A 1 1198 ? -38.180 6.538 14.145 1.00 75.62 1198 SER A N 1
ATOM 9236 C CA . SER A 1 1198 ? -39.413 5.774 14.389 1.00 75.62 1198 SER A CA 1
ATOM 9237 C C . SER A 1 1198 ? -39.526 4.512 13.523 1.00 75.62 1198 SER A C 1
ATOM 9239 O O . SER A 1 1198 ? -38.986 4.441 12.415 1.00 75.62 1198 SER A O 1
ATOM 9241 N N . ASP A 1 1199 ? -40.291 3.533 14.008 1.00 78.38 1199 ASP A N 1
ATOM 9242 C CA . ASP A 1 1199 ? -40.459 2.210 13.389 1.00 78.38 1199 ASP A CA 1
ATOM 9243 C C . ASP A 1 1199 ? -41.099 2.265 11.993 1.00 78.38 1199 ASP A C 1
ATOM 9245 O O . ASP A 1 1199 ? -40.758 1.469 11.121 1.00 78.38 1199 ASP A O 1
ATOM 9249 N N . GLU A 1 1200 ? -42.026 3.200 11.761 1.00 81.38 1200 GLU A N 1
ATOM 9250 C CA . GLU A 1 1200 ? -42.671 3.394 10.452 1.00 81.38 1200 GLU A CA 1
ATOM 9251 C C . GLU A 1 1200 ? -41.662 3.885 9.401 1.00 81.38 1200 GLU A C 1
ATOM 9253 O O . GLU A 1 1200 ? -41.659 3.417 8.258 1.00 81.38 1200 GLU A O 1
ATOM 9258 N N . VAL A 1 1201 ? -40.753 4.779 9.806 1.00 85.12 1201 VAL A N 1
ATOM 9259 C CA . VAL A 1 1201 ? -39.649 5.253 8.961 1.00 85.12 1201 VAL A CA 1
ATOM 9260 C C . VAL A 1 1201 ? -38.637 4.128 8.737 1.00 85.12 1201 VAL A C 1
ATOM 9262 O O . VAL A 1 1201 ? -38.235 3.911 7.596 1.00 85.12 1201 VAL A O 1
ATOM 9265 N N . SER A 1 1202 ? -38.289 3.359 9.777 1.00 84.94 1202 SER A N 1
ATOM 9266 C CA . SER A 1 1202 ? -37.402 2.193 9.648 1.00 84.94 1202 SER A CA 1
ATOM 9267 C C . SER A 1 1202 ? -37.930 1.167 8.639 1.00 84.94 1202 SER A C 1
ATOM 9269 O O . SER A 1 1202 ? -37.229 0.825 7.689 1.00 84.94 1202 SER A O 1
ATOM 9271 N N . LYS A 1 1203 ? -39.192 0.735 8.776 1.00 87.06 1203 LYS A N 1
ATOM 9272 C CA . LYS A 1 1203 ? -39.815 -0.265 7.888 1.00 87.06 1203 LYS A CA 1
ATOM 9273 C C . LYS A 1 1203 ? -39.853 0.194 6.431 1.00 87.06 1203 LYS A C 1
ATOM 9275 O O . LYS A 1 1203 ? -39.580 -0.599 5.535 1.00 87.06 1203 LYS A O 1
ATOM 9280 N N . THR A 1 1204 ? -40.122 1.480 6.200 1.00 90.38 1204 THR A N 1
ATOM 9281 C CA . THR A 1 1204 ? -40.076 2.081 4.856 1.00 90.38 1204 THR A CA 1
ATOM 9282 C C . THR A 1 1204 ? -38.655 2.045 4.280 1.00 90.38 1204 THR A C 1
ATOM 9284 O O . THR A 1 1204 ? -38.452 1.660 3.131 1.00 90.38 1204 THR A O 1
ATOM 9287 N N . LEU A 1 1205 ? -37.649 2.391 5.088 1.00 91.19 1205 LEU A N 1
ATOM 9288 C CA . LEU A 1 1205 ? -36.246 2.377 4.666 1.00 91.19 1205 LEU A CA 1
ATOM 9289 C C . LEU A 1 1205 ? -35.699 0.961 4.459 1.00 91.19 1205 LEU A C 1
ATOM 9291 O O . LEU A 1 1205 ? -34.845 0.775 3.597 1.00 91.19 1205 LEU A O 1
ATOM 9295 N N . MET A 1 1206 ? -36.197 -0.038 5.188 1.00 88.94 1206 MET A N 1
ATOM 9296 C CA . MET A 1 1206 ? -35.863 -1.441 4.944 1.00 88.94 1206 MET A CA 1
ATOM 9297 C C . MET A 1 1206 ? -36.390 -1.891 3.573 1.00 88.94 1206 MET A C 1
ATOM 9299 O O . MET A 1 1206 ? -35.609 -2.371 2.761 1.00 88.94 1206 MET A O 1
ATOM 9303 N N . GLN A 1 1207 ? -37.643 -1.568 3.230 1.00 90.75 1207 GLN A N 1
ATOM 9304 C CA . GLN A 1 1207 ? -38.205 -1.836 1.895 1.00 90.75 1207 GLN A CA 1
ATOM 9305 C C . GLN A 1 1207 ? -37.447 -1.118 0.757 1.00 90.75 1207 GLN A C 1
ATOM 9307 O O . GLN A 1 1207 ? -37.272 -1.682 -0.330 1.00 90.75 1207 GLN A O 1
ATOM 9312 N N . ASP A 1 1208 ? -36.949 0.103 0.990 1.00 92.75 1208 ASP A N 1
ATOM 9313 C CA . ASP A 1 1208 ? -36.047 0.790 0.052 1.00 92.75 1208 ASP A CA 1
ATOM 9314 C C . ASP A 1 1208 ? -34.717 0.026 -0.122 1.00 92.75 1208 ASP A C 1
ATOM 9316 O O . ASP A 1 1208 ? -34.231 -0.124 -1.247 1.00 92.75 1208 ASP A O 1
ATOM 9320 N N . ARG A 1 1209 ? -34.130 -0.481 0.973 1.00 94.75 1209 ARG A N 1
ATOM 9321 C CA . ARG A 1 1209 ? -32.886 -1.276 0.961 1.00 94.75 1209 ARG A CA 1
ATOM 9322 C C . ARG A 1 1209 ? -33.083 -2.601 0.226 1.00 94.75 1209 ARG A C 1
ATOM 9324 O O . ARG A 1 1209 ? -32.298 -2.888 -0.673 1.00 94.75 1209 ARG A O 1
ATOM 9331 N N . ASP A 1 1210 ? -34.171 -3.325 0.485 1.00 92.44 1210 ASP A N 1
ATOM 9332 C CA . ASP A 1 1210 ? -34.535 -4.572 -0.212 1.00 92.44 1210 ASP A CA 1
ATOM 9333 C C . ASP A 1 1210 ? -34.758 -4.348 -1.722 1.00 92.44 1210 ASP A C 1
ATOM 9335 O O . ASP A 1 1210 ? -34.534 -5.228 -2.559 1.00 92.44 1210 ASP A O 1
ATOM 9339 N N . THR A 1 1211 ? -35.223 -3.155 -2.104 1.00 95.06 1211 THR A N 1
ATOM 9340 C CA . THR A 1 1211 ? -35.392 -2.747 -3.509 1.00 95.06 1211 THR A CA 1
ATOM 9341 C C . THR A 1 1211 ? -34.048 -2.455 -4.178 1.00 95.06 1211 THR A C 1
ATOM 9343 O O . THR A 1 1211 ? -33.806 -2.899 -5.302 1.00 95.06 1211 THR A O 1
ATOM 9346 N N . LEU A 1 1212 ? -33.139 -1.771 -3.482 1.00 95.56 1212 LEU A N 1
ATOM 9347 C CA . LEU A 1 1212 ? -31.779 -1.519 -3.964 1.00 95.56 1212 LEU A CA 1
ATOM 9348 C C . LEU A 1 1212 ? -30.932 -2.799 -4.011 1.00 95.56 1212 LEU A C 1
ATOM 9350 O O . LEU A 1 1212 ? -30.172 -2.981 -4.957 1.00 95.56 1212 LEU A O 1
ATOM 9354 N N . ALA A 1 1213 ? -31.100 -3.719 -3.062 1.00 94.44 1213 ALA A N 1
ATOM 9355 C CA . ALA A 1 1213 ? -30.413 -5.006 -3.063 1.00 94.44 1213 ALA A CA 1
ATOM 9356 C C . ALA A 1 1213 ? -30.855 -5.909 -4.224 1.00 94.44 1213 ALA A C 1
ATOM 9358 O O . ALA A 1 1213 ? -30.006 -6.520 -4.871 1.00 94.44 1213 ALA A O 1
ATOM 9359 N N . ARG A 1 1214 ? -32.152 -5.928 -4.570 1.00 93.25 1214 ARG A N 1
ATOM 9360 C CA . ARG A 1 1214 ? -32.623 -6.573 -5.811 1.00 93.25 1214 ARG A CA 1
ATOM 9361 C C . ARG A 1 1214 ? -31.975 -5.949 -7.047 1.00 93.25 1214 ARG A C 1
ATOM 9363 O O . ARG A 1 1214 ? -31.387 -6.673 -7.839 1.00 93.25 1214 ARG A O 1
ATOM 9370 N N . ARG A 1 1215 ? -31.917 -4.614 -7.140 1.00 94.31 1215 ARG A N 1
ATOM 9371 C CA . ARG A 1 1215 ? -31.191 -3.921 -8.225 1.00 94.31 1215 ARG A CA 1
ATOM 9372 C C . ARG A 1 1215 ? -29.689 -4.268 -8.267 1.00 94.31 1215 ARG A C 1
ATOM 9374 O O . ARG A 1 1215 ? -29.124 -4.344 -9.355 1.00 94.31 1215 ARG A O 1
ATOM 9381 N N . LEU A 1 1216 ? -29.042 -4.508 -7.120 1.00 95.12 1216 LEU A N 1
ATOM 9382 C CA . LEU A 1 1216 ? -27.653 -4.992 -7.049 1.00 95.12 1216 LEU A CA 1
ATOM 9383 C C . LEU A 1 1216 ? -27.504 -6.456 -7.499 1.00 95.12 1216 LEU A C 1
ATOM 9385 O O . LEU A 1 1216 ? -26.489 -6.778 -8.117 1.00 95.12 1216 LEU A O 1
ATOM 9389 N N . LYS A 1 1217 ? -28.490 -7.322 -7.232 1.00 93.50 1217 LYS A N 1
ATOM 9390 C CA . LYS A 1 1217 ? -28.547 -8.701 -7.749 1.00 93.50 1217 LYS A CA 1
ATOM 9391 C C . LYS A 1 1217 ? -28.748 -8.714 -9.265 1.00 93.50 1217 LYS A C 1
ATOM 9393 O O . LYS A 1 1217 ? -27.957 -9.326 -9.975 1.00 93.50 1217 LYS A O 1
ATOM 9398 N N . ASP A 1 1218 ? -29.756 -8.010 -9.766 1.00 92.88 1218 ASP A N 1
ATOM 9399 C CA . ASP A 1 1218 ? -30.099 -7.997 -11.193 1.00 92.88 1218 ASP A CA 1
ATOM 9400 C C . ASP A 1 1218 ? -28.948 -7.384 -12.015 1.00 92.88 1218 ASP A C 1
ATOM 9402 O O . ASP A 1 1218 ? -28.470 -7.969 -12.988 1.00 92.88 1218 ASP A O 1
ATOM 9406 N N . GLY A 1 1219 ? -28.397 -6.261 -11.536 1.00 93.69 1219 GLY A N 1
ATOM 9407 C CA . GLY A 1 1219 ? -27.214 -5.621 -12.115 1.00 93.69 1219 GLY A CA 1
ATOM 9408 C C . GLY A 1 1219 ? -25.910 -6.414 -11.953 1.00 93.69 1219 GLY A C 1
ATOM 9409 O O . GLY A 1 1219 ? -24.954 -6.137 -12.675 1.00 93.69 1219 GLY A O 1
ATOM 9410 N N . TYR A 1 1220 ? -25.840 -7.405 -11.051 1.00 94.75 1220 TYR A N 1
ATOM 9411 C CA . TYR A 1 1220 ? -24.735 -8.370 -11.043 1.00 94.75 1220 TYR A CA 1
ATOM 9412 C C . TYR A 1 1220 ? -24.845 -9.322 -12.234 1.00 94.75 1220 TYR A C 1
ATOM 9414 O O . TYR A 1 1220 ? -23.857 -9.531 -12.925 1.00 94.75 1220 TYR A O 1
ATOM 9422 N N . TRP A 1 1221 ? -26.033 -9.847 -12.538 1.00 94.56 1221 TRP A N 1
ATOM 9423 C CA . TRP A 1 1221 ? -26.206 -10.812 -13.630 1.00 94.56 1221 TRP A CA 1
ATOM 9424 C C . TRP A 1 1221 ? -26.098 -10.202 -15.039 1.00 94.56 1221 TRP A C 1
ATOM 9426 O O . TRP A 1 1221 ? -25.717 -10.904 -15.974 1.00 94.56 1221 TRP A O 1
ATOM 9436 N N . GLU A 1 1222 ? -26.319 -8.892 -15.208 1.00 93.44 1222 GLU A N 1
ATOM 9437 C CA . GLU A 1 1222 ? -25.931 -8.173 -16.441 1.00 93.44 1222 GLU A CA 1
ATOM 9438 C C . GLU A 1 1222 ? -24.402 -8.063 -16.640 1.00 93.44 1222 GLU A C 1
ATOM 9440 O O . GLU A 1 1222 ? -23.925 -7.883 -17.771 1.00 93.44 1222 GLU A O 1
ATOM 9445 N N . LEU A 1 1223 ? -23.650 -8.136 -15.537 1.00 92.44 1223 LEU A N 1
ATOM 9446 C CA . LEU A 1 1223 ? -22.219 -7.851 -15.426 1.00 92.44 1223 LEU A CA 1
ATOM 9447 C C . LEU A 1 1223 ? -21.359 -9.128 -15.285 1.00 92.44 1223 LEU A C 1
ATOM 9449 O O . LEU A 1 1223 ? -20.221 -9.135 -15.746 1.00 92.44 1223 LEU A O 1
ATOM 9453 N N . ASP A 1 1224 ? -21.909 -10.215 -14.734 1.00 93.31 1224 ASP A N 1
ATOM 9454 C CA . ASP A 1 1224 ? -21.281 -11.533 -14.538 1.00 93.31 1224 ASP A CA 1
ATOM 9455 C C . ASP A 1 1224 ? -20.534 -12.066 -15.784 1.00 93.31 1224 ASP A C 1
ATOM 9457 O O . ASP A 1 1224 ? -19.379 -12.471 -15.625 1.00 93.31 1224 ASP A O 1
ATOM 9461 N N . PRO A 1 1225 ? -21.068 -11.971 -17.026 1.00 90.81 1225 PRO A N 1
ATOM 9462 C CA . PRO A 1 1225 ? -20.345 -12.356 -18.248 1.00 90.81 1225 PRO A CA 1
ATOM 9463 C C . PRO A 1 1225 ? -19.043 -11.584 -18.527 1.00 90.81 1225 PRO A C 1
ATOM 9465 O O . PRO A 1 1225 ? -18.335 -11.906 -19.475 1.00 90.81 1225 PRO A O 1
ATOM 9468 N N . MET A 1 1226 ? -18.744 -10.535 -17.754 1.00 91.19 1226 MET A N 1
ATOM 9469 C CA . MET A 1 1226 ? -17.528 -9.717 -17.850 1.00 91.19 1226 MET A CA 1
ATOM 9470 C C . MET A 1 1226 ? -16.794 -9.600 -16.497 1.00 91.19 1226 MET A C 1
ATOM 9472 O O . MET A 1 1226 ? -15.934 -8.732 -16.347 1.00 91.19 1226 MET A O 1
ATOM 9476 N N . LEU A 1 1227 ? -17.134 -10.460 -15.525 1.00 90.19 1227 LEU A N 1
ATOM 9477 C CA . LEU A 1 1227 ? -16.425 -10.636 -14.247 1.00 90.19 1227 LEU A CA 1
ATOM 9478 C C . LEU A 1 1227 ? -15.979 -12.086 -14.006 1.00 90.19 1227 LEU A C 1
ATOM 9480 O O . LEU A 1 1227 ? -14.953 -12.303 -13.374 1.00 90.19 1227 LEU A O 1
ATOM 9484 N N . ARG A 1 1228 ? -16.731 -13.077 -14.496 1.00 93.31 1228 ARG A N 1
ATOM 9485 C CA . ARG A 1 1228 ? -16.473 -14.504 -14.266 1.00 93.31 1228 ARG A CA 1
ATOM 9486 C C . ARG A 1 1228 ? -16.394 -15.274 -15.585 1.00 93.31 1228 ARG A C 1
ATOM 9488 O O . ARG A 1 1228 ? -17.262 -15.104 -16.447 1.00 93.31 1228 ARG A O 1
ATOM 9495 N N . ALA A 1 1229 ? -15.407 -16.153 -15.735 1.00 93.88 1229 ALA A N 1
ATOM 9496 C CA . ALA A 1 1229 ? -15.336 -17.064 -16.878 1.00 93.88 1229 ALA A CA 1
ATOM 9497 C C . ALA A 1 1229 ? -16.522 -18.052 -16.889 1.00 93.88 1229 ALA A C 1
ATOM 9499 O O . ALA A 1 1229 ? -17.078 -18.391 -15.840 1.00 93.88 1229 ALA A O 1
ATOM 9500 N N . ARG A 1 1230 ? -16.944 -18.508 -18.074 1.00 92.94 1230 ARG A N 1
ATOM 9501 C CA . ARG A 1 1230 ? -18.060 -19.463 -18.182 1.00 92.94 1230 ARG A CA 1
ATOM 9502 C C . ARG A 1 1230 ? -17.653 -20.833 -17.640 1.00 92.94 1230 ARG A C 1
ATOM 9504 O O . ARG A 1 1230 ? -16.569 -21.336 -17.926 1.00 92.94 1230 ARG A O 1
ATOM 9511 N N . SER A 1 1231 ? -18.531 -21.393 -16.818 1.00 95.12 1231 SER A N 1
ATOM 9512 C CA . SER A 1 1231 ? -18.374 -22.694 -16.175 1.00 95.12 1231 SER A CA 1
ATOM 9513 C C . SER A 1 1231 ? -19.125 -23.781 -16.936 1.00 95.12 1231 SER A C 1
ATOM 9515 O O . SER A 1 1231 ? -20.018 -23.497 -17.740 1.00 95.12 1231 SER A O 1
ATOM 9517 N N . TRP A 1 1232 ? -18.856 -25.033 -16.588 1.00 95.19 1232 TRP A N 1
ATOM 9518 C CA . TRP A 1 1232 ? -19.664 -26.179 -16.987 1.00 95.19 1232 TRP A CA 1
ATOM 9519 C C . TRP A 1 1232 ? -21.162 -25.987 -16.672 1.00 95.19 1232 TRP A C 1
ATOM 9521 O O . TRP A 1 1232 ? -22.011 -26.417 -17.450 1.00 95.19 1232 TRP A O 1
ATOM 9531 N N . TYR A 1 1233 ? -21.506 -25.271 -15.594 1.00 95.44 1233 TYR A N 1
ATOM 9532 C CA . TYR A 1 1233 ? -22.893 -24.961 -15.211 1.00 95.44 1233 TYR A CA 1
ATOM 9533 C C . TYR A 1 1233 ? -23.548 -23.906 -16.116 1.00 95.44 1233 TYR A C 1
ATOM 9535 O O . TYR A 1 1233 ? -24.762 -23.934 -16.302 1.00 95.44 1233 TYR A O 1
ATOM 9543 N N . ASP A 1 1234 ? -22.768 -23.001 -16.718 1.00 94.25 1234 ASP A N 1
ATOM 9544 C CA . ASP A 1 1234 ? -23.265 -22.113 -17.777 1.00 94.25 1234 ASP A CA 1
ATOM 9545 C C . ASP A 1 1234 ? -23.486 -22.920 -19.074 1.00 94.25 1234 ASP A C 1
ATOM 9547 O O . ASP A 1 1234 ? -24.543 -22.814 -19.696 1.00 94.25 1234 ASP A O 1
ATOM 9551 N N . ARG A 1 1235 ? -22.525 -23.781 -19.457 1.00 93.31 1235 ARG A N 1
ATOM 9552 C CA . ARG A 1 1235 ? -22.595 -24.599 -20.688 1.00 93.31 1235 ARG A CA 1
ATOM 9553 C C . ARG A 1 1235 ? -23.709 -25.652 -20.677 1.00 93.31 1235 ARG A C 1
ATOM 9555 O O . ARG A 1 1235 ? -24.258 -25.954 -21.732 1.00 93.31 1235 ARG A O 1
ATOM 9562 N N . THR A 1 1236 ? -24.056 -26.196 -19.511 1.00 92.06 1236 THR A N 1
ATOM 9563 C CA . THR A 1 1236 ? -25.142 -27.184 -19.343 1.00 92.06 1236 THR A CA 1
ATOM 9564 C C . THR A 1 1236 ? -26.523 -26.568 -19.107 1.00 92.06 1236 THR A C 1
ATOM 9566 O O . THR A 1 1236 ? -27.503 -27.302 -19.022 1.00 92.06 1236 THR A O 1
ATOM 9569 N N . GLY A 1 1237 ? -26.632 -25.237 -19.017 1.00 92.19 1237 GLY A N 1
ATOM 9570 C CA . GLY A 1 1237 ? -27.908 -24.558 -18.770 1.00 92.19 1237 GLY A CA 1
ATOM 9571 C C . GLY A 1 1237 ? -28.393 -24.614 -17.316 1.00 92.19 1237 GLY A C 1
ATOM 9572 O O . GLY A 1 1237 ? -29.554 -24.301 -17.061 1.00 92.19 1237 GLY A O 1
ATOM 9573 N N . VAL A 1 1238 ? -27.526 -24.967 -16.359 1.00 95.00 1238 VAL A N 1
ATOM 9574 C CA . VAL A 1 1238 ? -27.829 -24.878 -14.918 1.00 95.00 1238 VAL A CA 1
ATOM 9575 C C . VAL A 1 1238 ? -27.854 -23.416 -14.457 1.00 95.00 1238 VAL A C 1
ATOM 9577 O O . VAL A 1 1238 ? -28.734 -23.010 -13.699 1.00 95.00 1238 VAL A O 1
ATOM 9580 N N . ILE A 1 1239 ? -26.928 -22.593 -14.962 1.00 95.06 1239 ILE A N 1
ATOM 9581 C CA . ILE A 1 1239 ? -26.919 -21.132 -14.800 1.00 95.06 1239 ILE A CA 1
ATOM 9582 C C . ILE A 1 1239 ? -27.380 -20.503 -16.119 1.00 95.06 1239 ILE A C 1
ATOM 9584 O O . ILE A 1 1239 ? -26.613 -20.403 -17.075 1.00 95.06 1239 ILE A O 1
ATOM 9588 N N . ASN A 1 1240 ? -28.634 -20.053 -16.175 1.00 93.12 1240 ASN A N 1
ATOM 9589 C CA . ASN A 1 1240 ? -29.185 -19.388 -17.358 1.00 93.12 1240 ASN A CA 1
ATOM 9590 C C . ASN A 1 1240 ? -28.928 -17.867 -17.334 1.00 93.12 1240 ASN A C 1
ATOM 9592 O O . ASN A 1 1240 ? -28.759 -17.279 -16.257 1.00 93.12 1240 ASN A O 1
ATOM 9596 N N . PRO A 1 1241 ? -28.961 -17.186 -18.500 1.00 87.81 1241 PRO A N 1
ATOM 9597 C CA . PRO A 1 1241 ? -28.852 -15.730 -18.583 1.00 87.81 1241 PRO A CA 1
ATOM 9598 C C . PRO A 1 1241 ? -29.805 -15.001 -17.625 1.00 87.81 1241 PRO A C 1
ATOM 9600 O O . PRO A 1 1241 ? -30.980 -15.348 -17.514 1.00 87.81 1241 PRO A O 1
ATOM 9603 N N . GLY A 1 1242 ? -29.293 -13.982 -16.930 1.00 86.44 1242 GLY A N 1
ATOM 9604 C CA . GLY A 1 1242 ? -30.033 -13.273 -15.879 1.00 86.44 1242 GLY A CA 1
ATOM 9605 C C . GLY A 1 1242 ? -30.033 -13.967 -14.509 1.00 86.44 1242 GLY A C 1
ATOM 9606 O O . GLY A 1 1242 ? -30.692 -13.478 -13.596 1.00 86.44 1242 GLY A O 1
ATOM 9607 N N . GLY A 1 1243 ? -29.306 -15.078 -14.340 1.00 88.62 1243 GLY A N 1
ATOM 9608 C CA . GLY A 1 1243 ? -29.177 -15.760 -13.049 1.00 88.62 1243 GLY A CA 1
ATOM 9609 C C . GLY A 1 1243 ? -30.358 -16.658 -12.686 1.00 88.62 1243 GLY A C 1
ATOM 9610 O O . GLY A 1 1243 ? -30.584 -16.919 -11.504 1.00 88.62 1243 GLY A O 1
ATOM 9611 N N . LYS A 1 1244 ? -31.137 -17.119 -13.676 1.00 92.12 1244 LYS A N 1
ATOM 9612 C CA . LYS A 1 1244 ? -32.157 -18.148 -13.441 1.00 92.12 1244 LYS A CA 1
ATOM 9613 C C . LYS A 1 1244 ? -31.456 -19.500 -13.284 1.00 92.12 1244 LYS A C 1
ATOM 9615 O O . LYS A 1 1244 ? -30.876 -20.015 -14.240 1.00 92.12 1244 LYS A O 1
ATOM 9620 N N . ILE A 1 1245 ? -31.537 -20.065 -12.086 1.00 94.12 1245 ILE A N 1
ATOM 9621 C CA . ILE A 1 1245 ? -30.995 -21.390 -11.790 1.00 94.12 1245 ILE A CA 1
ATOM 9622 C C . ILE A 1 1245 ? -32.005 -22.459 -12.204 1.00 94.12 1245 ILE A C 1
ATOM 9624 O O . ILE A 1 1245 ? -33.200 -22.324 -11.933 1.00 94.12 1245 ILE A O 1
ATOM 9628 N N . ASP A 1 1246 ? -31.518 -23.503 -12.865 1.00 94.06 1246 ASP A N 1
ATOM 9629 C CA . ASP A 1 1246 ? -32.263 -24.719 -13.173 1.00 94.06 1246 ASP A CA 1
ATOM 9630 C C . ASP A 1 1246 ? -31.430 -25.923 -12.722 1.00 94.06 1246 ASP A C 1
ATOM 9632 O O . ASP A 1 1246 ? -30.303 -26.105 -13.168 1.00 94.06 1246 ASP A O 1
ATOM 9636 N N . PHE A 1 1247 ? -31.950 -26.728 -11.796 1.00 92.25 1247 PHE A N 1
ATOM 9637 C CA . PHE A 1 1247 ? -31.232 -27.905 -11.296 1.00 92.25 1247 PHE A CA 1
ATOM 9638 C C . PHE A 1 1247 ? -31.452 -29.155 -12.161 1.00 92.25 1247 PHE A C 1
ATOM 9640 O O . PHE A 1 1247 ? -30.780 -30.158 -11.934 1.00 92.25 1247 PHE A O 1
ATOM 9647 N N . TYR A 1 1248 ? -32.370 -29.106 -13.134 1.00 91.94 1248 TYR A N 1
ATOM 9648 C CA . TYR A 1 1248 ? -32.722 -30.228 -14.008 1.00 91.94 1248 TYR A CA 1
ATOM 9649 C C . TYR A 1 1248 ? -32.962 -29.769 -15.464 1.00 91.94 1248 TYR A C 1
ATOM 9651 O O . TYR A 1 1248 ? -34.018 -30.068 -16.029 1.00 91.94 1248 TYR A O 1
ATOM 9659 N N . PRO A 1 1249 ? -32.005 -29.055 -16.096 1.00 89.06 1249 PRO A N 1
ATOM 9660 C CA . PRO A 1 1249 ? -32.182 -28.538 -17.450 1.00 89.06 1249 PRO A CA 1
ATOM 9661 C C . PRO A 1 1249 ? -32.385 -29.672 -18.466 1.00 89.06 1249 PRO A C 1
ATOM 9663 O O . PRO A 1 1249 ? -31.725 -30.714 -18.411 1.00 89.06 1249 PRO A O 1
ATOM 9666 N N . GLU A 1 1250 ? -33.276 -29.463 -19.439 1.00 77.44 1250 GLU A N 1
ATOM 9667 C CA . GLU A 1 1250 ? -33.446 -30.403 -20.550 1.00 77.44 1250 GLU A CA 1
ATOM 9668 C C . GLU A 1 1250 ? -32.127 -30.546 -21.334 1.00 77.44 1250 GLU A C 1
ATOM 9670 O O . GLU A 1 1250 ? -31.554 -29.545 -21.775 1.00 77.44 1250 GLU A O 1
ATOM 9675 N N . ARG A 1 1251 ? -31.658 -31.786 -21.571 1.00 61.16 1251 ARG A N 1
ATOM 9676 C CA . ARG A 1 1251 ? -30.533 -32.049 -22.493 1.00 61.16 1251 ARG A CA 1
ATOM 9677 C C . ARG A 1 1251 ? -30.910 -31.547 -23.891 1.00 61.16 1251 ARG A C 1
ATOM 9679 O O . ARG A 1 1251 ? -31.648 -32.200 -24.630 1.00 61.16 1251 ARG A O 1
ATOM 9686 N N . THR A 1 1252 ? -30.417 -30.364 -24.246 1.00 50.28 1252 THR A N 1
ATOM 9687 C CA . THR A 1 1252 ? -30.687 -29.725 -25.533 1.00 50.28 1252 THR A CA 1
ATOM 9688 C C . THR A 1 1252 ? -29.726 -30.241 -26.599 1.00 50.28 1252 THR A C 1
ATOM 9690 O O . THR A 1 1252 ? -28.511 -30.216 -26.429 1.00 50.28 1252 THR A O 1
ATOM 9693 N N . LYS A 1 1253 ? -30.277 -30.636 -27.754 1.00 41.81 1253 LYS A N 1
ATOM 9694 C CA . LYS A 1 1253 ? -29.530 -31.208 -28.894 1.00 41.81 1253 LYS A CA 1
ATOM 9695 C C . LYS A 1 1253 ? -28.340 -30.377 -29.384 1.00 41.81 1253 LYS A C 1
ATOM 9697 O O . LYS A 1 1253 ? -27.443 -30.915 -30.017 1.00 41.81 1253 LYS A O 1
ATOM 9702 N N . ALA A 1 1254 ? -28.330 -29.074 -29.104 1.00 44.34 1254 ALA A N 1
ATOM 9703 C CA . ALA A 1 1254 ? -27.225 -28.184 -29.447 1.00 44.34 1254 ALA A CA 1
ATOM 9704 C C . ALA A 1 1254 ? -25.914 -28.527 -28.711 1.00 44.34 1254 ALA A C 1
ATOM 9706 O O . ALA A 1 1254 ? -24.845 -28.136 -29.178 1.00 44.34 1254 ALA A O 1
ATOM 9707 N N . VAL A 1 1255 ? -25.985 -29.243 -27.581 1.00 49.31 1255 VAL A N 1
ATOM 9708 C CA . VAL A 1 1255 ? -24.810 -29.788 -26.885 1.00 49.31 1255 VAL A CA 1
ATOM 9709 C C . VAL A 1 1255 ? -24.280 -31.016 -27.627 1.00 49.31 1255 VAL A C 1
ATOM 9711 O O . VAL A 1 1255 ? -23.091 -31.061 -27.932 1.00 49.31 1255 VAL A O 1
ATOM 9714 N N . ASP A 1 1256 ? -25.164 -31.953 -27.989 1.00 43.28 1256 ASP A N 1
ATOM 9715 C CA . ASP A 1 1256 ? -24.815 -33.171 -28.736 1.00 43.28 1256 ASP A CA 1
ATOM 9716 C C . ASP A 1 1256 ? -24.209 -32.828 -30.118 1.00 43.28 1256 ASP A C 1
ATOM 9718 O O . ASP A 1 1256 ? -23.133 -33.302 -30.474 1.00 43.28 1256 ASP A O 1
ATOM 9722 N N . GLU A 1 1257 ? -24.840 -31.914 -30.869 1.00 42.44 1257 GLU A N 1
ATOM 9723 C CA . GLU A 1 1257 ? -24.360 -31.473 -32.192 1.00 42.44 1257 GLU A CA 1
ATOM 9724 C C . GLU A 1 1257 ? -23.013 -30.717 -32.131 1.00 42.44 1257 GLU A C 1
ATOM 9726 O O . GLU A 1 1257 ? -22.272 -30.701 -33.117 1.00 42.44 1257 GLU A O 1
ATOM 9731 N N . LYS A 1 1258 ? -22.662 -30.102 -30.989 1.00 45.12 1258 LYS A N 1
ATOM 9732 C CA . LYS A 1 1258 ? -21.342 -29.474 -30.781 1.00 45.12 1258 LYS A CA 1
ATOM 9733 C C . LYS A 1 1258 ? -20.278 -30.460 -30.293 1.00 45.12 1258 LYS A C 1
ATOM 9735 O O . LYS A 1 1258 ? -19.114 -30.282 -30.652 1.00 45.12 1258 LYS A O 1
ATOM 9740 N N . SER A 1 1259 ? -20.629 -31.462 -29.486 1.00 40.84 1259 SER A N 1
ATOM 9741 C CA . SER A 1 1259 ? -19.657 -32.428 -28.956 1.00 40.84 1259 SER A CA 1
ATOM 9742 C C . SER A 1 1259 ? -19.194 -33.417 -30.031 1.00 40.84 1259 SER A C 1
ATOM 9744 O O . SER A 1 1259 ? -17.987 -33.642 -30.156 1.00 40.84 1259 SER A O 1
ATOM 9746 N N . GLU A 1 1260 ? -20.103 -33.911 -30.882 1.00 38.34 1260 GLU A N 1
ATOM 9747 C CA . GLU A 1 1260 ? -19.751 -34.759 -32.034 1.00 38.34 1260 GLU A CA 1
ATOM 9748 C C . GLU A 1 1260 ? -18.763 -34.049 -32.981 1.00 38.34 1260 GLU A C 1
ATOM 9750 O O . GLU A 1 1260 ? -17.777 -34.646 -33.411 1.00 38.34 1260 GLU A O 1
ATOM 9755 N N . ALA A 1 1261 ? -18.955 -32.748 -33.232 1.00 40.75 1261 ALA A N 1
ATOM 9756 C CA . ALA A 1 1261 ? -18.101 -31.959 -34.125 1.00 40.75 1261 ALA A CA 1
ATOM 9757 C C . ALA A 1 1261 ? -16.661 -31.736 -33.612 1.00 40.75 1261 ALA A C 1
ATOM 9759 O O . ALA A 1 1261 ? -15.766 -31.450 -34.409 1.00 40.75 1261 ALA A O 1
ATOM 9760 N N . ILE A 1 1262 ? -16.419 -31.851 -32.300 1.00 45.44 1262 ILE A N 1
ATOM 9761 C CA . ILE A 1 1262 ? -15.078 -31.719 -31.700 1.00 45.44 1262 ILE A CA 1
ATOM 9762 C C . ILE A 1 1262 ? -14.351 -33.076 -31.684 1.00 45.44 1262 ILE A C 1
ATOM 9764 O O . ILE A 1 1262 ? -13.126 -33.120 -31.805 1.00 45.44 1262 ILE A O 1
ATOM 9768 N N . ALA A 1 1263 ? -15.091 -34.187 -31.608 1.00 38.56 1263 ALA A N 1
ATOM 9769 C CA . ALA A 1 1263 ? -14.535 -35.540 -31.559 1.00 38.56 1263 ALA A CA 1
ATOM 9770 C C . ALA A 1 1263 ? -13.878 -36.015 -32.876 1.00 38.56 1263 ALA A C 1
ATOM 9772 O O . ALA A 1 1263 ? -13.088 -36.958 -32.850 1.00 38.56 1263 ALA A O 1
ATOM 9773 N N . GLU A 1 1264 ? -14.165 -35.378 -34.019 1.00 34.34 1264 GLU A N 1
ATOM 9774 C CA . GLU A 1 1264 ? -13.590 -35.747 -35.328 1.00 34.34 1264 GLU A CA 1
ATOM 9775 C C . GLU A 1 1264 ? -12.229 -35.085 -35.651 1.00 34.34 1264 GLU A C 1
ATOM 9777 O O . GLU A 1 1264 ? -11.652 -35.346 -36.710 1.00 34.34 1264 GLU A O 1
ATOM 9782 N N . ALA A 1 1265 ? -11.676 -34.244 -34.768 1.00 30.52 1265 ALA A N 1
ATOM 9783 C CA . ALA A 1 1265 ? -10.384 -33.588 -34.998 1.00 30.52 1265 ALA A CA 1
ATOM 9784 C C . ALA A 1 1265 ? -9.192 -34.569 -34.835 1.00 30.52 1265 ALA A C 1
ATOM 9786 O O . ALA A 1 1265 ? -8.994 -35.114 -33.746 1.00 30.52 1265 ALA A O 1
ATOM 9787 N N . PRO A 1 1266 ? -8.357 -34.804 -35.871 1.00 32.06 1266 PRO A N 1
ATOM 9788 C CA . PRO A 1 1266 ? -7.281 -35.791 -35.798 1.00 32.06 1266 PRO A CA 1
ATOM 9789 C C . PRO A 1 1266 ? -6.076 -35.285 -34.991 1.00 32.06 1266 PRO A C 1
ATOM 9791 O O . PRO A 1 1266 ? -5.507 -34.235 -35.284 1.00 32.06 1266 PRO A O 1
ATOM 9794 N N . VAL A 1 1267 ? -5.636 -36.082 -34.015 1.00 32.25 1267 VAL A N 1
ATOM 9795 C CA . VAL A 1 1267 ? -4.405 -35.837 -33.247 1.00 32.25 1267 VAL A CA 1
ATOM 9796 C C . VAL A 1 1267 ? -3.187 -36.285 -34.061 1.00 32.25 1267 VAL A C 1
ATOM 9798 O O . VAL A 1 1267 ? -2.974 -37.482 -34.258 1.00 32.25 1267 VAL A O 1
ATOM 9801 N N . GLU A 1 1268 ? -2.359 -35.340 -34.514 1.00 33.38 1268 GLU A N 1
ATOM 9802 C CA . GLU A 1 1268 ? -1.054 -35.651 -35.114 1.00 33.38 1268 GLU A CA 1
ATOM 9803 C C . GLU A 1 1268 ? -0.011 -35.958 -34.027 1.00 33.38 1268 GLU A C 1
ATOM 9805 O O . GLU A 1 1268 ? 0.536 -35.061 -33.387 1.00 33.38 1268 GLU A O 1
ATOM 9810 N N . THR A 1 1269 ? 0.305 -37.239 -33.835 1.00 33.09 1269 THR A N 1
ATOM 9811 C CA . THR A 1 1269 ? 1.466 -37.665 -33.038 1.00 33.09 1269 THR A CA 1
ATOM 9812 C C . THR A 1 1269 ? 2.753 -37.512 -33.851 1.00 33.09 1269 THR A C 1
ATOM 9814 O O . THR A 1 1269 ? 2.931 -38.207 -34.856 1.00 33.09 1269 THR A O 1
ATOM 9817 N N . LEU A 1 1270 ? 3.673 -36.653 -33.404 1.00 36.81 1270 LEU A N 1
ATOM 9818 C CA . LEU A 1 1270 ? 5.044 -36.620 -33.926 1.00 36.81 1270 LEU A CA 1
ATOM 9819 C C . LEU A 1 1270 ? 5.835 -37.853 -33.455 1.00 36.81 1270 LEU A C 1
ATOM 9821 O O . LEU A 1 1270 ? 5.541 -38.443 -32.419 1.00 36.81 1270 LEU A O 1
ATOM 9825 N N . ALA A 1 1271 ? 6.814 -38.277 -34.254 1.00 34.38 1271 ALA A N 1
ATOM 9826 C CA . ALA A 1 1271 ? 7.390 -39.624 -34.172 1.00 34.38 1271 ALA A CA 1
ATOM 9827 C C . ALA A 1 1271 ? 8.594 -39.784 -33.217 1.00 34.38 1271 ALA A C 1
ATOM 9829 O O . ALA A 1 1271 ? 9.165 -40.873 -33.171 1.00 34.38 1271 ALA A O 1
ATOM 9830 N N . ASP A 1 1272 ? 8.977 -38.732 -32.485 1.00 36.16 1272 ASP A N 1
ATOM 9831 C CA . ASP A 1 1272 ? 10.252 -38.673 -31.750 1.00 36.16 1272 ASP A CA 1
ATOM 9832 C C . ASP A 1 1272 ? 10.126 -38.871 -30.219 1.00 36.16 1272 ASP A C 1
ATOM 9834 O O . ASP A 1 1272 ? 11.140 -39.079 -29.555 1.00 36.16 1272 ASP A O 1
ATOM 9838 N N . ASP A 1 1273 ? 8.914 -38.873 -29.643 1.00 38.81 1273 ASP A N 1
ATOM 9839 C CA . ASP A 1 1273 ? 8.686 -39.044 -28.191 1.00 38.81 1273 ASP A CA 1
ATOM 9840 C C . ASP A 1 1273 ? 8.703 -40.529 -27.745 1.00 38.81 1273 ASP A C 1
ATOM 9842 O O . ASP A 1 1273 ? 7.736 -41.044 -27.176 1.00 38.81 1273 ASP A O 1
ATOM 9846 N N . VAL A 1 1274 ? 9.807 -41.244 -28.014 1.00 39.22 1274 VAL A N 1
ATOM 9847 C CA . VAL A 1 1274 ? 10.050 -42.619 -27.520 1.00 39.22 1274 VAL A CA 1
ATOM 9848 C C . VAL A 1 1274 ? 11.522 -42.852 -27.126 1.00 39.22 1274 VAL A C 1
ATOM 9850 O O . VAL A 1 1274 ? 12.277 -43.456 -27.889 1.00 39.22 1274 VAL A O 1
ATOM 9853 N N . ASP A 1 1275 ? 11.902 -42.425 -25.914 1.00 33.09 1275 ASP A N 1
ATOM 9854 C CA . ASP A 1 1275 ? 12.931 -43.059 -25.050 1.00 33.09 1275 ASP A CA 1
ATOM 9855 C C . ASP A 1 1275 ? 12.819 -42.556 -23.587 1.00 33.09 1275 ASP A C 1
ATOM 9857 O O . ASP A 1 1275 ? 12.792 -41.320 -23.381 1.00 33.09 1275 ASP A O 1
#

Radius of gyration: 42.4 Å; chains: 1; bounding box: 115×122×117 Å